Protein AF-A0A821MK46-F1 (afdb_monomer_lite)

InterPro domains:
  IPR000387 Tyrosine-specific protein phosphatases domain [PS50056] (698-777)
  IPR002048 EF-hand domain [PF13499] (89-151)
  IPR002048 EF-hand domain [PS50222] (15-50)
  IPR002048 EF-hand domain [PS50222] (86-121)
  IPR002048 EF-hand domain [PS50222] (122-157)
  IPR002048 EF-hand domain [SM00054] (19-47)
  IPR002048 EF-hand domain [SM00054] (90-118)
  IPR002048 EF-hand domain [SM00054] (126-154)
  IPR002048 EF-hand domain [cd00051] (90-148)
  IPR002067 Mitochondrial carrier protein [PR00926] (197-210)
  IPR002067 Mitochondrial carrier protein [PR00926] (210-224)
  IPR002067 Mitochondrial carrier protein [PR00926] (268-288)
  IPR002067 Mitochondrial carrier protein [PR00926] (320-338)
  IPR002067 Mitochondrial carrier protein [PR00926] (363-381)
  IPR002067 Mitochondrial carrier protein [PR00926] (410-432)
  IPR005821 Ion transport domain [PF00520] (480-595)
  IPR011992 EF-hand domain pair [SSF47473] (11-167)
  IPR016130 Protein-tyrosine phosphatase, active site [PS00383] (721-731)
  IPR018108 Mitochondrial carrier protein, transmembrane region [PF00153] (194-294)
  IPR018108 Mitochondrial carrier protein, transmembrane region [PF00153] (311-393)

Organism: NCBI:txid392032

Secondary structure (DSSP, 8-state):
----TTTTTTSTT-HHHHHHHHHHHHH-TT-SSEEEHHHHHHHHHH--SS----TTHHHHHHHHHHHT--SSSEEEHHHHHHHHHHHHHHHHHHHHHH-SS-SSEE-HHHHHHHHHHTT--EEHHHHHHHHHHH-SSSSS-EEHHHHHHHHTT-S--SHHHHHHHHHHHTT---S-TTS--S---HHHHHTTHHHHHHHHHHHHHHHHHHHHHHHHHHHHHHHHHTTS---TTS-HHHHHHHHHHHHHHHHHHHTTSTHHHHHHTTTTHHHHHHHHHHHHHHHHHHHHHHHHTTTGGGSSEEPPPPHHHHHHHHHHHHHHHHHHHHHHHHHHHHHHHPPTTS-SSHHHHHHHHHHHHGGGGGGTTHHHHHHHHHHHHHHHHHHHHHHHHHHHHHS-SS-PPPHHHHHHHHHHHHHHHHHHHHHHHHHHHHHHH----S-HHHHHHHHHHHHTSPPGGGGG--HHHHHHHHHHHHHHSHHHHHHHHHHHHHHHHHHHHHHHH---SSSHHHHHHHHHHHHHHHHHHHHHHHHHHGGGGGG-HHHHHHHHHHHHHHHHHHHHHHHHTTT-TTTHHHHHHHHHHHHHHHHHHHHHHTT-HHHHHHHHHHHHHTTB--EEETTEEESEEEEETTEEEEPPPB-TTGGGTS-BHHHHHHHHHHHHTT-EEEEEEESS----GGGGTT-EEEEEE-TTPPPPHHHHHHHHHHHHHHHHH-TT-EEEEE-SSSSHHHHHHHHHHHHHTTS-SSHHHHHHHHHHHHB-TTT-S---S---HHHHHHHHHHHTT-

Foldseek 3Di:
DDDCPVVCVVCVVPVVLVVLVVVLVVQPPVVPQKGFLVSQLVVVVVPDPLDDDDPPVVVLSVLLVVLLVDPDGIHRSVSVSVVLVVLLVLLVVLQVVLCPVPPQWHALLSVLVLCVVLVRAAAPVLSVLVQVQQVSVPPRTRHSVSSCVVCSRGSDSHNSVVVVVSVVQSVGCPDDPVDPRPDDDPVCVVVCVVVVVLVVVLVVQLVVLQVCQLVVLLVLCCLQVVPPDDPPPDDPVVSVVVSVVVVLVVLCVLQVHDPSSVVLSNFLSVLVSVLPSQLVVQLVVQLVVVVVVLVQSVDSHGDDAALLLQLLSQLVSQLVSCVVSQLSVLLSLQRSNDTPPPAPDSVRVVVVQCVLAHPVLSCFLVLLVSVLRNNLRSQLRSQLVVQLVVCDVPVDDDDHDPPVRSVVSNVVSNVVSCVRSVVSVSVSSNRSHDPPGSCPVVLLVVVVVVLVPDDVVVPDDDPLLVVLQVLLSVLLDPVNLVVLLVLLSVLVSLLSVCSNSVDPDDPNVVSLVSNLVSLVVLQVSLVSVCSNCPPVLVVDPVSVVSNVLSVLLNVLSVVLVVCVVPPPNPPSSVSNVVSSVCVVVVSVVSVVSVPPLPVQLVSLQCVLLPQWDFDDDPPDTFQKFDLDLFEIFGADADDDPVCSHHHPLLRVLVVCCVPQNLQEAEEEADLPDDDDCVSNVVSYDYQHDYPPGAGDPVSLVVLLVVLVVSCVVDVSHHYYYYYNSSAARVLLSQLSNCCSVVVDLALVRSQVSSQVRTGRVSRHDDTRTHDRVNSSVSSRVSSVVD

pLDDT: mean 73.13, std 15.75, range [33.81, 97.75]

Structure (mmCIF, N/CA/C/O backbone):
data_AF-A0A821MK46-F1
#
_entry.id   AF-A0A821MK46-F1
#
loop_
_atom_site.group_PDB
_atom_site.id
_atom_site.type_symbol
_atom_site.label_atom_id
_atom_site.label_alt_id
_atom_site.label_comp_id
_atom_site.label_asym_id
_atom_site.label_entity_id
_atom_site.label_seq_id
_atom_site.pdbx_PDB_ins_code
_atom_site.Cartn_x
_atom_site.Cartn_y
_atom_site.Cartn_z
_atom_site.occupancy
_atom_site.B_iso_or_equiv
_atom_site.auth_seq_id
_atom_site.auth_comp_id
_atom_site.auth_asym_id
_atom_site.auth_atom_id
_atom_site.pdbx_PDB_model_num
ATOM 1 N N . MET A 1 1 ? 23.918 17.904 -75.118 1.00 44.38 1 MET A N 1
ATOM 2 C CA . MET A 1 1 ? 25.238 17.276 -74.872 1.00 44.38 1 MET A CA 1
ATOM 3 C C . MET A 1 1 ? 26.018 18.166 -73.913 1.00 44.38 1 MET A C 1
ATOM 5 O O . MET A 1 1 ? 26.281 19.315 -74.255 1.00 44.38 1 MET A O 1
ATOM 9 N N . PHE A 1 2 ? 26.303 17.682 -72.703 1.00 53.66 2 PHE A N 1
ATOM 10 C CA . PHE A 1 2 ? 27.010 18.444 -71.668 1.00 53.66 2 PHE A CA 1
ATOM 11 C C . PHE A 1 2 ? 28.388 18.924 -72.139 1.00 53.66 2 PHE A C 1
ATOM 13 O O . PHE A 1 2 ? 29.148 18.158 -72.734 1.00 53.66 2 PHE A O 1
ATOM 20 N N . ASN A 1 3 ? 28.729 20.186 -71.874 1.00 51.91 3 ASN A N 1
ATOM 21 C CA . ASN A 1 3 ? 29.989 20.779 -72.321 1.00 51.91 3 ASN A CA 1
ATOM 22 C C . ASN A 1 3 ? 30.999 20.859 -71.164 1.00 51.91 3 ASN A C 1
ATOM 24 O O . ASN A 1 3 ? 31.394 21.935 -70.719 1.00 51.91 3 ASN A O 1
ATOM 28 N N . PHE A 1 4 ? 31.456 19.699 -70.684 1.00 55.94 4 PHE A N 1
ATOM 29 C CA . PHE A 1 4 ? 32.389 19.578 -69.551 1.00 55.94 4 PHE A CA 1
ATOM 30 C C . PHE A 1 4 ? 33.836 20.042 -69.853 1.00 55.94 4 PHE A C 1
ATOM 32 O O . PHE A 1 4 ? 34.735 19.887 -69.023 1.00 55.94 4 PHE A O 1
ATOM 39 N N . GLY A 1 5 ? 34.101 20.622 -71.031 1.00 50.62 5 GLY A N 1
ATOM 40 C CA . GLY A 1 5 ? 35.434 20.744 -71.642 1.00 50.62 5 GLY A CA 1
ATOM 41 C C . GLY A 1 5 ? 36.513 21.487 -70.840 1.00 50.62 5 GLY A C 1
ATOM 42 O O . GLY A 1 5 ? 37.696 21.189 -71.005 1.00 50.62 5 GLY A O 1
ATOM 43 N N . ARG A 1 6 ? 36.152 22.415 -69.939 1.00 52.00 6 ARG A N 1
ATOM 44 C CA . ARG A 1 6 ? 37.130 23.074 -69.042 1.00 52.00 6 ARG A CA 1
ATOM 45 C C . ARG A 1 6 ? 37.479 22.245 -67.803 1.00 52.00 6 ARG A C 1
ATOM 47 O O . ARG A 1 6 ? 38.611 22.319 -67.344 1.00 52.00 6 ARG A O 1
ATOM 54 N N . ARG A 1 7 ? 36.538 21.458 -67.274 1.00 54.22 7 ARG A N 1
ATOM 55 C CA . ARG A 1 7 ? 36.714 20.657 -66.045 1.00 54.22 7 ARG A CA 1
ATOM 56 C C . ARG A 1 7 ? 37.255 19.259 -66.342 1.00 54.22 7 ARG A C 1
ATOM 58 O O . ARG A 1 7 ? 38.080 18.760 -65.587 1.00 54.22 7 ARG A O 1
ATOM 65 N N . LYS A 1 8 ? 36.920 18.706 -67.513 1.00 53.19 8 LYS A N 1
ATOM 66 C CA . LYS A 1 8 ? 37.466 17.440 -68.025 1.00 53.19 8 LYS A CA 1
ATOM 67 C C . LYS A 1 8 ? 38.993 17.459 -68.158 1.00 53.19 8 LYS A C 1
ATOM 69 O O . LYS A 1 8 ? 39.622 16.435 -67.960 1.00 53.19 8 LYS A O 1
ATOM 74 N N . LYS A 1 9 ? 39.596 18.623 -68.445 1.00 50.09 9 LYS A N 1
ATOM 75 C CA . LYS A 1 9 ? 41.061 18.806 -68.483 1.00 50.09 9 LYS A CA 1
ATOM 76 C C . LYS A 1 9 ? 41.719 18.910 -67.100 1.00 50.09 9 LYS A C 1
ATOM 78 O O . LYS A 1 9 ? 42.906 18.638 -66.996 1.00 50.09 9 LYS A O 1
ATOM 83 N N . ALA A 1 10 ? 40.984 19.326 -66.067 1.00 54.25 10 ALA A N 1
ATOM 84 C CA . ALA A 1 10 ? 41.514 19.497 -64.710 1.00 54.25 10 ALA A CA 1
ATOM 85 C C . ALA A 1 10 ? 41.385 18.219 -63.861 1.00 54.25 10 ALA A C 1
ATOM 87 O O . ALA A 1 10 ? 42.269 17.930 -63.064 1.00 54.25 10 ALA A O 1
ATOM 88 N N . ASN A 1 11 ? 40.327 17.433 -64.086 1.00 52.56 11 ASN A N 1
ATOM 89 C CA . ASN A 1 11 ? 39.999 16.225 -63.319 1.00 52.56 11 ASN A CA 1
ATOM 90 C C . ASN A 1 11 ? 40.048 14.952 -64.186 1.00 52.56 11 ASN A C 1
ATOM 92 O O . ASN A 1 11 ? 39.329 13.989 -63.947 1.00 52.56 11 ASN A O 1
ATOM 96 N N . GLN A 1 12 ? 40.875 14.947 -65.235 1.00 50.53 12 GLN A N 1
ATOM 97 C CA . GLN A 1 12 ? 40.886 13.892 -66.257 1.00 50.53 12 GLN A CA 1
ATOM 98 C C . GLN A 1 12 ? 41.256 12.503 -65.705 1.00 50.53 12 GLN A C 1
ATOM 100 O O . GLN A 1 12 ? 40.817 11.498 -66.257 1.00 50.53 12 GLN A O 1
ATOM 105 N N . ASN A 1 13 ? 41.993 12.467 -64.590 1.00 48.38 13 ASN A N 1
ATOM 106 C CA . ASN A 1 13 ? 42.416 11.255 -63.879 1.00 48.38 13 ASN A CA 1
ATOM 107 C C . ASN A 1 13 ? 41.612 10.992 -62.591 1.00 48.38 13 ASN A C 1
ATOM 109 O O . ASN A 1 13 ? 41.982 10.127 -61.805 1.00 48.38 13 ASN A O 1
ATOM 113 N N . ASP A 1 14 ? 40.555 11.762 -62.337 1.00 61.44 14 ASP A N 1
ATOM 114 C CA . ASP A 1 14 ? 39.723 11.611 -61.148 1.00 61.44 14 ASP A CA 1
ATOM 115 C C . ASP A 1 14 ? 38.628 10.573 -61.446 1.00 61.44 14 ASP A C 1
ATOM 117 O O . ASP A 1 14 ? 37.620 10.883 -62.086 1.00 61.44 14 ASP A O 1
ATOM 121 N N . GLU A 1 15 ? 38.857 9.314 -61.055 1.00 64.00 15 GLU A N 1
ATOM 122 C CA . GLU A 1 15 ? 37.935 8.181 -61.294 1.00 64.00 15 GLU A CA 1
ATOM 123 C C . GLU A 1 15 ? 36.512 8.485 -60.807 1.00 64.00 15 GLU A C 1
ATOM 125 O O . GLU A 1 15 ? 35.523 8.149 -61.461 1.00 64.00 15 GLU A O 1
ATOM 130 N N . VAL A 1 16 ? 36.420 9.231 -59.709 1.00 63.06 16 VAL A N 1
ATOM 131 C CA . VAL A 1 16 ? 35.178 9.712 -59.111 1.00 63.06 16 VAL A CA 1
ATOM 132 C C . VAL A 1 16 ? 34.429 10.675 -60.033 1.00 63.06 16 VAL A C 1
ATOM 134 O O . VAL A 1 16 ? 33.209 10.580 -60.194 1.00 63.06 16 VAL A O 1
ATOM 137 N N . PHE A 1 17 ? 35.150 11.606 -60.659 1.00 68.69 17 PHE A N 1
ATOM 138 C CA . PHE A 1 17 ? 34.565 12.543 -61.613 1.00 68.69 17 PHE A CA 1
ATOM 139 C C . PHE A 1 17 ? 33.978 11.791 -62.811 1.00 68.69 17 PHE A C 1
ATOM 141 O O . PHE A 1 17 ? 32.872 12.102 -63.246 1.00 68.69 17 PHE A O 1
ATOM 148 N N . GLN A 1 18 ? 34.681 10.765 -63.297 1.00 69.19 18 GLN A N 1
ATOM 149 C CA . GLN A 1 18 ? 34.235 9.948 -64.426 1.00 69.19 18 GLN A CA 1
ATOM 150 C C . GLN A 1 18 ? 33.013 9.074 -64.087 1.00 69.19 18 GLN A C 1
ATOM 152 O O . GLN A 1 18 ? 32.141 8.894 -64.939 1.00 69.19 18 GLN A O 1
ATOM 157 N N . GLU A 1 19 ? 32.919 8.539 -62.863 1.00 68.62 19 GLU A N 1
ATOM 158 C CA . GLU A 1 19 ? 31.751 7.772 -62.400 1.00 68.62 19 GLU A CA 1
ATOM 159 C C . GLU A 1 19 ? 30.498 8.659 -62.327 1.00 68.62 19 GLU A C 1
ATOM 161 O O . GLU A 1 19 ? 29.458 8.317 -62.896 1.00 68.62 19 GLU A O 1
ATOM 166 N N . ILE A 1 20 ? 30.598 9.835 -61.698 1.00 68.56 20 ILE A N 1
ATOM 167 C CA . ILE A 1 20 ? 29.458 10.755 -61.575 1.00 68.56 20 ILE A CA 1
ATOM 168 C C . ILE A 1 20 ? 29.079 11.341 -62.944 1.00 68.56 20 ILE A C 1
ATOM 170 O O . ILE A 1 20 ? 27.892 11.465 -63.239 1.00 68.56 20 ILE A O 1
ATOM 174 N N . GLU A 1 21 ? 30.049 11.640 -63.817 1.00 72.00 21 GLU A N 1
ATOM 175 C CA . GLU A 1 21 ? 29.795 12.101 -65.193 1.00 72.00 21 GLU A CA 1
ATOM 176 C C . GLU A 1 21 ? 28.969 11.067 -65.984 1.00 72.00 21 GLU A C 1
ATOM 178 O O . GLU A 1 21 ? 27.996 11.433 -66.647 1.00 72.00 21 GLU A O 1
ATOM 183 N N . LYS A 1 22 ? 29.275 9.765 -65.859 1.00 73.62 22 LYS A N 1
ATOM 184 C CA . LYS A 1 22 ? 28.480 8.683 -66.476 1.00 73.62 22 LYS A CA 1
ATOM 185 C C . LYS A 1 22 ? 27.050 8.629 -65.939 1.00 73.62 22 LYS A C 1
ATOM 187 O O . LYS A 1 22 ? 26.114 8.463 -66.722 1.00 73.62 22 LYS A O 1
ATOM 192 N N . ILE A 1 23 ? 26.864 8.796 -64.629 1.00 71.00 23 ILE A N 1
ATOM 193 C CA . ILE A 1 23 ? 25.531 8.822 -64.008 1.00 71.00 23 ILE A CA 1
ATOM 194 C C . ILE A 1 23 ? 24.725 10.016 -64.535 1.00 71.00 23 ILE A C 1
ATOM 196 O O . ILE A 1 23 ? 23.579 9.847 -64.939 1.00 71.00 23 ILE A O 1
ATOM 200 N N . VAL A 1 24 ? 25.329 11.205 -64.614 1.00 72.38 24 VAL A N 1
ATOM 201 C CA . VAL A 1 24 ? 24.685 12.415 -65.156 1.00 72.38 24 VAL A CA 1
ATOM 202 C C . VAL A 1 24 ? 24.273 12.236 -66.617 1.00 72.38 24 VAL A C 1
ATOM 204 O O . VAL A 1 24 ? 23.172 12.629 -66.988 1.00 72.38 24 VAL A O 1
ATOM 207 N N . HIS A 1 25 ? 25.107 11.582 -67.427 1.00 72.06 25 HIS A N 1
ATOM 208 C CA . HIS A 1 25 ? 24.761 11.227 -68.803 1.00 72.06 25 HIS A CA 1
ATOM 209 C C . HIS A 1 25 ? 23.619 10.209 -68.905 1.00 72.06 25 HIS A C 1
ATOM 211 O O . HIS A 1 25 ? 22.832 10.291 -69.839 1.00 72.06 25 HIS A O 1
ATOM 217 N N . THR A 1 26 ? 23.516 9.281 -67.953 1.00 71.94 26 THR A N 1
ATOM 218 C CA . THR A 1 26 ? 22.440 8.273 -67.904 1.00 71.94 26 THR A CA 1
ATOM 219 C C . THR A 1 26 ? 21.108 8.879 -67.443 1.00 71.94 26 THR A C 1
ATOM 221 O O . THR A 1 26 ? 20.045 8.360 -67.755 1.00 71.94 26 THR A O 1
ATOM 224 N N . LEU A 1 27 ? 21.151 9.982 -66.691 1.00 71.50 27 LEU A N 1
ATOM 225 C CA . LEU A 1 27 ? 19.967 10.705 -66.217 1.00 71.50 27 LEU A CA 1
ATOM 226 C C . LEU A 1 27 ? 19.454 11.765 -67.215 1.00 71.50 27 LEU A C 1
ATOM 228 O O . LEU A 1 27 ? 18.352 12.280 -67.038 1.00 71.50 27 LEU A O 1
ATOM 232 N N . ASP A 1 28 ? 20.240 12.104 -68.242 1.00 76.00 28 ASP A N 1
ATOM 233 C CA . ASP A 1 28 ? 19.918 13.059 -69.318 1.00 76.00 28 ASP A CA 1
ATOM 234 C C . ASP A 1 28 ? 19.567 12.311 -70.615 1.00 76.00 28 ASP A C 1
ATOM 236 O O . ASP A 1 28 ? 20.203 12.500 -71.652 1.00 76.00 28 ASP A O 1
ATOM 240 N N . ASP A 1 29 ? 18.553 11.441 -70.553 1.00 69.62 29 ASP A N 1
ATOM 241 C CA . ASP A 1 29 ? 18.111 10.599 -71.680 1.00 69.62 29 ASP A CA 1
ATOM 242 C C . ASP A 1 29 ? 17.702 11.417 -72.925 1.00 69.62 29 ASP A C 1
ATOM 244 O O . ASP A 1 29 ? 17.792 10.928 -74.052 1.00 69.62 29 ASP A O 1
ATOM 248 N N . ASP A 1 30 ? 17.265 12.674 -72.751 1.00 72.06 30 ASP A N 1
ATOM 249 C CA . ASP A 1 30 ? 16.892 13.579 -73.850 1.00 72.06 30 ASP A CA 1
ATOM 250 C C . ASP A 1 30 ? 18.077 14.402 -74.402 1.00 72.06 30 ASP A C 1
ATOM 252 O O . ASP A 1 30 ? 17.909 15.176 -75.349 1.00 72.06 30 ASP A O 1
ATOM 256 N N . GLY A 1 31 ? 19.281 14.242 -73.834 1.00 70.19 31 GLY A N 1
ATOM 257 C CA . GLY A 1 31 ? 20.504 14.937 -74.238 1.00 70.19 31 GLY A CA 1
ATOM 258 C C . GLY A 1 31 ? 20.443 16.462 -74.088 1.00 70.19 31 GLY A C 1
ATOM 259 O O . GLY A 1 31 ? 21.272 17.171 -74.687 1.00 70.19 31 GLY A O 1
ATOM 260 N N . SER A 1 32 ? 19.463 16.979 -73.337 1.00 74.38 32 SER A N 1
ATOM 261 C CA . SER A 1 32 ? 19.168 18.408 -73.209 1.00 74.38 32 SER A CA 1
ATOM 262 C C . SER A 1 32 ? 20.164 19.158 -72.324 1.00 74.38 32 SER A C 1
ATOM 264 O O . SER A 1 32 ? 20.163 20.392 -72.306 1.00 74.38 32 SER A O 1
ATOM 266 N N . GLY A 1 33 ? 21.034 18.437 -71.611 1.00 71.50 33 GLY A N 1
ATOM 267 C CA . GLY A 1 33 ? 21.910 19.005 -70.594 1.00 71.50 33 GLY A CA 1
ATOM 268 C C . GLY A 1 33 ? 21.168 19.339 -69.294 1.00 71.50 33 GLY A C 1
ATOM 269 O O . GLY A 1 33 ? 21.697 20.069 -68.454 1.00 71.50 33 GLY A O 1
ATOM 270 N N . ARG A 1 34 ? 19.928 18.859 -69.125 1.00 75.94 34 ARG A N 1
ATOM 271 C CA . ARG A 1 34 ? 19.081 19.140 -67.960 1.00 75.94 34 ARG A CA 1
ATOM 272 C C . ARG A 1 34 ? 18.322 17.890 -67.527 1.00 75.94 34 ARG A C 1
ATOM 274 O O . ARG A 1 34 ? 17.458 17.401 -68.242 1.00 75.94 34 ARG A O 1
ATOM 281 N N . ILE A 1 35 ? 18.543 17.474 -66.287 1.00 79.06 35 ILE A N 1
ATOM 282 C CA . ILE A 1 35 ? 17.928 16.295 -65.675 1.00 79.06 35 ILE A CA 1
ATOM 283 C C . ILE A 1 35 ? 16.501 16.637 -65.222 1.00 79.06 35 ILE A C 1
ATOM 285 O O . ILE A 1 35 ? 16.302 17.608 -64.483 1.00 79.06 35 ILE A O 1
ATOM 289 N N . ARG A 1 36 ? 15.496 15.856 -65.639 1.00 77.12 36 ARG A N 1
ATOM 290 C CA . ARG A 1 36 ? 14.112 15.991 -65.140 1.00 77.12 36 ARG A CA 1
ATOM 291 C C . ARG A 1 36 ? 13.998 15.407 -63.734 1.00 77.12 36 ARG A C 1
ATOM 293 O O . ARG A 1 36 ? 14.550 14.344 -63.459 1.00 77.12 36 ARG A O 1
ATOM 300 N N . ILE A 1 37 ? 13.241 16.064 -62.853 1.00 74.44 37 ILE A N 1
ATOM 301 C CA . ILE A 1 37 ? 13.063 15.587 -61.470 1.00 74.44 37 ILE A CA 1
ATOM 302 C C . ILE A 1 37 ? 12.380 14.215 -61.444 1.00 74.44 37 ILE A C 1
ATOM 304 O O . ILE A 1 37 ? 12.766 13.372 -60.643 1.00 74.44 37 ILE A O 1
ATOM 308 N N . VAL A 1 38 ? 11.439 13.959 -62.356 1.00 71.81 38 VAL A N 1
ATOM 309 C CA . VAL A 1 38 ? 10.762 12.657 -62.487 1.00 71.81 38 VAL A CA 1
ATOM 310 C C . VAL A 1 38 ? 11.735 11.534 -62.866 1.00 71.81 38 VAL A C 1
ATOM 312 O O . VAL A 1 38 ? 11.641 10.440 -62.316 1.00 71.81 38 VAL A O 1
ATOM 315 N N . ASP A 1 39 ? 12.700 11.800 -63.752 1.00 73.06 39 ASP A N 1
ATOM 316 C CA . ASP A 1 39 ? 13.710 10.807 -64.152 1.00 73.06 39 ASP A CA 1
ATOM 317 C C . ASP A 1 39 ? 14.720 10.567 -63.027 1.00 73.06 39 ASP A C 1
ATOM 319 O O . ASP A 1 39 ? 15.118 9.432 -62.778 1.00 73.06 39 ASP A O 1
ATOM 323 N N . LEU A 1 40 ? 15.083 11.624 -62.291 1.00 72.62 40 LEU A N 1
ATOM 324 C CA . LEU A 1 40 ? 15.900 11.519 -61.086 1.00 72.62 40 LEU A CA 1
ATOM 325 C C . LEU A 1 40 ? 15.175 10.726 -59.987 1.00 72.62 40 LEU A C 1
ATOM 327 O O . LEU A 1 40 ? 15.781 9.863 -59.365 1.00 72.62 40 LEU A O 1
ATOM 331 N N . GLU A 1 41 ? 13.883 10.971 -59.760 1.00 68.50 41 GLU A N 1
ATOM 332 C CA . GLU A 1 41 ? 13.064 10.232 -58.794 1.00 68.50 41 GLU A CA 1
ATOM 333 C C . GLU A 1 41 ? 12.928 8.757 -59.203 1.00 68.50 41 GLU A C 1
ATOM 335 O O . GLU A 1 41 ? 13.130 7.875 -58.370 1.00 68.50 41 GLU A O 1
ATOM 340 N N . ALA A 1 42 ? 12.693 8.475 -60.488 1.00 67.44 42 ALA A N 1
ATOM 341 C CA . ALA A 1 42 ? 12.632 7.118 -61.025 1.00 67.44 42 ALA A CA 1
ATOM 342 C C . ALA A 1 42 ? 13.986 6.392 -60.948 1.00 67.44 42 ALA A C 1
ATOM 344 O O . ALA A 1 42 ? 14.032 5.210 -60.613 1.00 67.44 42 ALA A O 1
ATOM 345 N N . ALA A 1 43 ? 15.098 7.082 -61.212 1.00 64.75 43 ALA A N 1
ATOM 346 C CA . ALA A 1 43 ? 16.436 6.518 -61.074 1.00 64.75 43 ALA A CA 1
ATOM 347 C C . ALA A 1 43 ? 16.789 6.241 -59.607 1.00 64.75 43 ALA A C 1
ATOM 349 O O . ALA A 1 43 ? 17.288 5.167 -59.289 1.00 64.75 43 ALA A O 1
ATOM 350 N N . LEU A 1 44 ? 16.450 7.154 -58.691 1.00 60.53 44 LEU A N 1
ATOM 351 C CA . LEU A 1 44 ? 16.623 6.970 -57.245 1.00 60.53 44 LEU A CA 1
ATOM 352 C C . LEU A 1 44 ? 15.734 5.852 -56.676 1.00 60.53 44 LEU A C 1
ATOM 354 O O . LEU A 1 44 ? 16.086 5.257 -55.659 1.00 60.53 44 LEU A O 1
ATOM 358 N N . GLN A 1 45 ? 14.609 5.554 -57.331 1.00 59.03 45 GLN A N 1
ATOM 359 C CA . GLN A 1 45 ? 13.759 4.397 -57.038 1.00 59.03 45 GLN A CA 1
ATOM 360 C C . GLN A 1 45 ? 14.281 3.085 -57.654 1.00 59.03 45 GLN A C 1
ATOM 362 O O . GLN A 1 45 ? 13.926 2.021 -57.158 1.00 59.03 45 GLN A O 1
ATOM 367 N N . ARG A 1 46 ? 15.111 3.143 -58.708 1.00 55.38 46 ARG A N 1
ATOM 368 C CA . ARG A 1 46 ? 15.679 1.972 -59.408 1.00 55.38 46 ARG A CA 1
ATOM 369 C C . ARG A 1 46 ? 16.983 1.438 -58.807 1.00 55.38 46 ARG A C 1
ATOM 371 O O . ARG A 1 46 ? 17.324 0.299 -59.095 1.00 55.38 46 ARG A O 1
ATOM 378 N N . PHE A 1 47 ? 17.697 2.205 -57.983 1.00 52.91 47 PHE A N 1
ATOM 379 C CA . PHE A 1 47 ? 18.871 1.703 -57.256 1.00 52.91 47 PHE A CA 1
ATOM 380 C C . PHE A 1 47 ? 18.449 0.803 -56.080 1.00 52.91 47 PHE A C 1
ATOM 382 O O . PHE A 1 47 ? 18.364 1.254 -54.934 1.00 52.91 47 PHE A O 1
ATOM 389 N N . ASP A 1 48 ? 18.188 -0.467 -56.389 1.00 43.41 48 ASP A N 1
ATOM 390 C CA . ASP A 1 48 ? 18.045 -1.578 -55.443 1.00 43.41 48 ASP A CA 1
ATOM 391 C C . ASP A 1 48 ? 18.639 -2.856 -56.066 1.00 43.41 48 ASP A C 1
ATOM 393 O O . ASP A 1 48 ? 17.909 -3.729 -56.522 1.00 43.41 48 ASP A O 1
ATOM 397 N N . ASP A 1 49 ? 19.974 -2.961 -56.098 1.00 41.50 49 ASP A N 1
ATOM 398 C CA . ASP A 1 49 ? 20.667 -4.177 -56.568 1.00 41.50 49 ASP A CA 1
ATOM 399 C C . ASP A 1 49 ? 21.204 -5.051 -55.411 1.00 41.50 49 ASP A C 1
ATOM 401 O O . ASP A 1 49 ? 21.726 -6.139 -55.647 1.00 41.50 49 ASP A O 1
ATOM 405 N N . THR A 1 50 ? 21.036 -4.634 -54.147 1.00 41.66 50 THR A N 1
ATOM 406 C CA . THR A 1 50 ? 21.429 -5.422 -52.954 1.00 41.66 50 THR A CA 1
ATOM 407 C C . THR A 1 50 ? 20.275 -5.766 -52.006 1.00 41.66 50 THR A C 1
ATOM 409 O O . THR A 1 50 ? 20.479 -6.453 -51.006 1.00 41.66 50 THR A O 1
ATOM 412 N N . GLY A 1 51 ? 19.034 -5.399 -52.337 1.00 43.81 51 GLY A N 1
ATOM 413 C CA . GLY A 1 51 ? 17.851 -6.034 -51.761 1.00 43.81 51 GLY A CA 1
ATOM 414 C C . GLY A 1 51 ? 17.618 -5.769 -50.273 1.00 43.81 51 GLY A C 1
ATOM 415 O O . GLY A 1 51 ? 17.451 -6.727 -49.512 1.00 43.81 51 GLY A O 1
ATOM 416 N N . ARG A 1 52 ? 17.520 -4.486 -49.875 1.00 36.59 52 ARG A N 1
ATOM 417 C CA . ARG A 1 52 ? 16.629 -3.991 -48.792 1.00 36.59 52 ARG A CA 1
ATOM 418 C C . ARG A 1 52 ? 16.787 -2.485 -48.532 1.00 36.59 52 ARG A C 1
ATOM 420 O O . ARG A 1 52 ? 17.785 -2.058 -47.968 1.00 36.59 52 ARG A O 1
ATOM 427 N N . LEU A 1 53 ? 15.704 -1.722 -48.734 1.00 34.72 53 LEU A N 1
ATOM 428 C CA . LEU A 1 53 ? 15.247 -0.639 -47.841 1.00 34.72 53 LEU A CA 1
ATOM 429 C C . LEU A 1 53 ? 13.724 -0.420 -47.997 1.00 34.72 53 LEU A C 1
ATOM 431 O O . LEU A 1 53 ? 13.182 -0.410 -49.096 1.00 34.72 53 LEU A O 1
ATOM 435 N N . LYS A 1 54 ? 13.044 -0.296 -46.851 1.00 39.97 54 LYS A N 1
ATOM 436 C CA . LYS A 1 54 ? 11.584 -0.305 -46.614 1.00 39.97 54 LYS A CA 1
ATOM 437 C C . LYS A 1 54 ? 10.850 1.004 -47.037 1.00 39.97 54 LYS A C 1
ATOM 439 O O . LYS A 1 54 ? 11.519 1.973 -47.396 1.00 39.97 54 LYS A O 1
ATOM 444 N N . PRO A 1 55 ? 9.494 1.077 -46.948 1.00 37.41 55 PRO A N 1
ATOM 445 C CA . PRO A 1 55 ? 8.607 2.135 -47.494 1.00 37.41 55 PRO A CA 1
ATOM 446 C C . PRO A 1 55 ? 8.866 3.602 -47.088 1.00 37.41 55 PRO A C 1
ATOM 448 O O . PRO A 1 55 ? 8.147 4.499 -47.527 1.00 37.41 55 PRO A O 1
ATOM 451 N N . GLU A 1 56 ? 9.874 3.881 -46.263 1.00 44.88 56 GLU A N 1
ATOM 452 C CA . GLU A 1 56 ? 10.194 5.219 -45.751 1.00 44.88 56 GLU A CA 1
ATOM 453 C C . GLU A 1 56 ? 10.986 6.095 -46.746 1.00 44.88 56 GLU A C 1
ATOM 455 O O . GLU A 1 56 ? 11.122 7.308 -46.549 1.00 44.88 56 GLU A O 1
ATOM 460 N N . LYS A 1 57 ? 11.465 5.526 -47.864 1.00 46.09 57 LYS A N 1
ATOM 461 C CA . LYS A 1 57 ? 12.285 6.247 -48.856 1.00 46.09 57 LYS A CA 1
ATOM 462 C C . LYS A 1 57 ? 11.544 7.291 -49.695 1.00 46.09 57 LYS A C 1
ATOM 464 O O . LYS A 1 57 ? 12.205 8.188 -50.213 1.00 46.09 57 LYS A O 1
ATOM 469 N N . ASN A 1 58 ? 10.210 7.287 -49.760 1.00 50.28 58 ASN A N 1
ATOM 470 C CA . ASN A 1 58 ? 9.495 8.364 -50.459 1.00 50.28 58 ASN A CA 1
ATOM 471 C C . ASN A 1 58 ? 9.770 9.738 -49.829 1.00 50.28 58 ASN A C 1
ATOM 473 O O . ASN A 1 58 ? 9.864 10.724 -50.548 1.00 50.28 58 ASN A O 1
ATOM 477 N N . ASN A 1 59 ? 9.966 9.820 -48.509 1.00 53.00 59 ASN A N 1
ATOM 478 C CA . ASN A 1 59 ? 10.267 11.095 -47.857 1.00 53.00 59 ASN A CA 1
ATOM 479 C C . ASN A 1 59 ? 11.747 11.483 -47.963 1.00 53.00 59 ASN A C 1
ATOM 481 O O . ASN A 1 59 ? 12.038 12.664 -48.100 1.00 53.00 59 ASN A O 1
ATOM 485 N N . GLN A 1 60 ? 12.691 10.536 -47.934 1.00 55.91 60 GLN A N 1
ATOM 486 C CA . GLN A 1 60 ? 14.124 10.858 -48.045 1.00 55.91 60 GLN A CA 1
ATOM 487 C C . GLN A 1 60 ? 14.513 11.301 -49.455 1.00 55.91 60 GLN A C 1
ATOM 489 O O . GLN A 1 60 ? 15.201 12.309 -49.598 1.00 55.91 60 GLN A O 1
ATOM 494 N N . VAL A 1 61 ? 14.016 10.602 -50.480 1.00 59.19 61 VAL A N 1
ATOM 495 C CA . VAL A 1 61 ? 14.208 10.981 -51.887 1.00 59.19 61 VAL A CA 1
ATOM 496 C C . VAL A 1 61 ? 13.566 12.344 -52.153 1.00 59.19 61 VAL A C 1
ATOM 498 O O . VAL A 1 61 ? 14.219 13.230 -52.698 1.00 59.19 61 VAL A O 1
ATOM 501 N N . LYS A 1 62 ? 12.344 12.583 -51.654 1.00 60.72 62 LYS A N 1
ATOM 502 C CA . LYS A 1 62 ? 11.699 13.906 -51.732 1.00 60.72 62 LYS A CA 1
ATOM 503 C C . LYS A 1 62 ? 12.457 14.989 -50.971 1.00 60.72 62 LYS A C 1
ATOM 505 O O . LYS A 1 62 ? 12.576 16.099 -51.479 1.00 60.72 62 LYS A O 1
ATOM 510 N N . ASN A 1 63 ? 12.997 14.698 -49.789 1.00 62.94 63 ASN A N 1
ATOM 511 C CA . ASN A 1 63 ? 13.794 15.650 -49.010 1.00 62.94 63 ASN A CA 1
ATOM 512 C C . ASN A 1 63 ? 15.124 15.978 -49.699 1.00 62.94 63 ASN A C 1
ATOM 514 O O . ASN A 1 63 ? 15.542 17.132 -49.676 1.00 62.94 63 ASN A O 1
ATOM 518 N N . PHE A 1 64 ? 15.762 14.993 -50.335 1.00 69.56 64 PHE A N 1
ATOM 519 C CA . PHE A 1 64 ? 16.946 15.195 -51.165 1.00 69.56 64 PHE A CA 1
ATOM 520 C C . PHE A 1 64 ? 16.617 16.068 -52.381 1.00 69.56 64 PHE A C 1
ATOM 522 O O . PHE A 1 64 ? 17.264 17.084 -52.591 1.00 69.56 64 PHE A O 1
ATOM 529 N N . ILE A 1 65 ? 15.545 15.765 -53.115 1.00 67.69 65 ILE A N 1
ATOM 530 C CA . ILE A 1 65 ? 15.085 16.595 -54.240 1.00 67.69 65 ILE A CA 1
ATOM 531 C C . ILE A 1 65 ? 14.748 18.024 -53.771 1.00 67.69 65 ILE A C 1
ATOM 533 O O . ILE A 1 65 ? 15.117 19.000 -54.420 1.00 67.69 65 ILE A O 1
ATOM 537 N N . THR A 1 66 ? 14.122 18.171 -52.601 1.00 66.25 66 THR A N 1
ATOM 538 C CA . THR A 1 66 ? 13.794 19.477 -52.004 1.00 66.25 66 THR A CA 1
ATOM 539 C C . THR A 1 66 ? 15.052 20.250 -51.582 1.00 66.25 66 THR A C 1
ATOM 541 O O . THR A 1 66 ? 15.097 21.476 -51.708 1.00 66.25 66 THR A O 1
ATOM 544 N N . SER A 1 67 ? 16.103 19.565 -51.112 1.00 66.31 67 SER A N 1
ATOM 545 C CA . SER A 1 67 ? 17.361 20.203 -50.698 1.00 66.31 67 SER A CA 1
ATOM 546 C C . SER A 1 67 ? 18.183 20.736 -51.874 1.00 66.31 67 SER A C 1
ATOM 548 O O . SER A 1 67 ? 18.974 21.661 -51.683 1.00 66.31 67 SER A O 1
ATOM 550 N N . LEU A 1 68 ? 17.928 20.254 -53.097 1.00 70.12 68 LEU A N 1
ATOM 551 C CA . LEU A 1 68 ? 18.510 20.793 -54.330 1.00 70.12 68 LEU A CA 1
ATOM 552 C C . LEU A 1 68 ? 18.000 22.213 -54.664 1.00 70.12 68 LEU A C 1
ATOM 554 O O . LEU A 1 68 ? 18.563 22.859 -55.545 1.00 70.12 68 LEU A O 1
ATOM 558 N N . LYS A 1 69 ? 16.986 22.734 -53.940 1.00 62.94 69 LYS A N 1
ATOM 559 C CA . LYS A 1 69 ? 16.469 24.121 -54.028 1.00 62.94 69 LYS A CA 1
ATOM 560 C C . LYS A 1 69 ? 16.181 24.580 -55.467 1.00 62.94 69 LYS A C 1
ATOM 562 O O . LYS A 1 69 ? 16.489 25.712 -55.848 1.00 62.94 69 LYS A O 1
ATOM 567 N N . THR A 1 70 ? 15.592 23.717 -56.286 1.00 64.88 70 THR A N 1
ATOM 568 C CA . THR A 1 70 ? 15.357 24.005 -57.704 1.00 64.88 70 THR A CA 1
ATOM 569 C C . THR A 1 70 ? 14.120 24.891 -57.895 1.00 64.88 70 THR A C 1
ATOM 571 O O . THR A 1 70 ? 13.096 24.732 -57.232 1.00 64.88 70 THR A O 1
ATOM 574 N N . LYS A 1 71 ? 14.193 25.856 -58.822 1.00 56.66 71 LYS A N 1
ATOM 575 C CA . LYS A 1 71 ? 13.025 26.606 -59.315 1.00 56.66 71 LYS A CA 1
ATOM 576 C C . LYS A 1 71 ? 12.517 25.928 -60.594 1.00 56.66 71 LYS A C 1
ATOM 578 O O . LYS A 1 71 ? 12.907 26.329 -61.685 1.00 56.66 71 LYS A O 1
ATOM 583 N N . GLY A 1 72 ? 11.687 24.890 -60.461 1.00 67.50 72 GLY A N 1
ATOM 584 C CA . GLY A 1 72 ? 11.072 24.166 -61.589 1.00 67.50 72 GLY A CA 1
ATOM 585 C C . GLY A 1 72 ? 11.372 22.660 -61.619 1.00 67.50 72 GLY A C 1
ATOM 586 O O . GLY A 1 72 ? 12.012 22.137 -60.715 1.00 67.50 72 GLY A O 1
ATOM 587 N N . ASP A 1 73 ? 10.906 21.981 -62.674 1.00 73.81 73 ASP A N 1
ATOM 588 C CA . ASP A 1 73 ? 10.920 20.509 -62.844 1.00 73.81 73 ASP A CA 1
ATOM 589 C C . ASP A 1 73 ? 12.206 19.950 -63.504 1.00 73.81 73 ASP A C 1
ATOM 591 O O . ASP A 1 73 ? 12.305 18.776 -63.864 1.00 73.81 73 ASP A O 1
ATOM 595 N N . ARG A 1 74 ? 13.219 20.802 -63.713 1.00 73.56 74 ARG A N 1
ATOM 596 C CA . ARG A 1 74 ? 14.496 20.424 -64.337 1.00 73.56 74 ARG A CA 1
ATOM 597 C C . ARG A 1 74 ? 15.688 20.997 -63.576 1.00 73.56 74 ARG A C 1
ATOM 599 O O . ARG A 1 74 ? 15.637 22.135 -63.109 1.00 73.56 74 ARG A O 1
ATOM 606 N N . ILE A 1 75 ? 16.768 20.224 -63.508 1.00 78.56 75 ILE A N 1
ATOM 607 C CA . ILE A 1 75 ? 18.042 20.576 -62.873 1.00 78.56 75 ILE A CA 1
ATOM 608 C C . ILE A 1 75 ? 19.122 20.623 -63.950 1.00 78.56 75 ILE A C 1
ATOM 610 O O . ILE A 1 75 ? 19.225 19.710 -64.761 1.00 78.56 75 ILE A O 1
ATOM 614 N N . ASP A 1 76 ? 19.926 21.681 -63.971 1.00 79.75 76 ASP A N 1
ATOM 615 C CA . ASP A 1 76 ? 21.100 21.745 -64.844 1.00 79.75 76 ASP A CA 1
ATOM 616 C C . ASP A 1 76 ? 22.105 20.655 -64.435 1.00 79.75 76 ASP A C 1
ATOM 618 O O . ASP A 1 76 ? 22.472 20.566 -63.258 1.00 79.75 76 ASP A O 1
ATOM 622 N N . GLY A 1 77 ? 22.526 19.801 -65.372 1.00 72.50 77 GLY A N 1
ATOM 623 C CA . GLY A 1 77 ? 23.409 18.685 -65.031 1.00 72.50 77 GLY A CA 1
ATOM 624 C C . GLY A 1 77 ? 24.809 19.129 -64.602 1.00 72.50 77 GLY A C 1
ATOM 625 O O . GLY A 1 77 ? 25.421 18.426 -63.803 1.00 72.50 77 GLY A O 1
ATOM 626 N N . ASP A 1 78 ? 25.282 20.319 -64.998 1.00 71.94 78 ASP A N 1
ATOM 627 C CA . ASP A 1 78 ? 26.545 20.879 -64.486 1.00 71.94 78 ASP A CA 1
ATOM 628 C C . ASP A 1 78 ? 26.431 21.267 -63.002 1.00 71.94 78 ASP A C 1
ATOM 630 O O . ASP A 1 78 ? 27.366 21.081 -62.213 1.00 71.94 78 ASP A O 1
ATOM 634 N N . VAL A 1 79 ? 25.263 21.786 -62.607 1.00 77.19 79 VAL A N 1
ATOM 635 C CA . VAL A 1 79 ? 24.945 22.125 -61.213 1.00 77.19 79 VAL A CA 1
ATOM 636 C C . VAL A 1 79 ? 24.759 20.850 -60.395 1.00 77.19 79 VAL A C 1
ATOM 638 O O . VAL A 1 79 ? 25.298 20.745 -59.295 1.00 77.19 79 VAL A O 1
ATOM 641 N N . PHE A 1 80 ? 24.056 19.857 -60.939 1.00 77.62 80 PHE A N 1
ATOM 642 C CA . PHE A 1 80 ? 23.870 18.564 -60.284 1.00 77.62 80 PHE A CA 1
ATOM 643 C C . PHE A 1 80 ? 25.203 17.824 -60.086 1.00 77.62 80 PHE A C 1
ATOM 645 O O . PHE A 1 80 ? 25.479 17.356 -58.982 1.00 77.62 80 PHE A O 1
ATOM 652 N N . LEU A 1 81 ? 26.073 17.807 -61.102 1.00 78.25 81 LEU A N 1
ATOM 653 C CA . LEU A 1 81 ? 27.431 17.260 -61.017 1.00 78.25 81 LEU A CA 1
ATOM 654 C C . LEU A 1 81 ? 28.238 17.945 -59.905 1.00 78.25 81 LEU A C 1
ATOM 656 O O . LEU A 1 81 ? 28.876 17.272 -59.099 1.00 78.25 81 LEU A O 1
ATOM 660 N N . GLN A 1 82 ? 28.179 19.277 -59.813 1.00 76.50 82 GLN A N 1
ATOM 661 C CA . GLN A 1 82 ? 28.875 20.023 -58.763 1.00 76.50 82 GLN A CA 1
ATOM 662 C C . GLN A 1 82 ? 28.340 19.697 -57.360 1.00 76.50 82 GLN A C 1
ATOM 664 O O . GLN A 1 82 ? 29.130 19.552 -56.428 1.00 76.50 82 GLN A O 1
ATOM 669 N N . ILE A 1 83 ? 27.022 19.545 -57.206 1.00 77.06 83 ILE A N 1
ATOM 670 C CA . ILE A 1 83 ? 26.405 19.153 -55.932 1.00 77.06 83 ILE A CA 1
ATOM 671 C C . ILE A 1 83 ? 26.841 17.736 -55.534 1.00 77.06 83 ILE A C 1
ATOM 673 O O . ILE A 1 83 ? 27.153 17.503 -54.369 1.00 77.06 83 ILE A O 1
ATOM 677 N N . MET A 1 84 ? 26.901 16.795 -56.479 1.00 77.06 84 MET A N 1
ATOM 678 C CA . MET A 1 84 ? 27.350 15.421 -56.215 1.00 77.06 84 MET A CA 1
ATOM 679 C C . MET A 1 84 ? 28.830 15.352 -55.830 1.00 77.06 84 MET A C 1
ATOM 681 O O . MET A 1 84 ? 29.165 14.697 -54.844 1.00 77.06 84 MET A O 1
ATOM 685 N N . LEU A 1 85 ? 29.695 16.090 -56.529 1.00 78.75 85 LEU A N 1
ATOM 686 C CA . LEU A 1 85 ? 31.124 16.159 -56.211 1.00 78.75 85 LEU A CA 1
ATOM 687 C C . LEU A 1 85 ? 31.384 16.779 -54.832 1.00 78.75 85 LEU A C 1
ATOM 689 O O . LEU A 1 85 ? 32.196 16.263 -54.067 1.00 78.75 85 LEU A O 1
ATOM 693 N N . GLU A 1 86 ? 30.689 17.866 -54.490 1.00 78.38 86 GLU A N 1
ATOM 694 C CA . GLU A 1 86 ? 30.828 18.494 -53.172 1.00 78.38 86 GLU A CA 1
ATOM 695 C C . GLU A 1 86 ? 30.343 17.558 -52.060 1.00 78.38 86 GLU A C 1
ATOM 697 O O . GLU A 1 86 ? 31.009 17.387 -51.041 1.00 78.38 86 GLU A O 1
ATOM 702 N N . ARG A 1 87 ? 29.221 16.867 -52.277 1.00 78.94 87 ARG A N 1
ATOM 703 C CA . ARG A 1 87 ? 28.698 15.898 -51.310 1.00 78.94 87 ARG A CA 1
ATOM 704 C C . ARG A 1 87 ? 29.640 14.726 -51.084 1.00 78.94 87 ARG A C 1
ATOM 706 O O . ARG A 1 87 ? 29.799 14.307 -49.944 1.00 78.94 87 ARG A O 1
ATOM 713 N N . GLN A 1 88 ? 30.288 14.217 -52.126 1.00 77.62 88 GLN A N 1
ATOM 714 C CA . GLN A 1 88 ? 31.242 13.124 -51.968 1.00 77.62 88 GLN A CA 1
ATOM 715 C C . GLN A 1 88 ? 32.458 13.524 -51.132 1.00 77.62 88 GLN A C 1
ATOM 717 O O . GLN A 1 88 ? 32.902 12.734 -50.300 1.00 77.62 88 GLN A O 1
ATOM 722 N N . LYS A 1 89 ? 32.949 14.761 -51.280 1.00 81.56 89 LYS A N 1
ATOM 723 C CA . LYS A 1 89 ? 34.002 15.294 -50.404 1.00 81.56 89 LYS A CA 1
ATOM 724 C C . LYS A 1 89 ? 33.550 15.322 -48.947 1.00 81.56 89 LYS A C 1
ATOM 726 O O . LYS A 1 89 ? 34.290 14.873 -48.082 1.00 81.56 89 LYS A O 1
ATOM 731 N N . GLN A 1 90 ? 32.327 15.780 -48.681 1.00 79.25 90 GLN A N 1
ATOM 732 C CA . GLN A 1 90 ? 31.771 15.804 -47.324 1.00 79.25 90 GLN A CA 1
ATOM 733 C C . GLN A 1 90 ? 31.579 14.394 -46.742 1.00 79.25 90 GLN A C 1
ATOM 735 O O . GLN A 1 90 ? 31.887 14.163 -45.578 1.00 79.25 90 GLN A O 1
ATOM 740 N N . ILE A 1 91 ? 31.144 13.425 -47.555 1.00 79.81 91 ILE A N 1
ATOM 741 C CA . ILE A 1 91 ? 31.030 12.020 -47.138 1.00 79.81 91 ILE A CA 1
ATOM 742 C C . ILE A 1 91 ? 32.412 11.444 -46.798 1.00 79.81 91 ILE A C 1
ATOM 744 O O . ILE A 1 91 ? 32.548 10.775 -45.776 1.00 79.81 91 ILE A O 1
ATOM 748 N N . LYS A 1 92 ? 33.447 11.744 -47.593 1.00 83.81 92 LYS A N 1
ATOM 749 C CA . LYS A 1 92 ? 34.823 11.321 -47.299 1.00 83.81 92 LYS A CA 1
ATOM 750 C C . LYS A 1 92 ? 35.356 11.945 -46.010 1.00 83.81 92 LYS A C 1
ATOM 752 O O . LYS A 1 92 ? 35.876 11.221 -45.173 1.00 83.81 92 LYS A O 1
ATOM 757 N N . LEU A 1 93 ? 35.127 13.242 -45.800 1.00 83.62 93 LEU A N 1
ATOM 758 C CA . LEU A 1 93 ? 35.475 13.915 -44.545 1.00 83.62 93 LEU A CA 1
ATOM 759 C C . LEU A 1 93 ? 34.772 13.277 -43.339 1.00 83.62 93 LEU A C 1
ATOM 761 O O . LEU A 1 93 ? 35.407 13.069 -42.314 1.00 83.62 93 LEU A O 1
ATOM 765 N N . SER A 1 94 ? 33.490 12.914 -43.473 1.00 81.62 94 SER A N 1
ATOM 766 C CA . SER A 1 94 ? 32.750 12.240 -42.398 1.00 81.62 94 SER A CA 1
ATOM 767 C C . SER A 1 94 ? 33.278 10.836 -42.088 1.00 81.62 94 SER A C 1
ATOM 769 O O . SER A 1 94 ? 33.240 10.422 -40.937 1.00 81.62 94 SER A O 1
ATOM 771 N N . PHE A 1 95 ? 33.778 10.116 -43.097 1.00 85.06 95 PHE A N 1
ATOM 772 C CA . PHE A 1 95 ? 34.398 8.802 -42.924 1.00 85.06 95 PHE A CA 1
ATOM 773 C C . PHE A 1 95 ? 35.736 8.933 -42.188 1.00 85.06 95 PHE A C 1
ATOM 775 O O . PHE A 1 95 ? 35.936 8.295 -41.160 1.00 85.06 95 PHE A O 1
ATOM 782 N N . ASP A 1 96 ? 36.596 9.841 -42.655 1.00 85.12 96 ASP A N 1
ATOM 783 C CA . ASP A 1 96 ? 37.922 10.090 -42.075 1.00 85.12 96 ASP A CA 1
ATOM 784 C C . ASP A 1 96 ? 37.846 10.673 -40.643 1.00 85.12 96 ASP A C 1
ATOM 786 O O . ASP A 1 96 ? 38.818 10.628 -39.893 1.00 85.12 96 ASP A O 1
ATOM 790 N N . GLU A 1 97 ? 36.706 11.252 -40.247 1.00 83.56 97 GLU A N 1
ATOM 791 C CA . GLU A 1 97 ? 36.455 11.732 -38.879 1.00 83.56 97 GLU A CA 1
ATOM 792 C C . GLU A 1 97 ? 36.101 10.593 -37.896 1.00 83.56 97 GLU A C 1
ATOM 794 O O . GLU A 1 97 ? 36.336 10.718 -36.683 1.00 83.56 97 GLU A O 1
ATOM 799 N N . ILE A 1 98 ? 35.537 9.489 -38.403 1.00 85.19 98 ILE A N 1
ATOM 800 C CA . ILE A 1 98 ? 35.186 8.294 -37.619 1.00 85.19 98 ILE A CA 1
ATOM 801 C C . ILE A 1 98 ? 36.344 7.299 -37.574 1.00 85.19 98 ILE A C 1
ATOM 803 O O . ILE A 1 98 ? 36.568 6.735 -36.508 1.00 85.19 98 ILE A O 1
ATOM 807 N N . ASP A 1 99 ? 37.054 7.111 -38.688 1.00 87.62 99 ASP A N 1
ATOM 808 C CA . ASP A 1 99 ? 38.262 6.283 -38.797 1.00 87.62 99 ASP A CA 1
ATOM 809 C C . ASP A 1 99 ? 39.405 6.931 -37.985 1.00 87.62 99 ASP A C 1
ATOM 811 O O . ASP A 1 99 ? 40.104 7.849 -38.429 1.00 87.62 99 ASP A O 1
ATOM 815 N N . LEU A 1 100 ? 39.544 6.521 -36.719 1.00 84.19 100 LEU A N 1
ATOM 816 C CA . LEU A 1 100 ? 40.478 7.135 -35.770 1.00 84.19 100 LEU A CA 1
ATOM 817 C C . LEU A 1 100 ? 41.885 6.584 -35.933 1.00 84.19 100 LEU A C 1
ATOM 819 O O . LEU A 1 100 ? 42.858 7.301 -35.667 1.00 84.19 100 LEU A O 1
ATOM 823 N N . ASN A 1 101 ? 41.988 5.308 -36.291 1.00 84.88 101 ASN A N 1
ATOM 824 C CA . ASN A 1 101 ? 43.253 4.615 -36.471 1.00 84.88 101 ASN A CA 1
ATOM 825 C C . ASN A 1 101 ? 43.852 4.844 -37.883 1.00 84.88 101 ASN A C 1
ATOM 827 O O . ASN A 1 101 ? 45.049 4.606 -38.064 1.00 84.88 101 ASN A O 1
ATOM 831 N N . LYS A 1 102 ? 43.069 5.415 -38.813 1.00 85.31 102 LYS A N 1
ATOM 832 C CA . LYS A 1 102 ? 43.417 5.739 -40.205 1.00 85.31 102 LYS A CA 1
ATOM 833 C C . LYS A 1 102 ? 43.811 4.520 -41.032 1.00 85.31 102 LYS A C 1
ATOM 835 O O . LYS A 1 102 ? 44.688 4.628 -41.896 1.00 85.31 102 LYS A O 1
ATOM 840 N N . ASP A 1 103 ? 43.216 3.368 -40.754 1.00 86.12 103 ASP A N 1
ATOM 841 C CA . ASP A 1 103 ? 43.466 2.133 -41.497 1.00 86.12 103 ASP A CA 1
ATOM 842 C C . ASP A 1 103 ? 42.613 2.021 -42.776 1.00 86.12 103 ASP A C 1
ATOM 844 O O . ASP A 1 103 ? 42.848 1.132 -43.599 1.00 86.12 103 ASP A O 1
ATOM 848 N N . GLY A 1 104 ? 41.702 2.976 -43.005 1.00 82.81 104 GLY A N 1
ATOM 849 C CA . GLY A 1 104 ? 40.848 3.031 -44.185 1.00 82.81 104 GLY A CA 1
ATOM 850 C C . GLY A 1 104 ? 39.573 2.196 -44.071 1.00 82.81 104 GLY A C 1
ATOM 851 O O . GLY A 1 104 ? 38.824 2.129 -45.055 1.00 82.81 104 GLY A O 1
ATOM 852 N N . VAL A 1 105 ? 39.304 1.604 -42.905 1.00 86.88 105 VAL A N 1
ATOM 853 C CA . VAL A 1 105 ? 38.059 0.915 -42.558 1.00 86.88 105 VAL A CA 1
ATOM 854 C C . VAL A 1 105 ? 37.494 1.483 -41.255 1.00 86.88 105 VAL A C 1
ATOM 856 O O . VAL A 1 105 ? 38.211 2.028 -40.433 1.00 86.88 105 VAL A O 1
ATOM 859 N N . VAL A 1 106 ? 36.178 1.404 -41.065 1.00 86.56 106 VAL A N 1
ATOM 860 C CA . VAL A 1 106 ? 35.545 1.801 -39.800 1.00 86.56 106 VAL A CA 1
ATOM 861 C C . VAL A 1 106 ? 35.122 0.551 -39.050 1.00 86.56 106 VAL A C 1
ATOM 863 O O . VAL A 1 106 ? 34.232 -0.184 -39.493 1.00 86.56 106 VAL A O 1
ATOM 866 N N . ASP A 1 107 ? 35.736 0.334 -37.888 1.00 83.50 107 ASP A N 1
ATOM 867 C CA . ASP A 1 107 ? 35.393 -0.789 -37.022 1.00 83.50 107 ASP A CA 1
ATOM 868 C C . ASP A 1 107 ? 34.183 -0.473 -36.102 1.00 83.50 107 ASP A C 1
ATOM 870 O O . ASP A 1 107 ? 33.805 0.691 -35.886 1.00 83.50 107 ASP A O 1
ATOM 874 N N . PRO A 1 108 ? 33.532 -1.495 -35.508 1.00 81.50 108 PRO A N 1
ATOM 875 C CA . PRO A 1 108 ? 32.400 -1.271 -34.609 1.00 81.50 108 PRO A CA 1
ATOM 876 C C . PRO A 1 108 ? 32.737 -0.400 -33.384 1.00 81.50 108 PRO A C 1
ATOM 878 O O . PRO A 1 108 ? 31.864 0.288 -32.854 1.00 81.50 108 PRO A O 1
ATOM 881 N N . MET A 1 109 ? 33.976 -0.419 -32.895 1.00 78.88 109 MET A N 1
ATOM 882 C CA . MET A 1 109 ? 34.402 0.341 -31.719 1.00 78.88 109 MET A CA 1
ATOM 883 C C . MET A 1 109 ? 34.600 1.828 -32.040 1.00 78.88 109 MET A C 1
ATOM 885 O O . MET A 1 109 ? 34.224 2.686 -31.240 1.00 78.88 109 MET A O 1
ATOM 889 N N . GLU A 1 110 ? 35.162 2.152 -33.197 1.00 84.81 110 GLU A N 1
ATOM 890 C CA . GLU A 1 110 ? 35.291 3.508 -33.729 1.00 84.81 110 GLU A CA 1
ATOM 891 C C . GLU A 1 110 ? 33.926 4.121 -34.005 1.00 84.81 110 GLU A C 1
ATOM 893 O O . GLU A 1 110 ? 33.640 5.240 -33.563 1.00 84.81 110 GLU A O 1
ATOM 898 N N . LEU A 1 111 ? 33.030 3.332 -34.597 1.00 81.75 111 LEU A N 1
ATOM 899 C CA . LEU A 1 111 ? 31.642 3.718 -34.773 1.00 81.75 111 LEU A CA 1
ATOM 900 C C . LEU A 1 111 ? 30.970 4.003 -33.420 1.00 81.75 111 LEU A C 1
ATOM 902 O O . LEU A 1 111 ? 30.347 5.050 -33.237 1.00 81.75 111 LEU A O 1
ATOM 906 N N . ALA A 1 112 ? 31.141 3.126 -32.426 1.00 77.00 112 ALA A N 1
ATOM 907 C CA . ALA A 1 112 ? 30.590 3.336 -31.088 1.00 77.00 112 ALA A CA 1
ATOM 908 C C . ALA A 1 112 ? 31.158 4.597 -30.404 1.00 77.00 112 ALA A C 1
ATOM 910 O O . ALA A 1 112 ? 30.409 5.354 -29.780 1.00 77.00 112 ALA A O 1
ATOM 911 N N . LYS A 1 113 ? 32.456 4.885 -30.575 1.00 79.00 113 LYS A N 1
ATOM 912 C CA . LYS A 1 113 ? 33.091 6.127 -30.097 1.00 79.00 113 LYS A CA 1
ATOM 913 C C . LYS A 1 113 ? 32.508 7.366 -30.777 1.00 79.00 113 LYS A C 1
ATOM 915 O O . LYS A 1 113 ? 32.273 8.364 -30.094 1.00 79.00 113 LYS A O 1
ATOM 920 N N . ALA A 1 114 ? 32.240 7.317 -32.082 1.00 78.31 114 ALA A N 1
ATOM 921 C CA . ALA A 1 114 ? 31.622 8.424 -32.812 1.00 78.31 114 ALA A CA 1
ATOM 922 C C . ALA A 1 114 ? 30.213 8.743 -32.280 1.00 78.31 114 ALA A C 1
ATOM 924 O O . ALA A 1 114 ? 29.892 9.904 -32.019 1.00 78.31 114 ALA A O 1
ATOM 925 N N . PHE A 1 115 ? 29.400 7.720 -32.004 1.00 74.81 115 PHE A N 1
ATOM 926 C CA . PHE A 1 115 ? 28.102 7.896 -31.343 1.00 74.81 115 PHE A CA 1
ATOM 927 C C . PHE A 1 115 ? 28.237 8.434 -29.907 1.00 74.81 115 PHE A C 1
ATOM 929 O O . PHE A 1 115 ? 27.505 9.350 -29.518 1.00 74.81 115 PHE A O 1
ATOM 936 N N . SER A 1 116 ? 29.225 7.951 -29.147 1.00 68.44 116 SER A N 1
ATOM 937 C CA . SER A 1 116 ? 29.501 8.424 -27.785 1.00 68.44 116 SER A CA 1
ATOM 938 C C . SER A 1 116 ? 29.883 9.908 -27.736 1.00 68.44 116 SER A C 1
ATOM 940 O O . SER A 1 116 ? 29.451 10.609 -26.820 1.00 68.44 116 SER A O 1
ATOM 942 N N . ARG A 1 117 ? 30.636 10.425 -28.721 1.00 71.44 117 ARG A N 1
ATOM 943 C CA . ARG A 1 117 ? 30.965 11.865 -28.829 1.00 71.44 117 ARG A CA 1
ATOM 944 C C . ARG A 1 117 ? 29.718 12.739 -28.962 1.00 71.44 117 ARG A C 1
ATOM 946 O O . ARG A 1 117 ? 29.691 13.855 -28.452 1.00 71.44 117 ARG A O 1
ATOM 953 N N . LEU A 1 118 ? 28.662 12.210 -29.577 1.00 63.75 118 LEU A N 1
ATOM 954 C CA . LEU A 1 118 ? 27.364 12.876 -29.712 1.00 63.75 118 LEU A CA 1
ATOM 955 C C . LEU A 1 118 ? 26.437 12.662 -28.507 1.00 63.75 118 LEU A C 1
ATOM 957 O O . LEU A 1 118 ? 25.256 13.010 -28.577 1.00 63.75 118 LEU A O 1
ATOM 961 N N . LYS A 1 119 ? 26.947 12.088 -27.407 1.00 59.38 119 LYS A N 1
ATOM 962 C CA . LYS A 1 119 ? 26.161 11.665 -26.236 1.00 59.38 119 LYS A CA 1
ATOM 963 C C . LYS A 1 119 ? 25.035 10.689 -26.604 1.00 59.38 119 LYS A C 1
ATOM 965 O O . LYS A 1 119 ? 23.999 10.649 -25.945 1.00 59.38 119 LYS A O 1
ATOM 970 N N . ILE A 1 120 ? 25.217 9.917 -27.676 1.00 62.12 120 ILE A N 1
ATOM 971 C CA . ILE A 1 120 ? 24.300 8.856 -28.085 1.00 62.12 120 ILE A CA 1
ATOM 972 C C . ILE A 1 120 ? 24.931 7.542 -27.645 1.00 62.12 120 ILE A C 1
ATOM 974 O O . ILE A 1 120 ? 25.906 7.088 -28.234 1.00 62.12 120 ILE A O 1
ATOM 978 N N . VAL A 1 121 ? 24.378 6.927 -26.605 1.00 56.28 121 VAL A N 1
ATOM 979 C CA . VAL A 1 121 ? 24.906 5.655 -26.108 1.00 56.28 121 VAL A CA 1
ATOM 980 C C . VAL A 1 121 ? 24.226 4.486 -26.814 1.00 56.28 121 VAL A C 1
ATOM 982 O O . VAL A 1 121 ? 22.996 4.433 -26.906 1.00 56.28 121 VAL A O 1
ATOM 985 N N . LEU A 1 122 ? 25.024 3.549 -27.331 1.00 62.78 122 LEU A N 1
ATOM 986 C CA . LEU A 1 122 ? 24.544 2.389 -28.079 1.00 62.78 122 LEU A CA 1
ATOM 987 C C . LEU A 1 122 ? 24.676 1.099 -27.267 1.00 62.78 122 LEU A C 1
ATOM 989 O O . LEU A 1 122 ? 25.637 0.890 -26.534 1.00 62.78 122 LEU A O 1
ATOM 993 N N . THR A 1 123 ? 23.713 0.191 -27.441 1.00 62.12 123 THR A N 1
ATOM 994 C CA . THR A 1 123 ? 23.865 -1.198 -26.987 1.00 62.12 123 THR A CA 1
ATOM 995 C C . THR A 1 123 ? 24.651 -1.995 -28.024 1.00 62.12 123 THR A C 1
ATOM 997 O O . THR A 1 123 ? 24.570 -1.701 -29.218 1.00 62.12 123 THR A O 1
ATOM 1000 N N . LYS A 1 124 ? 25.328 -3.074 -27.608 1.00 66.56 124 LYS A N 1
ATOM 1001 C CA . LYS A 1 124 ? 26.040 -3.973 -28.540 1.00 66.56 124 LYS A CA 1
ATOM 1002 C C . LYS A 1 124 ? 25.141 -4.447 -29.687 1.00 66.56 124 LYS A C 1
ATOM 1004 O O . LYS A 1 124 ? 25.560 -4.484 -30.833 1.00 66.56 124 LYS A O 1
ATOM 1009 N N . LYS A 1 125 ? 23.878 -4.766 -29.393 1.00 61.47 125 LYS A N 1
ATOM 1010 C CA . LYS A 1 125 ? 22.895 -5.201 -30.396 1.00 61.47 125 LYS A CA 1
ATOM 1011 C C . LYS A 1 125 ? 22.581 -4.101 -31.415 1.00 61.47 125 LYS A C 1
ATOM 1013 O O . LYS A 1 125 ? 22.467 -4.391 -32.599 1.00 61.47 125 LYS A O 1
ATOM 1018 N N . ASN A 1 126 ? 22.427 -2.862 -30.956 1.00 65.81 126 ASN A N 1
ATOM 1019 C CA . ASN A 1 126 ? 22.150 -1.713 -31.818 1.00 65.81 126 ASN A CA 1
ATOM 1020 C C . ASN A 1 126 ? 23.357 -1.364 -32.688 1.00 65.81 126 ASN A C 1
ATOM 1022 O O . ASN A 1 126 ? 23.192 -1.106 -33.873 1.00 65.81 126 ASN A O 1
ATOM 1026 N N . LEU A 1 127 ? 24.557 -1.425 -32.114 1.00 73.62 127 LEU A N 1
ATOM 1027 C CA . LEU A 1 127 ? 25.802 -1.240 -32.844 1.00 73.62 127 LEU A CA 1
ATOM 1028 C C . LEU A 1 127 ? 25.956 -2.287 -33.954 1.00 73.62 127 LEU A C 1
ATOM 1030 O O . LEU A 1 127 ? 26.151 -1.922 -35.105 1.00 73.62 127 LEU A O 1
ATOM 1034 N N . MET A 1 128 ? 25.759 -3.571 -33.635 1.00 72.88 128 MET A N 1
ATOM 1035 C CA . MET A 1 128 ? 25.839 -4.647 -34.632 1.00 72.88 128 MET A CA 1
ATOM 1036 C C . MET A 1 128 ? 24.773 -4.524 -35.725 1.00 72.88 128 MET A C 1
ATOM 1038 O O . MET A 1 128 ? 25.059 -4.851 -36.865 1.00 72.88 128 MET A O 1
ATOM 1042 N N . LYS A 1 129 ? 23.569 -4.022 -35.414 1.00 70.38 129 LYS A N 1
ATOM 1043 C CA . LYS A 1 129 ? 22.553 -3.725 -36.438 1.00 70.38 129 LYS A CA 1
ATOM 1044 C C . LYS A 1 129 ? 22.984 -2.609 -37.386 1.00 70.38 129 LYS A C 1
ATOM 1046 O O . LYS A 1 129 ? 22.638 -2.663 -38.556 1.00 70.38 129 LYS A O 1
ATOM 1051 N N . ILE A 1 130 ? 23.662 -1.575 -36.880 1.00 73.31 130 ILE A N 1
ATOM 1052 C CA . ILE A 1 130 ? 24.181 -0.503 -37.739 1.00 73.31 130 ILE A CA 1
ATOM 1053 C C . ILE A 1 130 ? 25.268 -1.071 -38.645 1.00 73.31 130 ILE A C 1
ATOM 1055 O O . ILE A 1 130 ? 25.226 -0.827 -39.843 1.00 73.31 130 ILE A O 1
ATOM 1059 N N . VAL A 1 131 ? 26.182 -1.866 -38.082 1.00 78.44 131 VAL A N 1
ATOM 1060 C CA . VAL A 1 131 ? 27.231 -2.545 -38.851 1.00 78.44 131 VAL A CA 1
ATOM 1061 C C . VAL A 1 131 ? 26.601 -3.425 -39.930 1.00 78.44 131 VAL A C 1
ATOM 1063 O O . VAL A 1 131 ? 26.885 -3.201 -41.089 1.00 78.44 131 VAL A O 1
ATOM 1066 N N . GLU A 1 132 ? 25.635 -4.288 -39.598 1.00 73.81 132 GLU A N 1
ATOM 1067 C CA . GLU A 1 132 ? 24.926 -5.159 -40.560 1.00 73.81 132 GLU A CA 1
ATOM 1068 C C . GLU A 1 132 ? 24.215 -4.399 -41.701 1.00 73.81 132 GLU A C 1
ATOM 1070 O O . GLU A 1 132 ? 23.949 -4.970 -42.754 1.00 73.81 132 GLU A O 1
ATOM 1075 N N . VAL A 1 133 ? 23.860 -3.126 -41.497 1.00 71.31 133 VAL A N 1
ATOM 1076 C CA . VAL A 1 133 ? 23.229 -2.284 -42.528 1.00 71.31 133 VAL A CA 1
ATOM 1077 C C . VAL A 1 133 ? 24.261 -1.621 -43.446 1.00 71.31 133 VAL A C 1
ATOM 1079 O O . VAL A 1 133 ? 23.934 -1.295 -44.588 1.00 71.31 133 VAL A O 1
ATOM 1082 N N . LEU A 1 134 ? 25.474 -1.383 -42.950 1.00 73.56 134 LEU A N 1
ATOM 1083 C CA . LEU A 1 134 ? 26.539 -0.695 -43.683 1.00 73.56 134 LEU A CA 1
ATOM 1084 C C . LEU A 1 134 ? 27.470 -1.668 -44.390 1.00 73.56 134 LEU A C 1
ATOM 1086 O O . LEU A 1 134 ? 27.851 -1.406 -45.522 1.00 73.56 134 LEU A O 1
ATOM 1090 N N . ASP A 1 135 ? 27.780 -2.765 -43.718 1.00 79.75 135 ASP A N 1
ATOM 1091 C CA . ASP A 1 135 ? 28.624 -3.861 -44.162 1.00 79.75 135 ASP A CA 1
ATOM 1092 C C . ASP A 1 135 ? 27.837 -4.750 -45.142 1.00 79.75 135 ASP A C 1
ATOM 1094 O O . ASP A 1 135 ? 26.953 -5.527 -44.757 1.00 79.75 135 ASP A O 1
ATOM 1098 N N . GLN A 1 136 ? 28.092 -4.558 -46.436 1.00 70.50 136 GLN A N 1
ATOM 1099 C CA . GLN A 1 136 ? 27.390 -5.242 -47.521 1.00 70.50 136 GLN A CA 1
ATOM 1100 C C . GLN A 1 136 ? 27.969 -6.633 -47.776 1.00 70.50 136 GLN A C 1
ATOM 1102 O O . GLN A 1 136 ? 27.216 -7.544 -48.147 1.00 70.50 136 GLN A O 1
ATOM 1107 N N . ASP A 1 137 ? 29.277 -6.804 -47.588 1.00 76.19 137 ASP A N 1
ATOM 1108 C CA . ASP A 1 137 ? 29.984 -8.063 -47.832 1.00 76.19 137 ASP A CA 1
ATOM 1109 C C . ASP A 1 137 ? 30.084 -8.975 -46.591 1.00 76.19 137 ASP A C 1
ATOM 1111 O O . ASP A 1 137 ? 30.361 -10.173 -46.725 1.00 76.19 137 ASP A O 1
ATOM 1115 N N . LYS A 1 138 ? 29.670 -8.460 -45.427 1.00 77.19 138 LYS A N 1
ATOM 1116 C CA . LYS A 1 138 ? 29.548 -9.136 -44.126 1.00 77.19 138 LYS A CA 1
ATOM 1117 C C . LYS A 1 138 ? 30.888 -9.510 -43.501 1.00 77.19 138 LYS A C 1
ATOM 1119 O O . LYS A 1 138 ? 30.969 -10.531 -42.803 1.00 77.19 138 LYS A O 1
ATOM 1124 N N . ASP A 1 139 ? 31.925 -8.720 -43.744 1.00 80.12 139 ASP A N 1
ATOM 1125 C CA . ASP A 1 139 ? 33.262 -8.925 -43.186 1.00 80.12 139 ASP A CA 1
ATOM 1126 C C . ASP A 1 139 ? 33.497 -8.209 -41.831 1.00 80.12 139 ASP A C 1
ATOM 1128 O O . ASP A 1 139 ? 34.548 -8.377 -41.201 1.00 80.12 139 ASP A O 1
ATOM 1132 N N . PHE A 1 140 ? 32.474 -7.510 -41.326 1.00 73.06 140 PHE A N 1
ATOM 1133 C CA . PHE A 1 140 ? 32.448 -6.681 -40.117 1.00 73.06 140 PHE A CA 1
ATOM 1134 C C . PHE A 1 140 ? 33.347 -5.433 -40.154 1.00 73.06 140 PHE A C 1
ATOM 1136 O O . PHE A 1 140 ? 33.574 -4.829 -39.097 1.00 73.06 140 PHE A O 1
ATOM 1143 N N . GLN A 1 141 ? 33.821 -5.020 -41.329 1.00 81.31 141 GLN A N 1
ATOM 1144 C CA . GLN A 1 141 ? 34.619 -3.818 -41.555 1.00 81.31 141 GLN A CA 1
ATOM 1145 C C . GLN A 1 141 ? 33.897 -2.904 -42.541 1.00 81.31 141 GLN A C 1
ATOM 1147 O O . GLN A 1 141 ? 33.602 -3.280 -43.662 1.00 81.31 141 GLN A O 1
ATOM 1152 N N . ILE A 1 142 ? 33.613 -1.663 -42.143 1.00 85.31 142 ILE A N 1
ATOM 1153 C CA . ILE A 1 142 ? 32.896 -0.747 -43.035 1.00 85.31 142 ILE A CA 1
ATOM 1154 C C . ILE A 1 142 ? 33.916 -0.003 -43.890 1.00 85.31 142 ILE A C 1
ATOM 1156 O O . ILE A 1 142 ? 34.607 0.901 -43.412 1.00 85.31 142 ILE A O 1
ATOM 1160 N N . THR A 1 143 ? 34.000 -0.356 -45.167 1.00 86.31 143 THR A N 1
ATOM 1161 C CA . THR A 1 143 ? 34.900 0.305 -46.117 1.00 86.31 143 THR A CA 1
ATOM 1162 C C . THR A 1 143 ? 34.353 1.664 -46.570 1.00 86.31 143 THR A C 1
ATOM 1164 O O . THR A 1 143 ? 33.150 1.948 -46.511 1.00 86.31 143 THR A O 1
ATOM 1167 N N . PHE A 1 144 ? 35.222 2.528 -47.108 1.00 84.00 144 PHE A N 1
ATOM 1168 C CA . PHE A 1 144 ? 34.776 3.805 -47.681 1.00 84.00 144 PHE A CA 1
ATOM 1169 C C . PHE A 1 144 ? 33.772 3.622 -48.837 1.00 84.00 144 PHE A C 1
ATOM 1171 O O . PHE A 1 144 ? 32.860 4.435 -48.988 1.00 84.00 144 PHE A O 1
ATOM 1178 N N . SER A 1 145 ? 33.906 2.553 -49.629 1.00 78.25 145 SER A N 1
ATOM 1179 C CA . SER A 1 145 ? 32.995 2.247 -50.743 1.00 78.25 145 SER A CA 1
ATOM 1180 C C . SER A 1 145 ? 31.565 1.981 -50.254 1.00 78.25 145 SER A C 1
ATOM 1182 O O . SER A 1 145 ? 30.586 2.515 -50.790 1.00 78.25 145 SER A O 1
ATOM 1184 N N . GLU A 1 146 ? 31.431 1.215 -49.174 1.00 78.44 146 GLU A N 1
ATOM 1185 C CA . GLU A 1 146 ? 30.144 0.898 -48.554 1.00 78.44 146 GLU A CA 1
ATOM 1186 C C . GLU A 1 146 ? 29.530 2.115 -47.862 1.00 78.44 146 GLU A C 1
ATOM 1188 O O . GLU A 1 146 ? 28.357 2.443 -48.079 1.00 78.44 146 GLU A O 1
ATOM 1193 N N . TRP A 1 147 ? 30.353 2.861 -47.118 1.00 78.69 147 TRP A N 1
ATOM 1194 C CA . TRP A 1 147 ? 29.968 4.130 -46.505 1.00 78.69 147 TRP A CA 1
ATOM 1195 C C . TRP A 1 147 ? 29.439 5.125 -47.546 1.00 78.69 147 TRP A C 1
ATOM 1197 O O . TRP A 1 147 ? 28.377 5.736 -47.379 1.00 78.69 147 TRP A O 1
ATOM 1207 N N . GLN A 1 148 ? 30.149 5.256 -48.668 1.00 77.56 148 GLN A N 1
ATOM 1208 C CA . GLN A 1 148 ? 29.760 6.115 -49.778 1.00 77.56 1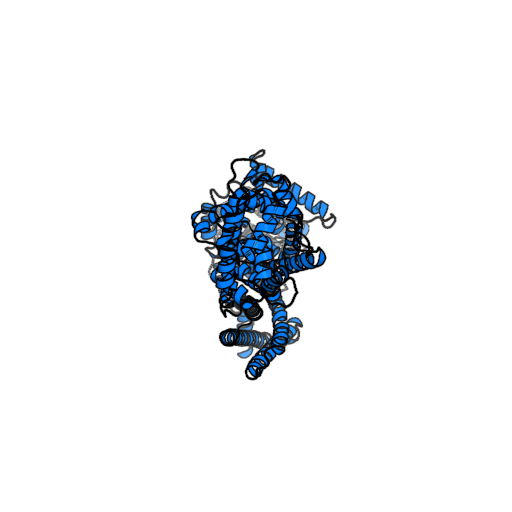48 GLN A CA 1
ATOM 1209 C C . GLN A 1 148 ? 28.435 5.669 -50.392 1.00 77.56 148 GLN A C 1
ATOM 1211 O O . GLN A 1 148 ? 27.580 6.514 -50.666 1.00 77.56 148 GLN A O 1
ATOM 1216 N N . THR A 1 149 ? 28.250 4.366 -50.600 1.00 72.94 149 THR A N 1
ATOM 1217 C CA . THR A 1 149 ? 27.031 3.802 -51.190 1.00 72.94 149 THR A CA 1
ATOM 1218 C C . THR A 1 149 ? 25.808 4.113 -50.333 1.00 72.94 149 THR A C 1
ATOM 1220 O O . THR A 1 149 ? 24.778 4.544 -50.858 1.00 72.94 149 THR A O 1
ATOM 1223 N N . TYR A 1 150 ? 25.938 3.999 -49.010 1.00 71.38 150 TYR A N 1
ATOM 1224 C CA . TYR A 1 150 ? 24.851 4.293 -48.084 1.00 71.38 150 TYR A CA 1
ATOM 1225 C C . TYR A 1 150 ? 24.495 5.792 -48.040 1.00 71.38 150 TYR A C 1
ATOM 1227 O O . TYR A 1 150 ? 23.318 6.166 -48.081 1.00 71.38 150 TYR A O 1
ATOM 1235 N N . PHE A 1 151 ? 25.495 6.680 -47.981 1.00 72.12 151 PHE A N 1
ATOM 1236 C CA . PHE A 1 151 ? 25.272 8.121 -47.789 1.00 72.12 151 PHE A CA 1
ATOM 1237 C C . PHE A 1 151 ? 25.104 8.944 -49.066 1.00 72.12 151 PHE A C 1
ATOM 1239 O O . PHE A 1 151 ? 24.714 10.115 -48.983 1.00 72.12 151 PHE A O 1
ATOM 1246 N N . ARG A 1 152 ? 25.333 8.350 -50.245 1.00 72.00 152 ARG A N 1
ATOM 1247 C CA . ARG A 1 152 ? 25.281 9.018 -51.560 1.00 72.00 152 ARG A CA 1
ATOM 1248 C C . ARG A 1 152 ? 24.072 9.957 -51.691 1.00 72.00 152 ARG A C 1
ATOM 1250 O O . ARG A 1 152 ? 24.230 11.144 -51.990 1.00 72.00 152 ARG A O 1
ATOM 1257 N N . PHE A 1 153 ? 22.885 9.465 -51.332 1.00 65.00 153 PHE A N 1
ATOM 1258 C CA . PHE A 1 153 ? 21.609 10.189 -51.438 1.00 65.00 153 PHE A CA 1
ATOM 1259 C C . PHE A 1 153 ? 20.975 10.566 -50.091 1.00 65.00 153 PHE A C 1
ATOM 1261 O O . PHE A 1 153 ? 19.800 10.933 -50.035 1.00 65.00 153 PHE A O 1
ATOM 1268 N N . ALA A 1 154 ? 21.732 10.500 -48.992 1.00 63.69 154 ALA A N 1
ATOM 1269 C CA . ALA A 1 154 ? 21.223 10.895 -47.684 1.00 63.69 154 ALA A CA 1
ATOM 1270 C C . ALA A 1 154 ? 20.868 12.399 -47.654 1.00 63.69 154 ALA A C 1
ATOM 1272 O O . ALA A 1 154 ? 21.589 13.222 -48.227 1.00 63.69 154 ALA A O 1
ATOM 1273 N N . PRO A 1 155 ? 19.784 12.812 -46.974 1.00 60.78 155 PRO A N 1
ATOM 1274 C CA . PRO A 1 155 ? 19.345 14.208 -46.978 1.00 60.78 155 PRO A CA 1
ATOM 1275 C C . PRO A 1 155 ? 20.371 15.184 -46.367 1.00 60.78 155 PRO A C 1
ATOM 1277 O O . PRO A 1 155 ? 20.364 16.358 -46.729 1.00 60.78 155 PRO A O 1
ATOM 1280 N N . SER A 1 156 ? 21.289 14.709 -45.518 1.00 64.12 156 SER A N 1
ATOM 1281 C CA . SER A 1 156 ? 22.438 15.466 -45.001 1.00 64.12 156 SER A CA 1
ATOM 1282 C C . SER A 1 156 ? 23.756 14.738 -45.270 1.00 64.12 156 SER A C 1
ATOM 1284 O O . SER A 1 156 ? 23.784 13.511 -45.278 1.00 64.12 156 SER A O 1
ATOM 1286 N N . THR A 1 157 ? 24.843 15.494 -45.437 1.00 65.31 157 THR A N 1
ATOM 1287 C CA . THR A 1 157 ? 26.222 14.971 -45.522 1.00 65.31 157 THR A CA 1
ATOM 1288 C C . THR A 1 157 ? 27.056 15.238 -44.269 1.00 65.31 157 THR A C 1
ATOM 1290 O O . THR A 1 157 ? 28.174 14.752 -44.177 1.00 65.31 157 THR A O 1
ATOM 1293 N N . GLU A 1 158 ? 26.535 16.010 -43.312 1.00 70.25 158 GLU A N 1
ATOM 1294 C CA . GLU A 1 158 ? 27.192 16.248 -42.023 1.00 70.25 158 GLU A CA 1
ATOM 1295 C C . GLU A 1 158 ? 27.144 14.987 -41.156 1.00 70.25 158 GLU A C 1
ATOM 1297 O O . GLU A 1 158 ? 26.077 14.383 -41.001 1.00 70.25 158 GLU A O 1
ATOM 1302 N N . LEU A 1 159 ? 28.277 14.633 -40.541 1.00 68.69 159 LEU A N 1
ATOM 1303 C CA . LEU A 1 159 ? 28.413 13.448 -39.693 1.00 68.69 159 LEU A CA 1
ATOM 1304 C C . LEU A 1 159 ? 27.355 13.408 -38.579 1.00 68.69 159 LEU A C 1
ATOM 1306 O O . LEU A 1 159 ? 26.664 12.408 -38.396 1.00 68.69 159 LEU A O 1
ATOM 1310 N N . GLU A 1 160 ? 27.167 14.521 -37.869 1.00 69.06 160 GLU A N 1
ATOM 1311 C CA . GLU A 1 160 ? 26.195 14.631 -36.776 1.00 69.06 160 GLU A CA 1
ATOM 1312 C C . GLU A 1 160 ? 24.753 14.390 -37.248 1.00 69.06 160 GLU A C 1
ATOM 1314 O O . GLU A 1 160 ? 23.979 13.686 -36.593 1.00 69.06 160 GLU A O 1
ATOM 1319 N N . ALA A 1 161 ? 24.379 14.948 -38.399 1.00 65.25 161 ALA A N 1
ATOM 1320 C CA . ALA A 1 161 ? 23.048 14.780 -38.966 1.00 65.25 161 ALA A CA 1
ATOM 1321 C C . ALA A 1 161 ? 22.832 13.345 -39.480 1.00 65.25 161 ALA A C 1
ATOM 1323 O O . ALA A 1 161 ? 21.767 12.771 -39.254 1.00 65.25 161 ALA A O 1
ATOM 1324 N N . SER A 1 162 ? 23.861 12.735 -40.066 1.00 65.88 162 SER A N 1
ATOM 1325 C CA . SER A 1 162 ? 23.888 11.336 -40.497 1.00 65.88 162 SER A CA 1
ATOM 1326 C C . SER A 1 162 ? 23.731 10.351 -39.332 1.00 65.88 162 SER A C 1
ATOM 1328 O O . SER A 1 162 ? 22.833 9.507 -39.354 1.00 65.88 162 SER A O 1
ATOM 1330 N N . LEU A 1 163 ? 24.507 10.513 -38.256 1.00 67.31 163 LEU A N 1
ATOM 1331 C CA . LEU A 1 163 ? 24.410 9.682 -37.049 1.00 67.31 163 LEU A CA 1
ATOM 1332 C C . LEU A 1 163 ? 23.059 9.871 -36.328 1.00 67.31 163 LEU A C 1
ATOM 1334 O O . LEU A 1 163 ? 22.478 8.920 -35.797 1.00 67.31 163 LEU A O 1
ATOM 1338 N N . ARG A 1 164 ? 22.485 11.082 -36.362 1.00 64.75 164 ARG A N 1
ATOM 1339 C CA . ARG A 1 164 ? 21.125 11.349 -35.856 1.00 64.75 164 ARG A CA 1
ATOM 1340 C C . ARG A 1 164 ? 20.027 10.744 -36.726 1.00 64.75 164 ARG A C 1
ATOM 1342 O O . ARG A 1 164 ? 19.023 10.270 -36.191 1.00 64.75 164 ARG A O 1
ATOM 1349 N N . LEU A 1 165 ? 20.188 10.756 -38.047 1.00 60.78 165 LEU A N 1
ATOM 1350 C CA . LEU A 1 165 ? 19.282 10.065 -38.962 1.00 60.78 165 LEU A CA 1
ATOM 1351 C C . LEU A 1 165 ? 19.313 8.562 -38.704 1.00 60.78 165 LEU A C 1
ATOM 1353 O O . LEU A 1 165 ? 18.256 7.945 -38.706 1.00 60.78 165 LEU A O 1
ATOM 1357 N N . TRP A 1 166 ? 20.472 7.987 -38.390 1.00 63.38 166 TRP A N 1
ATOM 1358 C CA . TRP A 1 166 ? 20.587 6.578 -38.006 1.00 63.38 166 TRP A CA 1
ATOM 1359 C C . TRP A 1 166 ? 19.914 6.260 -36.684 1.00 63.38 166 TRP A C 1
ATOM 1361 O O . TRP A 1 166 ? 19.212 5.255 -36.594 1.00 63.38 166 TRP A O 1
ATOM 1371 N N . ARG A 1 167 ? 20.020 7.153 -35.693 1.00 59.47 167 ARG A N 1
ATOM 1372 C CA . ARG A 1 167 ? 19.246 7.033 -34.451 1.00 59.47 167 ARG A CA 1
ATOM 1373 C C . ARG A 1 167 ? 17.750 6.867 -34.726 1.00 59.47 167 ARG A C 1
ATOM 1375 O O . ARG A 1 167 ? 17.112 6.044 -34.079 1.00 59.47 167 ARG A O 1
ATOM 1382 N N . ARG A 1 168 ? 17.210 7.609 -35.697 1.00 53.31 168 ARG A N 1
ATOM 1383 C CA . ARG A 1 168 ? 15.784 7.573 -36.061 1.00 53.31 168 ARG A CA 1
ATOM 1384 C C . ARG A 1 168 ? 15.426 6.439 -37.032 1.00 53.31 168 ARG A C 1
ATOM 1386 O O . ARG A 1 168 ? 14.395 5.810 -36.855 1.00 53.31 168 ARG A O 1
ATOM 1393 N N . GLY A 1 169 ? 16.262 6.176 -38.037 1.00 49.47 169 GLY A N 1
ATOM 1394 C CA . GLY A 1 169 ? 15.986 5.242 -39.137 1.00 49.47 169 GLY A CA 1
ATOM 1395 C C . GLY A 1 169 ? 16.347 3.783 -38.851 1.00 49.47 169 GLY A C 1
ATOM 1396 O O . GLY A 1 169 ? 15.699 2.884 -39.372 1.00 49.47 169 GLY A O 1
ATOM 1397 N N . VAL A 1 170 ? 17.336 3.521 -37.989 1.00 51.53 170 VAL A N 1
ATOM 1398 C CA . VAL A 1 170 ? 17.711 2.150 -37.580 1.00 51.53 170 VAL A CA 1
ATOM 1399 C C . VAL A 1 170 ? 16.887 1.686 -36.366 1.00 51.53 170 VAL A C 1
ATOM 1401 O O . VAL A 1 170 ? 17.018 0.543 -35.928 1.00 51.53 170 VAL A O 1
ATOM 1404 N N . GLN A 1 171 ? 16.009 2.551 -35.829 1.00 48.06 171 GLN A N 1
ATOM 1405 C CA . GLN A 1 171 ? 15.272 2.326 -34.577 1.00 48.06 171 GLN A CA 1
ATOM 1406 C C . GLN A 1 171 ? 16.213 1.770 -33.504 1.00 48.06 171 GLN A C 1
ATOM 1408 O O . GLN A 1 171 ? 16.028 0.666 -32.977 1.00 48.06 171 GLN A O 1
ATOM 1413 N N . LEU A 1 172 ? 17.304 2.501 -33.251 1.00 49.94 172 LEU A N 1
ATOM 1414 C CA . LEU A 1 172 ? 18.233 2.132 -32.192 1.00 49.94 172 LEU A CA 1
ATOM 1415 C C . LEU A 1 172 ? 17.430 2.181 -30.903 1.00 49.94 172 LEU A C 1
ATOM 1417 O O . LEU A 1 172 ? 16.938 3.241 -30.530 1.00 49.94 172 LEU A O 1
ATOM 1421 N N . ASP A 1 173 ? 17.279 1.023 -30.259 1.00 46.28 173 ASP A N 1
ATOM 1422 C CA . ASP A 1 173 ? 16.610 0.883 -28.972 1.00 46.28 173 ASP A CA 1
ATOM 1423 C C . ASP A 1 173 ? 17.374 1.693 -27.919 1.00 46.28 173 ASP A C 1
ATOM 1425 O O . ASP A 1 173 ? 18.158 1.144 -27.143 1.00 46.28 173 ASP A O 1
ATOM 1429 N N . THR A 1 174 ? 17.189 3.011 -27.895 1.00 40.44 174 THR A N 1
ATOM 1430 C CA . THR A 1 174 ? 17.382 3.786 -26.683 1.00 40.44 174 THR A CA 1
ATOM 1431 C C . THR A 1 174 ? 16.250 3.364 -25.771 1.00 40.44 174 THR A C 1
ATOM 1433 O O . THR A 1 174 ? 15.070 3.556 -26.066 1.00 40.44 174 THR A O 1
ATOM 1436 N N . ILE A 1 175 ? 16.629 2.661 -24.712 1.00 40.88 175 ILE A N 1
ATOM 1437 C CA . ILE A 1 175 ? 15.739 2.085 -23.714 1.00 40.88 175 ILE A CA 1
ATOM 1438 C C . ILE A 1 175 ? 14.705 3.151 -23.297 1.00 40.88 175 ILE A C 1
ATOM 1440 O O . ILE A 1 175 ? 15.076 4.180 -22.742 1.00 40.88 175 ILE A O 1
ATOM 1444 N N . ASN A 1 176 ? 13.424 2.855 -23.557 1.00 42.53 176 ASN A N 1
ATOM 1445 C CA . ASN A 1 176 ? 12.209 3.573 -23.131 1.00 42.53 176 ASN A CA 1
ATOM 1446 C C . ASN A 1 176 ? 11.775 4.849 -23.888 1.00 42.53 176 ASN A C 1
ATOM 1448 O O . ASN A 1 176 ? 11.564 5.867 -23.254 1.00 42.53 176 ASN A O 1
ATOM 1452 N N . GLU A 1 177 ? 11.410 4.795 -25.174 1.00 37.56 177 GLU A N 1
ATOM 1453 C CA . GLU A 1 177 ? 10.731 5.938 -25.842 1.00 37.56 177 GLU A CA 1
ATOM 1454 C C . GLU A 1 177 ? 9.308 6.290 -25.328 1.00 37.56 177 GLU A C 1
ATOM 1456 O O . GLU A 1 177 ? 8.700 7.252 -25.788 1.00 37.56 177 GLU A O 1
ATOM 1461 N N . GLN A 1 178 ? 8.773 5.591 -24.318 1.00 37.25 178 GLN A N 1
ATOM 1462 C CA . GLN A 1 178 ? 7.594 6.068 -23.568 1.00 37.25 178 GLN A CA 1
ATOM 1463 C C . GLN A 1 178 ? 7.946 6.944 -22.352 1.00 37.25 178 GLN A C 1
ATOM 1465 O O . GLN A 1 178 ? 7.048 7.475 -21.697 1.00 37.25 178 GLN A O 1
ATOM 1470 N N . GLN A 1 179 ? 9.230 7.117 -22.039 1.00 41.16 179 GLN A N 1
ATOM 1471 C CA . GLN A 1 179 ? 9.730 7.996 -20.987 1.00 41.16 179 GLN A CA 1
ATOM 1472 C C . GLN A 1 179 ? 10.766 8.923 -21.625 1.00 41.16 179 GLN A C 1
ATOM 1474 O O . GLN A 1 179 ? 11.581 8.494 -22.427 1.00 41.16 179 GLN A O 1
ATOM 1479 N N . LEU A 1 180 ? 10.629 10.217 -21.354 1.00 33.97 180 LEU A N 1
ATOM 1480 C CA . LEU A 1 180 ? 11.409 11.320 -21.916 1.00 33.97 180 LEU A CA 1
ATOM 1481 C C . LEU A 1 180 ? 12.831 10.933 -22.425 1.00 33.97 180 LEU A C 1
ATOM 1483 O O . LEU A 1 180 ? 13.612 10.409 -21.637 1.00 33.97 180 LEU A O 1
ATOM 1487 N N . PRO A 1 181 ? 13.204 11.217 -23.695 1.00 34.88 181 PRO A N 1
ATOM 1488 C CA . PRO A 1 181 ? 14.518 10.865 -24.252 1.00 34.88 181 PRO A CA 1
ATOM 1489 C C . PRO A 1 181 ? 15.701 11.301 -23.367 1.00 34.88 181 PRO A C 1
ATOM 1491 O O . PRO A 1 181 ? 15.971 12.478 -23.225 1.00 34.88 181 PRO A O 1
ATOM 1494 N N . THR A 1 182 ? 16.494 10.395 -22.806 1.00 41.44 182 THR A N 1
ATOM 1495 C CA . THR A 1 182 ? 17.504 10.745 -21.779 1.00 41.44 182 THR A CA 1
ATOM 1496 C C . THR A 1 182 ? 18.793 11.420 -22.295 1.00 41.44 182 THR A C 1
ATOM 1498 O O . THR A 1 182 ? 19.803 11.448 -21.599 1.00 41.44 182 THR A O 1
ATOM 1501 N N . SER A 1 183 ? 18.812 11.969 -23.512 1.00 39.28 183 SER A N 1
ATOM 1502 C CA . SER A 1 183 ? 19.963 12.722 -24.044 1.00 39.28 183 SER A CA 1
ATOM 1503 C C . SER A 1 183 ? 19.463 13.771 -25.036 1.00 39.28 183 SER A C 1
ATOM 1505 O O . SER A 1 183 ? 19.088 13.428 -26.163 1.00 39.28 183 SER A O 1
ATOM 1507 N N . TYR A 1 184 ? 19.413 15.029 -24.586 1.00 49.44 184 TYR A N 1
ATOM 1508 C CA . TYR A 1 184 ? 18.871 16.160 -25.343 1.00 49.44 184 TYR A CA 1
ATOM 1509 C C . TYR A 1 184 ? 19.962 17.114 -25.804 1.00 49.44 184 TYR A C 1
ATOM 1511 O O . TYR A 1 184 ? 20.959 17.340 -25.117 1.00 49.44 184 TYR A O 1
ATOM 1519 N N . THR A 1 185 ? 19.721 17.717 -26.959 1.00 45.94 185 THR A N 1
ATOM 1520 C CA . THR A 1 185 ? 20.571 18.773 -27.514 1.00 45.94 185 THR A CA 1
ATOM 1521 C C . THR A 1 185 ? 20.220 20.116 -26.858 1.00 45.94 185 THR A C 1
ATOM 1523 O O . THR A 1 185 ? 19.049 20.357 -26.564 1.00 45.94 185 THR A O 1
ATOM 1526 N N . GLU A 1 186 ? 21.176 21.038 -26.692 1.00 49.94 186 GLU A N 1
ATOM 1527 C CA . GLU A 1 186 ? 20.907 22.402 -26.178 1.00 49.94 186 GLU A CA 1
ATOM 1528 C C . GLU A 1 186 ? 19.785 23.111 -26.962 1.00 49.94 186 GLU A C 1
ATOM 1530 O O . GLU A 1 186 ? 18.880 23.694 -26.369 1.00 49.94 186 GLU A O 1
ATOM 1535 N N . LYS A 1 187 ? 19.737 22.921 -28.289 1.00 48.31 187 LYS A N 1
ATOM 1536 C CA . LYS A 1 187 ? 18.666 23.438 -29.162 1.00 48.31 187 LYS A CA 1
ATOM 1537 C C . LYS A 1 187 ? 17.266 22.894 -28.828 1.00 48.31 187 LYS A C 1
ATOM 1539 O O . LYS A 1 187 ? 16.267 23.582 -29.032 1.00 48.31 187 LYS A O 1
ATOM 1544 N N . GLU A 1 188 ? 17.156 21.661 -28.331 1.00 50.88 188 GLU A N 1
ATOM 1545 C CA . GLU A 1 188 ? 15.868 21.059 -27.950 1.00 50.88 188 GLU A CA 1
ATOM 1546 C C . GLU A 1 188 ? 15.380 21.594 -26.596 1.00 50.88 188 GLU A C 1
ATOM 1548 O O . GLU A 1 188 ? 14.177 21.835 -26.439 1.00 50.88 188 GLU A O 1
ATOM 1553 N N . LEU A 1 189 ? 16.306 21.857 -25.665 1.00 57.53 189 LEU A N 1
ATOM 1554 C CA . LEU A 1 189 ? 16.034 22.551 -24.402 1.00 57.53 189 LEU A CA 1
ATOM 1555 C C . LEU A 1 189 ? 15.533 23.982 -24.643 1.00 57.53 189 LEU A C 1
ATOM 1557 O O . LEU A 1 189 ? 14.505 24.368 -24.085 1.00 57.53 189 LEU A O 1
ATOM 1561 N N . GLU A 1 190 ? 16.193 24.731 -25.526 1.00 57.53 190 GLU A N 1
ATOM 1562 C CA . GLU A 1 190 ? 15.808 26.106 -25.875 1.00 57.53 190 GLU A CA 1
ATOM 1563 C C . GLU A 1 190 ? 14.453 26.184 -26.599 1.00 57.53 190 GLU A C 1
ATOM 1565 O O . GLU A 1 190 ? 13.686 27.125 -26.404 1.00 57.53 190 GLU A O 1
ATOM 1570 N N . SER A 1 191 ? 14.094 25.163 -27.385 1.00 65.12 191 SER A N 1
ATOM 1571 C CA . SER A 1 191 ? 12.831 25.124 -28.142 1.00 65.12 191 SER A CA 1
ATOM 1572 C C . SER A 1 191 ? 11.564 24.908 -27.289 1.00 65.12 191 SER A C 1
ATOM 1574 O O . SER A 1 191 ? 10.452 24.832 -27.827 1.00 65.12 191 SER A O 1
ATOM 1576 N N . GLY A 1 192 ? 11.693 24.712 -25.971 1.00 62.97 192 GLY A N 1
ATOM 1577 C CA . GLY A 1 192 ? 10.564 24.417 -25.079 1.00 62.97 192 GLY A CA 1
ATOM 1578 C C . GLY A 1 192 ? 9.864 23.080 -25.374 1.00 62.97 192 GLY A C 1
ATOM 1579 O O . GLY A 1 192 ? 8.711 22.872 -24.988 1.00 62.97 192 GLY A O 1
ATOM 1580 N N . PHE A 1 193 ? 10.518 22.167 -26.096 1.00 63.38 193 PHE A N 1
ATOM 1581 C CA . PHE A 1 193 ? 9.982 20.849 -26.447 1.00 63.38 193 PHE A CA 1
ATOM 1582 C C . PHE A 1 193 ? 9.662 20.003 -25.202 1.00 63.38 193 PHE A C 1
ATOM 1584 O O . PHE A 1 193 ? 8.594 19.389 -25.142 1.00 63.38 193 PHE A O 1
ATOM 1591 N N . TYR A 1 194 ? 10.529 20.053 -24.182 1.00 57.22 194 TYR A N 1
ATOM 1592 C CA . TYR A 1 194 ? 10.347 19.391 -22.881 1.00 57.22 194 TYR A CA 1
ATOM 1593 C C . TYR A 1 194 ? 9.062 19.838 -22.186 1.00 57.22 194 TYR A C 1
ATOM 1595 O O . TYR A 1 194 ? 8.220 19.016 -21.828 1.00 57.22 194 TYR A O 1
ATOM 1603 N N . ALA A 1 195 ? 8.889 21.156 -22.043 1.00 65.44 195 ALA A N 1
ATOM 1604 C CA . ALA A 1 195 ? 7.724 21.723 -21.383 1.00 65.44 195 ALA A CA 1
ATOM 1605 C C . ALA A 1 195 ? 6.441 21.289 -22.102 1.00 65.44 195 ALA A C 1
ATOM 1607 O O . ALA A 1 195 ? 5.481 20.883 -21.454 1.00 65.44 195 ALA A O 1
ATOM 1608 N N . ARG A 1 196 ? 6.450 21.273 -23.441 1.00 72.81 196 ARG A N 1
ATOM 1609 C CA . ARG A 1 196 ? 5.311 20.820 -24.251 1.00 72.81 196 ARG A CA 1
ATOM 1610 C C . ARG A 1 196 ? 4.987 19.335 -24.054 1.00 72.81 196 ARG A C 1
ATOM 1612 O O . ARG A 1 196 ? 3.818 19.014 -23.861 1.00 72.81 196 ARG A O 1
ATOM 1619 N N . HIS A 1 197 ? 5.980 18.443 -24.038 1.00 67.56 197 HIS A N 1
ATOM 1620 C CA . HIS A 1 197 ? 5.761 17.002 -23.825 1.00 67.56 197 HIS A CA 1
ATOM 1621 C C . HIS A 1 197 ? 5.319 16.684 -22.399 1.00 67.56 197 HIS A C 1
ATOM 1623 O O . HIS A 1 197 ? 4.383 15.912 -22.195 1.00 67.56 197 HIS A O 1
ATOM 1629 N N . PHE A 1 198 ? 5.942 17.324 -21.411 1.00 68.94 198 PHE A N 1
ATOM 1630 C CA . PHE A 1 198 ? 5.555 17.202 -20.012 1.00 68.94 198 PHE A CA 1
ATOM 1631 C C . PHE A 1 198 ? 4.114 17.679 -19.787 1.00 68.94 198 PHE A C 1
ATOM 1633 O O . PHE A 1 198 ? 3.318 16.972 -19.169 1.00 68.94 198 PHE A O 1
ATOM 1640 N N . ILE A 1 199 ? 3.747 18.840 -20.344 1.00 76.00 199 ILE A N 1
ATOM 1641 C CA . ILE A 1 199 ? 2.380 19.372 -20.279 1.00 76.00 199 ILE A CA 1
ATOM 1642 C C . ILE A 1 199 ? 1.404 18.442 -21.005 1.00 76.00 199 ILE A C 1
ATOM 1644 O O . ILE A 1 199 ? 0.341 18.153 -20.462 1.00 76.00 199 ILE A O 1
ATOM 1648 N N . ALA A 1 200 ? 1.751 17.922 -22.186 1.00 77.31 200 ALA A N 1
ATOM 1649 C CA . ALA A 1 200 ? 0.904 16.979 -22.916 1.00 77.31 200 ALA A CA 1
ATOM 1650 C C . ALA A 1 200 ? 0.663 15.684 -22.119 1.00 77.31 200 ALA A C 1
ATOM 1652 O O . ALA A 1 200 ? -0.479 15.233 -22.003 1.00 77.31 200 ALA A O 1
ATOM 1653 N N . GLY A 1 201 ? 1.708 15.125 -21.500 1.00 73.31 201 GLY A N 1
ATOM 1654 C CA . GLY A 1 201 ? 1.602 13.965 -20.615 1.00 73.31 201 GLY A CA 1
ATOM 1655 C C . GLY A 1 201 ? 0.754 14.248 -19.371 1.00 73.31 201 GLY A C 1
ATOM 1656 O O . GLY A 1 201 ? -0.121 13.452 -19.021 1.00 73.31 201 GLY A O 1
ATOM 1657 N N . ALA A 1 202 ? 0.948 15.409 -18.740 1.00 75.44 202 ALA A N 1
ATOM 1658 C CA . ALA A 1 202 ? 0.160 15.840 -17.588 1.00 75.44 202 ALA A CA 1
ATOM 1659 C C . ALA A 1 202 ? -1.323 16.033 -17.948 1.00 75.44 202 ALA A C 1
ATOM 1661 O O . ALA A 1 202 ? -2.189 15.506 -17.251 1.00 75.44 202 ALA A O 1
ATOM 1662 N N . LEU A 1 203 ? -1.630 16.716 -19.056 1.00 82.38 203 LEU A N 1
ATOM 1663 C CA . LEU A 1 203 ? -2.999 16.937 -19.535 1.00 82.38 203 LEU A CA 1
ATOM 1664 C C . LEU A 1 203 ? -3.689 15.621 -19.911 1.00 82.38 203 LEU A C 1
ATOM 1666 O O . LEU A 1 203 ? -4.823 15.387 -19.495 1.00 82.38 203 LEU A O 1
ATOM 1670 N N . SER A 1 204 ? -2.998 14.731 -20.629 1.00 82.56 204 SER A N 1
ATOM 1671 C CA . SER A 1 204 ? -3.505 13.389 -20.943 1.00 82.56 204 SER A CA 1
ATOM 1672 C C . SER A 1 204 ? -3.833 12.604 -19.666 1.00 82.56 204 SER A C 1
ATOM 1674 O O . SER A 1 204 ? -4.929 12.054 -19.512 1.00 82.56 204 SER A O 1
ATOM 1676 N N . GLY A 1 205 ? -2.930 12.644 -18.682 1.00 79.50 205 GLY A N 1
ATOM 1677 C CA . GLY A 1 205 ? -3.144 12.050 -17.367 1.00 79.50 205 GLY A CA 1
ATOM 1678 C C . GLY A 1 205 ? -4.342 12.637 -16.618 1.00 79.50 205 GLY A C 1
ATOM 1679 O O . GLY A 1 205 ? -5.160 11.891 -16.073 1.00 79.50 205 GLY A O 1
ATOM 1680 N N . MET A 1 206 ? -4.495 13.963 -16.632 1.00 84.56 206 MET A N 1
ATOM 1681 C CA . MET A 1 206 ? -5.627 14.672 -16.029 1.00 84.56 206 MET A CA 1
ATOM 1682 C C . MET A 1 206 ? -6.962 14.261 -16.647 1.00 84.56 206 MET A C 1
ATOM 1684 O O . MET A 1 206 ? -7.925 14.010 -15.913 1.00 84.56 206 MET A O 1
ATOM 1688 N N . VAL A 1 207 ? -7.022 14.157 -17.976 1.00 89.31 207 VAL A N 1
ATOM 1689 C CA . VAL A 1 207 ? -8.218 13.706 -18.698 1.00 89.31 207 VAL A CA 1
ATOM 1690 C C . VAL A 1 207 ? -8.539 12.261 -18.321 1.00 89.31 207 VAL A C 1
ATOM 1692 O O . VAL A 1 207 ? -9.653 11.987 -17.876 1.00 89.31 207 VAL A O 1
ATOM 1695 N N . SER A 1 208 ? -7.556 11.357 -18.378 1.00 86.31 208 SER A N 1
ATOM 1696 C CA . SER A 1 208 ? -7.728 9.946 -18.004 1.00 86.31 208 SER A CA 1
ATOM 1697 C C . SER A 1 208 ? -8.237 9.773 -16.564 1.00 86.31 208 SER A C 1
ATOM 1699 O O . SER A 1 208 ? -9.213 9.055 -16.315 1.00 86.31 208 SER A O 1
ATOM 1701 N N . ARG A 1 209 ? -7.656 10.495 -15.593 1.00 87.06 209 ARG A N 1
ATOM 1702 C CA . ARG A 1 209 ? -8.108 10.476 -14.188 1.00 87.06 209 ARG A CA 1
ATOM 1703 C C . ARG A 1 209 ? -9.509 11.037 -14.015 1.00 87.06 209 ARG A C 1
ATOM 1705 O O . ARG A 1 209 ? -10.285 10.482 -13.246 1.00 87.06 209 ARG A O 1
ATOM 1712 N N . THR A 1 210 ? -9.852 12.089 -14.749 1.00 91.69 210 THR A N 1
ATOM 1713 C CA . THR A 1 210 ? -11.185 12.692 -14.678 1.00 91.69 210 THR A CA 1
ATOM 1714 C C . THR A 1 210 ? -12.242 11.764 -15.265 1.00 91.69 210 THR A C 1
ATOM 1716 O O . THR A 1 210 ? -13.291 11.595 -14.652 1.00 91.69 210 THR A O 1
ATOM 1719 N N . VAL A 1 211 ? -11.964 11.097 -16.386 1.00 91.81 211 VAL A N 1
ATOM 1720 C CA . VAL A 1 211 ? -12.880 10.107 -16.978 1.00 91.81 211 VAL A CA 1
ATOM 1721 C C . VAL A 1 211 ? -13.070 8.901 -16.049 1.00 91.81 211 VAL A C 1
ATOM 1723 O O . VAL A 1 211 ? -14.182 8.402 -15.896 1.00 91.81 211 VAL A O 1
ATOM 1726 N N . THR A 1 212 ? -12.009 8.458 -15.370 1.00 90.19 212 THR A N 1
ATOM 1727 C CA . THR A 1 212 ? -12.051 7.276 -14.489 1.00 90.19 212 THR A CA 1
ATOM 1728 C C . THR A 1 212 ? -12.491 7.571 -13.049 1.00 90.19 212 THR A C 1
ATOM 1730 O O . THR A 1 212 ? -12.821 6.636 -12.316 1.00 90.19 212 THR A O 1
ATOM 1733 N N . ALA A 1 213 ? -12.561 8.840 -12.631 1.00 89.38 213 ALA A N 1
ATOM 1734 C CA . ALA A 1 213 ? -12.865 9.243 -11.255 1.00 89.38 213 ALA A CA 1
ATOM 1735 C C . ALA A 1 213 ? -14.157 8.641 -10.661 1.00 89.38 213 ALA A C 1
ATOM 1737 O O . ALA A 1 213 ? -14.098 8.196 -9.509 1.00 89.38 213 ALA A O 1
ATOM 1738 N N . PRO A 1 214 ? -15.293 8.542 -11.389 1.00 88.31 214 PRO A N 1
ATOM 1739 C CA . PRO A 1 214 ? -16.506 7.915 -10.858 1.00 88.31 214 PRO A CA 1
ATOM 1740 C C . PRO A 1 214 ? -16.302 6.447 -10.457 1.00 88.31 214 PRO A C 1
ATOM 1742 O O . PRO A 1 214 ? -16.729 6.028 -9.378 1.00 88.31 214 PRO A O 1
ATOM 1745 N N . LEU A 1 215 ? -15.605 5.675 -11.299 1.00 87.12 215 LEU A N 1
ATOM 1746 C CA . LEU A 1 215 ? -15.279 4.270 -11.038 1.00 87.12 215 LEU A CA 1
ATOM 1747 C C . LEU A 1 215 ? -14.260 4.144 -9.904 1.00 87.12 215 LEU A C 1
ATOM 1749 O O . LEU A 1 215 ? -14.383 3.278 -9.038 1.00 87.12 215 LEU A O 1
ATOM 1753 N N . ASP A 1 216 ? -13.282 5.046 -9.871 1.00 86.56 216 ASP A N 1
ATOM 1754 C CA . ASP A 1 216 ? -12.259 5.093 -8.832 1.00 86.56 216 ASP A CA 1
ATOM 1755 C C . ASP A 1 216 ? -12.875 5.367 -7.449 1.00 86.56 216 ASP A C 1
ATOM 1757 O O . ASP A 1 216 ? -12.505 4.725 -6.461 1.00 86.56 216 ASP A O 1
ATOM 1761 N N . ARG A 1 217 ? -13.866 6.266 -7.375 1.00 85.69 217 ARG A N 1
ATOM 1762 C CA . ARG A 1 217 ? -14.612 6.560 -6.146 1.00 85.69 217 ARG A CA 1
ATOM 1763 C C . ARG A 1 217 ? -15.489 5.385 -5.719 1.00 85.69 217 ARG A C 1
ATOM 1765 O O . ARG A 1 217 ? -15.464 5.020 -4.543 1.00 85.69 217 ARG A O 1
ATOM 1772 N N . LEU A 1 218 ? -16.210 4.764 -6.657 1.00 83.31 218 LEU A N 1
ATOM 1773 C CA . LEU A 1 218 ? -17.003 3.557 -6.395 1.00 83.31 218 LEU A CA 1
ATOM 1774 C C . LEU A 1 218 ? -16.120 2.435 -5.826 1.00 83.31 218 LEU A C 1
ATOM 1776 O O . LEU A 1 218 ? -16.455 1.843 -4.800 1.00 83.31 218 LEU A O 1
ATOM 1780 N N . LYS A 1 219 ? -14.949 2.198 -6.430 1.00 86.25 219 LYS A N 1
ATOM 1781 C CA . LYS A 1 219 ? -13.958 1.227 -5.949 1.00 86.25 219 LYS A CA 1
ATOM 1782 C C . LYS A 1 219 ? -13.539 1.513 -4.506 1.00 86.25 219 LYS A C 1
ATOM 1784 O O . LYS A 1 219 ? -13.596 0.611 -3.671 1.00 86.25 219 LYS A O 1
ATOM 1789 N N . ILE A 1 220 ? -13.137 2.750 -4.195 1.00 85.12 220 ILE A N 1
ATOM 1790 C CA . ILE A 1 220 ? -12.718 3.145 -2.837 1.00 85.12 220 ILE A CA 1
ATOM 1791 C C . ILE A 1 220 ? -13.859 2.920 -1.836 1.00 85.12 220 ILE A C 1
ATOM 1793 O O . ILE A 1 220 ? -13.638 2.344 -0.768 1.00 85.12 220 ILE A O 1
ATOM 1797 N N . TYR A 1 221 ? -15.086 3.292 -2.207 1.00 79.81 221 TYR A N 1
ATOM 1798 C CA . TYR A 1 221 ? -16.272 3.104 -1.375 1.00 79.81 221 TYR A CA 1
ATOM 1799 C C . TYR A 1 221 ? -16.539 1.625 -1.073 1.00 79.81 221 TYR A C 1
ATOM 1801 O O . TYR A 1 221 ? -16.718 1.251 0.088 1.00 79.81 221 TYR A O 1
ATOM 1809 N N . MET A 1 222 ? -16.493 0.758 -2.089 1.00 77.81 222 MET A N 1
ATOM 1810 C CA . MET A 1 222 ? -16.668 -0.690 -1.928 1.00 77.81 222 MET A CA 1
ATOM 1811 C C . MET A 1 222 ? -15.576 -1.312 -1.047 1.00 77.81 222 MET A C 1
ATOM 1813 O O . MET A 1 222 ? -15.865 -2.127 -0.167 1.00 77.81 222 MET A O 1
ATOM 1817 N N . GLN A 1 223 ? -14.320 -0.903 -1.244 1.00 81.69 223 GLN A N 1
ATOM 1818 C CA . GLN A 1 223 ? -13.179 -1.386 -0.464 1.00 81.69 223 GLN A CA 1
ATOM 1819 C C . GLN A 1 223 ? -13.289 -0.990 1.020 1.00 81.69 223 GLN A C 1
ATOM 1821 O O . GLN A 1 223 ? -13.050 -1.823 1.907 1.00 81.69 223 GLN A O 1
ATOM 1826 N N . ALA A 1 224 ? -13.697 0.255 1.290 1.00 74.88 224 ALA A N 1
ATOM 1827 C CA . ALA A 1 224 ? -13.843 0.805 2.634 1.00 74.88 224 ALA A CA 1
ATOM 1828 C C . ALA A 1 224 ? -15.081 0.264 3.379 1.00 74.88 224 ALA A C 1
ATOM 1830 O O . ALA A 1 224 ? -14.974 -0.119 4.546 1.00 74.88 224 ALA A O 1
ATOM 1831 N N . MET A 1 225 ? -16.242 0.175 2.716 1.00 68.38 225 MET A N 1
ATOM 1832 C CA . MET A 1 225 ? -17.533 -0.159 3.343 1.00 68.38 225 MET A CA 1
ATOM 1833 C C . MET A 1 225 ? -17.913 -1.649 3.332 1.00 68.38 225 MET A C 1
ATOM 1835 O O . MET A 1 225 ? -18.990 -2.001 3.818 1.00 68.38 225 MET A O 1
ATOM 1839 N N . GLY A 1 226 ? -17.054 -2.541 2.825 1.00 57.97 226 GLY A N 1
ATOM 1840 C CA . GLY A 1 226 ? -17.331 -3.968 2.569 1.00 57.97 226 GLY A CA 1
ATOM 1841 C C . GLY A 1 226 ? -17.678 -4.885 3.764 1.00 57.97 226 GLY A C 1
ATOM 1842 O O . GLY A 1 226 ? -17.357 -6.068 3.724 1.00 57.97 226 GLY A O 1
ATOM 1843 N N . LYS A 1 227 ? -18.303 -4.382 4.839 1.00 51.59 227 LYS A N 1
ATOM 1844 C CA . LYS A 1 227 ? -18.839 -5.158 5.976 1.00 51.59 227 LYS A CA 1
ATOM 1845 C C . LYS A 1 227 ? -20.374 -5.223 6.049 1.00 51.59 227 LYS A C 1
ATOM 1847 O O . LYS A 1 227 ? -20.888 -5.953 6.893 1.00 51.59 227 LYS A O 1
ATOM 1852 N N . ARG A 1 228 ? -21.137 -4.510 5.211 1.00 49.66 228 ARG A N 1
ATOM 1853 C CA . ARG A 1 228 ? -22.615 -4.587 5.237 1.00 49.66 228 ARG A CA 1
ATOM 1854 C C . ARG A 1 228 ? -23.125 -5.654 4.263 1.00 49.66 228 ARG A C 1
ATOM 1856 O O . ARG A 1 228 ? -23.063 -5.439 3.061 1.00 49.66 228 ARG A O 1
ATOM 1863 N N . LYS A 1 229 ? -23.594 -6.787 4.820 1.00 45.19 229 LYS A N 1
ATOM 1864 C CA . LYS A 1 229 ? -24.362 -7.891 4.192 1.00 45.19 229 LYS A CA 1
ATOM 1865 C C . LYS A 1 229 ? -24.296 -7.905 2.650 1.00 45.19 229 LYS A C 1
ATOM 1867 O O . LYS A 1 229 ? -25.222 -7.433 1.992 1.00 45.19 229 LYS A O 1
ATOM 1872 N N . LEU A 1 230 ? -23.232 -8.488 2.085 1.00 49.44 230 LEU A N 1
ATOM 1873 C CA . LEU A 1 230 ? -23.368 -9.117 0.768 1.00 49.44 230 LEU A CA 1
ATOM 1874 C C . LEU A 1 230 ? -24.382 -10.255 0.939 1.00 49.44 230 LEU A C 1
ATOM 1876 O O . LEU A 1 230 ? -24.260 -11.051 1.876 1.00 49.44 230 LEU A O 1
ATOM 1880 N N . LEU A 1 231 ? -25.404 -10.296 0.088 1.00 50.16 231 LEU A N 1
ATOM 1881 C CA . LEU A 1 231 ? -26.341 -11.412 0.050 1.00 50.16 231 LEU A CA 1
ATOM 1882 C C . LEU A 1 231 ? -25.539 -12.639 -0.391 1.00 50.16 231 LEU A C 1
ATOM 1884 O O . LEU A 1 231 ? -25.063 -12.690 -1.521 1.00 50.16 231 LEU A O 1
ATOM 1888 N N . LYS A 1 232 ? -25.344 -13.601 0.520 1.00 52.84 232 LYS A N 1
ATOM 1889 C CA . LYS A 1 232 ? -24.541 -14.815 0.278 1.00 52.84 232 LYS A CA 1
ATOM 1890 C C . LYS A 1 232 ? -25.044 -15.652 -0.912 1.00 52.84 232 LYS A C 1
ATOM 1892 O O . LYS A 1 232 ? -24.312 -16.514 -1.375 1.00 52.84 232 LYS A O 1
ATOM 1897 N N . THR A 1 233 ? -26.261 -15.389 -1.383 1.00 50.97 233 THR A N 1
ATOM 1898 C CA . THR A 1 233 ? -26.968 -16.117 -2.443 1.00 50.97 233 THR A CA 1
ATOM 1899 C C . THR A 1 233 ? -26.911 -15.452 -3.825 1.00 50.97 233 THR A C 1
ATOM 1901 O O . THR A 1 233 ? -27.396 -16.044 -4.777 1.00 50.97 233 THR A O 1
ATOM 1904 N N . ALA A 1 234 ? -26.356 -14.240 -3.953 1.00 57.72 234 ALA A N 1
ATOM 1905 C CA . ALA A 1 234 ? -26.320 -13.500 -5.220 1.00 57.72 234 ALA A CA 1
ATOM 1906 C C . ALA A 1 234 ? -25.009 -13.732 -5.991 1.00 57.72 234 ALA A C 1
ATOM 1908 O O . ALA A 1 234 ? -23.934 -13.834 -5.391 1.00 57.72 234 ALA A O 1
ATOM 1909 N N . THR A 1 235 ? -25.081 -13.747 -7.323 1.00 66.31 235 THR A N 1
ATOM 1910 C CA . THR A 1 235 ? -23.899 -13.823 -8.200 1.00 66.31 235 THR A CA 1
ATOM 1911 C C . THR A 1 235 ? -22.991 -12.590 -8.031 1.00 66.31 235 THR A C 1
ATOM 1913 O O . THR A 1 235 ? -23.396 -11.546 -7.509 1.00 66.31 235 THR A O 1
ATOM 1916 N N . MET A 1 236 ? -21.724 -12.675 -8.461 1.00 58.84 236 MET A N 1
ATOM 1917 C CA . MET A 1 236 ? -20.781 -11.541 -8.396 1.00 58.84 236 MET A CA 1
ATOM 1918 C C . MET A 1 236 ? -21.325 -10.303 -9.135 1.00 58.84 236 MET A C 1
ATOM 1920 O O . MET A 1 236 ? -21.192 -9.180 -8.646 1.00 58.84 236 MET A O 1
ATOM 1924 N N . VAL A 1 237 ? -21.981 -10.525 -10.277 1.00 68.56 237 VAL A N 1
ATOM 1925 C CA . VAL A 1 237 ? -22.576 -9.478 -11.116 1.00 68.56 237 VAL A CA 1
ATOM 1926 C C . VAL A 1 237 ? -23.750 -8.807 -10.404 1.00 68.56 237 VAL A C 1
ATOM 1928 O O . VAL A 1 237 ? -23.805 -7.581 -10.337 1.00 68.56 237 VAL A O 1
ATOM 1931 N N . GLU A 1 238 ? -24.648 -9.580 -9.792 1.00 69.56 238 GLU A N 1
ATOM 1932 C CA . GLU A 1 238 ? -25.771 -9.029 -9.024 1.00 69.56 238 GLU A CA 1
ATOM 1933 C C . GLU A 1 238 ? -25.299 -8.202 -7.830 1.00 69.56 238 GLU A C 1
ATOM 1935 O O . GLU A 1 238 ? -25.801 -7.102 -7.598 1.00 69.56 238 GLU A O 1
ATOM 1940 N N . ASN A 1 239 ? -24.290 -8.685 -7.100 1.00 67.06 239 ASN A N 1
ATOM 1941 C CA . ASN A 1 239 ? -23.701 -7.931 -5.999 1.00 67.06 239 ASN A CA 1
ATOM 1942 C C . ASN A 1 239 ? -23.086 -6.611 -6.488 1.00 67.06 239 ASN A C 1
ATOM 1944 O O . ASN A 1 239 ? -23.302 -5.573 -5.864 1.00 67.06 239 ASN A O 1
ATOM 1948 N N . PHE A 1 240 ? -22.386 -6.616 -7.626 1.00 68.38 240 PHE A N 1
ATOM 1949 C CA . PHE A 1 240 ? -21.846 -5.396 -8.227 1.00 68.38 240 PHE A CA 1
ATOM 1950 C C . PHE A 1 240 ? -22.952 -4.406 -8.622 1.00 68.38 240 PHE A C 1
ATOM 1952 O O . PHE A 1 240 ? -22.884 -3.230 -8.260 1.00 68.38 240 PHE A O 1
ATOM 1959 N N . VAL A 1 241 ? -24.001 -4.870 -9.307 1.00 73.75 241 VAL A N 1
ATOM 1960 C CA . VAL A 1 241 ? -25.129 -4.026 -9.733 1.00 73.75 241 VAL A CA 1
ATOM 1961 C C . VAL A 1 241 ? -25.871 -3.446 -8.526 1.00 73.75 241 VAL A C 1
ATOM 1963 O O . VAL A 1 241 ? -26.158 -2.249 -8.496 1.00 73.75 241 VAL A O 1
ATOM 1966 N N . LEU A 1 242 ? -26.147 -4.253 -7.500 1.00 69.00 242 LEU A N 1
ATOM 1967 C CA . LEU A 1 242 ? -26.836 -3.812 -6.285 1.00 69.00 242 LEU A CA 1
ATOM 1968 C C . LEU A 1 242 ? -26.008 -2.802 -5.487 1.00 69.00 242 LEU A C 1
ATOM 1970 O O . LEU A 1 242 ? -26.549 -1.799 -5.013 1.00 69.00 242 LEU A O 1
ATOM 1974 N N . THR A 1 243 ? -24.701 -3.030 -5.344 1.00 66.19 243 THR A N 1
ATOM 1975 C CA . THR A 1 243 ? -23.810 -2.083 -4.664 1.00 66.19 243 THR A CA 1
ATOM 1976 C C . THR A 1 243 ? -23.688 -0.779 -5.446 1.00 66.19 243 THR A C 1
ATOM 1978 O O . THR A 1 243 ? -23.771 0.285 -4.837 1.00 66.19 243 THR A O 1
ATOM 1981 N N . SER A 1 244 ? -23.594 -0.839 -6.776 1.00 69.81 244 SER A N 1
ATOM 1982 C CA . SER A 1 244 ? -23.573 0.342 -7.647 1.00 69.81 244 SER A CA 1
ATOM 1983 C C . SER A 1 244 ? -24.877 1.142 -7.570 1.00 69.81 244 SER A C 1
ATOM 1985 O O . SER A 1 244 ? -24.839 2.365 -7.439 1.00 69.81 244 SER A O 1
ATOM 1987 N N . LYS A 1 245 ? -26.040 0.472 -7.556 1.00 71.38 245 LYS A N 1
ATOM 1988 C CA . LYS A 1 245 ? -27.353 1.121 -7.377 1.00 71.38 245 LYS A CA 1
ATOM 1989 C C . LYS A 1 245 ? -27.482 1.795 -6.009 1.00 71.38 245 LYS A C 1
ATOM 1991 O O . LYS A 1 245 ? -27.926 2.936 -5.946 1.00 71.38 245 LYS A O 1
ATOM 1996 N N . ARG A 1 246 ? -27.042 1.136 -4.929 1.00 68.69 246 ARG A N 1
ATOM 1997 C CA . ARG A 1 246 ? -27.034 1.714 -3.568 1.00 68.69 246 ARG A CA 1
ATOM 1998 C C . ARG A 1 246 ? -26.068 2.887 -3.430 1.00 68.69 246 ARG A C 1
ATOM 2000 O O . ARG A 1 246 ? -26.382 3.868 -2.761 1.00 68.69 246 ARG A O 1
ATOM 2007 N N . PHE A 1 247 ? -24.891 2.784 -4.041 1.00 70.38 247 PHE A N 1
ATOM 2008 C CA . PHE A 1 247 ? -23.914 3.868 -4.075 1.00 70.38 247 PHE A CA 1
ATOM 2009 C C . PHE A 1 247 ? -24.499 5.082 -4.797 1.00 70.38 247 PHE A C 1
ATOM 2011 O O . PHE A 1 247 ? -24.502 6.177 -4.245 1.00 70.38 247 PHE A O 1
ATOM 2018 N N . SER A 1 248 ? -25.096 4.860 -5.969 1.00 68.56 248 SER A N 1
ATOM 2019 C CA . SER A 1 248 ? -25.794 5.891 -6.732 1.00 68.56 248 SER A CA 1
ATOM 2020 C C . SER A 1 248 ? -26.910 6.543 -5.904 1.00 68.56 248 SER A C 1
ATOM 2022 O O . SER A 1 248 ? -26.885 7.751 -5.693 1.00 68.56 248 SER A O 1
ATOM 2024 N N . SER A 1 249 ? -27.825 5.764 -5.314 1.00 66.25 249 SER A N 1
ATOM 2025 C CA . SER A 1 249 ? -28.942 6.306 -4.522 1.00 66.25 249 SER A CA 1
ATOM 2026 C C . SER A 1 249 ? -28.491 7.101 -3.290 1.00 66.25 249 SER A C 1
ATOM 2028 O O . SER A 1 249 ? -29.089 8.124 -2.967 1.00 66.25 249 SER A O 1
ATOM 2030 N N . THR A 1 250 ? -27.418 6.667 -2.621 1.00 64.94 250 THR A N 1
ATOM 2031 C CA . THR A 1 250 ? -26.841 7.381 -1.467 1.00 64.94 250 THR A CA 1
ATOM 2032 C C . THR A 1 250 ? -26.254 8.726 -1.899 1.00 64.94 250 THR A C 1
ATOM 2034 O O . THR A 1 250 ? -26.472 9.738 -1.243 1.00 64.94 250 THR A O 1
ATOM 2037 N N . LEU A 1 251 ? -25.572 8.768 -3.046 1.00 65.44 251 LEU A N 1
ATOM 2038 C CA . LEU A 1 251 ? -24.974 9.991 -3.580 1.00 65.44 251 LEU A CA 1
ATOM 2039 C C . LEU A 1 251 ? -25.993 10.985 -4.138 1.00 65.44 251 LEU A C 1
ATOM 2041 O O . LEU A 1 251 ? -25.826 12.192 -3.958 1.00 65.44 251 LEU A O 1
ATOM 2045 N N . TYR A 1 252 ? -27.054 10.493 -4.781 1.00 62.75 252 TYR A N 1
ATOM 2046 C CA . TYR A 1 252 ? -28.165 11.332 -5.228 1.00 62.75 252 TYR A CA 1
ATOM 2047 C C . TYR A 1 252 ? -28.909 11.967 -4.041 1.00 62.75 252 TYR A C 1
ATOM 2049 O O . TYR A 1 252 ? -29.284 13.136 -4.130 1.00 62.75 252 TYR A O 1
ATOM 2057 N N . GLY A 1 253 ? -29.044 11.244 -2.921 1.00 60.47 253 GLY A N 1
ATOM 2058 C CA . GLY A 1 253 ? -29.607 11.770 -1.672 1.00 60.47 253 GLY A CA 1
ATOM 2059 C C . GLY A 1 253 ? -28.691 12.764 -0.944 1.00 60.47 253 GLY A C 1
ATOM 2060 O O . GLY A 1 253 ? -29.140 13.832 -0.543 1.00 60.47 253 GLY A O 1
ATOM 2061 N N . GLU A 1 254 ? -27.392 12.468 -0.817 1.00 57.22 254 GLU A N 1
ATOM 2062 C CA . GLU A 1 254 ? -26.410 13.346 -0.148 1.00 57.22 254 GLU A CA 1
ATOM 2063 C C . GLU A 1 254 ? -26.066 14.622 -0.942 1.00 57.22 254 GLU A C 1
ATOM 2065 O O . GLU A 1 254 ? -25.558 15.596 -0.377 1.00 57.22 254 GLU A O 1
ATOM 2070 N N . GLY A 1 255 ? -26.275 14.613 -2.261 1.00 54.22 255 GLY A N 1
ATOM 2071 C CA . GLY A 1 255 ? -25.980 15.725 -3.166 1.00 54.22 255 GLY A CA 1
ATOM 2072 C C . GLY A 1 255 ? -27.122 16.725 -3.360 1.00 54.22 255 GLY A C 1
ATOM 2073 O O . GLY A 1 255 ? -26.947 17.650 -4.144 1.00 54.22 255 GLY A O 1
ATOM 2074 N N . GLY A 1 256 ? -28.269 16.552 -2.694 1.00 53.00 256 GLY A N 1
ATOM 2075 C CA . GLY A 1 256 ? -29.414 17.470 -2.793 1.00 53.00 256 GLY A CA 1
ATOM 2076 C C . GLY A 1 256 ? -30.278 17.322 -4.056 1.00 53.00 256 GLY A C 1
ATOM 2077 O O . GLY A 1 256 ? -31.061 18.219 -4.347 1.00 53.00 256 GLY A O 1
ATOM 2078 N N . GLY A 1 257 ? -30.165 16.211 -4.798 1.00 53.03 257 GLY A N 1
ATOM 2079 C CA . GLY A 1 257 ? -30.886 15.994 -6.062 1.00 53.03 257 GLY A CA 1
ATOM 2080 C C . GLY A 1 257 ? -30.338 16.805 -7.253 1.00 53.03 257 GLY A C 1
ATOM 2081 O O . GLY A 1 257 ? -29.770 17.883 -7.105 1.00 53.03 257 GLY A O 1
ATOM 2082 N N . GLY A 1 258 ? -30.462 16.265 -8.473 1.00 59.25 258 GLY A N 1
ATOM 2083 C CA . GLY A 1 258 ? -30.039 16.941 -9.712 1.00 59.25 258 GLY A CA 1
ATOM 2084 C C . GLY A 1 258 ? -28.517 16.977 -9.966 1.00 59.25 258 GLY A C 1
ATOM 2085 O O . GLY A 1 258 ? -27.795 16.021 -9.673 1.00 59.25 258 GLY A O 1
ATOM 2086 N N . VAL A 1 259 ? -28.018 18.081 -10.545 1.00 51.34 259 VAL A N 1
ATOM 2087 C CA . VAL A 1 259 ? -26.619 18.265 -11.015 1.00 51.34 259 VAL A CA 1
ATOM 2088 C C . VAL A 1 259 ? -25.584 18.107 -9.887 1.00 51.34 259 VAL A C 1
ATOM 2090 O O . VAL A 1 259 ? -24.483 17.596 -10.108 1.00 51.34 259 VAL A O 1
ATOM 2093 N N . SER A 1 260 ? -25.945 18.478 -8.658 1.00 56.66 260 SER A N 1
ATOM 2094 C CA . SER A 1 260 ? -25.095 18.350 -7.466 1.00 56.66 260 SER A CA 1
ATOM 2095 C C . SER A 1 260 ? -24.882 16.891 -7.030 1.00 56.66 260 SER A C 1
ATOM 2097 O O . SER A 1 260 ? -23.800 16.543 -6.548 1.00 56.66 260 SER A O 1
ATOM 2099 N N . GLY A 1 261 ? -25.853 16.006 -7.297 1.00 65.81 261 GLY A N 1
ATOM 2100 C CA . GLY A 1 261 ? -25.712 14.556 -7.124 1.00 65.81 261 GLY A CA 1
ATOM 2101 C C . GLY A 1 261 ? -24.704 13.948 -8.101 1.00 65.81 261 GLY A C 1
ATOM 2102 O O . GLY A 1 261 ? -23.836 13.174 -7.695 1.00 65.81 261 GLY A O 1
ATOM 2103 N N . VAL A 1 262 ? -24.731 14.375 -9.369 1.00 72.12 262 VAL A N 1
ATOM 2104 C CA . VAL A 1 262 ? -23.801 13.899 -10.412 1.00 72.12 262 VAL A CA 1
ATOM 2105 C C . VAL A 1 262 ? -22.369 14.378 -10.149 1.00 72.12 262 VAL A C 1
ATOM 2107 O O . VAL A 1 262 ? -21.423 13.597 -10.234 1.00 72.12 262 VAL A O 1
ATOM 2110 N N . ARG A 1 263 ? -22.188 15.636 -9.726 1.00 76.31 263 ARG A N 1
ATOM 2111 C CA . ARG A 1 263 ? -20.862 16.174 -9.361 1.00 76.31 263 ARG A CA 1
ATOM 2112 C C . ARG A 1 263 ? -20.213 15.430 -8.196 1.00 76.31 263 ARG A C 1
ATOM 2114 O O . ARG A 1 263 ? -18.987 15.404 -8.092 1.00 76.31 263 ARG A O 1
ATOM 2121 N N . SER A 1 264 ? -21.006 14.796 -7.330 1.00 76.38 264 SER A N 1
ATOM 2122 C CA . SER A 1 264 ? -20.465 14.043 -6.201 1.00 76.38 264 SER A CA 1
ATOM 2123 C C . SER A 1 264 ? -19.533 12.912 -6.666 1.00 76.38 264 SER A C 1
ATOM 2125 O O . SER A 1 264 ? -18.514 12.674 -6.020 1.00 76.38 264 SER A O 1
ATOM 2127 N N . PHE A 1 265 ? -19.788 12.257 -7.808 1.00 82.88 265 PHE A N 1
ATOM 2128 C CA . PHE A 1 265 ? -18.964 11.149 -8.320 1.00 82.88 265 PHE A CA 1
ATOM 2129 C C . PHE A 1 265 ? -17.481 11.516 -8.512 1.00 82.88 265 PHE A C 1
ATOM 2131 O O . PHE A 1 265 ? -16.625 10.648 -8.370 1.00 82.88 265 PHE A O 1
ATOM 2138 N N . TRP A 1 266 ? -17.165 12.798 -8.719 1.00 87.06 266 TRP A N 1
ATOM 2139 C CA . TRP A 1 266 ? -15.801 13.319 -8.879 1.00 87.06 266 TRP A CA 1
ATOM 2140 C C . TRP A 1 266 ? -15.141 13.790 -7.574 1.00 87.06 266 TRP A C 1
ATOM 2142 O O . TRP A 1 266 ? -14.087 14.433 -7.593 1.00 87.06 266 TRP A O 1
ATOM 2152 N N . ARG A 1 267 ? -15.713 13.484 -6.407 1.00 83.56 267 ARG A N 1
ATOM 2153 C CA . ARG A 1 267 ? -15.083 13.840 -5.128 1.00 83.56 267 ARG A CA 1
ATOM 2154 C C . ARG A 1 267 ? -13.726 13.180 -4.945 1.00 83.56 267 ARG A C 1
ATOM 2156 O O . ARG A 1 267 ? -13.566 11.980 -5.137 1.00 83.56 267 ARG A O 1
ATOM 2163 N N . GLY A 1 268 ? -12.756 13.993 -4.534 1.00 84.94 268 GLY A N 1
ATOM 2164 C CA . GLY A 1 268 ? -11.355 13.593 -4.432 1.00 84.94 268 GLY A CA 1
ATOM 2165 C C . GLY A 1 268 ? -10.595 13.623 -5.764 1.00 84.94 268 GLY A C 1
ATOM 2166 O O . GLY A 1 268 ? -9.377 13.460 -5.741 1.00 84.94 268 GLY A O 1
ATOM 2167 N N . ASN A 1 269 ? -11.252 13.891 -6.906 1.00 89.50 269 ASN A N 1
ATOM 2168 C CA . ASN A 1 269 ? -10.581 13.944 -8.212 1.00 89.50 269 ASN A CA 1
ATOM 2169 C C . ASN A 1 269 ? -9.526 15.058 -8.287 1.00 89.50 269 ASN A C 1
ATOM 2171 O O . ASN A 1 269 ? -8.451 14.832 -8.826 1.00 89.50 269 ASN A O 1
ATOM 2175 N N . GLY A 1 270 ? -9.772 16.225 -7.678 1.00 89.00 270 GLY A N 1
ATOM 2176 C CA . GLY A 1 270 ? -8.780 17.310 -7.640 1.00 89.00 270 GLY A CA 1
ATOM 2177 C C . GLY A 1 270 ? -7.458 16.890 -6.983 1.00 89.00 270 GLY A C 1
ATOM 2178 O O . GLY A 1 270 ? -6.386 17.160 -7.515 1.00 89.00 270 GLY A O 1
ATOM 2179 N N . ILE A 1 271 ? -7.528 16.135 -5.880 1.00 89.81 271 ILE A N 1
ATOM 2180 C CA . ILE A 1 271 ? -6.339 15.575 -5.217 1.00 89.81 271 ILE A CA 1
ATOM 2181 C C . ILE A 1 271 ? -5.714 14.480 -6.088 1.00 89.81 271 ILE A C 1
ATOM 2183 O O . ILE A 1 271 ? -4.495 14.388 -6.174 1.00 89.81 271 ILE A O 1
ATOM 2187 N N . ALA A 1 272 ? -6.528 13.663 -6.764 1.00 87.44 272 ALA A N 1
ATOM 2188 C CA . ALA A 1 272 ? -6.036 12.621 -7.664 1.00 87.44 272 ALA A CA 1
ATOM 2189 C C . ALA A 1 272 ? -5.253 13.188 -8.861 1.00 87.44 272 ALA A C 1
ATOM 2191 O O . ALA A 1 272 ? -4.216 12.628 -9.211 1.00 87.44 272 ALA A O 1
ATOM 2192 N N . ILE A 1 273 ? -5.727 14.294 -9.441 1.00 90.00 273 ILE A N 1
ATOM 2193 C CA . ILE A 1 273 ? -5.049 15.047 -10.499 1.00 90.00 273 ILE A CA 1
ATOM 2194 C C . ILE A 1 273 ? -3.731 15.617 -9.979 1.00 90.00 273 ILE A C 1
ATOM 2196 O O . ILE A 1 273 ? -2.681 15.335 -10.548 1.00 90.00 273 ILE A O 1
ATOM 2200 N N . PHE A 1 274 ? -3.778 16.358 -8.868 1.00 88.81 274 PHE A N 1
ATOM 2201 C CA . PHE A 1 274 ? -2.588 16.989 -8.299 1.00 88.81 274 PHE A CA 1
ATOM 2202 C C . PHE A 1 274 ? -1.510 15.964 -7.929 1.00 88.81 274 PHE A C 1
ATOM 2204 O O . PHE A 1 274 ? -0.330 16.194 -8.154 1.00 88.81 274 PHE A O 1
ATOM 2211 N N . LYS A 1 275 ? -1.919 14.805 -7.404 1.00 88.19 275 LYS A N 1
ATOM 2212 C CA . LYS A 1 275 ? -1.031 13.698 -7.035 1.00 88.19 275 LYS A CA 1
ATOM 2213 C C . LYS A 1 275 ? -0.326 13.066 -8.237 1.00 88.19 275 LYS A C 1
ATOM 2215 O O . LYS A 1 275 ? 0.805 12.618 -8.100 1.00 88.19 275 LYS A O 1
ATOM 2220 N N . MET A 1 276 ? -0.993 12.982 -9.388 1.00 82.69 276 MET A N 1
ATOM 2221 C CA . MET A 1 276 ? -0.523 12.173 -10.514 1.00 82.69 276 MET A CA 1
ATOM 2222 C C . MET A 1 276 ? 0.810 12.665 -11.079 1.00 82.69 276 MET A C 1
ATOM 2224 O O . MET A 1 276 ? 1.718 11.858 -11.264 1.00 82.69 276 MET A O 1
ATOM 2228 N N . THR A 1 277 ? 0.932 13.965 -11.346 1.00 79.50 277 THR A N 1
ATOM 2229 C CA . THR A 1 277 ? 2.118 14.522 -12.009 1.00 79.50 277 THR A CA 1
ATOM 2230 C C . THR A 1 277 ? 3.388 14.371 -11.160 1.00 79.50 277 THR A C 1
ATOM 2232 O O . THR A 1 277 ? 4.357 13.809 -11.671 1.00 79.50 277 THR A O 1
ATOM 2235 N N . PRO A 1 278 ? 3.403 14.755 -9.864 1.00 84.81 278 PRO A N 1
ATOM 2236 C CA . PRO A 1 278 ? 4.567 14.548 -9.004 1.00 84.81 278 PRO A CA 1
ATOM 2237 C C . PRO A 1 278 ? 4.899 13.067 -8.798 1.00 84.81 278 PRO A C 1
ATOM 2239 O O . PRO A 1 278 ? 6.067 12.704 -8.743 1.00 84.81 278 PRO A O 1
ATOM 2242 N N . GLU A 1 279 ? 3.888 12.197 -8.719 1.00 82.38 279 GLU A N 1
ATOM 2243 C CA . GLU A 1 279 ? 4.096 10.755 -8.555 1.00 82.38 279 GLU A CA 1
ATOM 2244 C C . GLU A 1 279 ? 4.819 10.133 -9.750 1.00 82.38 279 GLU A C 1
ATOM 2246 O O . GLU A 1 279 ? 5.748 9.348 -9.556 1.00 82.38 279 GLU A O 1
ATOM 2251 N N . MET A 1 280 ? 4.413 10.479 -10.976 1.00 76.38 280 MET A N 1
ATOM 2252 C CA . MET A 1 280 ? 5.089 9.974 -12.172 1.00 76.38 280 MET A CA 1
ATOM 2253 C C . MET A 1 280 ? 6.492 10.567 -12.288 1.00 76.38 280 MET A C 1
ATOM 2255 O O . MET A 1 280 ? 7.435 9.816 -12.509 1.00 76.38 280 MET A O 1
ATOM 2259 N N . ALA A 1 281 ? 6.641 11.878 -12.078 1.00 78.06 281 ALA A N 1
ATOM 2260 C CA . ALA A 1 281 ? 7.935 12.551 -12.167 1.00 78.06 281 ALA A CA 1
ATOM 2261 C C . ALA A 1 281 ? 8.957 11.977 -11.173 1.00 78.06 281 ALA A C 1
ATOM 2263 O O . ALA A 1 281 ? 10.066 11.637 -11.571 1.00 78.06 281 ALA A O 1
ATOM 2264 N N . LEU A 1 282 ? 8.569 11.793 -9.904 1.00 79.81 282 LEU A N 1
ATOM 2265 C CA . LEU A 1 282 ? 9.441 11.197 -8.888 1.00 79.81 282 LEU A CA 1
ATOM 2266 C C . LEU A 1 282 ? 9.821 9.764 -9.240 1.00 79.81 282 LEU A C 1
ATOM 2268 O O . LEU A 1 282 ? 10.989 9.404 -9.157 1.00 79.81 282 LEU A O 1
ATOM 2272 N N . ARG A 1 283 ? 8.850 8.940 -9.646 1.00 78.75 283 ARG A N 1
ATOM 2273 C CA . ARG A 1 283 ? 9.122 7.542 -9.994 1.00 78.75 283 ARG A CA 1
ATOM 2274 C C . ARG A 1 283 ? 10.123 7.429 -11.140 1.00 78.75 283 ARG A C 1
ATOM 2276 O O . ARG A 1 283 ? 11.020 6.600 -11.050 1.00 78.75 283 ARG A O 1
ATOM 2283 N N . GLN A 1 284 ? 9.974 8.252 -12.178 1.00 71.50 284 GLN A N 1
ATOM 2284 C CA . GLN A 1 284 ? 10.894 8.240 -13.317 1.00 71.50 284 GLN A CA 1
ATOM 2285 C C . GLN A 1 284 ? 12.264 8.797 -12.953 1.00 71.50 284 GLN A C 1
ATOM 2287 O O . GLN A 1 284 ? 13.257 8.113 -13.166 1.00 71.50 284 GLN A O 1
ATOM 2292 N N . GLY A 1 285 ? 12.319 9.965 -12.307 1.00 70.75 285 GLY A N 1
ATOM 2293 C CA . GLY A 1 285 ? 13.591 10.564 -11.907 1.00 70.75 285 GLY A CA 1
ATOM 2294 C C . GLY A 1 285 ? 14.405 9.642 -10.998 1.00 70.75 285 GLY A C 1
ATOM 2295 O O . GLY A 1 285 ? 15.590 9.445 -11.222 1.00 70.75 285 GLY A O 1
ATOM 2296 N N . ILE A 1 286 ? 13.761 8.984 -10.028 1.00 76.06 286 ILE A N 1
ATOM 2297 C CA . ILE A 1 286 ? 14.440 8.028 -9.139 1.00 76.06 286 ILE A CA 1
ATOM 2298 C C . ILE A 1 286 ? 14.911 6.784 -9.906 1.00 76.06 286 ILE A C 1
ATOM 2300 O O . ILE A 1 286 ? 15.999 6.275 -9.642 1.00 76.06 286 ILE A O 1
ATOM 2304 N N . PHE A 1 287 ? 14.102 6.270 -10.837 1.00 73.81 287 PHE A N 1
ATOM 2305 C CA . PHE A 1 287 ? 14.496 5.138 -11.678 1.00 73.81 287 PHE A CA 1
ATOM 2306 C C . PHE A 1 287 ? 15.738 5.473 -12.518 1.00 73.81 287 PHE A C 1
ATOM 2308 O O . PHE A 1 287 ? 16.657 4.661 -12.597 1.00 73.81 287 PHE A O 1
ATOM 2315 N N . GLU A 1 288 ? 15.787 6.676 -13.092 1.00 67.50 288 GLU A N 1
ATOM 2316 C CA . GLU A 1 288 ? 16.930 7.180 -13.856 1.00 67.50 288 GLU A CA 1
ATOM 2317 C C . GLU A 1 288 ? 18.169 7.355 -12.981 1.00 67.50 288 GLU A C 1
ATOM 2319 O O . GLU A 1 288 ? 19.221 6.837 -13.341 1.00 67.50 288 GLU A O 1
ATOM 2324 N N . THR A 1 289 ? 18.045 7.961 -11.796 1.00 70.19 289 THR A N 1
ATOM 2325 C CA . THR A 1 289 ? 19.168 8.091 -10.855 1.00 70.19 289 THR A CA 1
ATOM 2326 C C . THR A 1 289 ? 19.754 6.729 -10.481 1.00 70.19 289 THR A C 1
ATOM 2328 O O . THR A 1 289 ? 20.969 6.561 -10.462 1.00 70.19 289 THR A O 1
ATOM 2331 N N . PHE A 1 290 ? 18.924 5.713 -10.219 1.00 69.81 290 PHE A N 1
ATOM 2332 C CA . PHE A 1 290 ? 19.444 4.370 -9.939 1.00 69.81 290 PHE A CA 1
ATOM 2333 C C . PHE A 1 290 ? 20.083 3.700 -11.157 1.00 69.81 290 PHE A C 1
ATOM 2335 O O . PHE A 1 290 ? 20.999 2.896 -10.996 1.00 69.81 290 PHE A O 1
ATOM 2342 N N . ARG A 1 291 ? 19.621 4.026 -12.367 1.00 66.75 291 ARG A N 1
ATOM 2343 C CA . ARG A 1 291 ? 20.258 3.578 -13.607 1.00 66.75 291 ARG A CA 1
ATOM 2344 C C . ARG A 1 291 ? 21.609 4.266 -13.818 1.00 66.75 291 ARG A C 1
ATOM 2346 O O . ARG A 1 291 ? 22.547 3.608 -14.242 1.00 66.75 291 ARG A O 1
ATOM 2353 N N . GLU A 1 292 ? 21.727 5.550 -13.492 1.00 63.78 292 GLU A N 1
ATOM 2354 C CA . GLU A 1 292 ? 22.990 6.304 -13.524 1.00 63.78 292 GLU A CA 1
ATOM 2355 C C . GLU A 1 292 ? 24.007 5.745 -12.527 1.00 63.78 292 GLU A C 1
ATOM 2357 O O . GLU A 1 292 ? 25.149 5.481 -12.894 1.00 63.78 292 GLU A O 1
ATOM 2362 N N . LEU A 1 293 ? 23.571 5.461 -11.296 1.00 64.56 293 LEU A N 1
ATOM 2363 C CA . LEU A 1 293 ? 24.405 4.854 -10.252 1.00 64.56 293 LEU A CA 1
ATOM 2364 C C . LEU A 1 293 ? 24.930 3.452 -10.613 1.00 64.56 293 LEU A C 1
ATOM 2366 O O . LEU A 1 293 ? 25.876 2.987 -9.984 1.00 64.56 293 LEU A O 1
ATOM 2370 N N . ARG A 1 294 ? 24.353 2.779 -11.620 1.00 61.78 294 ARG A N 1
ATOM 2371 C CA . ARG A 1 294 ? 24.857 1.502 -12.157 1.00 61.78 294 ARG A CA 1
ATOM 2372 C C . ARG A 1 294 ? 26.208 1.655 -12.873 1.00 61.78 294 ARG A C 1
ATOM 2374 O O . ARG A 1 294 ? 26.894 0.657 -13.049 1.00 61.78 294 ARG A O 1
ATOM 2381 N N . GLY A 1 295 ? 26.591 2.869 -13.281 1.00 52.97 295 GLY A N 1
ATOM 2382 C CA . GLY A 1 295 ? 27.849 3.123 -13.996 1.00 52.97 295 GLY A CA 1
ATOM 2383 C C . GLY A 1 295 ? 27.798 2.843 -15.503 1.00 52.97 295 GLY A C 1
ATOM 2384 O O . GLY A 1 295 ? 28.831 2.886 -16.159 1.00 52.97 295 GLY A O 1
ATOM 2385 N N . ASP A 1 296 ? 26.611 2.608 -16.077 1.00 51.03 296 ASP A N 1
ATOM 2386 C CA . ASP A 1 296 ? 26.442 2.326 -17.516 1.00 51.03 296 ASP A CA 1
ATOM 2387 C C . ASP A 1 296 ? 26.901 3.492 -18.423 1.00 51.03 296 ASP A C 1
ATOM 2389 O O . ASP A 1 296 ? 27.136 3.290 -19.609 1.00 51.03 296 ASP A O 1
ATOM 2393 N N . TYR A 1 297 ? 27.019 4.721 -17.906 1.00 47.31 297 TYR A N 1
ATOM 2394 C CA . TYR A 1 297 ? 27.369 5.893 -18.721 1.00 47.31 297 TYR A CA 1
ATOM 2395 C C . TYR A 1 297 ? 28.867 6.032 -19.036 1.00 47.31 297 TYR A C 1
ATOM 2397 O O . TYR A 1 297 ? 29.198 6.781 -19.954 1.00 47.31 297 TYR A O 1
ATOM 2405 N N . ASP A 1 298 ? 29.753 5.317 -18.333 1.00 42.81 298 ASP A N 1
ATOM 2406 C CA . ASP A 1 298 ? 31.204 5.367 -18.585 1.00 42.81 298 ASP A CA 1
ATOM 2407 C C . ASP A 1 298 ? 31.670 4.318 -19.619 1.00 42.81 298 ASP A C 1
ATOM 2409 O O . ASP A 1 298 ? 32.804 4.377 -20.101 1.00 42.81 298 ASP A O 1
ATOM 2413 N N . GLU A 1 299 ? 30.804 3.375 -20.015 1.00 50.12 299 GLU A N 1
ATOM 2414 C CA . GLU A 1 299 ? 31.100 2.384 -21.054 1.00 50.12 299 GLU A CA 1
ATOM 2415 C C . GLU A 1 299 ? 30.563 2.827 -22.430 1.00 50.12 299 GLU A C 1
ATOM 2417 O O . GLU A 1 299 ? 29.385 3.129 -22.605 1.00 50.12 299 GLU A O 1
ATOM 2422 N N . ILE A 1 300 ? 31.428 2.792 -23.454 1.00 51.12 300 ILE A N 1
ATOM 2423 C CA . ILE A 1 300 ? 31.100 3.113 -24.862 1.00 51.12 300 ILE A CA 1
ATOM 2424 C C . ILE A 1 300 ? 29.974 2.200 -25.415 1.00 51.12 300 ILE A C 1
ATOM 2426 O O . ILE A 1 300 ? 29.288 2.555 -26.375 1.00 51.12 300 ILE A O 1
ATOM 2430 N N . ILE A 1 301 ? 29.762 1.025 -24.803 1.00 50.59 301 ILE A N 1
ATOM 2431 C CA . ILE A 1 301 ? 28.755 0.026 -25.181 1.00 50.59 301 ILE A CA 1
ATOM 2432 C C . ILE A 1 301 ? 27.991 -0.423 -23.926 1.00 50.59 301 ILE A C 1
ATOM 2434 O O . ILE A 1 301 ? 28.505 -1.220 -23.147 1.00 50.59 301 ILE A O 1
ATOM 2438 N N . ILE A 1 302 ? 26.735 0.006 -23.763 1.00 56.28 302 ILE A N 1
ATOM 2439 C CA . ILE A 1 302 ? 25.910 -0.393 -22.607 1.00 56.28 302 ILE A CA 1
ATOM 2440 C C . ILE A 1 302 ? 25.407 -1.833 -22.762 1.00 56.28 302 ILE A C 1
ATOM 2442 O O . ILE A 1 302 ? 24.811 -2.211 -23.783 1.00 56.28 302 ILE A O 1
ATOM 2446 N N . SER A 1 303 ? 25.561 -2.626 -21.701 1.00 53.84 303 SER A N 1
ATOM 2447 C CA . SER A 1 303 ? 24.888 -3.919 -21.570 1.00 53.84 303 SER A CA 1
ATOM 2448 C C . SER A 1 303 ? 23.388 -3.722 -21.295 1.00 53.84 303 SER A C 1
ATOM 2450 O O . SER A 1 303 ? 23.024 -3.023 -20.345 1.00 53.84 303 SER A O 1
ATOM 2452 N N . PRO A 1 304 ? 22.479 -4.339 -22.080 1.00 58.34 304 PRO A N 1
ATOM 2453 C CA . PRO A 1 304 ? 21.044 -4.148 -21.898 1.00 58.34 304 PRO A CA 1
ATOM 2454 C C . PRO A 1 304 ? 20.615 -4.568 -20.489 1.00 58.34 304 PRO A C 1
ATOM 2456 O O . PRO A 1 304 ? 20.993 -5.641 -20.015 1.00 58.34 304 PRO A O 1
ATOM 2459 N N . VAL A 1 305 ? 19.794 -3.738 -19.836 1.00 63.28 305 VAL A N 1
ATOM 2460 C CA . VAL A 1 305 ? 19.277 -4.029 -18.492 1.00 63.28 305 VAL A CA 1
ATOM 2461 C C . VAL A 1 305 ? 18.521 -5.362 -18.520 1.00 63.28 305 VAL A C 1
ATOM 2463 O O . VAL A 1 305 ? 17.631 -5.601 -19.353 1.00 63.28 305 VAL A O 1
ATOM 2466 N N . THR A 1 306 ? 18.897 -6.265 -17.621 1.00 66.94 306 THR A N 1
ATOM 2467 C CA . THR A 1 306 ? 18.262 -7.572 -17.484 1.00 66.94 306 THR A CA 1
ATOM 2468 C C . THR A 1 306 ? 16.886 -7.432 -16.828 1.00 66.94 306 THR A C 1
ATOM 2470 O O . THR A 1 306 ? 16.629 -6.517 -16.048 1.00 66.94 306 THR A O 1
ATOM 2473 N N . ASN A 1 307 ? 15.975 -8.378 -17.084 1.00 63.38 307 ASN A N 1
ATOM 2474 C CA . ASN A 1 307 ? 14.625 -8.343 -16.496 1.00 63.38 307 ASN A CA 1
ATOM 2475 C C . ASN A 1 307 ? 14.639 -8.364 -14.955 1.00 63.38 307 ASN A C 1
ATOM 2477 O O . ASN A 1 307 ? 13.710 -7.873 -14.320 1.00 63.38 307 ASN A O 1
ATOM 2481 N N . LYS A 1 308 ? 15.692 -8.927 -14.350 1.00 63.12 308 LYS A N 1
ATOM 2482 C CA . LYS A 1 308 ? 15.870 -8.974 -12.892 1.00 63.12 308 LYS A CA 1
ATOM 2483 C C . LYS A 1 308 ? 16.256 -7.611 -12.329 1.00 63.12 308 LYS A C 1
ATOM 2485 O O . LYS A 1 308 ? 15.726 -7.199 -11.301 1.00 63.12 308 LYS A O 1
ATOM 2490 N N . GLU A 1 309 ? 17.136 -6.907 -13.027 1.00 65.19 309 GLU A N 1
ATOM 2491 C CA . GLU A 1 309 ? 17.527 -5.548 -12.668 1.00 65.19 309 GLU A CA 1
ATOM 2492 C C . GLU A 1 309 ? 16.354 -4.583 -12.857 1.00 65.19 309 GLU A C 1
ATOM 2494 O O . GLU A 1 309 ? 16.048 -3.813 -11.955 1.00 65.19 309 GLU A O 1
ATOM 2499 N N . LEU A 1 310 ? 15.620 -4.699 -13.970 1.00 67.62 310 LEU A N 1
ATOM 2500 C CA . LEU A 1 310 ? 14.401 -3.921 -14.227 1.00 67.62 310 LEU A CA 1
ATOM 2501 C C . LEU A 1 310 ? 13.349 -4.107 -13.136 1.00 67.62 310 LEU A C 1
ATOM 2503 O O . LEU A 1 310 ? 12.784 -3.125 -12.655 1.00 67.62 310 LEU A O 1
ATOM 2507 N N . PHE A 1 311 ? 13.110 -5.358 -12.728 1.00 73.38 311 PHE A N 1
ATOM 2508 C CA . PHE A 1 311 ? 12.200 -5.670 -11.630 1.00 73.38 311 PHE A CA 1
ATOM 2509 C C . PHE A 1 311 ? 12.581 -4.879 -10.383 1.00 73.38 311 PHE A C 1
ATOM 2511 O O . PHE A 1 311 ? 11.761 -4.191 -9.781 1.00 73.38 311 PHE A O 1
ATOM 2518 N N . GLY A 1 312 ? 13.842 -4.961 -9.986 1.00 69.06 312 GLY A N 1
ATOM 2519 C CA . GLY A 1 312 ? 14.232 -4.375 -8.730 1.00 69.06 312 GLY A CA 1
ATOM 2520 C C . GLY A 1 312 ? 14.404 -2.848 -8.782 1.00 69.06 312 GLY A C 1
ATOM 2521 O O . GLY A 1 312 ? 13.992 -2.182 -7.833 1.00 69.06 312 GLY A O 1
ATOM 2522 N N . LEU A 1 313 ? 14.895 -2.270 -9.886 1.00 73.88 313 LEU A N 1
ATOM 2523 C CA . LEU A 1 313 ? 14.880 -0.816 -10.104 1.00 73.88 313 LEU A CA 1
ATOM 2524 C C . LEU A 1 313 ? 13.444 -0.277 -10.034 1.00 73.88 313 LEU A C 1
ATOM 2526 O O . LEU A 1 313 ? 13.198 0.748 -9.397 1.00 73.88 313 LEU A O 1
ATOM 2530 N N . GLY A 1 314 ? 12.484 -1.011 -10.609 1.00 75.12 314 GLY A N 1
ATOM 2531 C CA . GLY A 1 314 ? 11.056 -0.721 -10.503 1.00 75.12 314 GLY A CA 1
ATOM 2532 C C . GLY A 1 314 ? 10.530 -0.789 -9.064 1.00 75.12 314 GLY A C 1
ATOM 2533 O O . GLY A 1 314 ? 9.783 0.094 -8.641 1.00 75.12 314 GLY A O 1
ATOM 2534 N N . CYS A 1 315 ? 10.939 -1.795 -8.282 1.00 78.31 315 CYS A N 1
ATOM 2535 C CA . CYS A 1 315 ? 10.596 -1.903 -6.859 1.00 78.31 315 CYS A CA 1
ATOM 2536 C C . CYS A 1 315 ? 11.086 -0.687 -6.057 1.00 78.31 315 CYS A C 1
ATOM 2538 O O . CYS A 1 315 ? 10.313 -0.100 -5.299 1.00 78.31 315 CYS A O 1
ATOM 2540 N N . LEU A 1 316 ? 12.359 -0.310 -6.218 1.00 79.06 316 LEU A N 1
ATOM 2541 C CA . LEU A 1 316 ? 12.990 0.789 -5.483 1.00 79.06 316 LEU A CA 1
ATOM 2542 C C . LEU A 1 316 ? 12.400 2.148 -5.852 1.00 79.06 316 LEU A C 1
ATOM 2544 O O . LEU A 1 316 ? 11.973 2.892 -4.966 1.00 79.06 316 LEU A O 1
ATOM 2548 N N . SER A 1 317 ? 12.329 2.458 -7.147 1.00 80.88 317 SER A N 1
ATOM 2549 C CA . SER A 1 317 ? 11.787 3.735 -7.611 1.00 80.88 317 SER A CA 1
ATOM 2550 C C . SER A 1 317 ? 10.313 3.886 -7.241 1.00 80.88 317 SER A C 1
ATOM 2552 O O . SER A 1 317 ? 9.896 4.936 -6.746 1.00 80.88 317 SER A O 1
ATOM 2554 N N . GLY A 1 318 ? 9.532 2.810 -7.381 1.00 81.19 318 GLY A N 1
ATOM 2555 C CA . GLY A 1 318 ? 8.137 2.752 -6.964 1.00 81.19 318 GLY A CA 1
ATOM 2556 C C . GLY A 1 318 ? 7.966 2.982 -5.464 1.00 81.19 318 GLY A C 1
ATOM 2557 O O . GLY A 1 318 ? 7.125 3.785 -5.060 1.00 81.19 318 GLY A O 1
ATOM 2558 N N . PHE A 1 319 ? 8.783 2.329 -4.635 1.00 85.25 319 PHE A N 1
ATOM 2559 C CA . PHE A 1 319 ? 8.729 2.460 -3.181 1.00 85.25 319 PHE A CA 1
ATOM 2560 C C . PHE A 1 319 ? 9.075 3.875 -2.703 1.00 85.25 319 PHE A C 1
ATOM 2562 O O . PHE A 1 319 ? 8.311 4.461 -1.930 1.00 85.25 319 PHE A O 1
ATOM 2569 N N . ILE A 1 320 ? 10.182 4.452 -3.176 1.00 84.06 320 ILE A N 1
ATOM 2570 C CA . ILE A 1 320 ? 10.619 5.788 -2.746 1.00 84.06 320 ILE A CA 1
ATOM 2571 C C . ILE A 1 320 ? 9.622 6.850 -3.221 1.00 84.06 320 ILE A C 1
ATOM 2573 O O . ILE A 1 320 ? 9.144 7.643 -2.406 1.00 84.06 320 ILE A O 1
ATOM 2577 N N . ALA A 1 321 ? 9.212 6.814 -4.495 1.00 85.88 321 ALA A N 1
ATOM 2578 C CA . ALA A 1 321 ? 8.221 7.753 -5.021 1.00 85.88 321 ALA A CA 1
ATOM 2579 C C . ALA A 1 321 ? 6.902 7.678 -4.241 1.00 85.88 321 ALA A C 1
ATOM 2581 O O . ALA A 1 321 ? 6.325 8.702 -3.868 1.00 85.88 321 ALA A O 1
ATOM 2582 N N . GLN A 1 322 ? 6.437 6.466 -3.931 1.00 87.44 322 GLN A N 1
ATOM 2583 C CA . GLN A 1 322 ? 5.211 6.293 -3.166 1.00 87.44 322 GLN A CA 1
ATOM 2584 C C . GLN A 1 322 ? 5.344 6.801 -1.731 1.00 87.44 322 GLN A C 1
ATOM 2586 O O . GLN A 1 322 ? 4.378 7.342 -1.203 1.00 87.44 322 GLN A O 1
ATOM 2591 N N . THR A 1 323 ? 6.515 6.661 -1.110 1.00 87.50 323 THR A N 1
ATOM 2592 C CA . THR A 1 323 ? 6.788 7.174 0.240 1.00 87.50 323 THR A CA 1
ATOM 2593 C C . THR A 1 323 ? 6.606 8.686 0.302 1.00 87.50 323 THR A C 1
ATOM 2595 O O . THR A 1 323 ? 5.903 9.178 1.183 1.00 87.50 323 THR A O 1
ATOM 2598 N N . CYS A 1 324 ? 7.146 9.412 -0.679 1.00 88.75 324 CYS A N 1
ATOM 2599 C CA . CYS A 1 324 ? 6.998 10.864 -0.780 1.00 88.75 324 CYS A CA 1
ATOM 2600 C C . CYS A 1 324 ? 5.547 11.295 -1.054 1.00 88.75 324 CYS A C 1
ATOM 2602 O O . CYS A 1 324 ? 5.075 12.297 -0.520 1.00 88.75 324 CYS A O 1
ATOM 2604 N N . ILE A 1 325 ? 4.821 10.534 -1.878 1.00 91.12 325 ILE A N 1
ATOM 2605 C CA . ILE A 1 325 ? 3.468 10.881 -2.342 1.00 91.12 325 ILE A CA 1
ATOM 2606 C C . ILE A 1 325 ? 2.356 10.407 -1.395 1.00 91.12 325 ILE A C 1
ATOM 2608 O O . ILE A 1 325 ? 1.214 10.874 -1.479 1.00 91.12 325 ILE A O 1
ATOM 2612 N N . TYR A 1 326 ? 2.667 9.507 -0.464 1.00 91.06 326 TYR A N 1
ATOM 2613 C CA . TYR A 1 326 ? 1.686 8.835 0.383 1.00 91.06 326 TYR A CA 1
ATOM 2614 C C . TYR A 1 326 ? 0.690 9.764 1.112 1.00 91.06 326 TYR A C 1
ATOM 2616 O O . TYR A 1 326 ? -0.508 9.454 1.111 1.00 91.06 326 TYR A O 1
ATOM 2624 N N . PRO A 1 327 ? 1.092 10.935 1.655 1.00 92.06 327 PRO A N 1
ATOM 2625 C CA . PRO A 1 327 ? 0.152 11.875 2.273 1.00 92.06 327 PRO A CA 1
ATOM 2626 C C . PRO A 1 327 ? -1.003 12.302 1.355 1.00 92.06 327 PRO A C 1
ATOM 2628 O O . PRO A 1 327 ? -2.158 12.368 1.786 1.00 92.06 327 PRO A O 1
ATOM 2631 N N . LEU A 1 328 ? -0.720 12.539 0.069 1.00 91.06 328 LEU A N 1
ATOM 2632 C CA . LEU A 1 328 ? -1.731 12.904 -0.929 1.00 91.06 328 LEU A CA 1
ATOM 2633 C C . LEU A 1 328 ? -2.666 11.732 -1.244 1.00 91.06 328 LEU A C 1
ATOM 2635 O O . LEU A 1 328 ? -3.837 11.933 -1.568 1.00 91.06 328 LEU A O 1
ATOM 2639 N N . GLU A 1 329 ? -2.177 10.498 -1.126 1.00 89.69 329 GLU A N 1
ATOM 2640 C CA . GLU A 1 329 ? -3.004 9.307 -1.287 1.00 89.69 329 GLU A CA 1
ATOM 2641 C C . GLU A 1 329 ? -4.015 9.152 -0.145 1.00 89.69 329 GLU A C 1
ATOM 2643 O O . GLU A 1 329 ? -5.193 8.893 -0.404 1.00 89.69 329 GLU A O 1
ATOM 2648 N N . VAL A 1 330 ? -3.598 9.392 1.102 1.00 89.81 330 VAL A N 1
ATOM 2649 C CA . VAL A 1 330 ? -4.520 9.402 2.247 1.00 89.81 330 VAL A CA 1
ATOM 2650 C C . VAL A 1 330 ? -5.570 10.501 2.089 1.00 89.81 330 VAL A C 1
ATOM 2652 O O . VAL A 1 330 ? -6.761 10.246 2.285 1.00 89.81 330 VAL A O 1
ATOM 2655 N N . LEU A 1 331 ? -5.156 11.700 1.670 1.00 90.81 331 LEU A N 1
ATOM 2656 C CA . LEU A 1 331 ? -6.067 12.815 1.411 1.00 90.81 331 LEU A CA 1
ATOM 2657 C C . LEU A 1 331 ? -7.075 12.507 0.299 1.00 90.81 331 LEU A C 1
ATOM 2659 O O . LEU A 1 331 ? -8.258 12.811 0.462 1.00 90.81 331 LEU A O 1
ATOM 2663 N N . LYS A 1 332 ? -6.650 11.854 -0.793 1.00 90.31 332 LYS A N 1
ATOM 2664 C CA . LYS A 1 332 ? -7.553 11.392 -1.862 1.00 90.31 332 LYS A CA 1
ATOM 2665 C C . LYS A 1 332 ? -8.623 10.460 -1.294 1.00 90.31 332 LYS A C 1
ATOM 2667 O O . LYS A 1 332 ? -9.809 10.677 -1.539 1.00 90.31 332 LYS A O 1
ATOM 2672 N N . THR A 1 333 ? -8.216 9.436 -0.543 1.00 87.50 333 THR A N 1
ATOM 2673 C CA . THR A 1 333 ? -9.139 8.446 0.034 1.00 87.50 333 THR A CA 1
ATOM 2674 C C . THR A 1 333 ? -10.101 9.089 1.033 1.00 87.50 333 THR A C 1
ATOM 2676 O O . THR A 1 333 ? -11.299 8.810 0.992 1.00 87.50 333 THR A O 1
ATOM 2679 N N . GLN A 1 334 ? -9.616 9.997 1.885 1.00 85.81 334 GLN A N 1
ATOM 2680 C CA . GLN A 1 334 ? -10.460 10.749 2.815 1.00 85.81 334 GLN A CA 1
ATOM 2681 C C . GLN A 1 334 ? -11.463 11.630 2.066 1.00 85.81 334 GLN A C 1
ATOM 2683 O O . GLN A 1 334 ? -12.658 11.523 2.314 1.00 85.81 334 GLN A O 1
ATOM 2688 N N . ALA A 1 335 ? -11.031 12.431 1.092 1.00 85.94 335 ALA A N 1
ATOM 2689 C CA . ALA A 1 335 ? -11.937 13.285 0.324 1.00 85.94 335 ALA A CA 1
ATOM 2690 C C . ALA A 1 335 ? -12.996 12.487 -0.463 1.00 85.94 335 ALA A C 1
ATOM 2692 O O . ALA A 1 335 ? -14.145 12.914 -0.565 1.00 85.94 335 ALA A O 1
ATOM 2693 N N . ALA A 1 336 ? -12.637 11.313 -0.994 1.00 83.44 336 ALA A N 1
ATOM 2694 C CA . ALA A 1 336 ? -13.552 10.449 -1.740 1.00 83.44 336 ALA A CA 1
ATOM 2695 C C . ALA A 1 336 ? -14.686 9.866 -0.870 1.00 83.44 336 ALA A C 1
ATOM 2697 O O . ALA A 1 336 ? -15.802 9.669 -1.363 1.00 83.44 336 ALA A O 1
ATOM 2698 N N . MET A 1 337 ? -14.412 9.613 0.415 1.00 79.00 337 MET A N 1
ATOM 2699 C CA . MET A 1 337 ? -15.317 8.929 1.348 1.00 79.00 337 MET A CA 1
ATOM 2700 C C . MET A 1 337 ? -16.255 9.853 2.138 1.00 79.00 337 MET A C 1
ATOM 2702 O O . MET A 1 337 ? -17.115 9.353 2.860 1.00 79.00 337 MET A O 1
ATOM 2706 N N . ARG A 1 338 ? -16.091 11.177 2.048 1.00 77.62 338 ARG A N 1
ATOM 2707 C CA . ARG A 1 338 ? -16.777 12.149 2.922 1.00 77.62 338 ARG A CA 1
ATOM 2708 C C . ARG A 1 338 ? -17.982 12.815 2.246 1.00 77.62 338 ARG A C 1
ATOM 2710 O O . ARG A 1 338 ? -18.097 12.859 1.013 1.00 77.62 338 ARG A O 1
ATOM 2717 N N . THR A 1 339 ? -18.899 13.315 3.072 1.00 67.94 339 THR A N 1
ATOM 2718 C CA . THR A 1 339 ? -20.199 13.865 2.652 1.00 67.94 339 THR A CA 1
ATOM 2719 C C . THR A 1 339 ? -20.117 15.346 2.263 1.00 67.94 339 THR A C 1
ATOM 2721 O O . THR A 1 339 ? -19.108 16.022 2.482 1.00 67.94 339 THR A O 1
ATOM 2724 N N . THR A 1 340 ? -21.172 15.849 1.610 1.00 64.56 340 THR A N 1
ATOM 2725 C CA . THR A 1 340 ? -21.265 17.246 1.150 1.00 64.56 340 THR A CA 1
ATOM 2726 C C . THR A 1 340 ? -21.242 18.184 2.352 1.00 64.56 340 THR A C 1
ATOM 2728 O O . THR A 1 340 ? -21.986 17.960 3.297 1.00 64.56 340 THR A O 1
ATOM 2731 N N . GLY A 1 341 ? -20.411 19.230 2.325 1.00 63.41 341 GLY A N 1
ATOM 2732 C CA . GLY A 1 341 ? -20.395 20.259 3.374 1.00 63.41 341 GLY A CA 1
ATOM 2733 C C . GLY A 1 341 ? -19.619 19.903 4.648 1.00 63.41 341 GLY A C 1
ATOM 2734 O O . GLY A 1 341 ? -19.497 20.749 5.524 1.00 63.41 341 GLY A O 1
ATOM 2735 N N . GLN A 1 342 ? -19.034 18.702 4.757 1.00 70.31 342 GLN A N 1
ATOM 2736 C CA . GLN A 1 342 ? -18.222 18.331 5.927 1.00 70.31 342 GLN A CA 1
ATOM 2737 C C . GLN A 1 342 ? -16.905 19.135 6.030 1.00 70.31 342 GLN A C 1
ATOM 2739 O O . GLN A 1 342 ? -16.411 19.412 7.128 1.00 70.31 342 GLN A O 1
ATOM 2744 N N . TYR A 1 343 ? -16.341 19.515 4.881 1.00 74.94 343 TYR A N 1
ATOM 2745 C CA . TYR A 1 343 ? -15.125 20.319 4.772 1.00 74.94 343 TYR A CA 1
ATOM 2746 C C . TYR A 1 343 ? -15.335 21.434 3.754 1.00 74.94 343 TYR A C 1
ATOM 2748 O O . TYR A 1 343 ? -15.906 21.202 2.688 1.00 74.94 343 TYR A O 1
ATOM 2756 N N . SER A 1 344 ? -14.846 22.628 4.080 1.00 74.25 344 SER A N 1
ATOM 2757 C CA . SER A 1 344 ? -14.930 23.809 3.210 1.00 74.25 344 SER A CA 1
ATOM 2758 C C . SER A 1 344 ? -13.875 23.798 2.098 1.00 74.25 344 SER A C 1
ATOM 2760 O O . SER A 1 344 ? -14.106 24.320 1.012 1.00 74.25 344 SER A O 1
ATOM 2762 N N . SER A 1 345 ? -12.716 23.182 2.348 1.00 83.31 345 SER A N 1
ATOM 2763 C CA . SER A 1 345 ? -11.594 23.104 1.408 1.00 83.31 345 SER A CA 1
ATOM 2764 C C . SER A 1 345 ? -10.671 21.916 1.711 1.00 83.31 345 SER A C 1
ATOM 2766 O O . SER A 1 345 ? -10.776 21.275 2.759 1.00 83.31 345 SER A O 1
ATOM 2768 N N . ILE A 1 346 ? -9.724 21.632 0.809 1.00 85.12 346 ILE A N 1
ATOM 2769 C CA . ILE A 1 346 ? -8.659 20.639 1.049 1.00 85.12 346 ILE A CA 1
ATOM 2770 C C . ILE A 1 346 ? -7.788 21.061 2.245 1.00 85.12 346 ILE A C 1
ATOM 2772 O O . ILE A 1 346 ? -7.385 20.213 3.035 1.00 85.12 346 ILE A O 1
ATOM 2776 N N . LEU A 1 347 ? -7.543 22.363 2.422 1.00 87.19 347 LEU A N 1
ATOM 2777 C CA . LEU A 1 347 ? -6.794 22.889 3.568 1.00 87.19 347 LEU A CA 1
ATOM 2778 C C . LEU A 1 347 ? -7.557 22.698 4.885 1.00 87.19 347 LEU A C 1
ATOM 2780 O O . LEU A 1 347 ? -6.951 22.344 5.891 1.00 87.19 347 LEU A O 1
ATOM 2784 N N . ASP A 1 348 ? -8.881 22.867 4.873 1.00 86.50 348 ASP A N 1
ATOM 2785 C CA . ASP A 1 348 ? -9.743 22.567 6.023 1.00 86.50 348 ASP A CA 1
ATOM 2786 C C . ASP A 1 348 ? -9.728 21.065 6.360 1.00 86.50 348 ASP A C 1
ATOM 2788 O O . ASP A 1 348 ? -9.624 20.689 7.527 1.00 86.50 348 ASP A O 1
ATOM 2792 N N . LEU A 1 349 ? -9.730 20.193 5.343 1.00 86.25 349 LEU A N 1
ATOM 2793 C CA . LEU A 1 349 ? -9.538 18.751 5.525 1.00 86.25 349 LEU A CA 1
ATOM 2794 C C . LEU A 1 349 ? -8.176 18.434 6.166 1.00 86.25 349 LEU A C 1
ATOM 2796 O O . LEU A 1 349 ? -8.132 17.701 7.150 1.00 86.25 349 LEU A O 1
ATOM 2800 N N . ILE A 1 350 ? -7.079 18.995 5.647 1.00 89.56 350 ILE A N 1
ATOM 2801 C CA . ILE A 1 350 ? -5.724 18.796 6.191 1.00 89.56 350 ILE A CA 1
ATOM 2802 C C . ILE A 1 350 ? -5.650 19.280 7.640 1.00 89.56 350 ILE A C 1
ATOM 2804 O O . ILE A 1 350 ? -5.186 18.533 8.500 1.00 89.56 350 ILE A O 1
ATOM 2808 N N . ARG A 1 351 ? -6.137 20.496 7.923 1.00 89.50 351 ARG A N 1
ATOM 2809 C CA . ARG A 1 351 ? -6.117 21.092 9.264 1.00 89.50 351 ARG A CA 1
ATOM 2810 C C . ARG A 1 351 ? -6.895 20.236 10.260 1.00 89.50 351 ARG A C 1
ATOM 2812 O O . ARG A 1 351 ? -6.351 19.904 11.304 1.00 89.50 351 ARG A O 1
ATOM 2819 N N . LYS A 1 352 ? -8.126 19.831 9.932 1.00 83.19 352 LYS A N 1
ATOM 2820 C CA . LYS A 1 352 ? -8.952 18.995 10.819 1.00 83.19 352 LYS A CA 1
ATOM 2821 C C . LYS A 1 352 ? -8.358 17.597 11.027 1.00 83.19 352 LYS A C 1
ATOM 2823 O O . LYS A 1 352 ? -8.402 17.085 12.139 1.00 83.19 352 LYS A O 1
ATOM 2828 N N . LEU A 1 353 ? -7.774 16.984 9.992 1.00 83.06 353 LEU A N 1
ATOM 2829 C CA . LEU A 1 353 ? -7.081 15.696 10.135 1.00 83.06 353 LEU A CA 1
ATOM 2830 C C . LEU A 1 353 ? -5.842 15.822 11.030 1.00 83.06 353 LEU A C 1
ATOM 2832 O O . LEU A 1 353 ? -5.630 14.991 11.912 1.00 83.06 353 LEU A O 1
ATOM 2836 N N . HIS A 1 354 ? -5.049 16.875 10.839 1.00 84.69 354 HIS A N 1
ATOM 2837 C CA . HIS A 1 354 ? -3.873 17.141 11.663 1.00 84.69 354 HIS A CA 1
ATOM 2838 C C . HIS A 1 354 ? -4.242 17.445 13.118 1.00 84.69 354 HIS A C 1
ATOM 2840 O O . HIS A 1 354 ? -3.608 16.911 14.019 1.00 84.69 354 HIS A O 1
ATOM 2846 N N . GLN A 1 355 ? -5.306 18.211 13.358 1.00 80.38 355 GLN A N 1
ATOM 2847 C CA . GLN A 1 355 ? -5.811 18.472 14.709 1.00 80.38 355 GLN A CA 1
ATOM 2848 C C . GLN A 1 355 ? -6.283 17.195 15.411 1.00 80.38 355 GLN A C 1
ATOM 2850 O O . GLN A 1 355 ? -6.077 17.076 16.611 1.00 80.38 355 GLN A O 1
ATOM 2855 N N . SER A 1 356 ? -6.850 16.234 14.671 1.00 73.94 356 SER A N 1
ATOM 2856 C CA . SER A 1 356 ? -7.339 14.988 15.272 1.00 73.94 356 SER A CA 1
ATOM 2857 C C . SER A 1 356 ? -6.228 14.038 15.737 1.00 73.94 356 SER A C 1
ATOM 2859 O O . SER A 1 356 ? -6.335 13.457 16.805 1.00 73.94 356 SER A O 1
ATOM 2861 N N . GLU A 1 357 ? -5.154 13.812 14.968 1.00 68.00 357 GLU A N 1
ATOM 2862 C CA . GLU A 1 357 ? -4.127 12.825 15.387 1.00 68.00 357 GLU A CA 1
ATOM 2863 C C . GLU A 1 357 ? -2.704 13.161 14.911 1.00 68.00 357 GLU A C 1
ATOM 2865 O O . GLU A 1 357 ? -1.814 12.304 14.821 1.00 68.00 357 GLU A O 1
ATOM 2870 N N . GLY A 1 358 ? -2.477 14.427 14.573 1.00 80.81 358 GLY A N 1
ATOM 2871 C CA . GLY A 1 358 ? -1.203 14.941 14.096 1.00 80.81 358 GLY A CA 1
ATOM 2872 C C . GLY A 1 358 ? -0.796 14.404 12.723 1.00 80.81 358 GLY A C 1
ATOM 2873 O O . GLY A 1 358 ? -1.597 13.937 11.910 1.00 80.81 358 GLY A O 1
ATOM 2874 N N . TRP A 1 359 ? 0.509 14.452 12.457 1.00 81.62 359 TRP A N 1
ATOM 2875 C CA . TRP A 1 359 ? 1.092 14.066 11.167 1.00 81.62 359 TRP A CA 1
ATOM 2876 C C . TRP A 1 359 ? 0.983 12.569 10.844 1.00 81.62 359 TRP A C 1
ATOM 2878 O O . TRP A 1 359 ? 1.097 12.169 9.685 1.00 81.62 359 TRP A O 1
ATOM 2888 N N . ARG A 1 360 ? 0.714 11.724 11.845 1.00 74.56 360 ARG A N 1
ATOM 2889 C CA . ARG A 1 360 ? 0.621 10.266 11.670 1.00 74.56 360 ARG A CA 1
ATOM 2890 C C . ARG A 1 360 ? -0.592 9.848 10.840 1.00 74.56 360 ARG A C 1
ATOM 2892 O O . ARG A 1 360 ? -0.527 8.825 10.157 1.00 74.56 360 ARG A O 1
ATOM 2899 N N . VAL A 1 361 ? -1.665 10.648 10.833 1.00 81.31 361 VAL A N 1
ATOM 2900 C CA . VAL A 1 361 ? -2.873 10.385 10.028 1.00 81.31 361 VAL A CA 1
ATOM 2901 C C . VAL A 1 361 ? -2.533 10.221 8.551 1.00 81.31 361 VAL A C 1
ATOM 2903 O O . VAL A 1 361 ? -3.050 9.318 7.895 1.00 81.31 361 VAL A O 1
ATOM 2906 N N . PHE A 1 362 ? -1.613 11.044 8.044 1.00 87.06 362 PHE A N 1
ATOM 2907 C CA . PHE A 1 362 ? -1.213 11.072 6.637 1.00 87.06 362 PHE A CA 1
ATOM 2908 C C . PHE A 1 362 ? -0.410 9.840 6.197 1.00 87.06 362 PHE A C 1
ATOM 2910 O O . PHE A 1 362 ? -0.229 9.639 5.002 1.00 87.06 362 PHE A O 1
ATOM 2917 N N . TYR A 1 363 ? 0.016 8.989 7.136 1.00 85.12 363 TYR A N 1
ATOM 2918 C CA . TYR A 1 363 ? 0.731 7.737 6.866 1.00 85.12 363 TYR A CA 1
ATOM 2919 C C . TYR A 1 363 ? -0.064 6.483 7.265 1.00 85.12 363 TYR A C 1
ATOM 2921 O O . TYR A 1 363 ? 0.462 5.368 7.331 1.00 85.12 363 TYR A O 1
ATOM 2929 N N . ARG A 1 364 ? -1.379 6.614 7.467 1.00 81.00 364 ARG A N 1
ATOM 2930 C CA . ARG A 1 364 ? -2.257 5.470 7.745 1.00 81.00 364 ARG A CA 1
ATOM 2931 C C . ARG A 1 364 ? -2.278 4.465 6.613 1.00 81.00 364 ARG A C 1
ATOM 2933 O O . ARG A 1 364 ? -2.573 4.809 5.475 1.00 81.00 364 ARG A O 1
ATOM 2940 N N . GLY A 1 365 ? -2.025 3.203 6.941 1.00 78.88 365 GLY A N 1
ATOM 2941 C CA . GLY A 1 365 ? -1.974 2.111 5.971 1.00 78.88 365 GLY A CA 1
ATOM 2942 C C . GLY A 1 365 ? -0.694 2.049 5.141 1.00 78.88 365 GLY A C 1
ATOM 2943 O O . GLY A 1 365 ? -0.628 1.244 4.215 1.00 78.88 365 GLY A O 1
ATOM 2944 N N . TYR A 1 366 ? 0.321 2.851 5.488 1.00 81.56 366 TYR A N 1
ATOM 2945 C CA . TYR A 1 366 ? 1.591 2.910 4.769 1.00 81.56 366 TYR A CA 1
ATOM 2946 C C . TYR A 1 366 ? 2.277 1.542 4.677 1.00 81.56 366 TYR A C 1
ATOM 2948 O O . TYR A 1 366 ? 2.687 1.146 3.598 1.00 81.56 366 TYR A O 1
ATOM 2956 N N . LEU A 1 367 ? 2.298 0.748 5.753 1.00 74.44 367 LEU A N 1
ATOM 2957 C CA . LEU A 1 367 ? 2.895 -0.594 5.713 1.00 74.44 367 LEU A CA 1
ATOM 2958 C C . LEU A 1 367 ? 2.218 -1.510 4.676 1.00 74.44 367 LEU A C 1
ATOM 2960 O O . LEU A 1 367 ? 2.892 -2.143 3.869 1.00 74.44 367 LEU A O 1
ATOM 2964 N N . ALA A 1 368 ? 0.881 -1.562 4.673 1.00 74.06 368 ALA A N 1
ATOM 2965 C CA . ALA A 1 368 ? 0.130 -2.354 3.699 1.00 74.06 368 ALA A CA 1
ATOM 2966 C C . ALA A 1 368 ? 0.342 -1.828 2.272 1.00 74.06 368 ALA A C 1
ATOM 2968 O O . ALA A 1 368 ? 0.438 -2.608 1.329 1.00 74.06 368 ALA A O 1
ATOM 2969 N N . ASN A 1 369 ? 0.453 -0.509 2.118 1.00 85.06 369 ASN A N 1
ATOM 2970 C CA . ASN A 1 369 ? 0.790 0.116 0.852 1.00 85.06 369 ASN A CA 1
ATOM 2971 C C . ASN A 1 369 ? 2.174 -0.302 0.344 1.00 85.06 369 ASN A C 1
ATOM 2973 O O . ASN A 1 369 ? 2.277 -0.785 -0.778 1.00 85.06 369 ASN A O 1
ATOM 2977 N N . SER A 1 370 ? 3.212 -0.154 1.164 1.00 80.50 370 SER A N 1
ATOM 2978 C CA . SER A 1 370 ? 4.597 -0.444 0.796 1.00 80.50 370 SER A CA 1
ATOM 2979 C C . SER A 1 370 ? 4.792 -1.904 0.405 1.00 80.50 370 SER A C 1
ATOM 2981 O O . SER A 1 370 ? 5.395 -2.184 -0.627 1.00 80.50 370 SER A O 1
ATOM 2983 N N . LEU A 1 371 ? 4.197 -2.832 1.163 1.00 74.00 371 LEU A N 1
ATOM 2984 C CA . LEU A 1 371 ? 4.227 -4.261 0.841 1.00 74.00 371 LEU A CA 1
ATOM 2985 C C . LEU A 1 371 ? 3.529 -4.600 -0.480 1.00 74.00 371 LEU A C 1
ATOM 2987 O O . LEU A 1 371 ? 3.877 -5.594 -1.104 1.00 74.00 371 LEU A O 1
ATOM 2991 N N . GLY A 1 372 ? 2.533 -3.809 -0.893 1.00 77.19 372 GLY A N 1
ATOM 2992 C CA . GLY A 1 372 ? 1.854 -3.991 -2.175 1.00 77.19 372 GLY A CA 1
ATOM 2993 C C . GLY A 1 372 ? 2.590 -3.318 -3.332 1.00 77.19 372 GLY A C 1
ATOM 2994 O O . GLY A 1 372 ? 2.679 -3.879 -4.418 1.00 77.19 372 GLY A O 1
ATOM 2995 N N . VAL A 1 373 ? 3.125 -2.117 -3.116 1.00 82.38 373 VAL A N 1
ATOM 2996 C CA . VAL A 1 373 ? 3.801 -1.326 -4.154 1.00 82.38 373 VAL A CA 1
ATOM 2997 C C . VAL A 1 373 ? 5.125 -1.946 -4.572 1.00 82.38 373 VAL A C 1
ATOM 2999 O O . VAL A 1 373 ? 5.382 -1.998 -5.770 1.00 82.38 373 VAL A O 1
ATOM 3002 N N . LEU A 1 374 ? 5.911 -2.467 -3.622 1.00 78.75 374 LEU A N 1
ATOM 3003 C CA . LEU A 1 374 ? 7.191 -3.123 -3.909 1.00 78.75 374 LEU A CA 1
ATOM 3004 C C . LEU A 1 374 ? 7.059 -4.188 -5.017 1.00 78.75 374 LEU A C 1
ATOM 3006 O O . LEU A 1 374 ? 7.604 -3.973 -6.096 1.00 78.75 374 LEU A O 1
ATOM 3010 N N . PRO A 1 375 ? 6.293 -5.283 -4.840 1.00 76.69 375 PRO A N 1
ATOM 3011 C CA . PRO A 1 375 ? 6.159 -6.297 -5.880 1.00 76.69 375 PRO A CA 1
ATOM 3012 C C . PRO A 1 375 ? 5.380 -5.799 -7.103 1.00 76.69 375 PRO A C 1
ATOM 3014 O O . PRO A 1 375 ? 5.697 -6.215 -8.212 1.00 76.69 375 PRO A O 1
ATOM 3017 N N . ALA A 1 376 ? 4.388 -4.911 -6.941 1.00 80.00 376 ALA A N 1
ATOM 3018 C CA . ALA A 1 376 ? 3.594 -4.420 -8.071 1.00 80.00 376 ALA A CA 1
ATOM 3019 C C . ALA A 1 376 ? 4.459 -3.687 -9.099 1.00 80.00 376 ALA A C 1
ATOM 3021 O O . ALA A 1 376 ? 4.391 -4.002 -10.284 1.00 80.00 376 ALA A O 1
ATOM 3022 N N . CYS A 1 377 ? 5.274 -2.727 -8.655 1.00 80.31 377 CYS A N 1
ATOM 3023 C CA . CYS A 1 377 ? 6.102 -1.946 -9.565 1.00 80.31 377 CYS A CA 1
ATOM 3024 C C . CYS A 1 377 ? 7.149 -2.824 -10.253 1.00 80.31 377 CYS A C 1
ATOM 3026 O O . CYS A 1 377 ? 7.315 -2.720 -11.464 1.00 80.31 377 CYS A O 1
ATOM 3028 N N . GLY A 1 378 ? 7.796 -3.737 -9.523 1.00 73.25 378 GLY A N 1
ATOM 3029 C CA . GLY A 1 378 ? 8.755 -4.649 -10.141 1.00 73.25 378 GLY A CA 1
ATOM 3030 C C . GLY A 1 378 ? 8.126 -5.571 -11.185 1.00 73.25 378 GLY A C 1
ATOM 3031 O O . GLY A 1 378 ? 8.681 -5.726 -12.274 1.00 73.25 378 GLY A O 1
ATOM 3032 N N . ILE A 1 379 ? 6.956 -6.155 -10.889 1.00 75.25 379 ILE A N 1
ATOM 3033 C CA . ILE A 1 379 ? 6.224 -7.003 -11.843 1.00 75.25 379 ILE A CA 1
ATOM 3034 C C . ILE A 1 379 ? 5.857 -6.201 -13.089 1.00 75.25 379 ILE A C 1
ATOM 3036 O O . ILE A 1 379 ? 6.072 -6.695 -14.190 1.00 75.25 379 ILE A O 1
ATOM 3040 N N . ASP A 1 380 ? 5.334 -4.984 -12.927 1.00 77.75 380 ASP A N 1
ATOM 3041 C CA . ASP A 1 380 ? 4.891 -4.158 -14.050 1.00 77.75 380 ASP A CA 1
ATOM 3042 C C . ASP A 1 380 ? 6.046 -3.862 -15.018 1.00 77.75 380 ASP A C 1
ATOM 3044 O O . ASP A 1 380 ? 5.956 -4.195 -16.198 1.00 77.75 380 ASP A O 1
ATOM 3048 N N . PHE A 1 381 ? 7.182 -3.366 -14.511 1.00 72.62 381 PHE A N 1
ATOM 3049 C CA . PHE A 1 381 ? 8.357 -3.071 -15.338 1.00 72.62 381 PHE A CA 1
ATOM 3050 C C . PHE A 1 381 ? 8.952 -4.319 -16.007 1.00 72.62 381 PHE A C 1
ATOM 3052 O O . PHE A 1 381 ? 9.230 -4.308 -17.207 1.00 72.62 381 PHE A O 1
ATOM 3059 N N . ALA A 1 382 ? 9.143 -5.407 -15.255 1.00 68.75 382 ALA A N 1
ATOM 3060 C CA . ALA A 1 382 ? 9.778 -6.611 -15.786 1.00 68.75 382 ALA A CA 1
ATOM 3061 C C . ALA A 1 382 ? 8.885 -7.354 -16.789 1.00 68.75 382 ALA A C 1
ATOM 3063 O O . ALA A 1 382 ? 9.369 -7.838 -17.814 1.00 68.75 382 ALA A O 1
ATOM 3064 N N . LEU A 1 383 ? 7.583 -7.448 -16.504 1.00 72.25 383 LEU A N 1
ATOM 3065 C CA . LEU A 1 383 ? 6.630 -8.134 -17.369 1.00 72.25 383 LEU A CA 1
ATOM 3066 C C . LEU A 1 383 ? 6.342 -7.322 -18.634 1.00 72.25 383 LEU A C 1
ATOM 3068 O O . LEU A 1 383 ? 6.262 -7.915 -19.707 1.00 72.25 383 LEU A O 1
ATOM 3072 N N . TYR A 1 384 ? 6.245 -5.992 -18.532 1.00 77.69 384 TYR A N 1
ATOM 3073 C CA . TYR A 1 384 ? 6.113 -5.112 -19.694 1.00 77.69 384 TYR A CA 1
ATOM 3074 C C . TYR A 1 384 ? 7.255 -5.332 -20.691 1.00 77.69 384 TYR A C 1
ATOM 3076 O O . TYR A 1 384 ? 7.012 -5.631 -21.861 1.00 77.69 384 TYR A O 1
ATOM 3084 N N . GLU A 1 385 ? 8.501 -5.254 -20.218 1.00 71.25 385 GLU A N 1
ATOM 3085 C CA . GLU A 1 385 ? 9.674 -5.405 -21.078 1.00 71.25 385 GLU A CA 1
ATOM 3086 C C . GLU A 1 385 ? 9.788 -6.828 -21.643 1.00 71.25 385 GLU A C 1
ATOM 3088 O O . GLU A 1 385 ? 10.082 -7.014 -22.824 1.00 71.25 385 GLU A O 1
ATOM 3093 N N . TYR A 1 386 ? 9.481 -7.849 -20.840 1.00 70.81 386 TYR A N 1
ATOM 3094 C CA . TYR A 1 386 ? 9.456 -9.235 -21.305 1.00 70.81 386 TYR A CA 1
ATOM 3095 C C . TYR A 1 386 ? 8.439 -9.457 -22.435 1.00 70.81 386 TYR A C 1
ATOM 3097 O O . TYR A 1 386 ? 8.776 -10.025 -23.475 1.00 70.81 386 TYR A O 1
ATOM 3105 N N . LEU A 1 387 ? 7.206 -8.972 -22.264 1.00 71.81 387 LEU A N 1
ATOM 3106 C CA . LEU A 1 387 ? 6.152 -9.080 -23.273 1.00 71.81 387 LEU A CA 1
ATOM 3107 C C . LEU A 1 387 ? 6.484 -8.270 -24.532 1.00 71.81 387 LEU A C 1
ATOM 3109 O O . LEU A 1 387 ? 6.251 -8.745 -25.645 1.00 71.81 387 LEU A O 1
ATOM 3113 N N . ARG A 1 388 ? 7.084 -7.084 -24.374 1.00 72.44 388 ARG A N 1
ATOM 3114 C CA . ARG A 1 388 ? 7.564 -6.259 -25.491 1.00 72.44 388 ARG A CA 1
ATOM 3115 C C . ARG A 1 388 ? 8.645 -6.976 -26.301 1.00 72.44 388 ARG A C 1
ATOM 3117 O O . ARG A 1 388 ? 8.589 -6.947 -27.531 1.00 72.44 388 ARG A O 1
ATOM 3124 N N . ARG A 1 389 ? 9.592 -7.653 -25.641 1.00 70.88 389 ARG A N 1
ATOM 3125 C CA . ARG A 1 389 ? 10.636 -8.457 -26.304 1.00 70.88 389 ARG A CA 1
ATOM 3126 C C . ARG A 1 389 ? 10.041 -9.624 -27.084 1.00 70.88 389 ARG A C 1
ATOM 3128 O O . ARG A 1 389 ? 10.332 -9.750 -28.268 1.00 70.88 389 ARG A O 1
ATOM 3135 N N . ILE A 1 390 ? 9.135 -10.393 -26.475 1.00 69.25 390 ILE A N 1
ATOM 3136 C CA . ILE A 1 390 ? 8.449 -11.506 -27.156 1.00 69.25 390 ILE A CA 1
ATOM 3137 C C . ILE A 1 390 ? 7.682 -11.022 -28.385 1.00 69.25 390 ILE A C 1
ATOM 3139 O O . ILE A 1 390 ? 7.735 -11.661 -29.435 1.00 69.25 390 ILE A O 1
ATOM 3143 N N . TYR A 1 391 ? 6.957 -9.906 -28.264 1.00 71.31 391 TYR A N 1
ATOM 3144 C CA . TYR A 1 391 ? 6.211 -9.340 -29.385 1.00 71.31 391 TYR A CA 1
ATOM 3145 C C . TYR A 1 391 ? 7.147 -9.006 -30.554 1.00 71.31 391 TYR A C 1
ATOM 3147 O O . TYR A 1 391 ? 6.870 -9.360 -31.698 1.00 71.31 391 TYR A O 1
ATOM 3155 N N . ARG A 1 392 ? 8.292 -8.379 -30.261 1.00 66.50 392 ARG A N 1
ATOM 3156 C CA . ARG A 1 392 ? 9.298 -8.020 -31.269 1.00 66.50 392 ARG A CA 1
ATOM 3157 C C . ARG A 1 392 ? 9.980 -9.236 -31.896 1.00 66.50 392 ARG A C 1
ATOM 3159 O O . ARG A 1 392 ? 10.262 -9.213 -33.088 1.00 66.50 392 ARG A O 1
ATOM 3166 N N . GLU A 1 393 ? 10.224 -10.287 -31.120 1.00 65.62 393 GLU A N 1
ATOM 3167 C CA . GLU A 1 393 ? 10.824 -11.534 -31.611 1.00 65.62 393 GLU A CA 1
ATOM 3168 C C . GLU A 1 393 ? 9.878 -12.314 -32.534 1.00 65.62 393 GLU A C 1
ATOM 3170 O O . GLU A 1 393 ? 10.331 -12.889 -33.520 1.00 65.62 393 GLU A O 1
ATOM 3175 N N . LYS A 1 394 ? 8.568 -12.321 -32.248 1.00 67.19 394 LYS A N 1
ATOM 3176 C CA . LYS A 1 394 ? 7.587 -13.134 -32.987 1.00 67.19 394 LYS A CA 1
ATOM 3177 C C . LYS A 1 394 ? 6.918 -12.435 -34.175 1.00 67.19 394 LYS A C 1
ATOM 3179 O O . LYS A 1 394 ? 6.493 -13.134 -35.087 1.00 67.19 394 LYS A O 1
ATOM 3184 N N . CYS A 1 395 ? 6.804 -11.103 -34.184 1.00 63.25 395 CYS A N 1
ATOM 3185 C CA . CYS A 1 395 ? 6.026 -10.372 -35.202 1.00 63.25 395 CYS A CA 1
ATOM 3186 C C . CYS A 1 395 ? 6.842 -9.774 -36.377 1.00 63.25 395 CYS A C 1
ATOM 3188 O O . CYS A 1 395 ? 6.248 -9.159 -37.254 1.00 63.25 395 CYS A O 1
ATOM 3190 N N . THR A 1 396 ? 8.155 -10.034 -36.479 1.00 45.91 396 THR A N 1
ATOM 3191 C CA . THR A 1 396 ? 9.061 -9.747 -37.632 1.00 45.91 396 THR A CA 1
ATOM 3192 C C . THR A 1 396 ? 9.372 -8.281 -38.037 1.00 45.91 396 THR A C 1
ATOM 3194 O O . THR A 1 396 ? 8.507 -7.495 -38.389 1.00 45.91 396 THR A O 1
ATOM 3197 N N . SER A 1 397 ? 10.686 -8.000 -38.139 1.00 43.78 397 SER A N 1
ATOM 3198 C CA . SER A 1 397 ? 11.438 -6.922 -38.835 1.00 43.78 397 SER A CA 1
ATOM 3199 C C . SER A 1 397 ? 11.096 -5.436 -38.587 1.00 43.78 397 SER A C 1
ATOM 3201 O O . SER A 1 397 ? 10.207 -4.875 -39.217 1.00 43.78 397 SER A O 1
ATOM 3203 N N . LEU A 1 398 ? 11.948 -4.761 -37.799 1.00 44.34 398 LEU A N 1
ATOM 3204 C CA . LEU A 1 398 ? 12.242 -3.310 -37.863 1.00 44.34 398 LEU A CA 1
ATOM 3205 C C . LEU A 1 398 ? 11.070 -2.315 -37.725 1.00 44.34 398 LEU A C 1
ATOM 3207 O O . LEU A 1 398 ? 11.264 -1.138 -37.990 1.00 44.34 398 LEU A O 1
ATOM 3211 N N . GLU A 1 399 ? 9.867 -2.735 -37.342 1.00 49.72 399 GLU A N 1
ATOM 3212 C CA . GLU A 1 399 ? 8.749 -1.819 -37.090 1.00 49.72 399 GLU A CA 1
ATOM 3213 C C . GLU A 1 399 ? 8.355 -1.850 -35.618 1.00 49.72 399 GLU A C 1
ATOM 3215 O O . GLU A 1 399 ? 8.265 -2.912 -34.989 1.00 49.72 399 GLU A O 1
ATOM 3220 N N . GLU A 1 400 ? 8.153 -0.660 -35.051 1.00 53.34 400 GLU A N 1
ATOM 3221 C CA . GLU A 1 400 ? 7.730 -0.527 -33.670 1.00 53.34 400 GLU A CA 1
ATOM 3222 C C . GLU A 1 400 ? 6.393 -1.246 -33.433 1.00 53.34 400 GLU A C 1
ATOM 3224 O O . GLU A 1 400 ? 5.496 -1.213 -34.282 1.00 53.34 400 GLU A O 1
ATOM 3229 N N . PRO A 1 401 ? 6.213 -1.889 -32.264 1.00 63.62 401 PRO A N 1
ATOM 3230 C CA . PRO A 1 401 ? 4.901 -2.379 -31.870 1.00 63.62 401 PRO A CA 1
ATOM 3231 C C . PRO A 1 401 ? 3.879 -1.243 -31.963 1.00 63.62 401 PRO A C 1
ATOM 3233 O O . PRO A 1 401 ? 4.087 -0.169 -31.402 1.00 63.62 401 PRO A O 1
ATOM 3236 N N . SER A 1 402 ? 2.765 -1.490 -32.659 1.00 72.88 402 SER A N 1
ATOM 3237 C CA . SER A 1 402 ? 1.693 -0.500 -32.792 1.00 72.88 402 SER A CA 1
ATOM 3238 C C . SER A 1 402 ? 1.257 0.037 -31.424 1.00 72.88 402 SER A C 1
ATOM 3240 O O . SER A 1 402 ? 1.322 -0.672 -30.415 1.00 72.88 402 SER A O 1
ATOM 3242 N N . ILE A 1 403 ? 0.741 1.271 -31.383 1.00 74.38 403 ILE A N 1
ATOM 3243 C CA . ILE A 1 403 ? 0.237 1.894 -30.145 1.00 74.38 403 ILE A CA 1
ATOM 3244 C C . ILE A 1 403 ? -0.764 0.966 -29.436 1.00 74.38 403 ILE A C 1
ATOM 3246 O O . ILE A 1 403 ? -0.741 0.846 -28.211 1.00 74.38 403 ILE A O 1
ATOM 3250 N N . TRP A 1 404 ? -1.594 0.245 -30.195 1.00 78.38 404 TRP A N 1
ATOM 3251 C CA . TRP A 1 404 ? -2.539 -0.737 -29.664 1.00 78.38 404 TRP A CA 1
ATOM 3252 C C . TRP A 1 404 ? -1.847 -1.944 -29.026 1.00 78.38 404 TRP A C 1
ATOM 3254 O O . TRP A 1 404 ? -2.238 -2.356 -27.935 1.00 78.38 404 TRP A O 1
ATOM 3264 N N . ALA A 1 405 ? -0.796 -2.477 -29.655 1.00 75.44 405 ALA A N 1
ATOM 3265 C CA . ALA A 1 405 ? -0.004 -3.572 -29.101 1.00 75.44 405 ALA A CA 1
ATOM 3266 C C . ALA A 1 405 ? 0.736 -3.147 -27.822 1.00 75.44 405 ALA A C 1
ATOM 3268 O O . ALA A 1 405 ? 0.672 -3.854 -26.818 1.00 75.44 405 ALA A O 1
ATOM 3269 N N . LEU A 1 406 ? 1.362 -1.965 -27.815 1.00 74.38 406 LEU A N 1
ATOM 3270 C CA . LEU A 1 406 ? 2.005 -1.400 -26.622 1.00 74.38 406 LEU A CA 1
ATOM 3271 C C . LEU A 1 406 ? 1.004 -1.172 -25.487 1.00 74.38 406 LEU A C 1
ATOM 3273 O O . LEU A 1 406 ? 1.279 -1.513 -24.337 1.00 74.38 406 LEU A O 1
ATOM 3277 N N . THR A 1 407 ? -0.181 -0.656 -25.811 1.00 78.50 407 THR A N 1
ATOM 3278 C CA . THR A 1 407 ? -1.255 -0.454 -24.832 1.00 78.50 407 THR A CA 1
ATOM 3279 C C . THR A 1 407 ? -1.753 -1.788 -24.274 1.00 78.50 407 THR A C 1
ATOM 3281 O O . THR A 1 407 ? -1.970 -1.908 -23.070 1.00 78.50 407 THR A O 1
ATOM 3284 N N . ALA A 1 408 ? -1.904 -2.817 -25.112 1.00 78.25 408 ALA A N 1
ATOM 3285 C CA . ALA A 1 408 ? -2.293 -4.152 -24.665 1.00 78.25 408 ALA A CA 1
ATOM 3286 C C . ALA A 1 408 ? -1.234 -4.774 -23.742 1.00 78.25 408 ALA A C 1
ATOM 3288 O O . ALA A 1 408 ? -1.578 -5.273 -22.672 1.00 78.25 408 ALA A O 1
ATOM 3289 N N . ILE A 1 409 ? 0.047 -4.683 -24.112 1.00 77.81 409 ILE A N 1
ATOM 3290 C CA . ILE A 1 409 ? 1.169 -5.175 -23.304 1.00 77.81 409 ILE A CA 1
ATOM 3291 C C . ILE A 1 409 ? 1.211 -4.471 -21.940 1.00 77.81 409 ILE A C 1
ATOM 3293 O O . ILE A 1 409 ? 1.278 -5.144 -20.912 1.00 77.81 409 ILE A O 1
ATOM 3297 N N . SER A 1 410 ? 1.090 -3.140 -21.924 1.00 80.12 410 SER A N 1
ATOM 3298 C CA . SER A 1 410 ? 1.044 -2.343 -20.690 1.00 80.12 410 SER A CA 1
ATOM 3299 C C . SER A 1 410 ? -0.161 -2.688 -19.809 1.00 80.12 410 SER A C 1
ATOM 3301 O O . SER A 1 410 ? -0.033 -2.815 -18.594 1.00 80.12 410 SER A O 1
ATOM 3303 N N . ASN A 1 411 ? -1.338 -2.911 -20.397 1.00 82.31 411 ASN A N 1
ATOM 3304 C CA . ASN A 1 411 ? -2.512 -3.317 -19.626 1.00 82.31 411 ASN A CA 1
ATOM 3305 C C . ASN A 1 411 ? -2.338 -4.709 -19.005 1.00 82.31 411 ASN A C 1
ATOM 3307 O O . ASN A 1 411 ? -2.725 -4.916 -17.855 1.00 82.31 411 ASN A O 1
ATOM 3311 N N . VAL A 1 412 ? -1.748 -5.664 -19.731 1.00 79.31 412 VAL A N 1
ATOM 3312 C CA . VAL A 1 412 ? -1.489 -7.015 -19.208 1.00 79.31 412 VAL A CA 1
ATOM 3313 C C . VAL A 1 412 ? -0.479 -6.974 -18.058 1.00 79.31 412 VAL A C 1
ATOM 3315 O O . VAL A 1 412 ? -0.725 -7.605 -17.025 1.00 79.31 412 VAL A O 1
ATOM 3318 N N . SER A 1 413 ? 0.613 -6.210 -18.188 1.00 78.94 413 SER A N 1
ATOM 3319 C CA . SER A 1 413 ? 1.607 -6.069 -17.115 1.00 78.94 413 SER A CA 1
ATOM 3320 C C . SER A 1 413 ? 1.005 -5.424 -15.863 1.00 78.94 413 SER A C 1
ATOM 3322 O O . SER A 1 413 ? 1.120 -5.974 -14.761 1.00 78.94 413 SER A O 1
ATOM 3324 N N . ALA A 1 414 ? 0.255 -4.332 -16.039 1.00 82.25 414 ALA A N 1
ATOM 3325 C CA . ALA A 1 414 ? -0.391 -3.618 -14.948 1.00 82.25 414 ALA A CA 1
ATOM 3326 C C . ALA A 1 414 ? -1.458 -4.473 -14.243 1.00 82.25 414 ALA A C 1
ATOM 3328 O O . ALA A 1 414 ? -1.558 -4.454 -13.014 1.00 82.25 414 ALA A O 1
ATOM 3329 N N . LEU A 1 415 ? -2.247 -5.261 -14.985 1.00 81.81 415 LEU A N 1
ATOM 3330 C CA . LEU A 1 415 ? -3.245 -6.166 -14.405 1.00 81.81 415 LEU A CA 1
ATOM 3331 C C . LEU A 1 415 ? -2.600 -7.277 -13.571 1.00 81.81 415 LEU A C 1
ATOM 3333 O O . LEU A 1 415 ? -3.087 -7.566 -12.475 1.00 81.81 415 LEU A O 1
ATOM 3337 N N . ALA A 1 416 ? -1.498 -7.864 -14.043 1.00 74.75 416 ALA A N 1
ATOM 3338 C CA . ALA A 1 416 ? -0.757 -8.874 -13.292 1.00 74.75 416 ALA A CA 1
ATOM 3339 C C . ALA A 1 416 ? -0.189 -8.300 -11.982 1.00 74.75 416 ALA A C 1
ATOM 3341 O O . ALA A 1 416 ? -0.367 -8.892 -10.914 1.00 74.75 416 ALA A O 1
ATOM 3342 N N . ALA A 1 417 ? 0.410 -7.106 -12.043 1.00 77.56 417 ALA A N 1
ATOM 3343 C CA . ALA A 1 417 ? 0.885 -6.381 -10.867 1.00 77.56 417 ALA A CA 1
ATOM 3344 C C . ALA A 1 417 ? -0.254 -6.080 -9.875 1.00 77.56 417 ALA A C 1
ATOM 3346 O O . ALA A 1 417 ? -0.123 -6.305 -8.668 1.00 77.56 417 ALA A O 1
ATOM 3347 N N . MET A 1 418 ? -1.408 -5.621 -10.374 1.00 83.50 418 MET A N 1
ATOM 3348 C CA . MET A 1 418 ? -2.578 -5.357 -9.538 1.00 83.50 418 MET A CA 1
ATOM 3349 C C . MET A 1 418 ? -3.120 -6.625 -8.889 1.00 83.50 418 MET A C 1
ATOM 3351 O O . MET A 1 418 ? -3.467 -6.573 -7.715 1.00 83.50 418 MET A O 1
ATOM 3355 N N . TYR A 1 419 ? -3.176 -7.754 -9.597 1.00 78.44 419 TYR A N 1
ATOM 3356 C CA . TYR A 1 419 ? -3.700 -9.009 -9.056 1.00 78.44 419 TYR A CA 1
ATOM 3357 C C . TYR A 1 419 ? -2.932 -9.465 -7.809 1.00 78.44 419 TYR A C 1
ATOM 3359 O O . TYR A 1 419 ? -3.539 -9.835 -6.801 1.00 78.44 419 TYR A O 1
ATOM 3367 N N . VAL A 1 420 ? -1.602 -9.358 -7.846 1.00 75.44 420 VAL A N 1
ATOM 3368 C CA . VAL A 1 420 ? -0.726 -9.709 -6.718 1.00 75.44 420 VAL A CA 1
ATOM 3369 C C . VAL A 1 420 ? -0.922 -8.753 -5.537 1.00 75.44 420 VAL A C 1
ATOM 3371 O O . VAL A 1 420 ? -1.006 -9.189 -4.387 1.00 75.44 420 VAL A O 1
ATOM 3374 N N . SER A 1 421 ? -1.056 -7.452 -5.800 1.00 81.62 421 SER A N 1
ATOM 3375 C CA . SER A 1 421 ? -1.039 -6.425 -4.748 1.00 81.62 421 SER A CA 1
ATOM 3376 C C . SER A 1 421 ? -2.419 -5.989 -4.246 1.00 81.62 421 SER A C 1
ATOM 3378 O O . SER A 1 421 ? -2.525 -5.314 -3.215 1.00 81.62 421 SER A O 1
ATOM 3380 N N . TYR A 1 422 ? -3.501 -6.406 -4.908 1.00 83.94 422 TYR A N 1
ATOM 3381 C CA . TYR A 1 422 ? -4.867 -5.995 -4.572 1.00 83.94 422 TYR A CA 1
ATOM 3382 C C . TYR A 1 422 ? -5.290 -6.303 -3.123 1.00 83.94 422 TYR A C 1
ATOM 3384 O O . TYR A 1 422 ? -5.905 -5.432 -2.494 1.00 83.94 422 TYR A O 1
ATOM 3392 N N . PRO A 1 423 ? -4.964 -7.476 -2.531 1.00 83.00 423 PRO A N 1
ATOM 3393 C CA . PRO A 1 423 ? -5.315 -7.761 -1.138 1.00 83.00 423 PRO A CA 1
ATOM 3394 C C . PRO A 1 423 ? -4.708 -6.752 -0.153 1.00 83.00 423 PRO A C 1
ATOM 3396 O O . PRO A 1 423 ? -5.360 -6.347 0.813 1.00 83.00 423 PRO A O 1
ATOM 3399 N N . LEU A 1 424 ? -3.480 -6.305 -0.418 1.00 78.75 424 LEU A N 1
ATOM 3400 C CA . LEU A 1 424 ? -2.775 -5.321 0.399 1.00 78.75 424 LEU A CA 1
ATOM 3401 C C . LEU A 1 424 ? -3.353 -3.916 0.201 1.00 78.75 424 LEU A C 1
ATOM 3403 O O . LEU A 1 424 ? -3.568 -3.198 1.178 1.00 78.75 424 LEU A O 1
ATOM 3407 N N . TYR A 1 425 ? -3.729 -3.557 -1.028 1.00 84.00 425 TYR A N 1
ATOM 3408 C CA . TYR A 1 425 ? -4.428 -2.299 -1.302 1.00 84.00 425 TYR A CA 1
ATOM 3409 C C . TYR A 1 425 ? -5.815 -2.231 -0.662 1.00 84.00 425 TYR A C 1
ATOM 3411 O O . TYR A 1 425 ? -6.219 -1.164 -0.200 1.00 84.00 425 TYR A O 1
ATOM 3419 N N . LEU A 1 426 ? -6.520 -3.359 -0.539 1.00 81.81 426 LEU A N 1
ATOM 3420 C CA . LEU A 1 426 ? -7.770 -3.429 0.218 1.00 81.81 426 LEU A CA 1
ATOM 3421 C C . LEU A 1 426 ? -7.547 -3.131 1.709 1.00 81.81 426 LEU A C 1
ATOM 3423 O O . LEU A 1 426 ? -8.316 -2.377 2.311 1.00 81.81 426 LEU A O 1
ATOM 3427 N N . ILE A 1 427 ? -6.507 -3.717 2.314 1.00 76.88 427 ILE A N 1
ATOM 3428 C CA . ILE A 1 427 ? -6.149 -3.463 3.719 1.00 76.88 427 ILE A CA 1
ATOM 3429 C C . ILE A 1 427 ? -5.775 -1.991 3.904 1.00 76.88 427 ILE A C 1
ATOM 3431 O O . ILE A 1 427 ? -6.320 -1.334 4.794 1.00 76.88 427 ILE A O 1
ATOM 3435 N N . ARG A 1 428 ? -4.926 -1.462 3.017 1.00 85.50 428 ARG A N 1
ATOM 3436 C CA . ARG A 1 428 ? -4.528 -0.053 2.976 1.00 85.50 428 ARG A CA 1
ATOM 3437 C C . ARG A 1 428 ? -5.740 0.875 2.939 1.00 85.50 428 ARG A C 1
ATOM 3439 O O . ARG A 1 428 ? -5.884 1.701 3.832 1.00 85.50 428 ARG A O 1
ATOM 3446 N N . THR A 1 429 ? -6.639 0.726 1.963 1.00 84.25 429 THR A N 1
ATOM 3447 C CA . THR A 1 429 ? -7.814 1.606 1.808 1.00 84.25 429 THR A CA 1
ATOM 3448 C C . THR A 1 429 ? -8.724 1.552 3.044 1.00 84.25 429 THR A C 1
ATOM 3450 O O . THR A 1 429 ? -9.266 2.572 3.470 1.00 84.25 429 THR A O 1
ATOM 3453 N N . ARG A 1 430 ? -8.853 0.387 3.696 1.00 81.44 430 ARG A N 1
ATOM 3454 C CA . ARG A 1 430 ? -9.610 0.261 4.955 1.00 81.44 430 ARG A CA 1
ATOM 3455 C C . ARG A 1 430 ? -8.945 0.978 6.126 1.00 81.44 430 ARG A C 1
ATOM 3457 O O . ARG A 1 430 ? -9.650 1.593 6.920 1.00 81.44 430 ARG A O 1
ATOM 3464 N N . GLN A 1 431 ? -7.622 0.893 6.242 1.00 79.50 431 GLN A N 1
ATOM 3465 C CA . GLN A 1 431 ? -6.856 1.600 7.273 1.00 79.50 431 GLN A CA 1
ATOM 3466 C C . GLN A 1 431 ? -6.862 3.114 7.046 1.00 79.50 431 GLN A C 1
ATOM 3468 O O . GLN A 1 431 ? -6.967 3.869 8.004 1.00 79.50 431 GLN A O 1
ATOM 3473 N N . GLN A 1 432 ? -6.811 3.556 5.787 1.00 84.44 432 GLN A N 1
ATOM 3474 C CA . GLN A 1 432 ? -6.939 4.965 5.421 1.00 84.44 432 GLN A CA 1
ATOM 3475 C C . GLN A 1 432 ? -8.323 5.522 5.760 1.00 84.44 432 GLN A C 1
ATOM 3477 O O . GLN A 1 432 ? -8.408 6.679 6.147 1.00 84.44 432 GLN A O 1
ATOM 3482 N N . TYR A 1 433 ? -9.392 4.726 5.623 1.00 77.06 433 TYR A N 1
ATOM 3483 C CA . TYR A 1 433 ? -10.764 5.142 5.936 1.00 77.06 433 TYR A CA 1
ATOM 3484 C C . TYR A 1 433 ? -11.057 5.226 7.442 1.00 77.06 433 TYR A C 1
ATOM 3486 O O . TYR A 1 433 ? -11.790 6.118 7.869 1.00 77.06 433 TYR A O 1
ATOM 3494 N N . GLN A 1 434 ? -10.523 4.301 8.245 1.00 66.25 434 GLN A N 1
ATOM 3495 C CA . GLN A 1 434 ? -10.788 4.267 9.685 1.00 66.25 434 GLN A CA 1
ATOM 3496 C C . GLN A 1 434 ? -10.294 5.552 10.357 1.00 66.25 434 GLN A C 1
ATOM 3498 O O . GLN A 1 434 ? -9.100 5.833 10.357 1.00 66.25 434 GLN A O 1
ATOM 3503 N N . ILE A 1 435 ? -11.214 6.300 10.974 1.00 50.56 435 ILE A N 1
ATOM 3504 C CA . ILE A 1 435 ? -10.869 7.235 12.044 1.00 50.56 435 ILE A CA 1
ATOM 3505 C C . ILE A 1 435 ? -10.557 6.349 13.244 1.00 50.56 435 ILE A C 1
ATOM 3507 O O . ILE A 1 435 ? -11.474 5.802 13.859 1.00 50.56 435 ILE A O 1
ATOM 3511 N N . VAL A 1 436 ? -9.283 6.113 13.537 1.00 41.88 436 VAL A N 1
ATOM 3512 C CA . VAL A 1 436 ? -8.942 5.644 14.878 1.00 41.88 436 VAL A CA 1
ATOM 3513 C C . VAL A 1 436 ? -9.236 6.811 15.823 1.00 41.88 436 VAL A C 1
ATOM 3515 O O . VAL A 1 436 ? -8.793 7.916 15.526 1.00 41.88 436 VAL A O 1
ATOM 3518 N N . PRO A 1 437 ? -10.027 6.619 16.891 1.00 35.28 437 PRO A N 1
ATOM 3519 C CA . PRO A 1 437 ? -10.297 7.684 17.850 1.00 35.28 437 PRO A CA 1
ATOM 3520 C C . PRO A 1 437 ? -8.985 8.307 18.348 1.00 35.28 437 PRO A C 1
ATOM 3522 O O . PRO A 1 437 ? -7.993 7.586 18.474 1.00 35.28 437 PRO A O 1
ATOM 3525 N N . GLU A 1 438 ? -9.019 9.608 18.661 1.00 33.81 438 GLU A N 1
ATOM 3526 C CA . GLU A 1 438 ? -7.936 10.500 19.147 1.00 33.81 438 GLU A CA 1
ATOM 3527 C C . GLU A 1 438 ? -6.965 9.891 20.171 1.00 33.81 438 GLU A C 1
ATOM 3529 O O . GLU A 1 438 ? -5.830 10.330 20.338 1.00 33.81 438 GLU A O 1
ATOM 3534 N N . ASN A 1 439 ? -7.354 8.806 20.816 1.00 41.12 439 ASN A N 1
ATOM 3535 C CA . ASN A 1 439 ? -6.625 8.231 21.914 1.00 41.12 439 ASN A CA 1
ATOM 3536 C C . ASN A 1 439 ? -5.717 7.073 21.505 1.00 41.12 439 ASN A C 1
ATOM 3538 O O . ASN A 1 439 ? -5.582 6.204 22.326 1.00 41.12 439 ASN A O 1
ATOM 3542 N N . ILE A 1 440 ? -5.053 6.957 20.343 1.00 37.59 440 ILE A N 1
ATOM 3543 C CA . ILE A 1 440 ? -4.043 5.864 20.225 1.00 37.59 440 ILE A CA 1
ATOM 3544 C C . ILE A 1 440 ? -2.856 6.131 21.144 1.00 37.59 440 ILE A C 1
ATOM 3546 O O . ILE A 1 440 ? -2.403 5.204 21.790 1.00 37.59 440 ILE A O 1
ATOM 3550 N N . LEU A 1 441 ? -2.344 7.360 21.243 1.00 34.19 441 LEU A N 1
ATOM 3551 C CA . LEU A 1 441 ? -1.225 7.639 22.153 1.00 34.19 441 LEU A CA 1
ATOM 3552 C C . LEU A 1 441 ? -1.664 7.572 23.620 1.00 34.19 441 LEU A C 1
ATOM 3554 O O . LEU A 1 441 ? -0.931 7.056 24.454 1.00 34.19 441 LEU A O 1
ATOM 3558 N N . GLU A 1 442 ? -2.883 8.026 23.913 1.00 39.53 442 GLU A N 1
ATOM 3559 C CA . GLU A 1 442 ? -3.469 7.967 25.252 1.00 39.53 442 GLU A CA 1
ATOM 3560 C C . GLU A 1 442 ? -3.911 6.539 25.626 1.00 39.53 442 GLU A C 1
ATOM 3562 O O . GLU A 1 442 ? -3.717 6.114 26.754 1.00 39.53 442 GLU A O 1
ATOM 3567 N N . MET A 1 443 ? -4.430 5.754 24.677 1.00 37.34 443 MET A N 1
ATOM 3568 C CA . MET A 1 443 ? -4.747 4.324 24.803 1.00 37.34 443 MET A CA 1
ATOM 3569 C C . MET A 1 443 ? -3.479 3.491 24.809 1.00 37.34 443 MET A C 1
ATOM 3571 O O . MET A 1 443 ? -3.458 2.506 25.510 1.00 37.34 443 MET A O 1
ATOM 3575 N N . MET A 1 444 ? -2.413 3.845 24.093 1.00 37.47 444 MET A N 1
ATOM 3576 C CA . MET A 1 444 ? -1.122 3.160 24.190 1.00 37.47 444 MET A CA 1
ATOM 3577 C C . MET A 1 444 ? -0.424 3.518 25.497 1.00 37.47 444 MET A C 1
ATOM 3579 O O . MET A 1 444 ? 0.159 2.627 26.092 1.00 37.47 444 MET A O 1
ATOM 3583 N N . GLY A 1 445 ? -0.544 4.755 25.988 1.00 40.69 445 GLY A N 1
ATOM 3584 C CA . GLY A 1 445 ? -0.089 5.162 27.320 1.00 40.69 445 GLY A CA 1
ATOM 3585 C C . GLY A 1 445 ? -0.887 4.498 28.447 1.00 40.69 445 GLY A C 1
ATOM 3586 O O . GLY A 1 445 ? -0.296 4.022 29.409 1.00 40.69 445 GLY A O 1
ATOM 3587 N N . LYS A 1 446 ? -2.212 4.367 28.293 1.00 36.84 446 LYS A N 1
ATOM 3588 C CA . LYS A 1 446 ? -3.105 3.676 29.240 1.00 36.84 446 LYS A CA 1
ATOM 3589 C C . LYS A 1 446 ? -3.027 2.150 29.126 1.00 36.84 446 LYS A C 1
ATOM 3591 O O . LYS A 1 446 ? -3.102 1.466 30.129 1.00 36.84 446 LYS A O 1
ATOM 3596 N N . ILE A 1 447 ? -2.804 1.585 27.938 1.00 39.28 447 ILE A N 1
ATOM 3597 C CA . ILE A 1 447 ? -2.472 0.162 27.748 1.00 39.28 447 ILE A CA 1
ATOM 3598 C C . ILE A 1 447 ? -1.086 -0.105 28.326 1.00 39.28 447 ILE A C 1
ATOM 3600 O O . ILE A 1 447 ? -0.900 -1.132 28.954 1.00 39.28 447 ILE A O 1
ATOM 3604 N N . TRP A 1 448 ? -0.124 0.806 28.178 1.00 38.28 448 TRP A N 1
ATOM 3605 C CA . TRP A 1 448 ? 1.181 0.694 28.825 1.00 38.28 448 TRP A CA 1
ATOM 3606 C C . TRP A 1 448 ? 1.050 0.708 30.353 1.00 38.28 448 TRP A C 1
ATOM 3608 O O . TRP A 1 448 ? 1.687 -0.120 31.003 1.00 38.28 448 TRP A O 1
ATOM 3618 N N . SER A 1 449 ? 0.165 1.556 30.902 1.00 38.06 449 SER A N 1
ATOM 3619 C CA . SER A 1 449 ? -0.104 1.640 32.343 1.00 38.06 449 SER A CA 1
ATOM 3620 C C . SER A 1 449 ? -0.955 0.483 32.896 1.00 38.06 449 SER A C 1
ATOM 3622 O O . SER A 1 449 ? -0.729 0.049 34.018 1.00 38.06 449 SER A O 1
ATOM 3624 N N . VAL A 1 450 ? -1.906 -0.051 32.120 1.00 37.50 450 VAL A N 1
ATOM 3625 C CA . VAL A 1 450 ? -2.751 -1.213 32.475 1.00 37.50 450 VAL A CA 1
ATOM 3626 C C . VAL A 1 450 ? -1.987 -2.520 32.306 1.00 37.50 450 VAL A C 1
ATOM 3628 O O . VAL A 1 450 ? -2.088 -3.404 33.145 1.00 37.50 450 VAL A O 1
ATOM 3631 N N . LEU A 1 451 ? -1.144 -2.629 31.278 1.00 36.69 451 LEU A N 1
ATOM 3632 C CA . LEU A 1 451 ? -0.190 -3.727 31.186 1.00 36.69 451 LEU A CA 1
ATOM 3633 C C . LEU A 1 451 ? 0.770 -3.702 32.384 1.00 36.69 451 LEU A C 1
ATOM 3635 O O . LEU A 1 451 ? 1.270 -4.762 32.735 1.00 36.69 451 LEU A O 1
ATOM 3639 N N . SER A 1 452 ? 1.049 -2.535 32.993 1.00 37.44 452 SER A N 1
ATOM 3640 C CA . SER A 1 452 ? 1.874 -2.404 34.209 1.00 37.44 452 SER A CA 1
ATOM 3641 C C . SER A 1 452 ? 1.133 -2.576 35.532 1.00 37.44 452 SER A C 1
ATOM 3643 O O . SER A 1 452 ? 1.776 -2.412 36.561 1.00 37.44 452 SER A O 1
ATOM 3645 N N . VAL A 1 453 ? -0.159 -2.916 35.528 1.00 37.22 453 VAL A N 1
ATOM 3646 C CA . VAL A 1 453 ? -0.851 -3.309 36.761 1.00 37.22 453 VAL A CA 1
ATOM 3647 C C . VAL A 1 453 ? -0.480 -4.753 37.082 1.00 37.22 453 VAL A C 1
ATOM 3649 O O . VAL A 1 453 ? -0.547 -5.632 36.220 1.00 37.22 453 VAL A O 1
ATOM 3652 N N . ASP A 1 454 ? -0.028 -4.964 38.314 1.00 37.38 454 ASP A N 1
ATOM 3653 C CA . ASP A 1 454 ? 0.365 -6.258 38.850 1.00 37.38 454 ASP A CA 1
ATOM 3654 C C . ASP A 1 454 ? -0.807 -7.246 38.776 1.00 37.38 454 ASP A C 1
ATOM 3656 O O . ASP A 1 454 ? -1.857 -7.050 39.388 1.00 37.38 454 ASP A O 1
ATOM 3660 N N . ASP A 1 455 ? -0.630 -8.317 38.002 1.00 37.88 455 ASP A N 1
ATOM 3661 C CA . ASP A 1 455 ? -1.580 -9.423 37.942 1.00 37.88 455 ASP A CA 1
ATOM 3662 C C . ASP A 1 455 ? -1.505 -10.171 39.293 1.00 37.88 455 ASP A C 1
ATOM 3664 O O . ASP A 1 455 ? -0.416 -10.624 39.667 1.00 37.88 455 ASP A O 1
ATOM 3668 N N . PRO A 1 456 ? -2.600 -10.328 40.062 1.00 41.66 456 PRO A N 1
ATOM 3669 C CA . PRO A 1 456 ? -2.574 -10.908 41.413 1.00 41.66 456 PRO A CA 1
ATOM 3670 C C . PRO A 1 456 ? -2.096 -12.372 41.476 1.00 41.66 456 PRO A C 1
ATOM 3672 O O . PRO A 1 456 ? -1.891 -12.909 42.563 1.00 41.66 456 PRO A O 1
ATOM 3675 N N . LYS A 1 457 ? -1.852 -13.023 40.329 1.00 40.72 457 LYS A N 1
ATOM 3676 C CA . LYS A 1 457 ? -1.162 -14.324 40.248 1.00 40.72 457 LYS A CA 1
ATOM 3677 C C . LYS A 1 457 ? 0.363 -14.238 40.414 1.00 40.72 457 LYS A C 1
ATOM 3679 O O . LYS A 1 457 ? 1.006 -15.276 40.562 1.00 40.72 457 LYS A O 1
ATOM 3684 N N . ALA A 1 458 ? 0.949 -13.040 40.434 1.00 39.91 458 ALA A N 1
ATOM 3685 C CA . ALA A 1 458 ? 2.389 -12.829 40.615 1.00 39.91 458 ALA A CA 1
ATOM 3686 C C . ALA A 1 458 ? 2.894 -13.126 42.044 1.00 39.91 458 ALA A C 1
ATOM 3688 O O . ALA A 1 458 ? 4.098 -13.109 42.287 1.00 39.91 458 ALA A O 1
ATOM 3689 N N . VAL A 1 459 ? 2.002 -13.437 42.991 1.00 44.94 459 VAL A N 1
ATOM 3690 C CA . VAL A 1 459 ? 2.340 -13.621 44.415 1.00 44.94 459 VAL A CA 1
ATOM 3691 C C . VAL A 1 459 ? 3.033 -14.972 44.710 1.00 44.94 459 VAL A C 1
ATOM 3693 O O . VAL A 1 459 ? 3.536 -15.172 45.810 1.00 44.94 459 VAL A O 1
ATOM 3696 N N . GLN A 1 460 ? 3.140 -15.893 43.739 1.00 46.12 460 GLN A N 1
ATOM 3697 C CA . GLN A 1 460 ? 3.772 -17.218 43.929 1.00 46.12 460 GLN A CA 1
ATOM 3698 C C . GLN A 1 460 ? 4.778 -17.625 42.833 1.00 46.12 460 GLN A C 1
ATOM 3700 O O . GLN A 1 460 ? 4.970 -18.810 42.573 1.00 46.12 460 GLN A O 1
ATOM 3705 N N . GLN A 1 461 ? 5.421 -16.672 42.161 1.00 54.50 461 GLN A N 1
ATOM 3706 C CA . GLN A 1 461 ? 6.310 -16.967 41.030 1.00 54.50 461 GLN A CA 1
ATOM 3707 C C . GLN A 1 461 ? 7.793 -16.824 41.394 1.00 54.50 461 GLN A C 1
ATOM 3709 O O . GLN A 1 461 ? 8.183 -15.891 42.097 1.00 54.50 461 GLN A O 1
ATOM 3714 N N . THR A 1 462 ? 8.633 -17.752 40.920 1.00 71.94 462 THR A N 1
ATOM 3715 C CA . THR A 1 462 ? 10.089 -17.668 41.113 1.00 71.94 462 THR A CA 1
ATOM 3716 C C . THR A 1 462 ? 10.655 -16.431 40.391 1.00 71.94 462 THR A C 1
ATOM 3718 O O . THR A 1 462 ? 10.028 -15.922 39.456 1.00 71.94 462 THR A O 1
ATOM 3721 N N . PRO A 1 463 ? 11.857 -15.932 40.749 1.00 73.56 463 PRO A N 1
ATOM 3722 C CA . PRO A 1 463 ? 12.483 -14.809 40.039 1.00 73.56 463 PRO A CA 1
ATOM 3723 C C . PRO A 1 463 ? 12.591 -15.026 38.520 1.00 73.56 463 PRO A C 1
ATOM 3725 O O . PRO A 1 463 ? 12.521 -14.071 37.745 1.00 73.56 463 PRO A O 1
ATOM 3728 N N . PHE A 1 464 ? 12.723 -16.287 38.095 1.00 73.38 464 PHE A N 1
ATOM 3729 C CA . PHE A 1 464 ? 12.765 -16.674 36.691 1.00 73.38 464 PHE A CA 1
ATOM 3730 C C . PHE A 1 464 ? 11.393 -16.574 36.011 1.00 73.38 464 PHE A C 1
ATOM 3732 O O . PHE A 1 464 ? 11.304 -16.020 34.918 1.00 73.38 464 PHE A O 1
ATOM 3739 N N . ASP A 1 465 ? 10.320 -17.013 36.667 1.00 66.50 465 ASP A N 1
ATOM 3740 C CA . ASP A 1 465 ? 8.953 -16.908 36.139 1.00 66.50 465 ASP A CA 1
ATOM 3741 C C . ASP A 1 465 ? 8.530 -15.439 35.970 1.00 66.50 465 ASP A C 1
ATOM 3743 O O . ASP A 1 465 ? 7.973 -15.053 34.940 1.00 66.50 465 ASP A O 1
ATOM 3747 N N . LEU A 1 466 ? 8.889 -14.582 36.935 1.00 68.06 466 LEU A N 1
ATOM 3748 C CA . LEU A 1 466 ? 8.657 -13.137 36.852 1.00 68.06 466 LEU A CA 1
ATOM 3749 C C . LEU A 1 466 ? 9.434 -12.504 35.686 1.00 68.06 466 LEU A C 1
ATOM 3751 O O . LEU A 1 466 ? 8.923 -11.618 34.992 1.00 68.06 466 LEU A O 1
ATOM 3755 N N . PHE A 1 467 ? 10.670 -12.953 35.457 1.00 75.06 467 PHE A N 1
ATOM 3756 C CA . PHE A 1 467 ? 11.476 -12.528 34.317 1.00 75.06 467 PHE A CA 1
ATOM 3757 C C . PHE A 1 467 ? 10.859 -12.983 32.987 1.00 75.06 467 PHE A C 1
ATOM 3759 O O . PHE A 1 467 ? 10.682 -12.154 32.092 1.00 75.06 467 PHE A O 1
ATOM 3766 N N . GLN A 1 468 ? 10.463 -14.255 32.865 1.00 73.38 468 GLN A N 1
ATOM 3767 C CA . GLN A 1 468 ? 9.794 -14.788 31.674 1.00 73.38 468 GLN A CA 1
ATOM 3768 C C . GLN A 1 468 ? 8.489 -14.048 31.381 1.00 73.38 468 GLN A C 1
ATOM 3770 O O . GLN A 1 468 ? 8.233 -13.695 30.231 1.00 73.38 468 GLN A O 1
ATOM 3775 N N . TYR A 1 469 ? 7.697 -13.741 32.410 1.00 66.12 469 TYR A N 1
ATOM 3776 C CA . TYR A 1 469 ? 6.469 -12.963 32.285 1.00 66.12 469 TYR A CA 1
ATOM 3777 C C . TYR A 1 469 ? 6.730 -11.547 31.748 1.00 66.12 469 TYR A C 1
ATOM 3779 O O . TYR A 1 469 ? 6.124 -11.131 30.754 1.00 66.12 469 TYR A O 1
ATOM 3787 N N . LYS A 1 470 ? 7.681 -10.815 32.349 1.00 71.31 470 LYS A N 1
ATOM 3788 C CA . LYS A 1 470 ? 8.078 -9.474 31.881 1.00 71.31 470 LYS A CA 1
ATOM 3789 C C . LYS A 1 470 ? 8.602 -9.509 30.445 1.00 71.31 470 LYS A C 1
ATOM 3791 O O . LYS A 1 470 ? 8.255 -8.642 29.641 1.00 71.31 470 LYS A O 1
ATOM 3796 N N . LEU A 1 471 ? 9.393 -10.525 30.108 1.00 73.62 471 LEU A N 1
ATOM 3797 C CA . LEU A 1 471 ? 9.952 -10.703 28.774 1.00 73.62 471 LEU A CA 1
ATOM 3798 C C . LEU A 1 471 ? 8.868 -11.035 27.737 1.00 73.62 471 LEU A C 1
ATOM 3800 O O . LEU A 1 471 ? 8.823 -10.416 26.674 1.00 73.62 471 LEU A O 1
ATOM 3804 N N . ARG A 1 472 ? 7.946 -11.949 28.058 1.00 72.62 472 ARG A N 1
ATOM 3805 C CA . ARG A 1 472 ? 6.791 -12.284 27.213 1.00 72.62 472 ARG A CA 1
ATOM 3806 C C . ARG A 1 472 ? 5.963 -11.047 26.906 1.00 72.62 472 ARG A C 1
ATOM 3808 O O . ARG A 1 472 ? 5.641 -10.797 25.748 1.00 72.62 472 ARG A O 1
ATOM 3815 N N . ARG A 1 473 ? 5.703 -10.222 27.918 1.00 64.00 473 ARG A N 1
ATOM 3816 C CA . ARG A 1 473 ? 4.971 -8.962 27.772 1.00 64.00 473 ARG A CA 1
ATOM 3817 C C . ARG A 1 473 ? 5.687 -7.957 26.861 1.00 64.00 473 ARG A C 1
ATOM 3819 O O . ARG A 1 473 ? 5.031 -7.298 26.055 1.00 64.00 473 ARG A O 1
ATOM 3826 N N . LEU A 1 474 ? 7.015 -7.846 26.956 1.00 69.62 474 LEU A N 1
ATOM 3827 C CA . LEU A 1 474 ? 7.812 -6.989 26.072 1.00 69.62 474 LEU A CA 1
ATOM 3828 C C . LEU A 1 474 ? 7.706 -7.446 24.611 1.00 69.62 474 LEU A C 1
ATOM 3830 O O . LEU A 1 474 ? 7.388 -6.640 23.735 1.00 69.62 474 LEU A O 1
ATOM 3834 N N . ILE A 1 475 ? 7.922 -8.737 24.358 1.00 69.62 475 ILE A N 1
ATOM 3835 C CA . ILE A 1 475 ? 7.921 -9.322 23.010 1.00 69.62 475 ILE A CA 1
ATOM 3836 C C . ILE A 1 475 ? 6.527 -9.283 22.384 1.00 69.62 475 ILE A C 1
ATOM 3838 O O . ILE A 1 475 ? 6.362 -9.020 21.191 1.00 69.62 475 ILE A O 1
ATOM 3842 N N . GLU A 1 476 ? 5.493 -9.534 23.184 1.00 66.12 476 GLU A N 1
ATOM 3843 C CA . GLU A 1 476 ? 4.118 -9.510 22.707 1.00 66.12 476 GLU A CA 1
ATOM 3844 C C . GLU A 1 476 ? 3.586 -8.083 22.500 1.00 66.12 476 GLU A C 1
ATOM 3846 O O . GLU A 1 476 ? 2.546 -7.925 21.852 1.00 66.12 476 GLU A O 1
ATOM 3851 N N . SER A 1 477 ? 4.314 -7.052 22.948 1.00 60.84 477 SER A N 1
ATOM 3852 C CA . SER A 1 477 ? 3.933 -5.653 22.764 1.00 60.84 477 SER A CA 1
ATOM 3853 C C . SER A 1 477 ? 3.848 -5.254 21.285 1.00 60.84 477 SER A C 1
ATOM 3855 O O . SER A 1 477 ? 4.629 -5.674 20.428 1.00 60.84 477 SER A O 1
ATOM 3857 N N . ILE A 1 478 ? 2.887 -4.383 20.970 1.00 57.00 478 ILE A N 1
ATOM 3858 C CA . ILE A 1 478 ? 2.676 -3.879 19.605 1.00 57.00 478 ILE A CA 1
ATOM 3859 C C . ILE A 1 478 ? 3.906 -3.105 19.112 1.00 57.00 478 ILE A C 1
ATOM 3861 O O . ILE A 1 478 ? 4.279 -3.236 17.949 1.00 57.00 478 ILE A O 1
ATOM 3865 N N . GLY A 1 479 ? 4.546 -2.327 19.993 1.00 55.50 479 GLY A N 1
ATOM 3866 C CA . GLY A 1 479 ? 5.744 -1.552 19.662 1.00 55.50 479 GLY A CA 1
ATOM 3867 C C . GLY A 1 479 ? 6.901 -2.446 19.223 1.00 55.50 479 GLY A C 1
ATOM 3868 O O . GLY A 1 479 ? 7.439 -2.253 18.136 1.00 55.50 479 GLY A O 1
ATOM 3869 N N . PHE A 1 480 ? 7.217 -3.475 20.013 1.00 67.69 480 PHE A N 1
ATOM 3870 C CA . PHE A 1 480 ? 8.277 -4.428 19.689 1.00 67.69 480 PHE A CA 1
ATOM 3871 C C . PHE A 1 480 ? 7.998 -5.164 18.368 1.00 67.69 480 PHE A C 1
ATOM 3873 O O . PHE A 1 480 ? 8.845 -5.197 17.476 1.00 67.69 480 PHE A O 1
ATOM 3880 N N . ARG A 1 481 ? 6.762 -5.642 18.165 1.00 68.50 481 ARG A N 1
ATOM 3881 C CA . ARG A 1 481 ? 6.344 -6.288 16.907 1.00 68.50 481 ARG A CA 1
ATOM 3882 C C . ARG A 1 481 ? 6.452 -5.369 15.686 1.00 68.50 481 ARG A C 1
ATOM 3884 O O . ARG A 1 481 ? 6.794 -5.842 14.605 1.00 68.50 481 ARG A O 1
ATOM 3891 N N . LEU A 1 482 ? 6.142 -4.077 15.831 1.00 61.88 482 LEU A N 1
ATOM 3892 C CA . LEU A 1 482 ? 6.263 -3.097 14.747 1.00 61.88 482 LEU A CA 1
ATOM 3893 C C . LEU A 1 482 ? 7.724 -2.840 14.378 1.00 61.88 482 LEU A C 1
ATOM 3895 O O . LEU A 1 482 ? 8.030 -2.780 13.191 1.00 61.88 482 LEU A O 1
ATOM 3899 N N . VAL A 1 483 ? 8.618 -2.735 15.365 1.00 73.50 483 VAL A N 1
ATOM 3900 C CA . VAL A 1 483 ? 10.061 -2.582 15.125 1.00 73.50 483 VAL A CA 1
ATOM 3901 C C . VAL A 1 483 ? 10.593 -3.779 14.340 1.00 73.50 483 VAL A C 1
ATOM 3903 O O . VAL A 1 483 ? 11.188 -3.598 13.281 1.00 73.50 483 VAL A O 1
ATOM 3906 N N . ILE A 1 484 ? 10.289 -4.999 14.789 1.00 77.19 484 ILE A N 1
ATOM 3907 C CA . ILE A 1 484 ? 10.686 -6.226 14.089 1.00 77.19 484 ILE A CA 1
ATOM 3908 C C . ILE A 1 484 ? 10.105 -6.271 12.662 1.00 77.19 484 ILE A C 1
ATOM 3910 O O . ILE A 1 484 ? 10.812 -6.612 11.716 1.00 77.19 484 ILE A O 1
ATOM 3914 N N . ALA A 1 485 ? 8.846 -5.861 12.465 1.00 69.25 485 ALA A N 1
ATOM 3915 C CA . ALA A 1 485 ? 8.228 -5.790 11.139 1.00 69.25 485 ALA A CA 1
ATOM 3916 C C . ALA A 1 485 ? 8.902 -4.770 10.201 1.00 69.25 485 ALA A C 1
ATOM 3918 O O . ALA A 1 485 ? 9.049 -5.049 9.013 1.00 69.25 485 ALA A O 1
ATOM 3919 N N . ILE A 1 486 ? 9.321 -3.608 10.714 1.00 69.25 486 ILE A N 1
ATOM 3920 C CA . ILE A 1 486 ? 10.060 -2.601 9.937 1.00 69.25 486 ILE A CA 1
ATOM 3921 C C . ILE A 1 486 ? 11.414 -3.163 9.503 1.00 69.25 486 ILE A C 1
ATOM 3923 O O . ILE A 1 486 ? 11.758 -3.059 8.330 1.00 69.25 486 ILE A O 1
ATOM 3927 N N . LEU A 1 487 ? 12.142 -3.815 10.413 1.00 78.00 487 LEU A N 1
ATOM 3928 C CA . LEU A 1 487 ? 13.430 -4.437 10.102 1.00 78.00 487 LEU A CA 1
ATOM 3929 C C . LEU A 1 487 ? 13.304 -5.508 9.010 1.00 78.00 487 LEU A C 1
ATOM 3931 O O . LEU A 1 487 ? 14.159 -5.575 8.131 1.00 78.00 487 LEU A O 1
ATOM 3935 N N . PHE A 1 488 ? 12.218 -6.289 9.000 1.00 74.94 488 PHE A N 1
ATOM 3936 C CA . PHE A 1 488 ? 11.935 -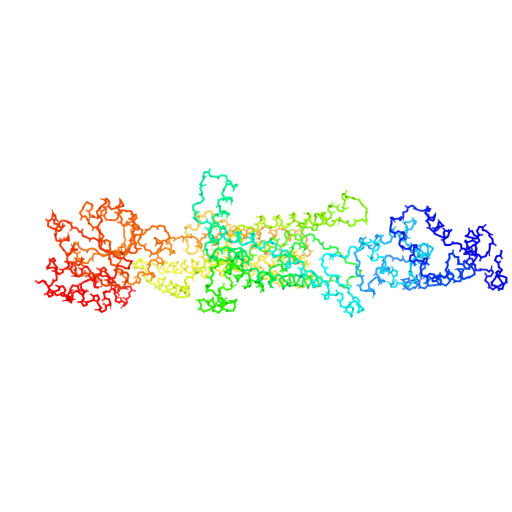7.232 7.909 1.00 74.94 488 PHE A CA 1
ATOM 3937 C C . PHE A 1 488 ? 11.739 -6.551 6.554 1.00 74.94 488 PHE A C 1
ATOM 3939 O O . PHE A 1 488 ? 12.213 -7.054 5.538 1.00 74.94 488 PHE A O 1
ATOM 3946 N N . VAL A 1 489 ? 11.028 -5.421 6.520 1.00 68.69 489 VAL A N 1
ATOM 3947 C CA . VAL A 1 489 ? 10.829 -4.661 5.278 1.00 68.69 489 VAL A CA 1
ATOM 3948 C C . VAL A 1 489 ? 12.153 -4.073 4.797 1.00 68.69 489 VAL A C 1
ATOM 3950 O O . VAL A 1 489 ? 12.447 -4.153 3.607 1.00 68.69 489 VAL A O 1
ATOM 3953 N N . SER A 1 490 ? 12.970 -3.541 5.706 1.00 71.12 490 SER A N 1
ATOM 3954 C CA . SER A 1 490 ? 14.305 -3.037 5.380 1.00 71.12 490 SER A CA 1
ATOM 3955 C C . SER A 1 490 ? 15.215 -4.136 4.823 1.00 71.12 490 SER A C 1
ATOM 3957 O O . SER A 1 490 ? 15.860 -3.914 3.803 1.00 71.12 490 SER A O 1
ATOM 3959 N N . ASP A 1 491 ? 15.216 -5.334 5.422 1.00 74.94 491 ASP A N 1
ATOM 3960 C CA . ASP A 1 491 ? 15.963 -6.500 4.918 1.00 74.94 491 ASP A CA 1
ATOM 3961 C C . ASP A 1 491 ? 15.522 -6.866 3.490 1.00 74.94 491 ASP A C 1
ATOM 3963 O O . ASP A 1 491 ? 16.356 -7.066 2.610 1.00 74.94 491 ASP A O 1
ATOM 3967 N N . LEU A 1 492 ? 14.211 -6.860 3.218 1.00 70.94 492 LEU A N 1
ATOM 3968 C CA . LEU A 1 492 ? 13.670 -7.119 1.880 1.00 70.94 492 LEU A CA 1
ATOM 3969 C C . LEU A 1 492 ? 14.144 -6.085 0.848 1.00 70.94 492 LEU A C 1
ATOM 3971 O O . LEU A 1 492 ? 14.500 -6.452 -0.270 1.00 70.94 492 LEU A O 1
ATOM 3975 N N . VAL A 1 493 ? 14.171 -4.802 1.217 1.00 67.06 493 VAL A N 1
ATOM 3976 C CA . VAL A 1 493 ? 14.674 -3.728 0.348 1.00 67.06 493 VAL A CA 1
ATOM 3977 C C . VAL A 1 493 ? 16.169 -3.906 0.076 1.00 67.06 493 VAL A C 1
ATOM 3979 O O . VAL A 1 493 ? 16.580 -3.819 -1.078 1.00 67.06 493 VAL A O 1
ATOM 3982 N N . ILE A 1 494 ? 16.971 -4.227 1.094 1.00 68.38 494 ILE A N 1
ATOM 3983 C CA . ILE A 1 494 ? 18.414 -4.482 0.943 1.00 68.38 494 ILE A CA 1
ATOM 3984 C C . ILE A 1 494 ? 18.671 -5.668 0.011 1.00 68.38 494 ILE A C 1
ATOM 3986 O O . ILE A 1 494 ? 19.548 -5.598 -0.845 1.00 68.38 494 ILE A O 1
ATOM 3990 N N . ILE A 1 495 ? 17.881 -6.738 0.119 1.00 65.81 495 ILE A N 1
ATOM 3991 C CA . ILE A 1 495 ? 17.975 -7.895 -0.783 1.00 65.81 495 ILE A CA 1
ATOM 3992 C C . ILE A 1 495 ? 17.708 -7.483 -2.225 1.00 65.81 495 ILE A C 1
ATOM 3994 O O . ILE A 1 495 ? 18.433 -7.898 -3.127 1.00 65.81 495 ILE A O 1
ATOM 3998 N N . ILE A 1 496 ? 16.670 -6.677 -2.443 1.00 61.38 496 ILE A N 1
ATOM 3999 C CA . ILE A 1 496 ? 16.323 -6.168 -3.766 1.00 61.38 496 ILE A CA 1
ATOM 4000 C C . ILE A 1 496 ? 17.506 -5.355 -4.318 1.00 61.38 496 ILE A C 1
ATOM 4002 O O . ILE A 1 496 ? 17.987 -5.684 -5.396 1.00 61.38 496 ILE A O 1
ATOM 4006 N N . ILE A 1 497 ? 18.053 -4.407 -3.547 1.00 61.03 497 ILE A N 1
ATOM 4007 C CA . ILE A 1 497 ? 19.243 -3.607 -3.907 1.00 61.03 497 ILE A CA 1
ATOM 4008 C C . ILE A 1 497 ? 20.435 -4.505 -4.279 1.00 61.03 497 ILE A C 1
ATOM 4010 O O . ILE A 1 497 ? 20.992 -4.368 -5.366 1.00 61.03 497 ILE A O 1
ATOM 4014 N N . SER A 1 498 ? 20.792 -5.450 -3.406 1.00 59.19 498 SER A N 1
ATOM 4015 C CA . SER A 1 498 ? 21.930 -6.367 -3.577 1.00 59.19 498 SER A CA 1
ATOM 4016 C C . SER A 1 498 ? 21.771 -7.280 -4.803 1.00 59.19 498 SER A C 1
ATOM 4018 O O . SER A 1 498 ? 22.732 -7.517 -5.529 1.00 59.19 498 SER A O 1
ATOM 4020 N N . THR A 1 499 ? 20.547 -7.736 -5.091 1.00 56.81 499 THR A N 1
ATOM 4021 C CA . THR A 1 499 ? 20.258 -8.615 -6.239 1.00 56.81 499 THR A CA 1
ATOM 4022 C C . THR A 1 499 ? 20.277 -7.865 -7.577 1.00 56.81 499 THR A C 1
ATOM 4024 O O . THR A 1 499 ? 20.574 -8.473 -8.603 1.00 56.81 499 THR A O 1
ATOM 4027 N N . ILE A 1 500 ? 19.938 -6.571 -7.587 1.00 51.84 500 ILE A N 1
ATOM 4028 C CA . ILE A 1 500 ? 19.923 -5.730 -8.797 1.00 51.84 500 ILE A CA 1
ATOM 4029 C C . ILE A 1 500 ? 21.311 -5.215 -9.129 1.00 51.84 500 ILE A C 1
ATOM 4031 O O . ILE A 1 500 ? 21.745 -5.324 -10.265 1.00 51.84 500 ILE A O 1
ATOM 4035 N N . LEU A 1 501 ? 21.968 -4.570 -8.165 1.00 52.47 501 LEU A N 1
ATOM 4036 C CA . LEU A 1 501 ? 23.097 -3.699 -8.478 1.00 52.47 501 LEU A CA 1
ATOM 4037 C C . LEU A 1 501 ? 24.385 -4.479 -8.719 1.00 52.47 501 LEU A C 1
ATOM 4039 O O . LEU A 1 501 ? 25.350 -3.888 -9.185 1.00 52.47 501 LEU A O 1
ATOM 4043 N N . GLY A 1 502 ? 24.397 -5.789 -8.430 1.00 53.81 502 GLY A N 1
ATOM 4044 C CA . GLY A 1 502 ? 25.525 -6.670 -8.730 1.00 53.81 502 GLY A CA 1
ATOM 4045 C C . GLY A 1 502 ? 26.861 -6.071 -8.295 1.00 53.81 502 GLY A C 1
ATOM 4046 O O . GLY A 1 502 ? 27.830 -6.193 -9.041 1.00 53.81 502 GLY A O 1
ATOM 4047 N N . PHE A 1 503 ? 26.876 -5.353 -7.159 1.00 47.62 503 PHE A N 1
ATOM 4048 C CA . PHE A 1 503 ? 27.981 -4.483 -6.767 1.00 47.62 503 PHE A CA 1
ATOM 4049 C C . PHE A 1 503 ? 29.304 -5.244 -6.842 1.00 47.62 503 PHE A C 1
ATOM 4051 O O . PHE A 1 503 ? 29.560 -6.151 -6.046 1.00 47.62 503 PHE A O 1
ATOM 4058 N N . ARG A 1 504 ? 30.137 -4.855 -7.811 1.00 43.91 504 ARG A N 1
ATOM 4059 C CA . ARG A 1 504 ? 31.525 -5.292 -7.916 1.00 43.91 504 ARG A CA 1
ATOM 4060 C C . ARG A 1 504 ? 32.342 -4.611 -6.807 1.00 43.91 504 ARG A C 1
ATOM 4062 O O . ARG A 1 504 ? 32.484 -3.393 -6.756 1.00 43.91 504 ARG A O 1
ATOM 4069 N N . ASP A 1 505 ? 32.839 -5.455 -5.911 1.00 47.84 505 ASP A N 1
ATOM 4070 C CA . ASP A 1 505 ? 34.033 -5.351 -5.062 1.00 47.84 505 ASP A CA 1
ATOM 4071 C C . ASP A 1 505 ? 34.183 -4.326 -3.916 1.00 47.84 505 ASP A C 1
ATOM 4073 O O . ASP A 1 505 ? 35.044 -4.575 -3.072 1.00 47.84 505 ASP A O 1
ATOM 4077 N N . LYS A 1 506 ? 33.395 -3.246 -3.759 1.00 41.91 506 LYS A N 1
ATOM 4078 C CA . LYS A 1 506 ? 33.551 -2.367 -2.558 1.00 41.91 506 LYS A CA 1
ATOM 4079 C C . LYS A 1 506 ? 32.287 -2.039 -1.756 1.00 41.91 506 LYS A C 1
ATOM 4081 O O . LYS A 1 506 ? 32.341 -2.118 -0.529 1.00 41.91 506 LYS A O 1
ATOM 4086 N N . ASP A 1 507 ? 31.155 -1.759 -2.399 1.00 44.78 507 ASP A N 1
ATOM 4087 C CA . ASP A 1 507 ? 29.909 -1.399 -1.689 1.00 44.78 507 ASP A CA 1
ATOM 4088 C C . ASP A 1 507 ? 29.050 -2.614 -1.279 1.00 44.78 507 ASP A C 1
ATOM 4090 O O . ASP A 1 507 ? 28.202 -2.517 -0.386 1.00 44.78 507 ASP A O 1
ATOM 4094 N N . SER A 1 508 ? 29.306 -3.790 -1.867 1.00 56.31 508 SER A N 1
ATOM 4095 C CA . SER A 1 508 ? 28.672 -5.067 -1.494 1.00 56.31 508 SER A CA 1
ATOM 4096 C C . SER A 1 508 ? 28.962 -5.454 -0.041 1.00 56.31 508 SER A C 1
ATOM 4098 O O . SER A 1 508 ? 28.052 -5.858 0.685 1.00 56.31 508 SER A O 1
ATOM 4100 N N . SER A 1 509 ? 30.191 -5.214 0.422 1.00 59.62 509 SER A N 1
ATOM 4101 C CA . SER A 1 509 ? 30.649 -5.538 1.776 1.00 59.62 509 SER A CA 1
ATOM 4102 C C . SER A 1 509 ? 29.787 -4.892 2.864 1.00 59.62 509 SER A C 1
ATOM 4104 O O . SER A 1 509 ? 29.456 -5.531 3.861 1.00 59.62 509 SER A O 1
ATOM 4106 N N . VAL A 1 510 ? 29.369 -3.634 2.677 1.00 66.31 510 VAL A N 1
ATOM 4107 C CA . VAL A 1 510 ? 28.555 -2.909 3.669 1.00 66.31 510 VAL A CA 1
ATOM 4108 C C . VAL A 1 510 ? 27.138 -3.480 3.738 1.00 66.31 510 VAL A C 1
ATOM 4110 O O . VAL A 1 510 ? 26.609 -3.695 4.829 1.00 66.31 510 VAL A O 1
ATOM 4113 N N . LEU A 1 511 ? 26.523 -3.767 2.588 1.00 64.50 511 LEU A N 1
ATOM 4114 C CA . LEU A 1 511 ? 25.174 -4.338 2.525 1.00 64.50 511 LEU A CA 1
ATOM 4115 C C . LEU A 1 511 ? 25.126 -5.764 3.092 1.00 64.50 511 LEU A C 1
ATOM 4117 O O . LEU A 1 511 ? 24.167 -6.115 3.787 1.00 64.50 511 LEU A O 1
ATOM 4121 N N . ASP A 1 512 ? 26.172 -6.557 2.865 1.00 69.00 512 ASP A N 1
ATOM 4122 C CA . ASP A 1 512 ? 26.295 -7.906 3.419 1.00 69.00 512 ASP A CA 1
ATOM 4123 C C . ASP A 1 512 ? 26.487 -7.885 4.942 1.00 69.00 512 ASP A C 1
ATOM 4125 O O . ASP A 1 512 ? 25.849 -8.668 5.655 1.00 69.00 512 ASP A O 1
ATOM 4129 N N . ILE A 1 513 ? 27.265 -6.929 5.467 1.00 73.62 513 ILE A N 1
ATOM 4130 C CA . ILE A 1 513 ? 27.384 -6.684 6.913 1.00 73.62 513 ILE A CA 1
ATOM 4131 C C . ILE A 1 513 ? 26.026 -6.292 7.509 1.00 73.62 513 ILE A C 1
ATOM 4133 O O . ILE A 1 513 ? 25.620 -6.849 8.531 1.00 73.62 513 ILE A O 1
ATOM 4137 N N . ILE A 1 514 ? 25.278 -5.384 6.872 1.00 74.56 514 ILE A N 1
ATOM 4138 C CA . ILE A 1 514 ? 23.944 -4.985 7.350 1.00 74.56 514 ILE A CA 1
ATOM 4139 C C . ILE A 1 514 ? 22.980 -6.183 7.342 1.00 74.56 514 ILE A C 1
ATOM 4141 O O . ILE A 1 514 ? 22.252 -6.390 8.315 1.00 74.56 514 ILE A O 1
ATOM 4145 N N . SER A 1 515 ? 22.989 -7.017 6.297 1.00 73.31 515 SER A N 1
ATOM 4146 C CA . SER A 1 515 ? 22.137 -8.215 6.235 1.00 73.31 515 SER A CA 1
ATOM 4147 C C . SER A 1 515 ? 22.509 -9.261 7.297 1.00 73.31 515 SER A C 1
ATOM 4149 O O . SER A 1 515 ? 21.628 -9.930 7.859 1.00 73.31 515 SER A O 1
ATOM 4151 N N . LEU A 1 516 ? 23.798 -9.388 7.627 1.00 78.88 516 LEU A N 1
ATOM 4152 C CA . LEU A 1 516 ? 24.265 -10.216 8.738 1.00 78.88 516 LEU A CA 1
ATOM 4153 C C . LEU A 1 516 ? 23.748 -9.678 10.079 1.00 78.88 516 LEU A C 1
ATOM 4155 O O . LEU A 1 516 ? 23.154 -10.444 10.839 1.00 78.88 516 LEU A O 1
ATOM 4159 N N . ILE A 1 517 ? 23.881 -8.371 10.332 1.00 82.62 517 ILE A N 1
ATOM 4160 C CA . ILE A 1 517 ? 23.365 -7.710 11.543 1.00 82.62 517 ILE A CA 1
ATOM 4161 C C . ILE A 1 517 ? 21.859 -7.960 11.695 1.00 82.62 517 ILE A C 1
ATOM 4163 O O . ILE A 1 517 ? 21.408 -8.387 12.758 1.00 82.62 517 ILE A O 1
ATOM 4167 N N . LEU A 1 518 ? 21.075 -7.769 10.630 1.00 82.69 518 LEU A N 1
ATOM 4168 C CA . LEU A 1 518 ? 19.629 -8.019 10.652 1.00 82.69 518 LEU A CA 1
ATOM 4169 C C . LEU A 1 518 ? 19.303 -9.488 10.955 1.00 82.69 518 LEU A C 1
ATOM 4171 O O . LEU A 1 518 ? 18.403 -9.776 11.741 1.00 82.69 518 LEU A O 1
ATOM 4175 N N . SER A 1 519 ? 20.069 -10.424 10.394 1.00 80.56 519 SER A N 1
ATOM 4176 C CA . SER A 1 519 ? 19.884 -11.860 10.646 1.00 80.56 519 SER A CA 1
ATOM 4177 C C . SER A 1 519 ? 20.189 -12.241 12.097 1.00 80.56 519 SER A C 1
ATOM 4179 O O . SER A 1 519 ? 19.476 -13.062 12.674 1.00 80.56 519 SER A O 1
ATOM 4181 N N . VAL A 1 520 ? 21.192 -11.606 12.710 1.00 85.38 520 VAL A N 1
ATOM 4182 C CA . VAL A 1 520 ? 21.489 -11.751 14.142 1.00 85.38 520 VAL A CA 1
ATOM 4183 C C . VAL A 1 520 ? 20.349 -11.185 14.990 1.00 85.38 520 VAL A C 1
ATOM 4185 O O . VAL A 1 520 ? 19.896 -11.856 15.913 1.00 85.38 520 VAL A O 1
ATOM 4188 N N . ILE A 1 521 ? 19.819 -10.005 14.650 1.00 86.88 521 ILE A N 1
ATOM 4189 C CA . ILE A 1 521 ? 18.675 -9.406 15.358 1.00 86.88 521 ILE A CA 1
ATOM 4190 C C . ILE A 1 521 ? 17.447 -10.328 15.306 1.00 86.88 521 ILE A C 1
ATOM 4192 O O . ILE A 1 521 ? 16.789 -10.527 16.327 1.00 86.88 521 ILE A O 1
ATOM 4196 N N . PHE A 1 522 ? 17.150 -10.944 14.157 1.00 85.50 522 PHE A N 1
ATOM 4197 C CA . PHE A 1 522 ? 16.033 -11.889 14.045 1.00 85.50 522 PHE A CA 1
ATOM 4198 C C . PHE A 1 522 ? 16.254 -13.181 14.843 1.00 85.50 522 PHE A C 1
ATOM 4200 O O . PHE A 1 522 ? 15.302 -13.717 15.412 1.00 85.50 522 PHE A O 1
ATOM 4207 N N . MET A 1 523 ? 17.493 -13.672 14.928 1.00 86.38 523 MET A N 1
ATOM 4208 C CA . MET A 1 523 ? 17.824 -14.816 15.784 1.00 86.38 523 MET A CA 1
ATOM 4209 C C . MET A 1 523 ? 17.704 -14.478 17.271 1.00 86.38 523 MET A C 1
ATOM 4211 O O . MET A 1 523 ? 17.197 -15.295 18.038 1.00 86.38 523 MET A O 1
ATOM 4215 N N . LEU A 1 524 ? 18.095 -13.266 17.674 1.00 88.75 524 LEU A N 1
ATOM 4216 C CA . LEU A 1 524 ? 17.888 -12.777 19.036 1.00 88.75 524 LEU A CA 1
ATOM 4217 C C . LEU A 1 524 ? 16.397 -12.669 19.369 1.00 88.75 524 LEU A C 1
ATOM 4219 O O . LEU A 1 524 ? 15.987 -13.134 20.425 1.00 88.75 524 LEU A O 1
ATOM 4223 N N . ASP A 1 525 ? 15.568 -12.142 18.466 1.00 88.06 525 ASP A N 1
ATOM 4224 C CA . ASP A 1 525 ? 14.109 -12.114 18.644 1.00 88.06 525 ASP A CA 1
ATOM 4225 C C . ASP A 1 525 ? 13.522 -13.520 18.883 1.00 88.06 525 ASP A C 1
ATOM 4227 O O . ASP A 1 525 ? 12.714 -13.719 19.794 1.00 88.06 525 ASP A O 1
ATOM 4231 N N . ILE A 1 526 ? 13.962 -14.526 18.121 1.00 87.00 526 ILE A N 1
ATOM 4232 C CA . ILE A 1 526 ? 13.522 -15.915 18.320 1.00 87.00 526 ILE A CA 1
ATOM 4233 C C . ILE A 1 526 ? 14.030 -16.483 19.648 1.00 87.00 526 ILE A C 1
ATOM 4235 O O . ILE A 1 526 ? 13.260 -17.125 20.361 1.00 87.00 526 ILE A O 1
ATOM 4239 N N . ALA A 1 527 ? 15.285 -16.226 20.019 1.00 89.12 527 ALA A N 1
ATOM 4240 C CA . ALA A 1 527 ? 15.827 -16.656 21.306 1.00 89.12 527 ALA A CA 1
ATOM 4241 C C . ALA A 1 527 ? 15.029 -16.055 22.473 1.00 89.12 527 ALA A C 1
ATOM 4243 O O . ALA A 1 527 ? 14.624 -16.773 23.387 1.00 89.12 527 ALA A O 1
ATOM 4244 N N . LEU A 1 528 ? 14.709 -14.760 22.399 1.00 88.19 528 LEU A N 1
ATOM 4245 C CA . LEU A 1 528 ? 13.859 -14.085 23.376 1.00 88.19 528 LEU A CA 1
ATOM 4246 C C . LEU A 1 528 ? 12.456 -14.715 23.417 1.00 88.19 528 LEU A C 1
ATOM 4248 O O . LEU A 1 528 ? 11.922 -14.928 24.505 1.00 88.19 528 LEU A O 1
ATOM 4252 N N . ARG A 1 529 ? 11.870 -15.086 22.266 1.00 85.31 529 ARG A N 1
ATOM 4253 C CA . ARG A 1 529 ? 10.575 -15.795 22.199 1.00 85.31 529 ARG A CA 1
ATOM 4254 C C . ARG A 1 529 ? 10.618 -17.182 22.835 1.00 85.31 529 ARG A C 1
ATOM 4256 O O . ARG A 1 529 ? 9.668 -17.545 23.528 1.00 85.31 529 ARG A O 1
ATOM 4263 N N . ILE A 1 530 ? 11.697 -17.937 22.633 1.00 88.56 530 ILE A N 1
ATOM 4264 C CA . ILE A 1 530 ? 11.905 -19.248 23.263 1.00 88.56 530 ILE A CA 1
ATOM 4265 C C . ILE A 1 530 ? 12.010 -19.086 24.781 1.00 88.56 530 ILE A C 1
ATOM 4267 O O . ILE A 1 530 ? 11.353 -19.819 25.515 1.00 88.56 530 ILE A O 1
ATOM 4271 N N . ILE A 1 531 ? 12.768 -18.096 25.261 1.00 86.31 531 ILE A N 1
ATOM 4272 C CA . ILE A 1 531 ? 12.898 -17.818 26.698 1.00 86.31 531 ILE A CA 1
ATOM 4273 C C . ILE A 1 531 ? 11.550 -17.383 27.287 1.00 86.31 531 ILE A C 1
ATOM 4275 O O . ILE A 1 531 ? 11.183 -17.840 28.363 1.00 86.31 531 ILE A O 1
ATOM 4279 N N . ALA A 1 532 ? 10.787 -16.549 26.579 1.00 78.19 532 ALA A N 1
ATOM 4280 C CA . ALA 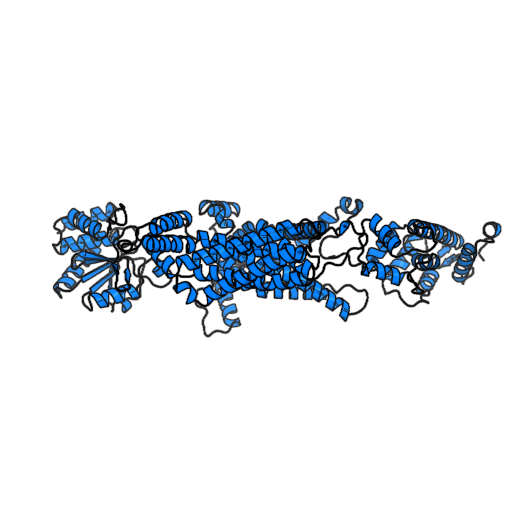A 1 532 ? 9.500 -16.035 27.041 1.00 78.19 532 ALA A CA 1
ATOM 4281 C C . ALA A 1 532 ? 8.366 -17.072 27.059 1.00 78.19 532 ALA A C 1
ATOM 4283 O O . ALA A 1 532 ? 7.506 -17.023 27.934 1.00 78.19 532 ALA A O 1
ATOM 4284 N N . GLN A 1 533 ? 8.314 -17.970 26.070 1.00 77.38 533 GLN A N 1
ATOM 4285 C CA . GLN A 1 533 ? 7.238 -18.962 25.927 1.00 77.38 533 GLN A CA 1
ATOM 4286 C C . GLN A 1 533 ? 7.627 -20.349 26.464 1.00 77.38 533 GLN A C 1
ATOM 4288 O O . GLN A 1 533 ? 6.764 -21.212 26.635 1.00 77.38 533 GLN A O 1
ATOM 4293 N N . GLY A 1 534 ? 8.915 -20.598 26.708 1.00 83.88 534 GLY A N 1
ATOM 4294 C CA . GLY A 1 534 ? 9.425 -21.882 27.176 1.00 83.88 534 GLY A CA 1
ATOM 4295 C C . GLY A 1 534 ? 9.008 -23.040 26.264 1.00 83.88 534 GLY A C 1
ATOM 4296 O O . GLY A 1 534 ? 9.171 -22.996 25.043 1.00 83.88 534 GLY A O 1
ATOM 4297 N N . ARG A 1 535 ? 8.432 -24.093 26.857 1.00 82.56 535 ARG A N 1
ATOM 4298 C CA . ARG A 1 535 ? 7.997 -25.298 26.127 1.00 82.56 535 ARG A CA 1
ATOM 4299 C C . ARG A 1 535 ? 6.817 -25.054 25.179 1.00 82.56 535 ARG A C 1
ATOM 4301 O O . ARG A 1 535 ? 6.695 -25.781 24.195 1.00 82.56 535 ARG A O 1
ATOM 4308 N N . GLU A 1 536 ? 5.984 -24.033 25.417 1.00 76.25 536 GLU A N 1
ATOM 4309 C CA . GLU A 1 536 ? 4.854 -23.705 24.526 1.00 76.25 536 GLU A CA 1
ATOM 4310 C C . GLU A 1 536 ? 5.320 -23.302 23.121 1.00 76.25 536 GLU A C 1
ATOM 4312 O O . GLU A 1 536 ? 4.598 -23.512 22.143 1.00 76.25 536 GLU A O 1
ATOM 4317 N N . PHE A 1 537 ? 6.532 -22.745 23.004 1.00 83.62 537 PHE A N 1
ATOM 4318 C CA . PHE A 1 537 ? 7.115 -22.354 21.722 1.00 83.62 537 PHE A CA 1
ATOM 4319 C C . PHE A 1 537 ? 7.174 -23.547 20.758 1.00 83.62 537 PHE A C 1
ATOM 4321 O O . PHE A 1 537 ? 6.700 -23.472 19.626 1.00 83.62 537 PHE A O 1
ATOM 4328 N N . PHE A 1 538 ? 7.671 -24.689 21.238 1.00 87.25 538 PHE A N 1
ATOM 4329 C CA . PHE A 1 538 ? 7.886 -25.895 20.433 1.00 87.25 538 PHE A CA 1
ATOM 4330 C C . PHE A 1 538 ? 6.604 -26.677 20.124 1.00 87.25 538 PHE A C 1
ATOM 4332 O O . PHE A 1 538 ? 6.621 -27.607 19.326 1.00 87.25 538 PHE A O 1
ATOM 4339 N N . GLN A 1 539 ? 5.467 -26.302 20.705 1.00 83.69 539 GLN A N 1
ATOM 4340 C CA . GLN A 1 539 ? 4.175 -26.893 20.346 1.00 83.69 539 GLN A CA 1
ATOM 4341 C C . GLN A 1 539 ? 3.545 -26.181 19.140 1.00 83.69 539 GLN A C 1
ATOM 4343 O O . GLN A 1 539 ? 2.742 -26.752 18.397 1.00 83.69 539 GLN A O 1
ATOM 4348 N N . LYS A 1 540 ? 3.923 -24.920 18.902 1.00 77.44 540 LYS A N 1
ATOM 4349 C CA . LYS A 1 540 ? 3.379 -24.099 17.820 1.00 77.44 540 LYS A CA 1
ATOM 4350 C C . LYS A 1 540 ? 4.180 -24.337 16.541 1.00 77.44 540 LYS A C 1
ATOM 4352 O O . LYS A 1 540 ? 5.255 -23.774 16.359 1.00 77.44 540 LYS A O 1
ATOM 4357 N N . LYS A 1 541 ? 3.601 -25.085 15.591 1.00 80.44 541 LYS A N 1
ATOM 4358 C CA . LYS A 1 541 ? 4.222 -25.407 14.282 1.00 80.44 541 LYS A CA 1
ATOM 4359 C C . LYS A 1 541 ? 4.827 -24.195 13.561 1.00 80.44 541 LYS A C 1
ATOM 4361 O O . LYS A 1 541 ? 5.873 -24.307 12.935 1.00 80.44 541 LYS A O 1
ATOM 4366 N N . LEU A 1 542 ? 4.182 -23.033 13.662 1.00 73.06 542 LEU A N 1
ATOM 4367 C CA . LEU A 1 542 ? 4.694 -21.803 13.064 1.00 73.06 542 LEU A CA 1
ATOM 4368 C C . LEU A 1 542 ? 5.954 -21.288 13.784 1.00 73.06 542 LEU A C 1
ATOM 4370 O O . LEU A 1 542 ? 6.855 -20.803 13.120 1.00 73.06 542 LEU A O 1
ATOM 4374 N N . GLU A 1 543 ? 6.041 -21.336 15.125 1.00 79.44 543 GLU A N 1
ATOM 4375 C CA . GLU A 1 543 ? 7.238 -20.869 15.871 1.00 79.44 543 GLU A CA 1
ATOM 4376 C C . GLU A 1 543 ? 8.471 -21.704 15.495 1.00 79.44 543 GLU A C 1
ATOM 4378 O O . GLU A 1 543 ? 9.549 -21.159 15.278 1.00 79.44 543 GLU A O 1
ATOM 4383 N N . ILE A 1 544 ? 8.279 -23.012 15.301 1.00 84.69 544 ILE A N 1
ATOM 4384 C CA . ILE A 1 544 ? 9.326 -23.907 14.798 1.00 84.69 544 ILE A CA 1
ATOM 4385 C C . ILE A 1 544 ? 9.741 -23.530 13.370 1.00 84.69 544 ILE A C 1
ATOM 4387 O O . ILE A 1 544 ? 10.932 -23.483 13.077 1.00 84.69 544 ILE A O 1
ATOM 4391 N N . LEU A 1 545 ? 8.785 -23.233 12.482 1.00 81.25 545 LEU A N 1
ATOM 4392 C CA . LEU A 1 545 ? 9.097 -22.805 11.116 1.00 81.25 545 LEU A CA 1
ATOM 4393 C C . LEU A 1 545 ? 9.933 -21.514 11.101 1.00 81.25 545 LEU A C 1
ATOM 4395 O O . LEU A 1 545 ? 10.929 -21.459 10.385 1.00 81.25 545 LEU A O 1
ATOM 4399 N N . ASP A 1 546 ? 9.572 -20.510 11.910 1.00 80.12 546 ASP A N 1
ATOM 4400 C CA . ASP A 1 546 ? 10.346 -19.265 12.039 1.00 80.12 546 ASP A CA 1
ATOM 4401 C C . ASP A 1 546 ? 11.785 -19.558 12.491 1.00 80.12 546 ASP A C 1
ATOM 4403 O O . ASP A 1 546 ? 12.732 -19.042 11.895 1.00 80.12 546 ASP A O 1
ATOM 4407 N N . LEU A 1 547 ? 11.952 -20.412 13.509 1.00 87.12 547 LEU A N 1
ATOM 4408 C CA . LEU A 1 547 ? 13.261 -20.838 14.008 1.00 87.12 547 LEU A CA 1
ATOM 4409 C C . LEU A 1 547 ? 14.101 -21.492 12.906 1.00 87.12 547 LEU A C 1
ATOM 4411 O O . LEU A 1 547 ? 15.263 -21.125 12.727 1.00 87.12 547 LEU A O 1
ATOM 4415 N N . VAL A 1 548 ? 13.517 -22.417 12.143 1.00 86.00 548 VAL A N 1
ATOM 4416 C CA . VAL A 1 548 ? 14.206 -23.109 11.044 1.00 86.00 548 VAL A CA 1
ATOM 4417 C C . VAL A 1 548 ? 14.610 -22.125 9.947 1.00 86.00 548 VAL A C 1
ATOM 4419 O O . VAL A 1 548 ? 15.765 -22.122 9.526 1.00 86.00 548 VAL A O 1
ATOM 4422 N N . VAL A 1 549 ? 13.695 -21.254 9.511 1.00 81.44 549 VAL A N 1
ATOM 4423 C CA . VAL A 1 549 ? 13.950 -20.279 8.438 1.00 81.44 549 VAL A CA 1
ATOM 4424 C C . VAL A 1 549 ? 15.040 -19.281 8.834 1.00 81.44 549 VAL A C 1
ATOM 4426 O O . VAL A 1 549 ? 15.920 -18.989 8.022 1.00 81.44 549 VAL A O 1
ATOM 4429 N N . MET A 1 550 ? 15.030 -18.773 10.072 1.00 82.75 550 MET A N 1
ATOM 4430 C CA . MET A 1 550 ? 16.060 -17.827 10.520 1.00 82.75 550 MET A CA 1
ATOM 4431 C C . MET A 1 550 ? 17.409 -18.480 10.751 1.00 82.75 550 MET A C 1
ATOM 4433 O O . MET A 1 550 ? 18.420 -17.900 10.359 1.00 82.75 550 MET A O 1
ATOM 4437 N N . SER A 1 551 ? 17.426 -19.695 11.300 1.00 85.00 551 SER A N 1
ATOM 4438 C CA . SER A 1 551 ? 18.666 -20.452 11.484 1.00 85.00 551 SER A CA 1
ATOM 4439 C C . SER A 1 551 ? 19.297 -20.780 10.131 1.00 85.00 551 SER A C 1
ATOM 4441 O O . SER A 1 551 ? 20.472 -20.494 9.920 1.00 85.00 551 SER A O 1
ATOM 4443 N N . ALA A 1 552 ? 18.507 -21.280 9.173 1.00 81.88 552 ALA A N 1
ATOM 4444 C CA . ALA A 1 552 ? 18.971 -21.535 7.811 1.00 81.88 552 ALA A CA 1
ATOM 4445 C C . ALA A 1 552 ? 19.476 -20.251 7.132 1.00 81.88 552 ALA A C 1
ATOM 4447 O O . ALA A 1 552 ? 20.540 -20.253 6.522 1.00 81.88 552 ALA A O 1
ATOM 4448 N N . GLY A 1 553 ? 18.753 -19.135 7.275 1.00 76.69 553 GLY A N 1
ATOM 4449 C CA . GLY A 1 553 ? 19.171 -17.849 6.717 1.00 76.69 553 GLY A CA 1
ATOM 4450 C C . GLY A 1 553 ? 20.466 -17.301 7.327 1.00 76.69 553 GLY A C 1
ATOM 4451 O O . GLY A 1 553 ? 21.294 -16.767 6.594 1.00 76.69 553 GLY A O 1
ATOM 4452 N N . LEU A 1 554 ? 20.665 -17.446 8.642 1.00 82.25 554 LEU A N 1
ATOM 4453 C CA . LEU A 1 554 ? 21.907 -17.045 9.308 1.00 82.25 554 LEU A CA 1
ATOM 4454 C C . LEU A 1 554 ? 23.084 -17.918 8.855 1.00 82.25 554 LEU A C 1
ATOM 4456 O O . LEU A 1 554 ? 24.127 -17.374 8.504 1.00 82.25 554 LEU A O 1
ATOM 4460 N N . ILE A 1 555 ? 22.907 -19.244 8.818 1.00 81.62 555 ILE A N 1
ATOM 4461 C CA . ILE A 1 555 ? 23.940 -20.186 8.360 1.00 81.62 555 ILE A CA 1
ATOM 4462 C C . ILE A 1 555 ? 24.369 -19.834 6.941 1.00 81.62 555 ILE A C 1
ATOM 4464 O O . ILE A 1 555 ? 25.558 -19.691 6.678 1.00 81.62 555 ILE A O 1
ATOM 4468 N N . VAL A 1 556 ? 23.408 -19.630 6.040 1.00 74.38 556 VAL A N 1
ATOM 4469 C CA . VAL A 1 556 ? 23.715 -19.274 4.657 1.00 74.38 556 VAL A CA 1
ATOM 4470 C C . VAL A 1 556 ? 24.453 -17.932 4.584 1.00 74.38 556 VAL A C 1
ATOM 4472 O O . VAL A 1 556 ? 25.452 -17.850 3.882 1.00 74.38 556 VAL A O 1
ATOM 4475 N N . ASN A 1 557 ? 24.060 -16.913 5.355 1.00 71.75 557 ASN A N 1
ATOM 4476 C CA . ASN A 1 557 ? 24.789 -15.637 5.399 1.00 71.75 557 ASN A CA 1
ATOM 4477 C C . ASN A 1 557 ? 26.239 -15.783 5.892 1.00 71.75 557 ASN A C 1
ATOM 4479 O O . ASN A 1 557 ? 27.135 -15.162 5.325 1.00 71.75 557 ASN A O 1
ATOM 4483 N N . ILE A 1 558 ? 26.477 -16.611 6.913 1.00 76.75 558 ILE A N 1
ATOM 4484 C CA . ILE A 1 558 ? 27.826 -16.895 7.425 1.00 76.75 558 ILE A CA 1
ATOM 4485 C C . ILE A 1 558 ? 28.653 -17.635 6.369 1.00 76.75 558 ILE A C 1
ATOM 4487 O O . ILE A 1 558 ? 29.784 -17.239 6.095 1.00 76.75 558 ILE A O 1
ATOM 4491 N N . VAL A 1 559 ? 28.080 -18.669 5.744 1.00 73.69 559 VAL A N 1
ATOM 4492 C CA . VAL A 1 559 ? 28.742 -19.440 4.682 1.00 73.69 559 VAL A CA 1
ATOM 4493 C C . VAL A 1 559 ? 29.126 -18.521 3.529 1.00 73.69 559 VAL A C 1
ATOM 4495 O O . VAL A 1 559 ? 30.275 -18.536 3.109 1.00 73.69 559 VAL A O 1
ATOM 4498 N N . VAL A 1 560 ? 28.218 -17.660 3.073 1.00 67.69 560 VAL A N 1
ATOM 4499 C CA . VAL A 1 560 ? 28.485 -16.747 1.954 1.00 67.69 560 VAL A CA 1
ATOM 4500 C C . VAL A 1 560 ? 29.566 -15.733 2.278 1.00 67.69 560 VAL A C 1
ATOM 4502 O O . VAL A 1 560 ? 30.457 -15.541 1.457 1.00 67.69 560 VAL A O 1
ATOM 4505 N N . MET A 1 561 ? 29.554 -15.155 3.480 1.00 65.38 561 MET A N 1
ATOM 4506 C CA . MET A 1 561 ? 30.627 -14.264 3.926 1.00 65.38 561 MET A CA 1
ATOM 4507 C C . MET A 1 561 ? 31.976 -15.000 4.002 1.00 65.38 561 MET A C 1
ATOM 4509 O O . MET A 1 561 ? 33.005 -14.445 3.632 1.00 65.38 561 MET A O 1
ATOM 4513 N N . SER A 1 562 ? 31.979 -16.273 4.417 1.00 66.25 562 SER A N 1
ATOM 4514 C CA . SER A 1 562 ? 33.197 -17.092 4.471 1.00 66.25 562 SER A CA 1
ATOM 4515 C C . SER A 1 562 ? 33.715 -17.510 3.089 1.00 66.25 562 SER A C 1
ATOM 4517 O O . SER A 1 562 ? 34.922 -17.561 2.881 1.00 66.25 562 SER A O 1
ATOM 4519 N N . THR A 1 563 ? 32.828 -17.757 2.118 1.00 61.59 563 THR A N 1
ATOM 4520 C CA . THR A 1 563 ? 33.199 -18.096 0.734 1.00 61.59 563 THR A CA 1
ATOM 4521 C C . THR A 1 563 ? 33.500 -16.867 -0.116 1.00 61.59 563 THR A C 1
ATOM 4523 O O . THR A 1 563 ? 34.212 -16.991 -1.101 1.00 61.59 563 THR A O 1
ATOM 4526 N N . ALA A 1 564 ? 33.008 -15.679 0.252 1.00 55.12 564 ALA A N 1
ATOM 4527 C CA . ALA A 1 564 ? 33.353 -14.421 -0.414 1.00 55.12 564 ALA A CA 1
ATOM 4528 C C . ALA A 1 564 ? 34.851 -14.085 -0.285 1.00 55.12 564 ALA A C 1
ATOM 4530 O O . ALA A 1 564 ? 35.398 -13.397 -1.141 1.00 55.12 564 ALA A O 1
ATOM 4531 N N . VAL A 1 565 ? 35.529 -14.642 0.726 1.00 52.53 565 VAL A N 1
ATOM 4532 C CA . VAL A 1 565 ? 36.997 -14.626 0.856 1.00 52.53 565 VAL A CA 1
ATOM 4533 C C . VAL A 1 565 ? 37.680 -15.451 -0.253 1.00 52.53 565 VAL A C 1
ATOM 4535 O O . VAL A 1 565 ? 38.818 -15.174 -0.615 1.00 52.53 565 VAL A O 1
ATOM 4538 N N . ASN A 1 566 ? 36.973 -16.415 -0.849 1.00 49.25 566 ASN A N 1
ATOM 4539 C CA . ASN A 1 566 ? 37.462 -17.330 -1.879 1.00 49.25 566 ASN A CA 1
ATOM 4540 C C . ASN A 1 566 ? 36.686 -17.137 -3.198 1.00 49.25 566 ASN A C 1
ATOM 4542 O O . ASN A 1 566 ? 35.891 -17.998 -3.537 1.00 49.25 566 ASN A O 1
ATOM 4546 N N . HIS A 1 567 ? 36.878 -16.010 -3.897 1.00 47.88 567 HIS A N 1
ATOM 4547 C CA . HIS A 1 567 ? 36.609 -15.672 -5.324 1.00 47.88 567 HIS A CA 1
ATOM 4548 C C . HIS A 1 567 ? 35.502 -16.353 -6.201 1.00 47.88 567 HIS A C 1
ATOM 4550 O O . HIS A 1 567 ? 35.358 -15.970 -7.361 1.00 47.88 567 HIS A O 1
ATOM 4556 N N . GLU A 1 568 ? 34.649 -17.267 -5.731 1.00 46.94 568 GLU A N 1
ATOM 4557 C CA . GLU A 1 568 ? 33.579 -17.921 -6.503 1.00 46.94 568 GLU A CA 1
ATOM 4558 C C . GLU A 1 568 ? 32.210 -17.266 -6.236 1.00 46.94 568 GLU A C 1
ATOM 4560 O O . GLU A 1 568 ? 31.337 -17.784 -5.539 1.00 46.94 568 GLU A O 1
ATOM 4565 N N . GLN A 1 569 ? 32.002 -16.080 -6.809 1.00 52.19 569 GLN A N 1
ATOM 4566 C CA . GLN A 1 569 ? 30.860 -15.206 -6.493 1.00 52.19 569 GLN A CA 1
ATOM 4567 C C . GLN A 1 569 ? 29.506 -15.613 -7.138 1.00 52.19 569 GLN A C 1
ATOM 4569 O O . GLN A 1 569 ? 28.463 -15.059 -6.795 1.00 52.19 569 GLN A O 1
ATOM 4574 N N . GLY A 1 570 ? 29.457 -16.582 -8.065 1.00 50.91 570 GLY A N 1
ATOM 4575 C CA . GLY A 1 570 ? 28.294 -16.755 -8.961 1.00 50.91 570 GLY A CA 1
ATOM 4576 C C . GLY A 1 570 ? 27.173 -17.713 -8.517 1.00 50.91 570 GLY A C 1
ATOM 4577 O O . GLY A 1 570 ? 25.991 -17.442 -8.756 1.00 50.91 570 GLY A O 1
ATOM 4578 N N . GLN A 1 571 ? 27.504 -18.863 -7.918 1.00 48.25 571 GLN A N 1
ATOM 4579 C CA . GLN A 1 571 ? 26.504 -19.897 -7.580 1.00 48.25 571 GLN A CA 1
ATOM 4580 C C . GLN A 1 571 ? 25.995 -19.784 -6.139 1.00 48.25 571 GLN A C 1
ATOM 4582 O O . GLN A 1 571 ? 24.808 -19.994 -5.878 1.00 48.25 571 GLN A O 1
ATOM 4587 N N . VAL A 1 572 ? 26.867 -19.364 -5.225 1.00 51.62 572 VAL A N 1
ATOM 4588 C CA . VAL A 1 572 ? 26.591 -19.255 -3.790 1.00 51.62 572 VAL A CA 1
ATOM 4589 C C . VAL A 1 572 ? 25.561 -18.153 -3.483 1.00 51.62 572 VAL A C 1
ATOM 4591 O O . VAL A 1 572 ? 24.652 -18.357 -2.676 1.00 51.62 572 VAL A O 1
ATOM 4594 N N . ALA A 1 573 ? 25.582 -17.040 -4.226 1.00 52.16 573 ALA A N 1
ATOM 4595 C CA . ALA A 1 573 ? 24.618 -15.943 -4.087 1.00 52.16 573 ALA A CA 1
ATOM 4596 C C . ALA A 1 573 ? 23.153 -16.356 -4.362 1.00 52.16 573 ALA A C 1
ATOM 4598 O O . ALA A 1 573 ? 22.226 -15.783 -3.792 1.00 52.16 573 ALA A O 1
ATOM 4599 N N . LYS A 1 574 ? 22.907 -17.384 -5.190 1.00 52.19 574 LYS A N 1
ATOM 4600 C CA . LYS A 1 574 ? 21.541 -17.857 -5.501 1.00 52.19 574 LYS A CA 1
ATOM 4601 C C . LYS A 1 574 ? 20.912 -18.652 -4.352 1.00 52.19 574 LYS A C 1
ATOM 4603 O O . LYS A 1 574 ? 19.696 -18.606 -4.179 1.00 52.19 574 LYS A O 1
ATOM 4608 N N . VAL A 1 575 ? 21.725 -19.345 -3.552 1.00 57.25 575 VAL A N 1
ATOM 4609 C CA . VAL A 1 575 ? 21.263 -20.154 -2.408 1.00 57.25 575 VAL A CA 1
ATOM 4610 C C . VAL A 1 575 ? 20.808 -19.257 -1.249 1.00 57.25 575 VAL A C 1
ATOM 4612 O O . VAL A 1 575 ? 19.849 -19.580 -0.552 1.00 57.25 575 VAL A O 1
ATOM 4615 N N . VAL A 1 576 ? 21.417 -18.076 -1.111 1.00 58.75 576 VAL A N 1
ATOM 4616 C CA . VAL A 1 576 ? 21.089 -17.037 -0.114 1.00 58.75 576 VAL A CA 1
ATOM 4617 C C . VAL A 1 576 ? 19.676 -16.490 -0.246 1.00 58.75 576 VAL A C 1
ATOM 4619 O O . VAL A 1 576 ? 19.023 -16.186 0.753 1.00 58.75 576 VAL A O 1
ATOM 4622 N N . VAL A 1 577 ? 19.182 -16.370 -1.476 1.00 58.44 577 VAL A N 1
ATOM 4623 C CA . VAL A 1 577 ? 17.881 -15.754 -1.754 1.00 58.44 577 VAL A CA 1
ATOM 4624 C C . VAL A 1 577 ? 16.732 -16.623 -1.230 1.00 58.44 577 VAL A C 1
ATOM 4626 O O . VAL A 1 577 ? 15.720 -16.090 -0.778 1.00 58.44 577 VAL A O 1
ATOM 4629 N N . ILE A 1 578 ? 16.891 -17.951 -1.216 1.00 63.56 578 ILE A N 1
ATOM 4630 C CA . ILE A 1 578 ? 15.817 -18.892 -0.866 1.00 63.56 578 ILE A CA 1
ATOM 4631 C C . ILE A 1 578 ? 15.379 -18.745 0.607 1.00 63.56 578 ILE A C 1
ATOM 4633 O O . ILE A 1 578 ? 14.213 -18.408 0.824 1.00 63.56 578 ILE A O 1
ATOM 4637 N N . PRO A 1 579 ? 16.249 -18.892 1.634 1.00 63.09 579 PRO A N 1
ATOM 4638 C CA . PRO A 1 579 ? 15.857 -18.671 3.031 1.00 63.09 579 PRO A CA 1
ATOM 4639 C C . PRO A 1 579 ? 15.338 -17.253 3.289 1.00 63.09 579 PRO A C 1
ATOM 4641 O O . PRO A 1 579 ? 14.450 -17.053 4.118 1.00 63.09 579 PRO A O 1
ATOM 4644 N N . ARG A 1 580 ? 15.868 -16.262 2.563 1.00 64.19 580 ARG A N 1
ATOM 4645 C CA . ARG A 1 580 ? 15.481 -14.855 2.699 1.00 64.19 580 ARG A CA 1
ATOM 4646 C C . ARG A 1 580 ? 14.065 -14.579 2.167 1.00 64.19 580 ARG A C 1
ATOM 4648 O O . ARG A 1 580 ? 13.320 -13.850 2.815 1.00 64.19 580 ARG A O 1
ATOM 4655 N N . LEU A 1 581 ? 13.628 -15.226 1.081 1.00 62.53 581 LEU A N 1
ATOM 4656 C CA . LEU A 1 581 ? 12.240 -15.150 0.590 1.00 62.53 581 LEU A CA 1
ATOM 4657 C C . LEU A 1 581 ? 11.232 -15.753 1.581 1.00 62.53 581 LEU A C 1
ATOM 4659 O O . LEU A 1 581 ? 10.128 -15.229 1.741 1.00 62.53 581 LEU A O 1
ATOM 4663 N N . PHE A 1 582 ? 11.619 -16.805 2.311 1.00 64.81 582 PHE A N 1
ATOM 4664 C CA . PHE A 1 582 ? 10.763 -17.395 3.342 1.00 64.81 582 PHE A CA 1
ATOM 4665 C C . PHE A 1 582 ? 10.524 -16.461 4.543 1.00 64.81 582 PHE A C 1
ATOM 4667 O O . PHE A 1 582 ? 9.497 -16.592 5.211 1.00 64.81 582 PHE A O 1
ATOM 4674 N N . ARG A 1 583 ? 11.377 -15.448 4.774 1.00 65.69 583 ARG A N 1
ATOM 4675 C CA . ARG A 1 583 ? 11.178 -14.435 5.834 1.00 65.69 583 ARG A CA 1
ATOM 4676 C C . ARG A 1 583 ? 9.905 -13.599 5.631 1.00 65.69 583 ARG A C 1
ATOM 4678 O O . ARG A 1 583 ? 9.336 -13.111 6.606 1.00 65.69 583 ARG A O 1
ATOM 4685 N N . VAL A 1 584 ? 9.394 -13.490 4.399 1.00 62.09 584 VAL A N 1
ATOM 4686 C CA . VAL A 1 584 ? 8.123 -12.797 4.098 1.00 62.09 584 VAL A CA 1
ATOM 4687 C C . VAL A 1 584 ? 6.930 -13.475 4.787 1.00 62.09 584 VAL A C 1
ATOM 4689 O O . VAL A 1 584 ? 6.010 -12.792 5.246 1.00 62.09 584 VAL A O 1
ATOM 4692 N N . PHE A 1 585 ? 6.951 -14.803 4.952 1.00 62.97 585 PHE A N 1
ATOM 4693 C CA . PHE A 1 585 ? 5.912 -15.517 5.705 1.00 62.97 585 PHE A CA 1
ATOM 4694 C C . PHE A 1 585 ? 5.912 -15.141 7.191 1.00 62.97 585 PHE A C 1
ATOM 4696 O O . PHE A 1 585 ? 4.844 -15.040 7.804 1.00 62.97 585 PHE A O 1
ATOM 4703 N N . ASN A 1 586 ? 7.087 -14.838 7.743 1.00 60.28 586 ASN A N 1
ATOM 4704 C CA . ASN A 1 586 ? 7.246 -14.435 9.138 1.00 60.28 586 ASN A CA 1
ATOM 4705 C C . ASN A 1 586 ? 6.663 -13.027 9.354 1.00 60.28 586 ASN A C 1
ATOM 4707 O O . ASN A 1 586 ? 5.977 -12.781 10.346 1.00 60.28 586 ASN A O 1
ATOM 4711 N N . LEU A 1 587 ? 6.791 -12.130 8.366 1.00 62.03 587 LEU A N 1
ATOM 4712 C CA . LEU A 1 587 ? 6.123 -10.823 8.376 1.00 62.03 587 LEU A CA 1
ATOM 4713 C C . LEU A 1 587 ? 4.587 -10.950 8.338 1.00 62.03 587 LEU A C 1
ATOM 4715 O O . LEU A 1 587 ? 3.881 -10.298 9.113 1.00 62.03 587 LEU A O 1
ATOM 4719 N N . ILE A 1 588 ? 4.055 -11.833 7.483 1.00 59.59 588 ILE A N 1
ATOM 4720 C CA . ILE A 1 588 ? 2.611 -12.126 7.410 1.00 59.59 588 ILE A CA 1
ATOM 4721 C C . ILE A 1 588 ? 2.096 -12.654 8.758 1.00 59.59 588 ILE A C 1
ATOM 4723 O O . ILE A 1 588 ? 0.983 -12.321 9.182 1.00 59.59 588 ILE A O 1
ATOM 4727 N N . ARG A 1 589 ? 2.904 -13.445 9.468 1.00 61.72 589 ARG A N 1
ATOM 4728 C CA . ARG A 1 589 ? 2.582 -13.957 10.800 1.00 61.72 589 ARG A CA 1
ATOM 4729 C C . ARG A 1 589 ? 2.573 -12.866 11.869 1.00 61.72 589 ARG A C 1
ATOM 4731 O O . ARG A 1 589 ? 1.603 -12.809 12.626 1.00 61.72 589 ARG A O 1
ATOM 4738 N N . THR A 1 590 ? 3.572 -11.984 11.916 1.00 56.69 590 THR A N 1
ATOM 4739 C CA . THR A 1 590 ? 3.592 -10.837 12.845 1.00 56.69 590 THR A CA 1
ATOM 4740 C C . THR A 1 590 ? 2.315 -10.005 12.700 1.00 56.69 590 THR A C 1
ATOM 4742 O O . THR A 1 590 ? 1.676 -9.655 13.693 1.00 56.69 590 THR A O 1
ATOM 4745 N N . ILE A 1 591 ? 1.848 -9.816 11.461 1.00 53.09 591 ILE A N 1
ATOM 4746 C CA . ILE A 1 591 ? 0.578 -9.146 11.140 1.00 53.09 591 ILE A CA 1
ATOM 4747 C C . ILE A 1 591 ? -0.652 -9.974 11.574 1.00 53.09 591 ILE A C 1
ATOM 4749 O O . ILE A 1 591 ? -1.655 -9.414 12.022 1.00 53.09 591 ILE A O 1
ATOM 4753 N N . ARG A 1 592 ? -0.606 -11.310 11.482 1.00 51.50 592 ARG A N 1
ATOM 4754 C CA . ARG A 1 592 ? -1.689 -12.212 11.924 1.00 51.50 592 ARG A CA 1
ATOM 4755 C C . ARG A 1 592 ? -1.840 -12.267 13.446 1.00 51.50 592 ARG A C 1
ATOM 4757 O O . ARG A 1 592 ? -2.970 -12.350 13.922 1.00 51.50 592 ARG A O 1
ATOM 4764 N N . VAL A 1 593 ? -0.748 -12.209 14.206 1.00 49.31 593 VAL A N 1
ATOM 4765 C CA . VAL A 1 593 ? -0.792 -12.262 15.679 1.00 49.31 593 VAL A CA 1
ATOM 4766 C C . VAL A 1 593 ? -1.234 -10.922 16.280 1.00 49.31 593 VAL A C 1
ATOM 4768 O O . VAL A 1 593 ? -1.975 -10.923 17.258 1.00 49.31 593 VAL A O 1
ATOM 4771 N N . LEU A 1 594 ? -0.966 -9.790 15.611 1.00 46.94 594 LEU A N 1
ATOM 4772 C CA . LEU A 1 594 ? -1.611 -8.493 15.907 1.00 46.94 594 LEU A CA 1
ATOM 4773 C C . LEU A 1 594 ? -3.153 -8.532 15.786 1.00 46.94 594 LEU A C 1
ATOM 4775 O O . LEU A 1 594 ? -3.840 -7.581 16.154 1.00 46.94 594 LEU A O 1
ATOM 4779 N N . ARG A 1 595 ? -3.718 -9.631 15.269 1.00 46.53 595 ARG A N 1
ATOM 4780 C CA . ARG A 1 595 ? -5.154 -9.867 15.108 1.00 46.53 595 ARG A CA 1
ATOM 4781 C C . ARG A 1 595 ? -5.772 -10.723 16.220 1.00 46.53 595 ARG A C 1
ATOM 4783 O O . ARG A 1 595 ? -6.963 -11.017 16.108 1.00 46.53 595 ARG A O 1
ATOM 4790 N N . HIS A 1 596 ? -5.023 -11.133 17.254 1.00 50.34 596 HIS A N 1
ATOM 4791 C CA . HIS A 1 596 ? -5.607 -11.797 18.428 1.00 50.34 596 HIS A CA 1
ATOM 4792 C C . HIS A 1 596 ? -6.538 -10.816 19.153 1.00 50.34 596 HIS A C 1
ATOM 4794 O O . HIS A 1 596 ? -6.119 -9.928 19.890 1.00 50.34 596 HIS A O 1
ATOM 4800 N N . ARG A 1 597 ? -7.832 -10.939 18.839 1.00 48.69 597 ARG A N 1
ATOM 4801 C CA . ARG A 1 597 ? -8.882 -9.986 19.207 1.00 48.69 597 ARG A CA 1
ATOM 4802 C C . ARG A 1 597 ? -9.144 -9.917 20.706 1.00 48.69 597 ARG A C 1
ATOM 4804 O O . ARG A 1 597 ? -9.680 -8.908 21.141 1.00 48.69 597 ARG A O 1
ATOM 4811 N N . GLU A 1 598 ? -8.799 -10.955 21.459 1.00 49.66 598 GLU A N 1
ATOM 4812 C CA . GLU A 1 598 ? -9.163 -11.077 22.873 1.00 49.66 598 GLU A CA 1
ATOM 4813 C C . GLU A 1 598 ? -8.412 -10.076 23.751 1.00 49.66 598 GLU A C 1
ATOM 4815 O O . GLU A 1 598 ? -9.055 -9.292 24.439 1.00 49.66 598 GLU A O 1
ATOM 4820 N N . HIS A 1 599 ? -7.088 -9.960 23.614 1.00 51.53 599 HIS A N 1
ATOM 4821 C CA . HIS A 1 599 ? -6.311 -8.974 24.380 1.00 51.53 599 HIS A CA 1
ATOM 4822 C C . HIS A 1 599 ? -6.698 -7.521 24.057 1.00 51.53 599 HIS A C 1
ATOM 4824 O O . HIS A 1 599 ? -6.732 -6.667 24.942 1.00 51.53 599 HIS A O 1
ATOM 4830 N N . LEU A 1 600 ? -7.054 -7.236 22.798 1.00 51.66 600 LEU A N 1
ATOM 4831 C CA . LEU A 1 600 ? -7.556 -5.918 22.396 1.00 51.66 600 LEU A CA 1
ATOM 4832 C C . LEU A 1 600 ? -8.969 -5.643 22.939 1.00 51.66 600 LEU A C 1
ATOM 4834 O O . LEU A 1 600 ? -9.276 -4.493 23.256 1.00 51.66 600 LEU A O 1
ATOM 4838 N N . LYS A 1 601 ? -9.819 -6.674 23.050 1.00 53.66 601 LYS A N 1
ATOM 4839 C CA . LYS A 1 601 ? -11.181 -6.589 23.603 1.00 53.66 601 LYS A CA 1
ATOM 4840 C C . LYS A 1 601 ? -11.121 -6.268 25.097 1.00 53.66 601 LYS A C 1
ATOM 4842 O O . LYS A 1 601 ? -11.726 -5.289 25.522 1.00 53.66 601 LYS A O 1
ATOM 4847 N N . THR A 1 602 ? -10.323 -7.015 25.861 1.00 57.31 602 THR A N 1
ATOM 4848 C CA . THR A 1 602 ? -10.115 -6.778 27.298 1.00 57.31 602 THR A CA 1
ATOM 4849 C C . THR A 1 602 ? -9.537 -5.382 27.540 1.00 57.31 602 THR A C 1
ATOM 4851 O O . THR A 1 602 ? -10.139 -4.584 28.254 1.00 57.31 602 THR A O 1
ATOM 4854 N N . GLY A 1 603 ? -8.459 -5.003 26.840 1.00 56.94 603 GLY A N 1
ATOM 4855 C CA . GLY A 1 603 ? -7.869 -3.665 26.976 1.00 56.94 603 GLY A CA 1
ATOM 4856 C C . GLY A 1 603 ? -8.838 -2.520 26.643 1.00 56.94 603 GLY A C 1
ATOM 4857 O O . GLY A 1 603 ? -8.880 -1.515 27.351 1.00 56.94 603 GLY A O 1
ATOM 4858 N N . SER A 1 604 ? -9.675 -2.680 25.611 1.00 55.97 604 SER A N 1
ATOM 4859 C CA . SER A 1 604 ? -10.683 -1.672 25.240 1.00 55.97 604 SER A CA 1
ATOM 4860 C C . SER A 1 604 ? -11.799 -1.543 26.282 1.00 55.97 604 SER A C 1
ATOM 4862 O O . SER A 1 604 ? -12.290 -0.440 26.527 1.00 55.97 604 SER A O 1
ATOM 4864 N N . ARG A 1 605 ? -12.205 -2.656 26.904 1.00 68.62 605 ARG A N 1
ATOM 4865 C CA . ARG A 1 605 ? -13.242 -2.686 27.945 1.00 68.62 605 ARG A CA 1
ATOM 4866 C C . ARG A 1 605 ? -12.793 -1.993 29.228 1.00 68.62 605 ARG A C 1
ATOM 4868 O O . ARG A 1 605 ? -13.557 -1.185 29.751 1.00 68.62 605 ARG A O 1
ATOM 4875 N N . HIS A 1 606 ? -11.565 -2.241 29.687 1.00 65.31 606 HIS A N 1
ATOM 4876 C CA . HIS A 1 606 ? -11.010 -1.550 30.858 1.00 65.31 606 HIS A CA 1
ATOM 4877 C C . HIS A 1 606 ? -10.769 -0.058 30.581 1.00 65.31 606 HIS A C 1
ATOM 4879 O O . HIS A 1 606 ? -11.061 0.779 31.429 1.00 65.31 606 HIS A O 1
ATOM 4885 N N . LEU A 1 607 ? -10.359 0.317 29.361 1.00 60.84 607 LEU A N 1
ATOM 4886 C CA . LEU A 1 607 ? -10.186 1.728 28.990 1.00 60.84 607 LEU A CA 1
ATOM 4887 C C . LEU A 1 607 ? -11.491 2.539 29.103 1.00 60.84 607 LEU A C 1
ATOM 4889 O O . LEU A 1 607 ? -11.489 3.644 29.640 1.00 60.84 607 LEU A O 1
ATOM 4893 N N . ILE A 1 608 ? -12.600 2.010 28.572 1.00 65.38 608 ILE A N 1
ATOM 4894 C CA . ILE A 1 608 ? -13.905 2.698 28.590 1.00 65.38 608 ILE A CA 1
ATOM 4895 C C . ILE A 1 608 ? -14.589 2.563 29.953 1.00 65.38 608 ILE A C 1
ATOM 4897 O O . ILE A 1 608 ? -15.326 3.460 30.371 1.00 65.38 608 ILE A O 1
ATOM 4901 N N . GLY A 1 609 ? -14.358 1.443 30.636 1.00 67.38 609 GLY A N 1
ATOM 4902 C CA . GLY A 1 609 ? -14.850 1.195 31.984 1.00 67.38 609 GLY A CA 1
ATOM 4903 C C . GLY A 1 609 ? -14.191 2.077 33.042 1.00 67.38 609 GLY A C 1
ATOM 4904 O O . GLY A 1 609 ? -14.845 2.349 34.042 1.00 67.38 609 GLY A O 1
ATOM 4905 N N . GLN A 1 610 ? -12.961 2.560 32.812 1.00 78.50 610 GLN A N 1
ATOM 4906 C CA . GLN A 1 610 ? -12.125 3.187 33.846 1.00 78.50 610 GLN A CA 1
ATOM 4907 C C . GLN A 1 610 ? -12.044 2.253 35.068 1.00 78.50 610 GLN A C 1
ATOM 4909 O O . GLN A 1 610 ? -11.893 1.051 34.894 1.00 78.50 610 GLN A O 1
ATOM 4914 N N . ASN A 1 611 ? -12.196 2.779 36.280 1.00 81.94 611 ASN A N 1
ATOM 4915 C CA . ASN A 1 611 ? -12.217 2.028 37.533 1.00 81.94 611 ASN A CA 1
ATOM 4916 C C . ASN A 1 611 ? -13.645 1.651 37.979 1.00 81.94 611 ASN A C 1
ATOM 4918 O O . ASN A 1 611 ? -13.957 1.655 39.171 1.00 81.94 611 ASN A O 1
ATOM 4922 N N . LYS A 1 612 ? -14.559 1.388 37.036 1.00 84.25 612 LYS A N 1
ATOM 4923 C CA . LYS A 1 612 ? -15.868 0.822 37.387 1.00 84.25 612 LYS A CA 1
ATOM 4924 C C . LYS A 1 612 ? -15.696 -0.599 37.889 1.00 84.25 612 LYS A C 1
ATOM 4926 O O . LYS A 1 612 ? -14.986 -1.380 37.267 1.00 84.25 612 LYS A O 1
ATOM 4931 N N . LYS A 1 613 ? -16.430 -0.957 38.936 1.00 86.31 613 LYS A N 1
ATOM 4932 C CA . LYS A 1 613 ? -16.505 -2.329 39.431 1.00 86.31 613 LYS A CA 1
ATOM 4933 C C . LYS A 1 613 ? -17.125 -3.233 38.362 1.00 86.31 613 LYS A C 1
ATOM 4935 O O . LYS A 1 613 ? -18.192 -2.926 37.821 1.00 86.31 613 LYS A O 1
ATOM 4940 N N . ARG A 1 614 ? -16.435 -4.329 38.040 1.00 87.19 614 ARG A N 1
ATOM 4941 C CA . ARG A 1 614 ? -16.808 -5.292 36.991 1.00 87.19 614 ARG A CA 1
ATOM 4942 C C . ARG A 1 614 ? -16.998 -6.678 37.588 1.00 87.19 614 ARG A C 1
ATOM 4944 O O . ARG A 1 614 ? -16.337 -7.040 38.557 1.00 87.19 614 ARG A O 1
ATOM 4951 N N . THR A 1 615 ? -17.853 -7.473 36.959 1.00 86.06 615 THR A N 1
ATOM 4952 C CA . THR A 1 615 ? -17.966 -8.902 37.252 1.00 86.06 615 THR A CA 1
ATOM 4953 C C . THR A 1 615 ? -16.947 -9.646 36.400 1.00 86.06 615 THR A C 1
ATOM 4955 O O . THR A 1 615 ? -17.093 -9.712 35.176 1.00 86.06 615 THR A O 1
ATOM 4958 N N . ILE A 1 616 ? -15.902 -10.158 37.054 1.00 80.88 616 ILE A N 1
ATOM 4959 C CA . ILE A 1 616 ? -14.791 -10.887 36.436 1.00 80.88 616 ILE A CA 1
ATOM 4960 C C . ILE A 1 616 ? -14.695 -12.266 37.096 1.00 80.88 616 ILE A C 1
ATOM 4962 O O . ILE A 1 616 ? -14.540 -12.360 38.311 1.00 80.88 616 ILE A O 1
ATOM 4966 N N . GLY A 1 617 ? -14.790 -13.336 36.305 1.00 70.38 617 GLY A N 1
ATOM 4967 C CA . GLY A 1 617 ? -14.754 -14.719 36.801 1.00 70.38 617 GLY A CA 1
ATOM 4968 C C . GLY A 1 617 ? -15.744 -15.630 36.076 1.00 70.38 617 GLY A C 1
ATOM 4969 O O . GLY A 1 617 ? -16.650 -15.150 35.401 1.00 70.38 617 GLY A O 1
ATOM 4970 N N . ASN A 1 618 ? -15.555 -16.952 36.165 1.00 69.06 618 ASN A N 1
ATOM 4971 C CA . ASN A 1 618 ? -16.402 -17.964 35.504 1.00 69.06 618 ASN A CA 1
ATOM 4972 C C . ASN A 1 618 ? -16.585 -17.756 33.984 1.00 69.06 618 ASN A C 1
ATOM 4974 O O . ASN A 1 618 ? -17.617 -18.102 33.420 1.00 69.06 618 ASN A O 1
ATOM 4978 N N . GLY A 1 619 ? -15.578 -17.179 33.317 1.00 73.38 619 GLY A N 1
ATOM 4979 C CA . GLY A 1 619 ? -15.617 -16.874 31.882 1.00 73.38 619 GLY A CA 1
ATOM 4980 C C . GLY A 1 619 ? -16.279 -15.540 31.515 1.00 73.38 619 GLY A C 1
ATOM 4981 O O . GLY A 1 619 ? -16.346 -15.216 30.332 1.00 73.38 619 GLY A O 1
ATOM 4982 N N . PHE A 1 620 ? -16.718 -14.744 32.494 1.00 80.50 620 PHE A N 1
ATOM 4983 C CA . PHE A 1 620 ? -17.341 -13.439 32.271 1.00 80.50 620 PHE A CA 1
ATOM 4984 C C . PHE A 1 620 ? -16.382 -12.277 32.570 1.00 80.50 620 PHE A C 1
ATOM 4986 O O . PHE A 1 620 ? -15.592 -12.329 33.511 1.00 80.50 620 PHE A O 1
ATOM 4993 N N . ASP A 1 621 ? -16.485 -11.219 31.761 1.00 83.38 621 ASP A N 1
ATOM 4994 C CA . ASP A 1 621 ? -15.903 -9.887 31.984 1.00 83.38 621 ASP A CA 1
ATOM 4995 C C . ASP A 1 621 ? -16.951 -8.847 31.558 1.00 83.38 621 ASP A C 1
ATOM 4997 O O . ASP A 1 621 ? -17.080 -8.503 30.373 1.00 83.38 621 ASP A O 1
ATOM 5001 N N . LEU A 1 622 ? -17.744 -8.399 32.533 1.00 89.12 622 LEU A N 1
ATOM 5002 C CA . LEU A 1 622 ? -18.917 -7.550 32.331 1.00 89.12 622 LEU A CA 1
ATOM 5003 C C . LEU A 1 622 ? -18.834 -6.283 33.196 1.00 89.12 622 LEU A C 1
ATOM 5005 O O . LEU A 1 622 ? -18.568 -6.350 34.393 1.00 89.12 622 LEU A O 1
ATOM 5009 N N . ASP A 1 623 ? -19.129 -5.120 32.604 1.00 91.00 623 ASP A N 1
ATOM 5010 C CA . ASP A 1 623 ? -19.465 -3.878 33.322 1.00 91.00 623 ASP A CA 1
ATOM 5011 C C . ASP A 1 623 ? -20.866 -4.038 33.926 1.00 91.00 623 ASP A C 1
ATOM 5013 O O . ASP A 1 623 ? -21.864 -3.561 33.372 1.00 91.00 623 ASP A O 1
ATOM 5017 N N . LEU A 1 624 ? -20.913 -4.831 34.991 1.00 91.75 624 LEU A N 1
ATOM 5018 C CA . LEU A 1 624 ? -22.072 -5.240 35.766 1.00 91.75 624 LEU A CA 1
ATOM 5019 C C . LEU A 1 624 ? -21.608 -5.408 37.214 1.00 91.75 624 LEU A C 1
ATOM 5021 O O . LEU A 1 624 ? -20.592 -6.063 37.457 1.00 91.75 624 LEU A O 1
ATOM 5025 N N . CYS A 1 625 ? -22.338 -4.828 38.162 1.00 92.69 625 CYS A N 1
ATOM 5026 C CA . CYS A 1 625 ? -22.072 -4.992 39.587 1.00 92.69 625 CYS A CA 1
ATOM 5027 C C . CYS A 1 625 ? -23.357 -4.886 40.416 1.00 92.69 625 CYS A C 1
ATOM 5029 O O . CYS A 1 625 ? -24.265 -4.117 40.085 1.00 92.69 625 CYS A O 1
ATOM 5031 N N . SER A 1 626 ? -23.405 -5.619 41.524 1.00 92.81 626 SER A N 1
ATOM 5032 C CA . SER A 1 626 ? -24.465 -5.493 42.524 1.00 92.81 626 SER A CA 1
ATOM 5033 C C . SER A 1 626 ? -24.262 -4.223 43.352 1.00 92.81 626 SER A C 1
ATOM 5035 O O . SER A 1 626 ? -23.159 -3.966 43.834 1.00 92.81 626 SER A O 1
ATOM 5037 N N . ILE A 1 627 ? -25.320 -3.425 43.480 1.00 94.50 627 ILE A N 1
ATOM 5038 C CA . ILE A 1 627 ? -25.379 -2.223 44.323 1.00 94.50 627 ILE A CA 1
ATOM 5039 C C . ILE A 1 627 ? -25.966 -2.564 45.695 1.00 94.50 627 ILE A C 1
ATOM 5041 O O . ILE A 1 627 ? -25.485 -2.075 46.709 1.00 94.50 627 ILE A O 1
ATOM 5045 N N . SER A 1 628 ? -26.973 -3.434 45.714 1.00 92.31 628 SER A N 1
ATOM 5046 C CA . SER A 1 628 ? -27.522 -4.079 46.908 1.00 92.31 628 SER A CA 1
ATOM 5047 C C . SER A 1 628 ? -27.801 -5.551 46.593 1.00 92.31 628 SER A C 1
ATOM 5049 O O . SER A 1 628 ? -27.604 -5.984 45.453 1.00 92.31 628 SER A O 1
ATOM 5051 N N . ASP A 1 629 ? -28.309 -6.313 47.563 1.00 90.19 629 ASP A N 1
ATOM 5052 C CA . ASP A 1 629 ? -28.645 -7.733 47.380 1.00 90.19 629 ASP A CA 1
ATOM 5053 C C . ASP A 1 629 ? -29.643 -7.980 46.236 1.00 90.19 629 ASP A C 1
ATOM 5055 O O . ASP A 1 629 ? -29.647 -9.050 45.628 1.00 90.19 629 ASP A O 1
ATOM 5059 N N . ARG A 1 630 ? -30.470 -6.975 45.905 1.00 94.69 630 ARG A N 1
ATOM 5060 C CA . ARG A 1 630 ? -31.555 -7.088 44.916 1.00 94.69 630 ARG A CA 1
ATOM 5061 C C . ARG A 1 630 ? -31.441 -6.132 43.728 1.00 94.69 630 ARG A C 1
ATOM 5063 O O . ARG A 1 630 ? -32.269 -6.194 42.818 1.00 94.69 630 ARG A O 1
ATOM 5070 N N . ILE A 1 631 ? -30.442 -5.246 43.702 1.00 96.50 631 ILE A N 1
ATOM 5071 C CA . ILE A 1 631 ? -30.296 -4.220 42.658 1.00 96.50 631 ILE A CA 1
ATOM 5072 C C . ILE A 1 631 ? -28.924 -4.311 41.996 1.00 96.50 631 ILE A C 1
ATOM 5074 O O . ILE A 1 631 ? -27.887 -4.168 42.642 1.00 96.50 631 ILE A O 1
ATOM 5078 N N . ILE A 1 632 ? -28.930 -4.467 40.675 1.00 96.31 632 ILE A N 1
ATOM 5079 C CA . ILE A 1 632 ? -27.747 -4.569 39.824 1.00 96.31 632 ILE A CA 1
ATOM 5080 C C . ILE A 1 632 ? -27.676 -3.343 38.913 1.00 96.31 632 ILE A C 1
ATOM 5082 O O . ILE A 1 632 ? -28.660 -2.939 38.289 1.00 96.31 632 ILE A O 1
ATOM 5086 N N . ALA A 1 633 ? -26.479 -2.781 38.784 1.00 96.50 633 ALA A N 1
ATOM 5087 C CA . ALA A 1 633 ? -26.166 -1.732 37.827 1.00 96.50 633 ALA A CA 1
ATOM 5088 C C . ALA A 1 633 ? -25.272 -2.284 36.716 1.00 96.50 633 ALA A C 1
ATOM 5090 O O . ALA A 1 633 ? -24.279 -2.960 36.985 1.00 96.50 633 ALA A O 1
ATOM 5091 N N . MET A 1 634 ? -25.579 -1.956 35.461 1.00 94.69 634 MET A N 1
ATOM 5092 C CA . MET A 1 634 ? -24.731 -2.349 34.333 1.00 94.69 634 MET A CA 1
ATOM 5093 C C . MET A 1 634 ? -24.680 -1.299 33.220 1.00 94.69 634 MET A C 1
ATOM 5095 O O . MET A 1 634 ? -25.481 -0.360 33.161 1.00 94.69 634 MET A O 1
ATOM 5099 N N . SER A 1 635 ? -23.715 -1.453 32.313 1.00 92.19 635 SER A N 1
ATOM 5100 C CA . SER A 1 635 ? -23.698 -0.718 31.043 1.00 92.19 635 SER A CA 1
ATOM 5101 C C . SER A 1 635 ? -24.582 -1.378 29.982 1.00 92.19 635 SER A C 1
ATOM 5103 O O . SER A 1 635 ? -24.983 -2.533 30.114 1.00 92.19 635 SER A O 1
ATOM 5105 N N . PHE A 1 636 ? -24.873 -0.641 28.906 1.00 91.88 636 PHE A N 1
ATOM 5106 C CA . PHE A 1 636 ? -25.733 -1.115 27.822 1.00 91.88 636 PHE A CA 1
ATOM 5107 C C . PHE A 1 636 ? -25.259 -2.464 27.233 1.00 91.88 636 PHE A C 1
ATOM 5109 O O . PHE A 1 636 ? -24.143 -2.514 26.696 1.00 91.88 636 PHE A O 1
ATOM 5116 N N . PRO A 1 637 ? -26.098 -3.521 27.255 1.00 91.19 637 PRO A N 1
ATOM 5117 C CA . PRO A 1 637 ? -25.786 -4.791 26.615 1.00 91.19 637 PRO A CA 1
ATOM 5118 C C . PRO A 1 637 ? -25.908 -4.645 25.096 1.00 91.19 637 PRO A C 1
ATOM 5120 O O . PRO A 1 637 ? -26.919 -4.200 24.556 1.00 91.19 637 PRO A O 1
ATOM 5123 N N . SER A 1 638 ? -24.838 -4.979 24.385 1.00 84.00 638 SER A N 1
ATOM 5124 C CA . SER A 1 638 ? -24.676 -4.664 22.967 1.00 84.00 638 SER A CA 1
ATOM 5125 C C . SER A 1 638 ? -24.339 -5.899 22.138 1.00 84.00 638 SER A C 1
ATOM 5127 O O . SER A 1 638 ? -23.921 -6.925 22.662 1.00 84.00 638 SER A O 1
ATOM 5129 N N . LYS A 1 639 ? -24.506 -5.801 20.816 1.00 76.19 639 LYS A N 1
ATOM 5130 C CA . LYS A 1 639 ? -24.147 -6.861 19.867 1.00 76.19 639 LYS A CA 1
ATOM 5131 C C . LYS A 1 639 ? -23.266 -6.297 18.757 1.00 76.19 639 LYS A C 1
ATOM 5133 O O . LYS A 1 639 ? -23.380 -5.132 18.380 1.00 76.19 639 LYS A O 1
ATOM 5138 N N . GLY A 1 640 ? -22.408 -7.136 18.181 1.00 63.69 640 GLY A N 1
ATOM 5139 C CA . GLY A 1 640 ? -21.587 -6.761 17.030 1.00 63.69 640 GLY A CA 1
ATOM 5140 C C . GLY A 1 640 ? -20.344 -5.966 17.429 1.00 63.69 640 GLY A C 1
ATOM 5141 O O . GLY A 1 640 ? -19.568 -6.415 18.264 1.00 63.69 640 GLY A O 1
ATOM 5142 N N . THR A 1 641 ? -20.100 -4.820 16.791 1.00 48.97 641 THR A N 1
ATOM 5143 C CA . THR A 1 641 ? -18.873 -4.032 17.020 1.00 48.97 641 THR A CA 1
ATOM 5144 C C . THR A 1 641 ? -18.849 -3.325 18.370 1.00 48.97 641 THR A C 1
ATOM 5146 O O . THR A 1 641 ? -17.770 -3.157 18.927 1.00 48.97 641 THR A O 1
ATOM 5149 N N . ASP A 1 642 ? -20.013 -2.957 18.910 1.00 58.94 642 ASP A N 1
ATOM 5150 C CA . ASP A 1 642 ? -20.118 -2.279 20.209 1.00 58.94 642 ASP A CA 1
ATOM 5151 C C . ASP A 1 642 ? -19.772 -3.227 21.377 1.00 58.94 642 ASP A C 1
ATOM 5153 O O . ASP A 1 642 ? -19.198 -2.791 22.374 1.00 58.94 642 ASP A O 1
ATOM 5157 N N . ALA A 1 643 ? -19.988 -4.540 21.211 1.00 68.75 643 ALA A N 1
ATOM 5158 C CA . ALA A 1 643 ? -19.634 -5.579 22.193 1.00 68.75 643 ALA A CA 1
ATOM 5159 C C . ALA A 1 643 ? -18.113 -5.774 22.354 1.00 68.75 643 ALA A C 1
ATOM 5161 O O . ALA A 1 643 ? -17.644 -6.503 23.233 1.00 68.75 643 ALA A O 1
ATOM 5162 N N . PHE A 1 644 ? -17.320 -5.118 21.499 1.00 59.72 644 PHE A N 1
ATOM 5163 C CA . PHE A 1 644 ? -15.867 -5.088 21.621 1.00 59.72 644 PHE A CA 1
ATOM 5164 C C . PHE A 1 644 ? -15.400 -4.269 22.829 1.00 59.72 644 PHE A C 1
ATOM 5166 O O . PHE A 1 644 ? -14.336 -4.536 23.373 1.00 59.72 644 PHE A O 1
ATOM 5173 N N . PHE A 1 645 ? -16.194 -3.283 23.246 1.00 65.19 645 PHE A N 1
ATOM 5174 C CA . PHE A 1 645 ? -15.841 -2.365 24.328 1.00 65.19 645 PHE A CA 1
ATOM 5175 C C . PHE A 1 645 ? -16.967 -2.155 25.354 1.00 65.19 645 PHE A C 1
ATOM 5177 O O . PHE A 1 645 ? -16.748 -1.529 26.386 1.00 65.19 645 PHE A O 1
ATOM 5184 N N . ARG A 1 646 ? -18.163 -2.699 25.102 1.00 77.69 646 ARG A N 1
ATOM 5185 C CA . ARG A 1 646 ? -19.284 -2.796 26.051 1.00 77.69 646 ARG A CA 1
ATOM 5186 C C . ARG A 1 646 ? -19.589 -4.256 26.381 1.00 77.69 646 ARG A C 1
ATOM 5188 O O . ARG A 1 646 ? -18.964 -5.172 25.839 1.00 77.69 646 ARG A O 1
ATOM 5195 N N . ASN A 1 647 ? -20.571 -4.455 27.254 1.00 85.12 647 ASN A N 1
ATOM 5196 C CA . ASN A 1 647 ? -21.120 -5.771 27.546 1.00 85.12 647 ASN A CA 1
ATOM 5197 C C . ASN A 1 647 ? -21.653 -6.426 26.265 1.00 85.12 647 ASN A C 1
ATOM 5199 O O . ASN A 1 647 ? -22.358 -5.779 25.480 1.00 85.12 647 ASN A O 1
ATOM 5203 N N . ASP A 1 648 ? -21.305 -7.694 26.051 1.00 85.19 648 ASP A N 1
ATOM 5204 C CA . ASP A 1 648 ? -21.968 -8.513 25.038 1.00 85.19 648 ASP A CA 1
ATOM 5205 C C . ASP A 1 648 ? -23.327 -8.939 25.597 1.00 85.19 648 ASP A C 1
ATOM 5207 O O . ASP A 1 648 ? -23.414 -9.411 26.728 1.00 85.19 648 ASP A O 1
ATOM 5211 N N . ILE A 1 649 ? -24.398 -8.725 24.836 1.00 87.81 649 ILE A N 1
ATOM 5212 C CA . ILE A 1 649 ? -25.755 -9.056 25.278 1.00 87.81 649 ILE A CA 1
ATOM 5213 C C . ILE A 1 649 ? -25.932 -10.551 25.554 1.00 87.81 649 ILE A C 1
ATOM 5215 O O . ILE A 1 649 ? -26.697 -10.901 26.446 1.00 87.81 649 ILE A O 1
ATOM 5219 N N . VAL A 1 650 ? -25.213 -11.415 24.831 1.00 87.44 650 VAL A N 1
ATOM 5220 C CA . VAL A 1 650 ? -25.261 -12.866 25.048 1.00 87.44 650 VAL A CA 1
ATOM 5221 C C . VAL A 1 650 ? -24.591 -13.213 26.372 1.00 87.44 650 VAL A C 1
ATOM 5223 O O . VAL A 1 650 ? -25.164 -13.954 27.161 1.00 87.44 650 VAL A O 1
ATOM 5226 N N . ASP A 1 651 ? -23.429 -12.617 26.649 1.00 88.12 651 ASP A N 1
ATOM 5227 C CA . ASP A 1 651 ? -22.699 -12.839 27.900 1.00 88.12 651 ASP A CA 1
ATOM 5228 C C . ASP A 1 651 ? -23.512 -12.338 29.110 1.00 88.12 651 ASP A C 1
ATOM 5230 O O . ASP A 1 651 ? -23.560 -13.009 30.135 1.00 88.12 651 ASP A O 1
ATOM 5234 N N . VAL A 1 652 ? -24.185 -11.183 28.995 1.00 92.69 652 VAL A N 1
ATOM 5235 C CA . VAL A 1 652 ? -25.046 -10.642 30.068 1.00 92.69 652 VAL A CA 1
ATOM 5236 C C . VAL A 1 652 ? -26.273 -11.514 30.299 1.00 92.69 652 VAL A C 1
ATOM 5238 O O . VAL A 1 652 ? -26.586 -11.814 31.444 1.00 92.69 652 VAL A O 1
ATOM 5241 N N . SER A 1 653 ? -26.964 -11.913 29.229 1.00 93.06 653 SER A N 1
ATOM 5242 C CA . SER A 1 653 ? -28.115 -12.821 29.298 1.00 93.06 653 SER A CA 1
ATOM 5243 C C . SER A 1 653 ? -27.729 -14.129 29.990 1.00 93.06 653 SER A C 1
ATOM 5245 O O . SER A 1 653 ? -28.332 -14.495 30.993 1.00 93.06 653 SER A O 1
ATOM 5247 N N . HIS A 1 654 ? -26.636 -14.753 29.544 1.00 92.31 654 HIS A N 1
ATOM 5248 C CA . HIS A 1 654 ? -26.136 -15.994 30.124 1.00 92.31 654 HIS A CA 1
ATOM 5249 C C . HIS A 1 654 ? -25.723 -15.829 31.591 1.00 92.31 654 HIS A C 1
ATOM 5251 O O . HIS A 1 654 ? -26.030 -16.689 32.409 1.00 92.31 654 HIS A O 1
ATOM 5257 N N . TYR A 1 655 ? -25.072 -14.718 31.949 1.00 93.69 655 TYR A N 1
ATOM 5258 C CA . TYR A 1 655 ? -24.734 -14.426 33.340 1.00 93.69 655 TYR A CA 1
ATOM 5259 C C . TYR A 1 655 ? -25.984 -14.285 34.219 1.00 93.69 655 TYR A C 1
ATOM 5261 O O . TYR A 1 655 ? -26.029 -14.861 35.305 1.00 93.69 655 TYR A O 1
ATOM 5269 N N . LEU A 1 656 ? -27.003 -13.547 33.766 1.00 94.50 656 LEU A N 1
ATOM 5270 C CA . LEU A 1 656 ? -28.229 -13.347 34.541 1.00 94.50 656 LEU A CA 1
ATOM 5271 C C . LEU A 1 656 ? -29.034 -14.644 34.678 1.00 94.50 656 LEU A C 1
ATOM 5273 O O . LEU A 1 656 ? -29.495 -14.947 35.774 1.00 94.50 656 LEU A O 1
ATOM 5277 N N . ASP A 1 657 ? -29.137 -15.433 33.608 1.00 93.19 657 ASP A N 1
ATOM 5278 C CA . ASP A 1 657 ? -29.818 -16.731 33.621 1.00 93.19 657 ASP A CA 1
ATOM 5279 C C . ASP A 1 657 ? -29.100 -17.731 34.546 1.00 93.19 657 ASP A C 1
ATOM 5281 O O . ASP A 1 657 ? -29.746 -18.397 35.352 1.00 93.19 657 ASP A O 1
ATOM 5285 N N . LEU A 1 658 ? -27.762 -17.793 34.495 1.00 91.69 658 LEU A N 1
ATOM 5286 C CA . LEU A 1 658 ? -26.958 -18.663 35.361 1.00 91.69 658 LEU A CA 1
ATOM 5287 C C . LEU A 1 658 ? -27.048 -18.254 36.840 1.00 91.69 658 LEU A C 1
ATOM 5289 O O . LEU A 1 658 ? -27.051 -19.112 37.718 1.00 91.69 658 LEU A O 1
ATOM 5293 N N . THR A 1 659 ? -27.086 -16.949 37.118 1.00 91.62 659 THR A N 1
ATOM 5294 C CA . THR A 1 659 ? -26.999 -16.427 38.493 1.00 91.62 659 THR A CA 1
ATOM 5295 C C . THR A 1 659 ? -28.362 -16.332 39.177 1.00 91.62 659 THR A C 1
ATOM 5297 O O . THR A 1 659 ? -28.465 -16.611 40.368 1.00 91.62 659 THR A O 1
ATOM 5300 N N . TYR A 1 660 ? -29.408 -15.944 38.441 1.00 94.31 660 TYR A N 1
ATOM 5301 C CA . TYR A 1 660 ? -30.721 -15.598 39.000 1.00 94.31 660 TYR A CA 1
ATOM 5302 C C . TYR A 1 660 ? -31.885 -16.394 38.392 1.00 94.31 660 TYR A C 1
ATOM 5304 O O . TYR A 1 660 ? -33.007 -16.305 38.893 1.00 94.31 660 TYR A O 1
ATOM 5312 N N . GLY A 1 661 ? -31.660 -17.174 37.330 1.00 93.12 661 GLY A N 1
ATOM 5313 C CA . GLY A 1 661 ? -32.709 -17.952 36.668 1.00 93.12 661 GLY A CA 1
ATOM 5314 C C . GLY A 1 661 ? -33.853 -17.069 36.162 1.00 93.12 661 GLY A C 1
ATOM 5315 O O . GLY A 1 661 ? -33.647 -16.163 35.357 1.00 93.12 661 GLY A O 1
ATOM 5316 N N . GLU A 1 662 ? -35.071 -17.315 36.646 1.00 94.38 662 GLU A N 1
ATOM 5317 C CA . GLU A 1 662 ? -36.268 -16.540 36.282 1.00 94.38 662 GLU A CA 1
ATOM 5318 C C . GLU A 1 662 ? -36.495 -15.300 37.166 1.00 94.38 662 GLU A C 1
ATOM 5320 O O . GLU A 1 662 ? -37.377 -14.490 36.887 1.00 94.38 662 GLU A O 1
ATOM 5325 N N . HIS A 1 663 ? -35.671 -15.100 38.198 1.00 96.50 663 HIS A N 1
ATOM 5326 C CA . HIS A 1 663 ? -35.865 -14.077 39.228 1.00 96.50 663 HIS A CA 1
ATOM 5327 C C . HIS A 1 663 ? -35.220 -12.723 38.901 1.00 96.50 663 HIS A C 1
ATOM 5329 O O . HIS A 1 663 ? -34.857 -11.984 39.810 1.00 96.50 663 HIS A O 1
ATOM 5335 N N . TYR A 1 664 ? -35.059 -12.353 37.627 1.00 97.56 664 TYR A N 1
ATOM 5336 C CA . TYR A 1 664 ? -34.528 -11.034 37.258 1.00 97.56 664 TYR A CA 1
ATOM 5337 C C . TYR A 1 664 ? -35.422 -10.276 36.278 1.00 97.56 664 TYR A C 1
ATOM 5339 O O . TYR A 1 664 ? -36.043 -10.860 35.389 1.00 97.56 664 TYR A O 1
ATOM 5347 N N . ARG A 1 665 ? -35.411 -8.945 36.392 1.00 97.50 665 ARG A N 1
ATOM 5348 C CA . ARG A 1 665 ? -36.019 -8.023 35.423 1.00 97.50 665 ARG A CA 1
ATOM 5349 C C . ARG A 1 665 ? -35.020 -6.950 35.002 1.00 97.50 665 ARG A C 1
ATOM 5351 O O . ARG A 1 665 ? -34.327 -6.377 35.840 1.00 97.50 665 ARG A O 1
ATOM 5358 N N . VAL A 1 666 ? -34.936 -6.665 33.705 1.00 97.75 666 VAL A N 1
ATOM 5359 C CA . VAL A 1 666 ? -34.011 -5.666 33.153 1.00 97.75 666 VAL A CA 1
ATOM 5360 C C . VAL A 1 666 ? -34.745 -4.352 32.895 1.00 97.75 666 VAL A C 1
ATOM 5362 O O . VAL A 1 666 ? -35.774 -4.338 32.230 1.00 97.75 666 VAL A O 1
ATOM 5365 N N . TYR A 1 667 ? -34.186 -3.234 33.354 1.00 97.69 667 TYR A N 1
ATOM 5366 C CA . TYR A 1 667 ? -34.689 -1.892 33.060 1.00 97.69 667 TYR A CA 1
ATOM 5367 C C . TYR A 1 667 ? -33.758 -1.181 32.078 1.00 97.69 667 TYR A C 1
ATOM 5369 O O . TYR A 1 667 ? -32.609 -0.857 32.402 1.00 97.69 667 TYR A O 1
ATOM 5377 N N . ASN A 1 668 ? -34.262 -0.918 30.873 1.00 96.69 668 ASN A N 1
ATOM 5378 C CA . ASN A 1 668 ? -33.558 -0.166 29.841 1.00 96.69 668 ASN A CA 1
ATOM 5379 C C . ASN A 1 668 ? -33.979 1.307 29.868 1.00 96.69 668 ASN A C 1
ATOM 5381 O O . ASN A 1 668 ? -35.064 1.665 29.402 1.00 96.69 668 ASN A O 1
ATOM 5385 N N . LEU A 1 669 ? -33.074 2.156 30.355 1.00 96.00 669 LEU A N 1
ATOM 5386 C CA . LEU A 1 669 ? -33.298 3.594 30.506 1.00 96.00 669 LEU A CA 1
ATOM 5387 C C . LEU A 1 669 ?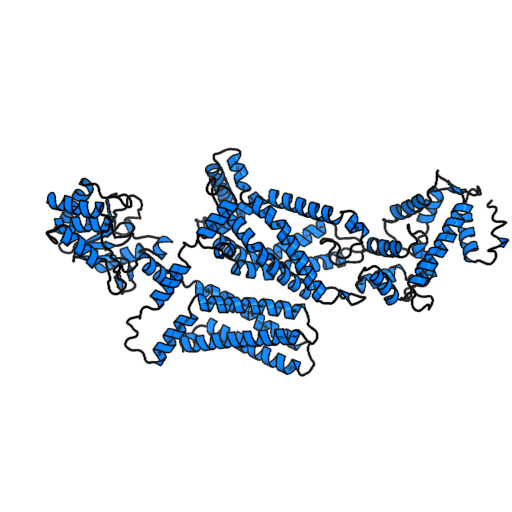 -32.997 4.418 29.236 1.00 96.00 669 LEU A C 1
ATOM 5389 O O . LEU A 1 669 ? -33.059 5.647 29.259 1.00 96.00 669 LEU A O 1
ATOM 5393 N N . CYS A 1 670 ? -32.578 3.780 28.138 1.00 90.69 670 CYS A N 1
ATOM 5394 C CA . CYS A 1 670 ? -32.210 4.476 26.907 1.00 90.69 670 CYS A CA 1
ATOM 5395 C C . CYS A 1 670 ? -33.434 4.784 26.035 1.00 90.69 670 CYS A C 1
ATOM 5397 O O . CYS A 1 670 ? -34.124 3.867 25.568 1.00 90.69 670 CYS A O 1
ATOM 5399 N N . SER A 1 671 ? -33.629 6.063 25.700 1.00 90.12 671 SER A N 1
ATOM 5400 C CA . SER A 1 671 ? -34.489 6.456 24.577 1.00 90.12 671 SER A CA 1
ATOM 5401 C C . SER A 1 671 ? -33.821 6.132 23.236 1.00 90.12 671 SER A C 1
ATOM 5403 O O . SER A 1 671 ? -34.465 5.657 22.303 1.00 90.12 671 SER A O 1
ATOM 5405 N N . GLU A 1 672 ? -32.496 6.286 23.177 1.00 88.12 672 GLU A N 1
ATOM 5406 C CA . GLU A 1 672 ? -31.701 6.274 21.953 1.00 88.12 672 GLU A CA 1
ATOM 5407 C C . GLU A 1 672 ? -31.178 4.887 21.544 1.00 88.12 672 GLU A C 1
ATOM 5409 O O . GLU A 1 672 ? -30.615 4.726 20.459 1.00 88.12 672 GLU A O 1
ATOM 5414 N N . ARG A 1 673 ? -31.326 3.871 22.407 1.00 84.56 673 ARG A N 1
ATOM 5415 C CA . ARG A 1 673 ? -30.830 2.508 22.158 1.00 84.56 673 ARG A CA 1
ATOM 5416 C C . ARG A 1 673 ? -31.838 1.431 22.545 1.00 84.56 673 ARG A C 1
ATOM 5418 O O . ARG A 1 673 ? -32.466 1.487 23.600 1.00 84.56 673 ARG A O 1
ATOM 5425 N N . PHE A 1 674 ? -31.916 0.398 21.712 1.00 87.25 674 PHE A N 1
ATOM 5426 C CA . PHE A 1 674 ? -32.750 -0.781 21.926 1.00 87.25 674 PHE A CA 1
ATOM 5427 C C . PHE A 1 674 ? -32.024 -2.053 21.472 1.00 87.25 674 PHE A C 1
ATOM 5429 O O . PHE A 1 674 ? -31.077 -2.005 20.684 1.00 87.25 674 PHE A O 1
ATOM 5436 N N . TYR A 1 675 ? -32.472 -3.190 21.990 1.00 89.19 675 TYR A N 1
ATOM 5437 C CA . TYR A 1 675 ? -32.026 -4.531 21.623 1.00 89.19 675 TYR A CA 1
ATOM 5438 C C . TYR A 1 675 ? -33.231 -5.477 21.625 1.00 89.19 675 TYR A C 1
ATOM 5440 O O . TYR A 1 675 ? -34.300 -5.117 22.112 1.00 89.19 675 TYR A O 1
ATOM 5448 N N . ASN A 1 676 ? -33.066 -6.671 21.054 1.00 86.94 676 ASN A N 1
ATOM 5449 C CA . ASN A 1 676 ? -34.113 -7.689 21.076 1.00 86.94 676 ASN A CA 1
ATOM 5450 C C . ASN A 1 676 ? -34.342 -8.168 22.522 1.00 86.94 676 ASN A C 1
ATOM 5452 O O . ASN A 1 676 ? -33.404 -8.655 23.151 1.00 86.94 676 ASN A O 1
ATOM 5456 N N . THR A 1 677 ? -35.560 -8.026 23.039 1.00 90.94 677 THR A N 1
ATOM 5457 C CA . THR A 1 677 ? -35.934 -8.391 24.416 1.00 90.94 677 THR A CA 1
ATOM 5458 C C . THR A 1 677 ? -35.973 -9.899 24.640 1.00 90.94 677 THR A C 1
ATOM 5460 O O . THR A 1 677 ? -35.778 -10.342 25.769 1.00 90.94 677 THR A O 1
ATOM 5463 N N . ALA A 1 678 ? -36.064 -10.691 23.567 1.00 90.12 678 ALA A N 1
ATOM 5464 C CA . ALA A 1 678 ? -36.008 -12.149 23.630 1.00 90.12 678 ALA A CA 1
ATOM 5465 C C . ALA A 1 678 ? -34.703 -12.692 24.251 1.00 90.12 678 ALA A C 1
ATOM 5467 O O . ALA A 1 678 ? -34.694 -13.805 24.761 1.00 90.12 678 ALA A O 1
ATOM 5468 N N . PHE A 1 679 ? -33.603 -11.920 24.257 1.00 89.62 679 PHE A N 1
ATOM 5469 C CA . PHE A 1 679 ? -32.373 -12.305 24.975 1.00 89.62 679 PHE A CA 1
ATOM 5470 C C . PHE A 1 679 ? -32.564 -12.395 26.495 1.00 89.62 679 PHE A C 1
ATOM 5472 O O . PHE A 1 679 ? -31.787 -13.059 27.166 1.00 89.62 679 PHE A O 1
ATOM 5479 N N . PHE A 1 680 ? -33.573 -11.717 27.030 1.00 95.06 680 PHE A N 1
ATOM 5480 C CA . PHE A 1 680 ? -33.898 -11.690 28.451 1.00 95.06 680 PHE A CA 1
ATOM 5481 C C . PHE A 1 680 ? -35.294 -12.266 28.702 1.00 95.06 680 PHE A C 1
ATOM 5483 O O . PHE A 1 680 ? -35.957 -11.867 29.656 1.00 95.06 680 PHE A O 1
ATOM 5490 N N . HIS A 1 681 ? -35.766 -13.158 27.819 1.00 95.31 681 HIS A N 1
ATOM 5491 C CA . HIS A 1 681 ? -37.076 -13.818 27.928 1.00 95.31 681 HIS A CA 1
ATOM 5492 C C . HIS A 1 681 ? -38.236 -12.820 28.072 1.00 95.31 681 HIS A C 1
ATOM 5494 O O . HIS A 1 681 ? -39.155 -13.022 28.858 1.00 95.31 681 HIS A O 1
ATOM 5500 N N . ASP A 1 682 ? -38.125 -11.684 27.375 1.00 93.69 682 ASP A N 1
ATOM 5501 C CA . ASP A 1 682 ? -39.067 -10.560 27.419 1.00 93.69 682 ASP A CA 1
ATOM 5502 C C . ASP A 1 682 ? -39.287 -9.935 28.814 1.00 93.69 682 ASP A C 1
ATOM 5504 O O . ASP A 1 682 ? -40.179 -9.111 29.004 1.00 93.69 682 ASP A O 1
ATOM 5508 N N . ARG A 1 683 ? -38.387 -10.200 29.775 1.00 95.31 683 ARG A N 1
ATOM 5509 C CA . ARG A 1 683 ? -38.346 -9.574 31.111 1.00 95.31 683 ARG A CA 1
ATOM 5510 C C . ARG A 1 683 ? -37.660 -8.201 31.094 1.00 95.31 683 ARG A C 1
ATOM 5512 O O . ARG A 1 683 ? -36.826 -7.903 31.951 1.00 95.31 683 ARG A O 1
ATOM 5519 N N . VAL A 1 684 ? -37.970 -7.368 30.097 1.00 96.25 684 VAL A N 1
ATOM 5520 C CA . VAL A 1 684 ? -37.353 -6.043 29.907 1.00 96.25 684 VAL A CA 1
ATOM 5521 C C . VAL A 1 684 ? -38.407 -4.943 29.954 1.00 96.25 684 VAL A C 1
ATOM 5523 O O . VAL A 1 684 ? -39.261 -4.866 29.075 1.00 96.25 684 VAL A O 1
ATOM 5526 N N . GLU A 1 685 ? -38.289 -4.027 30.912 1.00 96.31 685 GLU A N 1
ATOM 5527 C CA . GLU A 1 685 ? -39.079 -2.797 30.943 1.00 96.31 685 GLU A CA 1
ATOM 5528 C C . GLU A 1 685 ? -38.260 -1.609 30.417 1.00 96.31 685 GLU A C 1
ATOM 5530 O O . GLU A 1 685 ? -37.050 -1.502 30.638 1.00 96.31 685 GLU A O 1
ATOM 5535 N N . ARG A 1 686 ? -38.912 -0.702 29.681 1.00 94.56 686 ARG A N 1
ATOM 5536 C CA . ARG A 1 686 ? -38.266 0.481 29.103 1.00 94.56 686 ARG A CA 1
ATOM 5537 C C . ARG A 1 686 ? -38.795 1.762 29.721 1.00 94.56 686 ARG A C 1
ATOM 5539 O O . ARG A 1 686 ? -39.997 2.008 29.702 1.00 94.56 686 ARG A O 1
ATOM 5546 N N . ILE A 1 687 ? -37.867 2.615 30.140 1.00 94.31 687 ILE A N 1
ATOM 5547 C CA . ILE A 1 687 ? -38.143 3.975 30.604 1.00 94.31 687 ILE A CA 1
ATOM 5548 C C . ILE A 1 687 ? -37.297 4.915 29.756 1.00 94.31 687 ILE A C 1
ATOM 5550 O O . ILE A 1 687 ? -36.073 4.821 29.730 1.00 94.31 687 ILE A O 1
ATOM 5554 N N . LEU A 1 688 ? -37.940 5.777 28.978 1.00 92.81 688 LEU A N 1
ATOM 5555 C CA . LEU A 1 688 ? -37.257 6.513 27.918 1.00 92.81 688 LEU A CA 1
ATOM 5556 C C . LEU A 1 688 ? -36.660 7.811 28.470 1.00 92.81 688 LEU A C 1
ATOM 5558 O O . LEU A 1 688 ? -37.324 8.842 28.492 1.00 92.81 688 LEU A O 1
ATOM 5562 N N . ILE A 1 689 ? -35.396 7.759 28.896 1.00 91.38 689 ILE A N 1
ATOM 5563 C CA . ILE A 1 689 ? -34.654 8.931 29.374 1.00 91.38 689 ILE A CA 1
ATOM 5564 C C . ILE A 1 689 ? -33.607 9.312 28.329 1.00 91.38 689 ILE A C 1
ATOM 5566 O O . ILE A 1 689 ? -32.725 8.509 28.008 1.00 91.38 689 ILE A O 1
ATOM 5570 N N . ASP A 1 690 ? -33.669 10.542 27.825 1.00 87.38 690 ASP A N 1
ATOM 5571 C CA . ASP A 1 690 ? -32.697 11.055 26.857 1.00 87.38 690 ASP A CA 1
ATOM 5572 C C . ASP A 1 690 ? -31.280 11.147 27.445 1.00 87.38 690 ASP A C 1
ATOM 5574 O O . ASP A 1 690 ? -31.086 11.358 28.646 1.00 87.38 690 ASP A O 1
ATOM 5578 N N . ASP A 1 691 ? -30.261 10.962 26.597 1.00 80.81 691 ASP A N 1
ATOM 5579 C CA . ASP A 1 691 ? -28.858 10.997 27.031 1.00 80.81 691 ASP A CA 1
ATOM 5580 C C . ASP A 1 691 ? -28.546 12.350 27.698 1.00 80.81 691 ASP A C 1
ATOM 5582 O O . ASP A 1 691 ? -28.947 13.400 27.203 1.00 80.81 691 ASP A O 1
ATOM 5586 N N . HIS A 1 692 ? -27.848 12.314 28.836 1.00 77.38 692 HIS A N 1
ATOM 5587 C CA . HIS A 1 692 ? -27.534 13.477 29.688 1.00 77.38 692 HIS A CA 1
ATOM 5588 C C . HIS A 1 692 ? -28.716 14.227 30.334 1.00 77.38 692 HIS A C 1
ATOM 5590 O O . HIS A 1 692 ? -28.478 15.194 31.056 1.00 77.38 692 HIS A O 1
ATOM 5596 N N . ASN A 1 693 ? -29.957 13.767 30.170 1.00 84.62 693 ASN A N 1
ATOM 5597 C CA . ASN A 1 693 ? -31.120 14.364 30.826 1.00 84.62 693 ASN A CA 1
ATOM 5598 C C . ASN A 1 693 ? -31.495 13.647 32.137 1.00 84.62 693 ASN A C 1
ATOM 5600 O O . ASN A 1 693 ? -30.956 12.588 32.482 1.00 84.62 693 ASN A O 1
ATOM 5604 N N . VAL A 1 694 ? -32.401 14.271 32.892 1.00 87.94 694 VAL A N 1
ATOM 5605 C CA . VAL A 1 694 ? -33.080 13.683 34.058 1.00 87.94 694 VAL A CA 1
ATOM 5606 C C . VAL A 1 694 ? -34.361 12.962 33.612 1.00 87.94 694 VAL A C 1
ATOM 5608 O O . VAL A 1 694 ? -34.947 13.364 32.604 1.00 87.94 694 VAL A O 1
ATOM 5611 N N . PRO A 1 695 ? -34.805 11.904 34.318 1.00 89.31 695 PRO A N 1
ATOM 5612 C CA . PRO A 1 695 ? -36.120 11.306 34.079 1.00 89.31 695 PRO A CA 1
ATOM 5613 C C . PRO A 1 695 ? -37.237 12.329 34.305 1.00 89.31 695 PRO A C 1
ATOM 5615 O O . PRO A 1 695 ? -37.080 13.264 35.091 1.00 89.31 695 PRO A O 1
ATOM 5618 N N . ARG A 1 696 ? -38.396 12.137 33.667 1.00 89.50 696 ARG A N 1
ATOM 5619 C CA . ARG A 1 696 ? -39.606 12.849 34.097 1.00 89.50 696 ARG A CA 1
ATOM 5620 C C . ARG A 1 696 ? -40.029 12.291 35.449 1.00 89.50 696 ARG A C 1
ATOM 5622 O O . ARG A 1 696 ? -39.935 11.089 35.668 1.00 89.50 696 ARG A O 1
ATOM 5629 N N . LEU A 1 697 ? -40.568 13.133 36.326 1.00 86.25 697 LEU A N 1
ATOM 5630 C CA . LEU A 1 697 ? -40.996 12.695 37.658 1.00 86.25 697 LEU A CA 1
ATOM 5631 C C . LEU A 1 697 ? -41.995 11.522 37.608 1.00 86.25 697 LEU A C 1
ATOM 5633 O O . LEU A 1 697 ? -41.873 10.577 38.378 1.00 86.25 697 LEU A O 1
ATOM 5637 N N . ASN A 1 698 ? -42.920 11.544 36.646 1.00 89.25 698 ASN A N 1
ATOM 5638 C CA . ASN A 1 698 ? -43.872 10.454 36.432 1.00 89.25 698 ASN A CA 1
ATOM 5639 C C . ASN A 1 698 ? -43.189 9.131 36.034 1.00 89.25 698 ASN A C 1
ATOM 5641 O O . ASN A 1 698 ? -43.606 8.067 36.473 1.00 89.25 698 ASN A O 1
ATOM 5645 N N . ASP A 1 699 ? -42.118 9.193 35.237 1.00 91.00 699 ASP A N 1
ATOM 5646 C CA . ASP A 1 699 ? -41.338 8.011 34.849 1.00 91.00 699 ASP A CA 1
ATOM 5647 C C . ASP A 1 699 ? -40.545 7.450 36.040 1.00 91.00 699 ASP A C 1
ATOM 5649 O O . ASP A 1 699 ? -40.397 6.236 36.176 1.00 91.00 699 ASP A O 1
ATOM 5653 N N . THR A 1 700 ? -40.070 8.334 36.922 1.00 90.81 700 THR A N 1
ATOM 5654 C CA . THR A 1 700 ? -39.420 7.978 38.188 1.00 90.81 700 THR A CA 1
ATOM 5655 C C . THR A 1 700 ? -40.368 7.220 39.114 1.00 90.81 700 THR A C 1
ATOM 5657 O O . THR A 1 700 ? -40.014 6.143 39.586 1.00 90.81 700 THR A O 1
ATOM 5660 N N . ILE A 1 701 ? -41.574 7.754 39.335 1.00 90.38 701 ILE A N 1
ATOM 5661 C CA . ILE A 1 701 ? -42.607 7.122 40.171 1.00 90.38 701 ILE A CA 1
ATOM 5662 C C . ILE A 1 701 ? -43.009 5.773 39.575 1.00 90.38 701 ILE A C 1
ATOM 5664 O O . ILE A 1 701 ? -42.943 4.759 40.260 1.00 90.38 701 ILE A O 1
ATOM 5668 N N . ARG A 1 702 ? -43.295 5.737 38.269 1.00 93.12 702 ARG A N 1
ATOM 5669 C CA . ARG A 1 702 ? -43.657 4.506 37.560 1.00 93.12 702 ARG A CA 1
ATOM 5670 C C . ARG A 1 702 ? -42.608 3.403 37.717 1.00 93.12 702 ARG A C 1
ATOM 5672 O O . ARG A 1 702 ? -42.969 2.248 37.923 1.00 93.12 702 ARG A O 1
ATOM 5679 N N . MET A 1 703 ? -41.319 3.732 37.593 1.00 93.88 703 MET A N 1
ATOM 5680 C CA . MET A 1 703 ? -40.267 2.737 37.812 1.00 93.88 703 MET A CA 1
ATOM 5681 C C . MET A 1 703 ? -40.247 2.255 39.256 1.00 93.88 703 MET A C 1
ATOM 5683 O O . MET A 1 703 ? -40.090 1.062 39.485 1.00 93.88 703 MET A O 1
ATOM 5687 N N . ALA A 1 704 ? -40.356 3.179 40.210 1.00 92.88 704 ALA A N 1
ATOM 5688 C CA . ALA A 1 704 ? -40.308 2.855 41.625 1.00 92.88 704 ALA A CA 1
ATOM 5689 C C . ALA A 1 704 ? -41.435 1.882 42.001 1.00 92.88 704 ALA A C 1
ATOM 5691 O O . ALA A 1 704 ? -41.160 0.863 42.627 1.00 92.88 704 ALA A O 1
ATOM 5692 N N . ASP A 1 705 ? -42.657 2.135 41.528 1.00 93.31 705 ASP A N 1
ATOM 5693 C CA . ASP A 1 705 ? -43.806 1.256 41.759 1.00 93.31 705 ASP A CA 1
ATOM 5694 C C . ASP A 1 705 ? -43.624 -0.112 41.070 1.00 93.31 705 ASP A C 1
ATOM 5696 O O . ASP A 1 705 ? -43.790 -1.142 41.717 1.00 93.31 705 ASP A O 1
ATOM 5700 N N . SER A 1 706 ? -43.157 -0.152 39.811 1.00 95.75 706 SER A N 1
ATOM 5701 C CA . SER A 1 706 ? -42.855 -1.418 39.105 1.00 95.75 706 SER A CA 1
ATOM 5702 C C . SER A 1 706 ? -41.770 -2.248 39.810 1.00 95.75 706 SER A C 1
ATOM 5704 O O . SER A 1 706 ? -41.835 -3.481 39.856 1.00 95.75 706 SER A O 1
ATOM 5706 N N . VAL A 1 707 ? -40.760 -1.591 40.394 1.00 94.88 707 VAL A N 1
ATOM 5707 C CA . VAL A 1 707 ? -39.724 -2.255 41.198 1.00 94.88 707 VAL A CA 1
ATOM 5708 C C . VAL A 1 707 ? -40.314 -2.819 42.489 1.00 94.88 707 VAL A C 1
ATOM 5710 O O . VAL A 1 707 ? -40.009 -3.964 42.820 1.00 94.88 707 VAL A O 1
ATOM 5713 N N . THR A 1 708 ? -41.159 -2.060 43.191 1.00 93.88 708 THR A N 1
ATOM 5714 C CA . THR A 1 708 ? -41.844 -2.526 44.405 1.00 93.88 708 THR A CA 1
ATOM 5715 C C . THR A 1 708 ? -42.719 -3.742 44.110 1.00 93.88 708 THR A C 1
ATOM 5717 O O . THR A 1 708 ? -42.519 -4.784 44.730 1.00 93.88 708 THR A O 1
ATOM 5720 N N . GLU A 1 709 ? -43.587 -3.669 43.097 1.00 95.50 709 GLU A N 1
ATOM 5721 C CA . GLU A 1 709 ? -44.436 -4.792 42.678 1.00 95.50 709 GLU A CA 1
ATOM 5722 C C . GLU A 1 709 ? -43.605 -6.033 42.320 1.00 95.50 709 GLU A C 1
ATOM 5724 O O . GLU A 1 709 ? -43.939 -7.158 42.693 1.00 95.50 709 GLU A O 1
ATOM 5729 N N . TRP A 1 710 ? -42.487 -5.851 41.607 1.00 96.12 710 TRP A N 1
ATOM 5730 C CA . TRP A 1 710 ? -41.587 -6.955 41.273 1.00 96.12 710 TRP A CA 1
ATOM 5731 C C . TRP A 1 710 ? -40.934 -7.567 42.513 1.00 96.12 710 TRP A C 1
ATOM 5733 O O . TRP A 1 710 ? -40.759 -8.784 42.584 1.00 96.12 710 TRP A O 1
ATOM 5743 N N . PHE A 1 711 ? -40.564 -6.746 43.492 1.00 95.25 711 PHE A N 1
ATOM 5744 C CA . PHE A 1 711 ? -39.932 -7.218 44.716 1.00 95.25 711 PHE A CA 1
ATOM 5745 C C . PHE A 1 711 ? -40.888 -7.937 45.667 1.00 95.25 711 PHE A C 1
ATOM 5747 O O . PHE A 1 711 ? -40.442 -8.871 46.338 1.00 95.25 711 PHE A O 1
ATOM 5754 N N . GLU A 1 712 ? -42.163 -7.551 45.688 1.00 94.81 712 GLU A N 1
ATOM 5755 C CA . GLU A 1 712 ? -43.224 -8.188 46.480 1.00 94.81 712 GLU A CA 1
ATOM 5756 C C . GLU A 1 712 ? -43.605 -9.579 45.953 1.00 94.81 712 GLU A C 1
ATOM 5758 O O . GLU A 1 712 ? -43.983 -10.452 46.729 1.00 94.81 712 GLU A O 1
ATOM 5763 N N . GLN A 1 713 ? -43.456 -9.828 44.647 1.00 95.50 713 GLN A N 1
ATOM 5764 C CA . GLN A 1 713 ? -43.797 -11.123 44.042 1.00 95.50 713 GLN A CA 1
ATOM 5765 C C . GLN A 1 713 ? -42.922 -12.284 44.535 1.00 95.50 713 GLN A C 1
ATOM 5767 O O . GLN A 1 713 ? -43.383 -13.425 44.588 1.00 95.50 713 GLN A O 1
ATOM 5772 N N . ASN A 1 714 ? -41.645 -12.033 44.837 1.00 95.31 714 ASN A N 1
ATOM 5773 C CA . ASN A 1 714 ? -40.729 -13.059 45.332 1.00 95.31 714 ASN A CA 1
ATOM 5774 C C . ASN A 1 714 ? -39.499 -12.424 45.991 1.00 95.31 714 ASN A C 1
ATOM 5776 O O . ASN A 1 714 ? -38.881 -11.529 45.416 1.00 95.31 714 ASN A O 1
ATOM 5780 N N . GLU A 1 715 ? -39.067 -12.943 47.139 1.00 93.31 715 GLU A N 1
ATOM 5781 C CA . GLU A 1 715 ? -37.884 -12.457 47.864 1.00 93.31 715 GLU A CA 1
ATOM 5782 C C . GLU A 1 715 ? -36.576 -12.593 47.065 1.00 93.31 715 GLU A C 1
ATOM 5784 O O . GLU A 1 715 ? -35.670 -11.777 47.223 1.00 93.31 715 GLU A O 1
ATOM 5789 N N . LYS A 1 716 ? -36.489 -13.571 46.150 1.00 94.19 716 LYS A N 1
ATOM 5790 C CA . LYS A 1 716 ? -35.321 -13.782 45.275 1.00 94.19 716 LYS A CA 1
ATOM 5791 C C . LYS A 1 716 ? -35.257 -12.816 44.093 1.00 94.19 716 LYS A C 1
ATOM 5793 O O . LYS A 1 716 ? -34.255 -12.805 43.382 1.00 94.19 716 LYS A O 1
ATOM 5798 N N . ASN A 1 717 ? -36.313 -12.036 43.849 1.00 96.81 717 ASN A N 1
ATOM 5799 C CA . ASN A 1 717 ? -36.382 -11.176 42.676 1.00 96.81 717 ASN A CA 1
ATOM 5800 C C . ASN A 1 717 ? -35.350 -10.048 42.745 1.00 96.81 717 ASN A C 1
ATOM 5802 O O . ASN A 1 717 ? -35.301 -9.299 43.723 1.00 96.81 717 ASN A O 1
ATOM 5806 N N . VAL A 1 718 ? -34.584 -9.905 41.664 1.00 97.00 718 VAL A N 1
ATOM 5807 C CA . VAL A 1 718 ? -33.585 -8.858 41.454 1.00 97.00 718 VAL A CA 1
ATOM 5808 C C . VAL A 1 718 ? -33.931 -8.003 40.236 1.00 97.00 718 VAL A C 1
ATOM 5810 O O . VAL A 1 718 ? -34.662 -8.424 39.333 1.00 97.00 718 VAL A O 1
ATOM 5813 N N . ILE A 1 719 ? -33.384 -6.792 40.186 1.00 97.56 719 ILE A N 1
ATOM 5814 C CA . ILE A 1 719 ? -33.476 -5.912 39.016 1.00 97.56 719 ILE A CA 1
ATOM 5815 C C . ILE A 1 719 ? -32.088 -5.596 38.464 1.00 97.56 719 ILE A C 1
ATOM 5817 O O . ILE A 1 719 ? -31.144 -5.390 39.222 1.00 97.56 719 ILE A O 1
ATOM 5821 N N . ALA A 1 720 ? -31.968 -5.502 37.142 1.00 97.38 720 ALA A N 1
ATOM 5822 C CA . ALA A 1 720 ? -30.761 -5.051 36.457 1.00 97.38 720 ALA A CA 1
ATOM 5823 C C . ALA A 1 720 ? -31.053 -3.774 35.667 1.00 97.38 720 ALA A C 1
ATOM 5825 O O . ALA A 1 720 ? -31.738 -3.796 34.645 1.00 97.38 720 ALA A O 1
ATOM 5826 N N . VAL A 1 721 ? -30.528 -2.643 36.129 1.00 97.62 721 VAL A N 1
ATOM 5827 C CA . VAL A 1 721 ? -30.816 -1.325 35.554 1.00 97.62 721 VAL A CA 1
ATOM 5828 C C . VAL A 1 721 ? -29.630 -0.855 34.721 1.00 97.62 721 VAL A C 1
ATOM 5830 O O . VAL A 1 721 ? -28.479 -0.881 35.167 1.00 97.62 721 VAL A O 1
ATOM 5833 N N . HIS A 1 722 ? -29.898 -0.379 33.505 1.00 95.38 722 HIS A N 1
ATOM 5834 C CA . HIS A 1 722 ? -28.847 0.131 32.634 1.00 95.38 722 HIS A CA 1
ATOM 5835 C C . HIS A 1 722 ? -29.275 1.360 31.832 1.00 95.38 722 HIS A C 1
ATOM 5837 O O . HIS A 1 722 ? -30.434 1.568 31.488 1.00 95.38 722 HIS A O 1
ATOM 5843 N N . CYS A 1 723 ? -28.281 2.160 31.470 1.00 92.31 723 CYS A N 1
ATOM 5844 C CA . CYS A 1 723 ? -28.374 3.170 30.423 1.00 92.31 723 CYS A CA 1
ATOM 5845 C C . CYS A 1 723 ? -27.226 2.931 29.436 1.00 92.31 723 CYS A C 1
ATOM 5847 O O . CYS A 1 723 ? -26.697 1.821 29.358 1.00 92.31 723 CYS A O 1
ATOM 5849 N N . LYS A 1 724 ? -26.782 3.952 28.699 1.00 87.00 724 LYS A N 1
ATOM 5850 C CA . LYS A 1 724 ? -25.592 3.842 27.850 1.00 87.00 724 LYS A CA 1
ATOM 5851 C C . LYS A 1 724 ? -24.338 3.560 28.678 1.00 87.00 724 LYS A C 1
ATOM 5853 O O . LYS A 1 724 ? -23.621 2.614 28.386 1.00 87.00 724 LYS A O 1
ATOM 5858 N N . GLY A 1 725 ? -24.052 4.359 29.705 1.00 83.12 725 GLY A N 1
ATOM 5859 C CA . GLY A 1 725 ? -22.818 4.256 30.502 1.00 83.12 725 GLY A CA 1
ATOM 5860 C C . GLY A 1 725 ? -22.950 3.539 31.848 1.00 83.12 725 GLY A C 1
ATOM 5861 O O . GLY A 1 725 ? -21.925 3.259 32.465 1.00 83.12 725 GLY A O 1
ATOM 5862 N N . GLY A 1 726 ? -24.176 3.283 32.315 1.00 86.56 726 GLY A N 1
ATOM 5863 C CA . GLY A 1 726 ? -24.433 2.697 33.633 1.00 86.56 726 GLY A CA 1
ATOM 5864 C C . GLY A 1 726 ? -24.012 3.585 34.814 1.00 86.56 726 GLY A C 1
ATOM 5865 O O . GLY A 1 726 ? -23.619 3.036 35.838 1.00 86.56 726 GLY A O 1
ATOM 5866 N N . LYS A 1 727 ? -24.006 4.921 34.639 1.00 88.50 727 LYS A N 1
ATOM 5867 C CA . LYS A 1 727 ? -23.530 5.921 35.622 1.00 88.50 727 LYS A CA 1
ATOM 5868 C C . LYS A 1 727 ? -24.628 6.930 35.989 1.00 88.50 727 LYS A C 1
ATOM 5870 O O . LYS A 1 727 ? -25.351 6.682 36.934 1.00 88.50 727 LYS A O 1
ATOM 5875 N N . GLY A 1 728 ? -24.827 7.992 35.199 1.00 91.44 728 GLY A N 1
ATOM 5876 C CA . GLY A 1 728 ? -25.791 9.072 35.495 1.00 91.44 728 GLY A CA 1
ATOM 5877 C C . GLY A 1 728 ? -27.255 8.619 35.592 1.00 91.44 728 GLY A C 1
ATOM 5878 O O . GLY A 1 728 ? -27.757 8.409 36.686 1.00 91.44 728 GLY A O 1
ATOM 5879 N N . ARG A 1 729 ? -27.921 8.387 34.444 1.00 93.31 729 ARG A N 1
ATOM 5880 C CA . ARG A 1 729 ? -29.331 7.923 34.384 1.00 93.31 729 ARG A CA 1
ATOM 5881 C C . ARG A 1 729 ? -29.590 6.695 35.269 1.00 93.31 729 ARG A C 1
ATOM 5883 O O . ARG A 1 729 ? -30.571 6.647 35.998 1.00 93.31 729 ARG A O 1
ATOM 5890 N N . THR A 1 730 ? -28.690 5.712 35.201 1.00 94.75 730 THR A N 1
ATOM 5891 C CA . THR A 1 730 ? -28.768 4.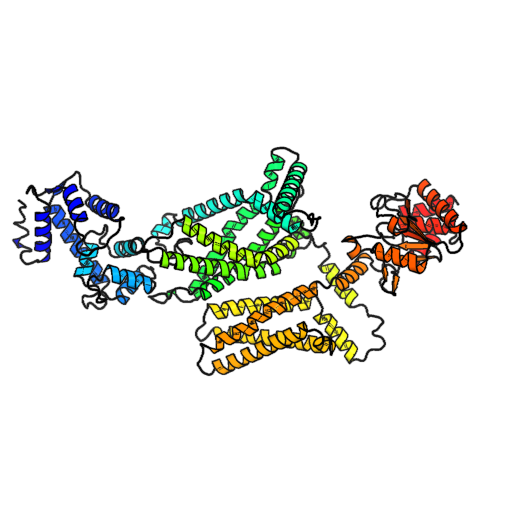475 35.991 1.00 94.75 730 THR A CA 1
ATOM 5892 C C . THR A 1 730 ? -28.687 4.754 37.480 1.00 94.75 730 THR A C 1
ATOM 5894 O O . THR A 1 730 ? -29.533 4.263 38.211 1.00 94.75 730 THR A O 1
ATOM 5897 N N . GLY A 1 731 ? -27.726 5.565 37.919 1.00 94.69 731 GLY A N 1
ATOM 5898 C CA . GLY A 1 731 ? -27.574 5.917 39.322 1.00 94.69 731 GLY A CA 1
ATOM 5899 C C . GLY A 1 731 ? -28.759 6.709 39.850 1.00 94.69 731 GLY A C 1
ATOM 5900 O O . GLY A 1 731 ? -29.254 6.376 40.912 1.00 94.69 731 GLY A O 1
ATOM 5901 N N . THR A 1 732 ? -29.300 7.665 39.085 1.00 95.00 732 THR A N 1
ATOM 5902 C CA . THR A 1 732 ? -30.515 8.399 39.486 1.00 95.00 732 THR A CA 1
ATOM 5903 C C . THR A 1 732 ? -31.679 7.454 39.770 1.00 95.00 732 THR A C 1
ATOM 5905 O O . THR A 1 732 ? -32.290 7.538 40.830 1.00 95.00 732 THR A O 1
ATOM 5908 N N . MET A 1 733 ? -31.969 6.536 38.845 1.00 96.00 733 MET A N 1
ATOM 5909 C CA . MET A 1 733 ? -33.102 5.619 38.987 1.00 96.00 733 MET A CA 1
ATOM 5910 C C . MET A 1 733 ? -32.854 4.531 40.040 1.00 96.00 733 MET A C 1
ATOM 5912 O O . MET A 1 733 ? -33.779 4.152 40.750 1.00 96.00 733 MET A O 1
ATOM 5916 N N . ILE A 1 734 ? -31.613 4.049 40.182 1.00 96.69 734 ILE A N 1
ATOM 5917 C CA . ILE A 1 734 ? -31.248 3.103 41.247 1.00 96.69 734 ILE A CA 1
ATOM 5918 C C . ILE A 1 734 ? -31.357 3.764 42.622 1.00 96.69 734 ILE A C 1
ATOM 5920 O O . ILE A 1 734 ? -31.908 3.153 43.528 1.00 96.69 734 ILE A O 1
ATOM 5924 N N . SER A 1 735 ? -30.886 5.002 42.790 1.00 96.38 735 SER A N 1
ATOM 5925 C CA . SER A 1 735 ? -31.002 5.709 44.068 1.00 96.38 735 SER A CA 1
ATOM 5926 C C . SER A 1 735 ? -32.464 5.937 44.462 1.00 96.38 735 SER A C 1
ATOM 5928 O O . SER A 1 735 ? -32.805 5.775 45.625 1.00 96.38 735 SER A O 1
ATOM 5930 N N . VAL A 1 736 ? -33.348 6.219 43.500 1.00 94.94 736 VAL A N 1
ATOM 5931 C CA . VAL A 1 736 ? -34.804 6.264 43.736 1.00 94.94 736 VAL A CA 1
ATOM 5932 C C . VAL A 1 736 ? -35.340 4.902 44.183 1.00 94.94 736 VAL A C 1
ATOM 5934 O O . VAL A 1 736 ? -36.090 4.832 45.152 1.00 94.94 736 VAL A O 1
ATOM 5937 N N . ALA A 1 737 ? -34.945 3.818 43.508 1.00 94.94 737 ALA A N 1
ATOM 5938 C CA . ALA A 1 737 ? -35.373 2.470 43.876 1.00 94.94 737 ALA A CA 1
ATOM 5939 C C . ALA A 1 737 ? -34.908 2.078 45.290 1.00 94.94 737 ALA A C 1
ATOM 5941 O O . ALA A 1 737 ? -35.688 1.497 46.036 1.00 94.94 737 ALA A O 1
ATOM 5942 N N . LEU A 1 738 ? -33.679 2.446 45.675 1.00 95.25 738 LEU A N 1
ATOM 5943 C CA . LEU A 1 738 ? -33.122 2.216 47.016 1.00 95.25 738 LEU A CA 1
ATOM 5944 C C . LEU A 1 738 ? -33.897 2.956 48.116 1.00 95.25 738 LEU A C 1
ATOM 5946 O O . LEU A 1 738 ? -34.123 2.390 49.185 1.00 95.25 738 LEU A O 1
ATOM 5950 N N . LEU A 1 739 ? -34.312 4.199 47.844 1.00 94.12 739 LEU A N 1
ATOM 5951 C CA . LEU A 1 739 ? -35.164 4.979 48.746 1.00 94.12 739 LEU A CA 1
ATOM 5952 C C . LEU A 1 739 ? -36.543 4.335 48.897 1.00 94.12 739 LEU A C 1
ATOM 5954 O O . LEU A 1 739 ? -37.005 4.090 50.007 1.00 94.12 739 LEU A O 1
ATOM 5958 N N . LYS A 1 740 ? -37.190 4.009 47.772 1.00 91.94 740 LYS A N 1
ATOM 5959 C CA . LYS A 1 740 ? -38.529 3.408 47.765 1.00 91.94 740 LYS A CA 1
ATOM 5960 C C . LYS A 1 740 ? -38.555 2.040 48.449 1.00 91.94 740 LYS A C 1
ATOM 5962 O O . LYS A 1 740 ? -39.534 1.721 49.115 1.00 91.94 740 LYS A O 1
ATOM 5967 N N . SER A 1 741 ? -37.497 1.241 48.309 1.00 89.38 741 SER A N 1
ATOM 5968 C CA . SER A 1 741 ? -37.387 -0.066 48.964 1.00 89.38 741 SER A CA 1
ATOM 5969 C C . SER A 1 741 ? -37.011 0.016 50.449 1.00 89.38 741 SER A C 1
ATOM 5971 O O . SER A 1 741 ? -36.849 -1.028 51.074 1.00 89.38 741 SER A O 1
ATOM 5973 N N . GLY A 1 742 ? -36.802 1.216 51.004 1.00 89.00 742 GLY A N 1
ATOM 5974 C CA . GLY A 1 742 ? -36.389 1.413 52.396 1.00 89.00 742 GLY A CA 1
ATOM 5975 C C . GLY A 1 742 ? -34.962 0.949 52.710 1.00 89.00 742 GLY A C 1
ATOM 5976 O O . GLY A 1 742 ? -34.610 0.824 53.879 1.00 89.00 742 GLY A O 1
ATOM 5977 N N . VAL A 1 743 ? -34.137 0.686 51.687 1.00 91.00 743 VAL A N 1
ATOM 5978 C CA . VAL A 1 743 ? -32.725 0.285 51.868 1.00 91.00 743 VAL A CA 1
ATOM 5979 C C . VAL A 1 743 ? -31.884 1.486 52.291 1.00 91.00 743 VAL A C 1
ATOM 5981 O O . VAL A 1 743 ? -30.943 1.338 53.063 1.00 91.00 743 VAL A O 1
ATOM 5984 N N . CYS A 1 744 ? -32.237 2.673 51.799 1.00 94.62 744 CYS A N 1
ATOM 5985 C CA . CYS A 1 744 ? -31.655 3.940 52.220 1.00 94.62 744 CYS A CA 1
ATOM 5986 C C . CYS A 1 744 ? -32.774 4.867 52.694 1.00 94.62 744 CYS A C 1
ATOM 5988 O O . CYS A 1 744 ? -33.850 4.884 52.098 1.00 94.62 744 CYS A O 1
ATOM 5990 N N . GLN A 1 745 ? -32.511 5.661 53.729 1.00 92.94 745 GLN A N 1
ATOM 5991 C CA . GLN A 1 745 ? -33.477 6.628 54.260 1.00 92.94 745 GLN A CA 1
ATOM 5992 C C . GLN A 1 745 ? -33.331 8.003 53.611 1.00 92.94 745 GLN A C 1
ATOM 5994 O O . GLN A 1 745 ? -34.291 8.767 53.584 1.00 92.94 745 GLN A O 1
ATOM 5999 N N . THR A 1 746 ? -32.139 8.323 53.091 1.00 96.31 746 THR A N 1
ATOM 6000 C CA . THR A 1 746 ? -31.851 9.649 52.525 1.00 96.31 746 THR A CA 1
ATOM 6001 C C . THR A 1 746 ? -31.295 9.596 51.108 1.00 96.31 746 THR A C 1
ATOM 6003 O O . THR A 1 746 ? -30.620 8.638 50.714 1.00 96.31 746 THR A O 1
ATOM 6006 N N . ALA A 1 747 ? -31.547 10.642 50.314 1.00 94.56 747 ALA A N 1
ATOM 6007 C CA . ALA A 1 747 ? -31.060 10.716 48.933 1.00 94.56 747 ALA A CA 1
ATOM 6008 C C . ALA A 1 747 ? -29.528 10.654 48.866 1.00 94.56 747 ALA A C 1
ATOM 6010 O O . ALA A 1 747 ? -28.960 10.019 47.975 1.00 94.56 747 ALA A O 1
ATOM 6011 N N . THR A 1 748 ? -28.861 11.291 49.830 1.00 94.94 748 THR A N 1
ATOM 6012 C CA . THR A 1 748 ? -27.399 11.298 49.958 1.00 94.94 748 THR A CA 1
ATOM 6013 C C . THR A 1 748 ? -26.854 9.896 50.211 1.00 94.94 748 THR A C 1
ATOM 6015 O O . THR A 1 748 ? -25.891 9.490 49.560 1.00 94.94 748 THR A O 1
ATOM 6018 N N . GLU A 1 749 ? -27.482 9.133 51.104 1.00 95.75 749 GLU A N 1
ATOM 6019 C CA . GLU A 1 749 ? -27.122 7.740 51.378 1.00 95.75 749 GLU A CA 1
ATOM 6020 C C . GLU A 1 749 ? -27.291 6.863 50.128 1.00 95.75 749 GLU A C 1
ATOM 6022 O O . GLU A 1 749 ? -26.353 6.178 49.724 1.00 95.75 749 GLU A O 1
ATOM 6027 N N . ALA A 1 750 ? -28.428 6.972 49.434 1.00 96.12 750 ALA A N 1
ATOM 6028 C CA . ALA A 1 750 ? -28.705 6.197 48.223 1.00 96.12 750 ALA A CA 1
ATOM 6029 C C . ALA A 1 750 ? -27.736 6.505 47.066 1.00 96.12 750 ALA A C 1
ATOM 6031 O O . ALA A 1 750 ? -27.352 5.618 46.297 1.00 96.12 750 ALA A O 1
ATOM 6032 N N . LEU A 1 751 ? -27.339 7.770 46.907 1.00 95.56 751 LEU A N 1
ATOM 6033 C CA . LEU A 1 751 ? -26.351 8.194 45.911 1.00 95.56 751 LEU A CA 1
ATOM 6034 C C . LEU A 1 751 ? -24.939 7.710 46.258 1.00 95.56 751 LEU A C 1
ATOM 6036 O O . LEU A 1 751 ? -24.180 7.339 45.358 1.00 95.56 751 LEU A O 1
ATOM 6040 N N . THR A 1 752 ? -24.603 7.698 47.549 1.00 93.94 752 THR A N 1
ATOM 6041 C CA . THR A 1 752 ? -23.302 7.248 48.058 1.00 93.94 752 THR A CA 1
ATOM 6042 C C . THR A 1 752 ? -23.164 5.738 47.898 1.00 93.94 752 THR A C 1
ATOM 6044 O O . THR A 1 752 ? -22.196 5.288 47.288 1.00 93.94 752 THR A O 1
ATOM 6047 N N . LEU A 1 753 ? -24.180 4.964 48.298 1.00 94.00 753 LEU A N 1
ATOM 6048 C CA . LEU A 1 753 ? -24.208 3.508 48.135 1.00 94.00 753 LEU A CA 1
ATOM 6049 C C . LEU A 1 753 ? -24.058 3.094 46.665 1.00 94.00 753 LEU A C 1
ATOM 6051 O O . LEU A 1 753 ? -23.270 2.207 46.333 1.00 94.00 753 LEU A O 1
ATOM 6055 N N . PHE A 1 754 ? -24.762 3.773 45.752 1.00 95.56 754 PHE A N 1
ATOM 6056 C CA . PHE A 1 754 ? -24.590 3.541 44.318 1.00 95.56 754 PHE A CA 1
ATOM 6057 C C . PHE A 1 754 ? -23.155 3.825 43.856 1.00 95.56 754 PHE A C 1
ATOM 6059 O O . PHE A 1 754 ? -22.576 3.045 43.094 1.00 95.56 754 PHE A O 1
ATOM 6066 N N . ALA A 1 755 ? -22.575 4.942 44.294 1.00 92.06 755 ALA A N 1
ATOM 6067 C CA . ALA A 1 755 ? -21.241 5.337 43.878 1.00 92.06 755 ALA A CA 1
ATOM 6068 C C . ALA A 1 755 ? -20.152 4.386 44.393 1.00 92.06 755 ALA A C 1
ATOM 6070 O O . ALA A 1 755 ? -19.267 4.012 43.622 1.00 92.06 755 ALA A O 1
ATOM 6071 N N . GLU A 1 756 ? -20.233 3.966 45.653 1.00 90.88 756 GLU A N 1
ATOM 6072 C CA . GLU A 1 756 ? -19.328 2.984 46.257 1.00 90.88 756 GLU A CA 1
ATOM 6073 C C . GLU A 1 756 ? -19.485 1.610 45.601 1.00 90.88 756 GLU A C 1
ATOM 6075 O O . GLU A 1 756 ? -18.494 0.983 45.227 1.00 90.88 756 GLU A O 1
ATOM 6080 N N . GLY A 1 757 ? -20.725 1.179 45.347 1.00 89.69 757 GLY A N 1
ATOM 6081 C CA . GLY A 1 757 ? -21.009 -0.065 44.632 1.00 89.69 757 GLY A CA 1
ATOM 6082 C C . GLY A 1 757 ? -20.455 -0.079 43.202 1.00 89.69 757 GLY A C 1
ATOM 6083 O O . GLY A 1 757 ? -20.020 -1.128 42.718 1.00 89.69 757 GLY A O 1
ATOM 6084 N N . ARG A 1 758 ? -20.415 1.081 42.526 1.00 91.56 758 ARG A N 1
ATOM 6085 C CA . ARG A 1 758 ? -19.879 1.214 41.160 1.00 91.56 758 ARG A CA 1
ATOM 6086 C C . ARG A 1 758 ? -18.384 1.460 41.064 1.00 91.56 758 ARG A C 1
ATOM 6088 O O . ARG A 1 758 ? -17.848 1.259 39.974 1.00 91.56 758 ARG A O 1
ATOM 6095 N N . THR A 1 759 ? -17.717 1.900 42.123 1.00 89.38 759 THR A N 1
ATOM 6096 C CA . THR A 1 759 ? -16.314 2.332 42.059 1.00 89.38 759 THR A CA 1
ATOM 6097 C C . THR A 1 759 ? -15.391 1.256 42.627 1.00 89.38 759 THR A C 1
ATOM 6099 O O . THR A 1 759 ? -15.544 0.852 43.774 1.00 89.38 759 THR A O 1
ATOM 6102 N N . ASP A 1 760 ? -14.396 0.817 41.853 1.00 84.62 760 ASP A N 1
ATOM 6103 C CA . ASP A 1 760 ? -13.294 0.001 42.366 1.00 84.62 760 ASP A CA 1
ATOM 6104 C C . ASP A 1 760 ? -12.072 0.885 42.651 1.00 84.62 760 ASP A C 1
ATOM 6106 O O . ASP A 1 760 ? -11.337 1.300 41.752 1.00 84.62 760 ASP A O 1
ATOM 6110 N N . LEU A 1 761 ? -11.854 1.190 43.932 1.00 78.50 761 LEU A N 1
ATOM 6111 C CA . LEU A 1 761 ? -10.743 2.035 44.376 1.00 78.50 761 LEU A CA 1
ATOM 6112 C C . LEU A 1 761 ? -9.366 1.369 44.214 1.00 78.50 761 LEU A C 1
ATOM 6114 O O . LEU A 1 761 ? -8.350 2.056 44.328 1.00 78.50 761 LEU A O 1
ATOM 6118 N N . ARG A 1 762 ? -9.310 0.060 43.925 1.00 73.62 762 ARG A N 1
ATOM 6119 C CA . ARG A 1 762 ? -8.057 -0.653 43.631 1.00 73.62 762 ARG A CA 1
ATOM 6120 C C . ARG A 1 762 ? -7.558 -0.353 42.217 1.00 73.62 762 ARG A C 1
ATOM 6122 O O . ARG A 1 762 ? -6.351 -0.303 42.006 1.00 73.62 762 ARG A O 1
ATOM 6129 N N . GLU A 1 763 ? -8.468 -0.116 41.268 1.00 66.31 763 GLU A N 1
ATOM 6130 C CA . GLU A 1 763 ? -8.127 0.168 39.864 1.00 66.31 763 GLU A CA 1
ATOM 6131 C C . GLU A 1 763 ? -7.955 1.668 39.562 1.00 66.31 763 GLU A C 1
ATOM 6133 O O . GLU A 1 763 ? -7.363 2.037 38.546 1.00 66.31 763 GLU A O 1
ATOM 6138 N N . GLY A 1 764 ? -8.437 2.569 40.426 1.00 71.06 764 GLY A N 1
ATOM 6139 C CA . GLY A 1 764 ? -8.234 4.007 40.248 1.00 71.06 764 GLY A CA 1
ATOM 6140 C C . GLY A 1 764 ? -8.960 4.885 41.265 1.00 71.06 764 GLY A C 1
ATOM 6141 O O . GLY A 1 764 ? -9.794 4.423 42.034 1.00 71.06 764 GLY A O 1
ATOM 6142 N N . LYS A 1 765 ? -8.660 6.191 41.240 1.00 75.44 765 LYS A N 1
ATOM 6143 C CA . LYS A 1 765 ? -9.231 7.198 42.161 1.00 75.44 765 LYS A CA 1
ATOM 6144 C C . LYS A 1 765 ? -10.458 7.935 41.608 1.00 75.44 765 LYS A C 1
ATOM 6146 O O . LYS A 1 765 ? -10.966 8.846 42.254 1.00 75.44 765 LYS A O 1
ATOM 6151 N N . GLN A 1 766 ? -10.898 7.612 40.392 1.00 77.19 766 GLN A N 1
ATOM 6152 C CA . GLN A 1 766 ? -11.981 8.339 39.735 1.00 77.19 766 GLN A CA 1
ATOM 6153 C C . GLN A 1 766 ? -13.342 7.916 40.297 1.00 77.19 766 GLN A C 1
ATOM 6155 O O . GLN A 1 766 ? -13.647 6.736 40.409 1.00 77.19 766 GLN A O 1
ATOM 6160 N N . PHE A 1 767 ? -14.182 8.881 40.642 1.00 81.31 767 PHE A N 1
ATOM 6161 C CA . PHE A 1 767 ? -15.507 8.604 41.183 1.00 81.31 767 PHE A CA 1
ATOM 6162 C C . PHE A 1 767 ? -16.460 8.092 40.085 1.00 81.31 767 PHE A C 1
ATOM 6164 O O . PHE A 1 767 ? -16.583 8.712 39.027 1.00 81.31 767 PHE A O 1
ATOM 6171 N N . GLN A 1 768 ? -17.147 6.962 40.306 1.00 86.44 768 GLN A N 1
ATOM 6172 C CA . GLN A 1 768 ? -18.071 6.358 39.324 1.00 86.44 768 GLN A CA 1
ATOM 6173 C C . GLN A 1 768 ? -19.564 6.503 39.690 1.00 86.44 768 GLN A C 1
ATOM 6175 O O . GLN A 1 768 ? -20.401 5.777 39.156 1.00 86.44 768 GLN A O 1
ATOM 6180 N N . GLY A 1 769 ? -19.917 7.478 40.536 1.00 88.19 769 GLY A N 1
ATOM 6181 C CA . GLY A 1 769 ? -21.302 7.795 40.923 1.00 88.19 769 GLY A CA 1
ATOM 6182 C C . GLY A 1 769 ? -22.043 8.778 40.002 1.00 88.19 769 GLY A C 1
ATOM 6183 O O . GLY A 1 769 ? -21.626 9.060 38.878 1.00 88.19 769 GLY A O 1
ATOM 6184 N N . VAL A 1 770 ? -23.171 9.318 40.469 1.00 91.12 770 VAL A N 1
ATOM 6185 C CA . VAL A 1 770 ? -23.949 10.337 39.738 1.00 91.12 770 VAL A CA 1
ATOM 6186 C C . VAL A 1 770 ? -23.288 11.708 39.900 1.00 91.12 770 VAL A C 1
ATOM 6188 O O . VAL A 1 770 ? -23.329 12.298 40.972 1.00 91.12 770 VAL A O 1
ATOM 6191 N N . GLU A 1 771 ? -22.681 12.222 38.830 1.00 86.19 771 GLU A N 1
ATOM 6192 C CA . GLU A 1 771 ? -21.928 13.491 38.863 1.00 86.19 771 GLU A CA 1
ATOM 6193 C C . GLU A 1 771 ? -22.739 14.702 38.394 1.00 86.19 771 GLU A C 1
ATOM 6195 O O . GLU A 1 771 ? -22.374 15.842 38.668 1.00 86.19 771 GLU A O 1
ATOM 6200 N N . THR A 1 772 ? -23.818 14.488 37.638 1.00 88.31 772 THR A N 1
ATOM 6201 C CA . THR A 1 772 ? -24.593 15.594 37.069 1.00 88.31 772 THR A CA 1
ATOM 6202 C C . THR A 1 772 ? -25.480 16.223 38.153 1.00 88.31 772 THR A C 1
ATOM 6204 O O . THR A 1 772 ? -26.382 15.545 38.644 1.00 88.31 772 THR A O 1
ATOM 6207 N N . PRO A 1 773 ? -25.322 17.522 38.489 1.00 90.25 773 PRO A N 1
ATOM 6208 C CA . PRO A 1 773 ? -26.050 18.134 39.606 1.00 90.25 773 PRO A CA 1
ATOM 6209 C C . PRO A 1 773 ? -27.575 18.073 39.476 1.00 90.25 773 PRO A C 1
ATOM 6211 O O . PRO A 1 773 ? -28.279 17.957 40.476 1.00 90.25 773 PRO A O 1
ATOM 6214 N N . SER A 1 774 ? -28.107 18.136 38.250 1.00 90.44 774 SER A N 1
ATOM 6215 C CA . SER A 1 774 ? -29.547 18.000 38.001 1.00 90.44 774 SER A CA 1
ATOM 6216 C C . SER A 1 774 ? -30.067 16.603 38.346 1.00 90.44 774 SER A C 1
ATOM 6218 O O . SER A 1 774 ? -31.144 16.486 38.923 1.00 90.44 774 SER A O 1
ATOM 6220 N N . GLN A 1 775 ? -29.289 15.559 38.051 1.00 91.75 775 GLN A N 1
ATOM 6221 C CA . GLN A 1 775 ? -29.604 14.167 38.372 1.00 91.75 775 GLN A CA 1
ATOM 6222 C C . GLN A 1 775 ? -29.564 13.915 39.881 1.00 91.75 775 GLN A C 1
ATOM 6224 O O . GLN A 1 775 ? -30.498 13.327 40.416 1.00 91.75 775 GLN A O 1
ATOM 6229 N N . THR A 1 776 ? -28.545 14.428 40.574 1.00 92.31 776 THR A N 1
ATOM 6230 C CA . THR A 1 776 ? -28.448 14.400 42.044 1.00 92.31 776 THR A CA 1
ATOM 6231 C C . THR A 1 776 ? -29.649 15.091 42.692 1.00 92.31 776 THR A C 1
ATOM 6233 O O . THR A 1 776 ? -30.296 14.534 43.575 1.00 92.31 776 THR A O 1
ATOM 6236 N N . ARG A 1 777 ? -30.005 16.289 42.205 1.00 91.94 777 ARG A N 1
ATOM 6237 C CA . ARG A 1 777 ? -31.144 17.063 42.715 1.00 91.94 777 ARG A CA 1
ATOM 6238 C C . ARG A 1 777 ? -32.474 16.334 42.534 1.00 91.94 777 ARG A C 1
ATOM 6240 O O . ARG A 1 777 ? -33.331 16.423 43.403 1.00 91.94 777 ARG A O 1
ATOM 6247 N N . TYR A 1 778 ? -32.634 15.606 41.431 1.00 90.94 778 TYR A N 1
ATOM 6248 C CA . TYR A 1 778 ? -33.849 14.843 41.150 1.00 90.94 778 TYR A CA 1
ATOM 6249 C C . TYR A 1 778 ? -34.095 13.718 42.162 1.00 90.94 778 TYR A C 1
ATOM 6251 O O . TYR A 1 778 ? -35.243 13.482 42.527 1.00 90.94 778 TYR A O 1
ATOM 6259 N N . VAL A 1 779 ? -33.036 13.072 42.664 1.00 93.00 779 VAL A N 1
ATOM 6260 C CA . VAL A 1 779 ? -33.161 12.085 43.752 1.00 93.00 779 VAL A CA 1
ATOM 6261 C C . VAL A 1 779 ? -33.647 12.767 45.036 1.00 93.00 779 VAL A C 1
ATOM 6263 O O . VAL A 1 779 ? -34.582 12.283 45.664 1.00 93.00 779 VA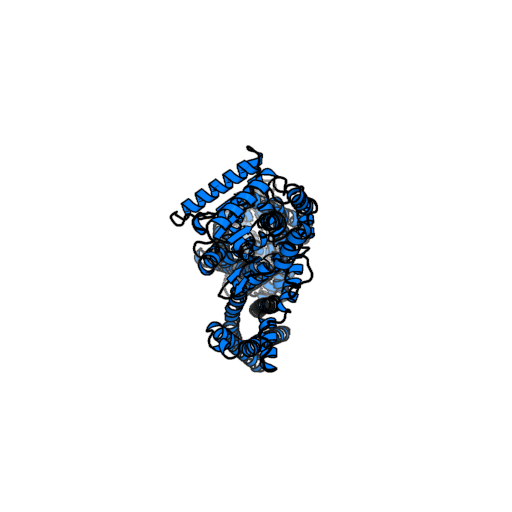L A O 1
ATOM 6266 N N . GLY A 1 780 ? -33.100 13.940 45.371 1.00 92.19 780 GLY A N 1
ATOM 6267 C CA . GLY A 1 780 ? -33.558 14.732 46.522 1.00 92.19 780 GLY A CA 1
ATOM 6268 C C . GLY A 1 780 ? -34.981 15.290 46.378 1.00 92.19 780 GLY A C 1
ATOM 6269 O O . GLY A 1 780 ? -35.649 15.550 47.373 1.00 92.19 780 GLY A O 1
ATOM 6270 N N . TYR A 1 781 ? -35.487 15.475 45.155 1.00 90.75 781 TYR A N 1
ATOM 6271 C CA . TYR A 1 781 ? -36.906 15.784 44.949 1.00 90.75 781 TYR A CA 1
ATOM 6272 C C . TYR A 1 781 ? -37.797 14.585 45.251 1.00 90.75 781 TYR A C 1
ATOM 6274 O O . TYR A 1 781 ? -38.849 14.770 45.849 1.00 90.75 781 TYR A O 1
ATOM 6282 N N . TYR A 1 782 ? -37.375 13.377 44.874 1.00 89.56 782 TYR A N 1
ATOM 6283 C CA . TYR A 1 782 ? -38.118 12.157 45.179 1.00 89.56 782 TYR A CA 1
ATOM 6284 C C . TYR A 1 782 ? -38.149 11.855 46.683 1.00 89.56 782 TYR A C 1
ATOM 6286 O O . TYR A 1 782 ? -39.199 11.514 47.206 1.00 89.56 782 TYR A O 1
ATOM 6294 N N . GLU A 1 783 ? -37.036 12.067 47.390 1.00 92.31 783 GLU A N 1
ATOM 6295 C CA . GLU A 1 783 ? -36.961 11.963 48.859 1.00 92.31 783 GLU A CA 1
ATOM 6296 C C . GLU A 1 783 ? -38.002 12.835 49.577 1.00 92.31 783 GLU A C 1
ATOM 6298 O O . GLU A 1 783 ? -38.515 12.431 50.606 1.00 92.31 783 GLU A O 1
ATOM 6303 N N . LYS A 1 784 ? -38.349 14.007 49.029 1.00 89.12 784 LYS A N 1
ATOM 6304 C CA . LYS A 1 784 ? -39.389 14.886 49.595 1.00 89.12 784 LYS A CA 1
ATOM 6305 C C . LYS A 1 784 ? -40.823 14.467 49.256 1.00 89.12 784 LYS A C 1
ATOM 6307 O O . LYS A 1 784 ? -41.756 15.083 49.763 1.00 89.12 784 LYS A O 1
ATOM 6312 N N . ILE A 1 785 ? -40.986 13.550 48.303 1.00 82.06 785 ILE A N 1
ATOM 6313 C CA . ILE A 1 785 ? -42.288 13.033 47.856 1.00 82.06 785 ILE A CA 1
ATOM 6314 C C . ILE A 1 785 ? -42.659 11.765 48.633 1.00 82.06 785 ILE A C 1
ATOM 6316 O O . ILE A 1 785 ? -43.850 11.510 48.807 1.00 82.06 785 ILE A O 1
ATOM 6320 N N . LEU A 1 786 ? -41.657 10.983 49.055 1.00 74.38 786 LEU A N 1
ATOM 6321 C CA . LEU A 1 786 ? -41.804 9.918 50.051 1.00 74.38 786 LEU A CA 1
ATOM 6322 C C . LEU A 1 786 ? -42.240 10.507 51.397 1.00 74.38 786 LEU A C 1
ATOM 6324 O O . LEU A 1 786 ? -43.066 9.835 52.053 1.00 74.38 786 LEU A O 1
#

Radius of gyration: 41.17 Å; chains: 1; bounding box: 88×54×129 Å

Sequence (786 aa):
MFNFGRRKKANQNDEVFQEIEKIVHTLDDDGSGRIRIVDLEAALQRFDDTGRLKPEKNNQVKNFITSLKTKGDRIDGDVFLQIMLERQKQIKLSFDEIDLNKDGVVDPMELAKAFSRLKIVLTKKNLMKIVEVLDQDKDFQITFSEWQTYFRFAPSTELEASLRLWRRGVQLDTINEQQLPTSYTEKELESGFYARHFIAGALSGMVSRTVTAPLDRLKIYMQAMGKRKLLKTATMVENFVLTSKRFSSTLYGEGGGGVSGVRSFWRGNGIAIFKMTPEMALRQGIFETFRELRGDYDEIIISPVTNKELFGLGCLSGFIAQTCIYPLEVLKTQAAMRTTGQYSSILDLIRKLHQSEGWRVFYRGYLANSLGVLPACGIDFALYEYLRRIYREKCTSLEEPSIWALTAISNVSALAAMYVSYPLYLIRTRQQYQIVPENILEMMGKIWSVLSVDDPKAVQQTPFDLFQYKLRRLIESIGFRLVIAILFVSDLVIIIISTILGFRDKDSSVLDIISLILSVIFMLDIALRIIAQGREFFQKKLEILDLVVMSAGLIVNIVVMSTAVNHEQGQVAKVVVIPRLFRVFNLIRTIRVLRHREHLKTGSRHLIGQNKKRTIGNGFDLDLCSISDRIIAMSFPSKGTDAFFRNDIVDVSHYLDLTYGEHYRVYNLCSERFYNTAFFHDRVERILIDDHNVPRLNDTIRMADSVTEWFEQNEKNVIAVHCKGGKGRTGTMISVALLKSGVCQTATEALTLFAEGRTDLREGKQFQGVETPSQTRYVGYYEKIL